Protein AF-A0AA36IV88-F1 (afdb_monomer)

Structure (mmCIF, N/CA/C/O backbone):
data_AF-A0AA36IV88-F1
#
_entry.id   AF-A0AA36IV88-F1
#
loop_
_atom_site.group_PDB
_atom_site.id
_atom_site.type_symbol
_atom_site.label_atom_id
_atom_site.label_alt_id
_atom_site.label_comp_id
_atom_site.label_asym_id
_atom_site.label_entity_id
_atom_site.label_seq_id
_atom_site.pdbx_PDB_ins_code
_atom_site.Cartn_x
_atom_site.Cartn_y
_atom_site.Cartn_z
_atom_site.occupancy
_atom_site.B_iso_or_equiv
_atom_site.auth_seq_id
_atom_site.auth_comp_id
_atom_site.auth_asym_id
_atom_site.auth_atom_id
_atom_site.pdbx_PDB_model_num
ATOM 1 N N . MET A 1 1 ? -29.677 -29.323 -2.327 1.00 39.66 1 MET A N 1
ATOM 2 C CA . MET A 1 1 ? -28.585 -29.746 -1.420 1.00 39.66 1 MET A CA 1
ATOM 3 C C . MET A 1 1 ? -28.940 -30.986 -0.609 1.00 39.66 1 MET A C 1
ATOM 5 O O . MET A 1 1 ? -28.261 -31.978 -0.800 1.00 39.66 1 MET A O 1
ATOM 9 N N . SER A 1 2 ? -30.010 -31.004 0.203 1.00 30.97 2 SER A N 1
ATOM 10 C CA . SER A 1 2 ? -30.407 -32.202 0.985 1.00 30.97 2 SER A CA 1
ATOM 11 C C . SER A 1 2 ? -30.632 -33.474 0.140 1.00 30.97 2 SER A C 1
ATOM 13 O O . SER A 1 2 ? -30.191 -34.547 0.528 1.00 30.97 2 SER A O 1
ATOM 15 N N . ARG A 1 3 ? -31.213 -33.368 -1.065 1.00 37.62 3 ARG A N 1
ATOM 16 C CA . ARG A 1 3 ? -31.406 -34.528 -1.964 1.00 37.62 3 ARG A CA 1
ATOM 17 C C . ARG A 1 3 ? -30.130 -35.031 -2.656 1.00 37.62 3 ARG A C 1
ATOM 19 O O . ARG A 1 3 ? -30.117 -36.152 -3.137 1.00 37.62 3 ARG A O 1
ATOM 26 N N . CYS A 1 4 ? -29.054 -34.243 -2.668 1.00 42.81 4 CYS A N 1
ATOM 27 C CA . CYS A 1 4 ? -27.752 -34.653 -3.213 1.00 42.81 4 CYS A CA 1
ATOM 28 C C . CYS A 1 4 ? -26.920 -35.449 -2.191 1.00 42.81 4 CYS A C 1
ATOM 30 O O . CYS A 1 4 ? -25.859 -35.953 -2.532 1.00 42.81 4 CYS A O 1
ATOM 32 N N . LEU A 1 5 ? -27.405 -35.554 -0.946 1.00 44.06 5 LEU A N 1
ATOM 33 C CA . LEU A 1 5 ? -26.806 -36.327 0.148 1.00 44.06 5 LEU A CA 1
ATOM 34 C C . LEU A 1 5 ? -27.337 -37.772 0.210 1.00 44.06 5 LEU A C 1
ATOM 36 O O . LEU A 1 5 ? -26.969 -38.526 1.106 1.00 44.06 5 LEU A O 1
ATOM 40 N N . ALA A 1 6 ? -28.208 -38.176 -0.720 1.00 42.44 6 ALA A N 1
ATOM 41 C CA . ALA A 1 6 ? -28.845 -39.489 -0.721 1.00 42.44 6 ALA A CA 1
ATOM 42 C C . ALA A 1 6 ? -28.083 -40.504 -1.594 1.00 42.44 6 ALA A C 1
ATOM 44 O O . ALA A 1 6 ? -28.610 -40.968 -2.599 1.00 42.44 6 ALA A O 1
ATOM 45 N N . ALA A 1 7 ? -26.841 -40.819 -1.207 1.00 41.72 7 ALA A N 1
ATOM 46 C CA . ALA A 1 7 ? -26.202 -42.128 -1.414 1.00 41.72 7 ALA A CA 1
ATOM 47 C C . ALA A 1 7 ? -24.830 -42.186 -0.705 1.00 41.72 7 ALA A C 1
ATOM 49 O O . ALA A 1 7 ? -23.824 -41.786 -1.291 1.00 41.72 7 ALA A O 1
ATOM 50 N N . PRO A 1 8 ? -24.737 -42.705 0.531 1.00 44.22 8 PRO A N 1
ATOM 51 C CA . PRO A 1 8 ? -23.460 -43.126 1.088 1.00 44.22 8 PRO A CA 1
ATOM 52 C C . PRO A 1 8 ? -23.106 -44.538 0.590 1.00 44.22 8 PRO A C 1
ATOM 54 O O . PRO A 1 8 ? -23.807 -45.508 0.883 1.00 44.22 8 PRO A O 1
ATOM 57 N N . ARG A 1 9 ? -21.976 -44.676 -0.116 1.00 50.62 9 ARG A N 1
ATOM 58 C CA . ARG A 1 9 ? -21.108 -45.846 0.098 1.00 50.62 9 ARG A CA 1
ATOM 59 C C . ARG A 1 9 ? -20.345 -45.569 1.397 1.00 50.62 9 ARG A C 1
ATOM 61 O O . ARG A 1 9 ? -19.955 -44.432 1.636 1.00 50.62 9 ARG A O 1
ATOM 68 N N . LYS A 1 10 ? -20.262 -46.577 2.264 1.00 57.34 10 LYS A N 1
ATOM 69 C CA . LYS A 1 10 ? -19.814 -46.459 3.657 1.00 57.34 10 LYS A CA 1
ATOM 70 C C . LYS A 1 10 ? -18.448 -45.747 3.775 1.00 57.34 10 LYS A C 1
ATOM 72 O O . LYS A 1 10 ? -17.497 -46.133 3.109 1.00 57.34 10 LYS A O 1
ATOM 77 N N . ASP A 1 11 ? -18.430 -44.741 4.652 1.00 65.25 11 ASP A N 1
ATOM 78 C CA . ASP A 1 11 ? -17.306 -44.189 5.431 1.00 65.25 11 ASP A CA 1
ATOM 79 C C . ASP A 1 11 ? -16.434 -43.022 4.917 1.00 65.25 11 ASP A C 1
ATOM 81 O O . ASP A 1 11 ? -15.726 -42.435 5.735 1.00 65.25 11 ASP A O 1
ATOM 85 N N . GLU A 1 12 ? -16.557 -42.532 3.678 1.00 76.88 12 GLU A N 1
ATOM 86 C CA . GLU A 1 12 ? -15.844 -41.302 3.264 1.00 76.88 12 GLU A CA 1
ATOM 87 C C . GLU A 1 12 ? -16.786 -40.095 3.132 1.00 76.88 12 GLU A C 1
ATOM 89 O O . GLU A 1 12 ? -17.710 -40.072 2.315 1.00 76.88 12 GLU A O 1
ATOM 94 N N . LYS A 1 13 ? -16.558 -39.055 3.951 1.00 81.94 13 LYS A N 1
ATOM 95 C CA . LYS A 1 13 ? -17.218 -37.753 3.769 1.00 81.94 13 LYS A CA 1
ATOM 96 C C . LYS A 1 13 ? -16.798 -37.209 2.396 1.00 81.94 13 LYS A C 1
ATOM 98 O O . LYS A 1 13 ? -15.594 -37.075 2.179 1.00 81.94 13 LYS A O 1
ATOM 103 N N . PRO A 1 14 ? -17.738 -36.873 1.490 1.00 82.94 14 PRO A N 1
ATOM 104 C CA . PRO A 1 14 ? -17.386 -36.369 0.168 1.00 82.94 14 PRO A CA 1
ATOM 105 C C . PRO A 1 14 ? -16.513 -35.126 0.307 1.00 82.94 14 PRO A C 1
ATOM 107 O O . PRO A 1 14 ? -16.800 -34.247 1.131 1.00 82.94 14 PRO A O 1
ATOM 110 N N . SER A 1 15 ? -15.447 -35.048 -0.490 1.00 86.88 15 SER A N 1
ATOM 111 C CA . SER A 1 15 ? -14.576 -33.881 -0.454 1.00 86.88 15 SER A CA 1
ATOM 112 C C . SER A 1 15 ? -15.348 -32.639 -0.911 1.00 86.88 15 SER A C 1
ATOM 114 O O . SER A 1 15 ? -16.344 -32.714 -1.640 1.00 86.88 15 SER A O 1
ATOM 116 N N . ARG A 1 16 ? -14.878 -31.453 -0.509 1.00 84.12 16 ARG A N 1
ATOM 117 C CA . ARG A 1 16 ? -15.446 -30.175 -0.969 1.00 84.12 16 ARG A CA 1
ATOM 118 C C . ARG A 1 16 ? -15.524 -30.108 -2.502 1.00 84.12 16 ARG A C 1
ATOM 120 O O . ARG A 1 16 ? -16.519 -29.633 -3.046 1.00 84.12 16 ARG A O 1
ATOM 127 N N . VAL A 1 17 ? -14.496 -30.625 -3.171 1.00 83.56 17 VAL A N 1
ATOM 128 C CA . VAL A 1 17 ? -14.371 -30.650 -4.632 1.00 83.56 17 VAL A CA 1
ATOM 129 C C . VAL A 1 17 ? -15.414 -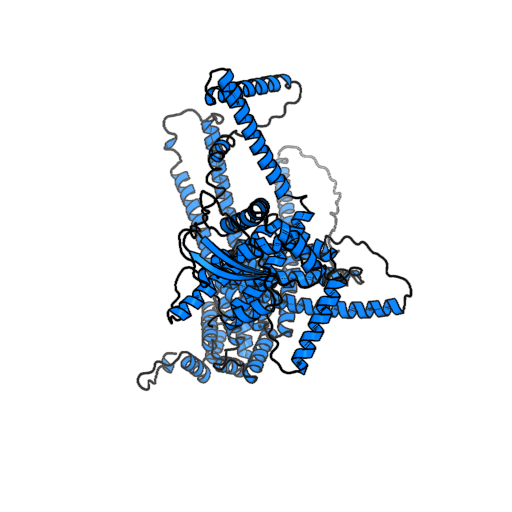31.585 -5.258 1.00 83.56 17 VAL A C 1
ATOM 131 O O . VAL A 1 17 ? -16.044 -31.218 -6.251 1.00 83.56 17 VAL A O 1
ATOM 134 N N . ASP A 1 18 ? -15.698 -32.736 -4.639 1.00 86.44 18 ASP A N 1
ATOM 135 C CA . ASP A 1 18 ? -16.740 -33.663 -5.112 1.00 86.44 18 ASP A CA 1
ATOM 136 C C . ASP A 1 18 ? -18.136 -33.043 -5.033 1.00 86.44 18 ASP A C 1
ATOM 138 O O . ASP A 1 18 ? -18.951 -33.198 -5.950 1.00 86.44 18 ASP A O 1
ATOM 142 N N . LEU A 1 19 ? -18.411 -32.295 -3.960 1.00 88.88 19 LEU A N 1
ATOM 143 C CA . LEU A 1 19 ? -19.671 -31.571 -3.792 1.00 88.88 19 LEU A CA 1
ATOM 144 C C . LEU A 1 19 ? -19.830 -30.463 -4.841 1.00 88.88 19 LEU A C 1
ATOM 146 O O . LEU A 1 19 ? -20.908 -30.326 -5.423 1.00 88.88 19 LEU A O 1
ATOM 150 N N . GLN A 1 20 ? -18.763 -29.709 -5.123 1.00 87.06 20 GLN A N 1
ATOM 151 C CA . GLN A 1 20 ? -18.749 -28.668 -6.157 1.00 87.06 20 GLN A CA 1
ATOM 152 C C . GLN A 1 20 ? -18.975 -29.260 -7.555 1.00 87.06 20 GLN A C 1
ATOM 154 O O . GLN A 1 20 ? -19.849 -28.799 -8.293 1.00 87.06 20 GLN A O 1
ATOM 159 N N . HIS A 1 21 ? -18.257 -30.330 -7.909 1.00 85.50 21 HIS A N 1
ATOM 160 C CA . HIS A 1 21 ? -18.450 -31.014 -9.188 1.00 85.50 21 HIS A CA 1
ATOM 161 C C . HIS A 1 21 ? -19.850 -31.600 -9.326 1.00 85.50 21 HIS A C 1
ATOM 163 O O . HIS A 1 21 ? -20.460 -31.474 -10.387 1.00 85.50 21 HIS A O 1
ATOM 169 N N . SER A 1 22 ? -20.381 -32.205 -8.263 1.00 90.00 22 SER A N 1
ATOM 170 C CA . SER A 1 22 ? -21.745 -32.729 -8.263 1.00 90.00 22 SER A CA 1
ATOM 171 C C . SER A 1 22 ? -22.756 -31.607 -8.488 1.00 90.00 22 SER A C 1
ATOM 173 O O . SER A 1 22 ? -23.609 -31.730 -9.366 1.00 90.00 22 SER A O 1
ATOM 175 N N . PHE A 1 23 ? -22.639 -30.491 -7.756 1.00 91.19 23 PHE A N 1
ATOM 176 C CA . PHE A 1 23 ? -23.519 -29.326 -7.901 1.00 91.19 23 PHE A CA 1
ATOM 177 C C . PHE A 1 23 ? -23.586 -28.836 -9.349 1.00 91.19 23 PHE A C 1
ATOM 179 O O . PHE A 1 23 ? -24.679 -28.666 -9.887 1.00 91.19 23 PHE A O 1
ATOM 186 N N . VAL A 1 24 ? -22.433 -28.682 -10.000 1.00 87.94 24 VAL A N 1
ATOM 187 C CA . VAL A 1 24 ? -22.362 -28.271 -11.406 1.00 87.94 24 VAL A CA 1
ATOM 188 C C . VAL A 1 24 ? -22.946 -29.329 -12.342 1.00 87.94 24 VAL A C 1
ATOM 190 O O . VAL A 1 24 ? -23.770 -28.994 -13.189 1.00 87.94 24 VAL A O 1
ATOM 193 N N . ARG A 1 25 ? -22.605 -30.614 -12.162 1.00 87.38 25 ARG A N 1
ATOM 194 C CA . ARG A 1 25 ? -23.127 -31.722 -12.990 1.00 87.38 25 ARG A CA 1
ATOM 195 C C . ARG A 1 25 ? -24.650 -31.837 -12.944 1.00 87.38 25 ARG A C 1
ATOM 197 O O . ARG A 1 25 ? -25.261 -32.209 -13.937 1.00 87.38 25 ARG A O 1
ATOM 204 N N . MET A 1 26 ? -25.267 -31.497 -11.814 1.00 92.38 26 MET A N 1
ATOM 205 C CA . MET A 1 26 ? -26.726 -31.488 -11.652 1.00 92.38 26 MET A CA 1
ATOM 206 C C . MET A 1 26 ? -27.392 -30.208 -12.189 1.00 92.38 26 MET A C 1
ATOM 208 O O . MET A 1 26 ? -28.571 -29.970 -11.929 1.00 92.38 26 MET A O 1
ATOM 212 N N . GLY A 1 27 ? -26.655 -29.343 -12.894 1.00 91.88 27 GLY A N 1
ATOM 213 C CA . GLY A 1 27 ? -27.160 -28.054 -13.365 1.00 91.88 27 GLY A CA 1
ATOM 214 C C . GLY A 1 27 ? -27.476 -27.086 -12.223 1.00 91.88 27 GLY A C 1
ATOM 215 O O . GLY A 1 27 ? -28.329 -26.209 -12.377 1.00 91.88 27 GLY A O 1
ATOM 216 N N . GLY A 1 28 ? -26.837 -27.245 -11.060 1.00 93.56 28 GLY A N 1
ATOM 217 C CA . GLY A 1 28 ? -27.069 -26.420 -9.875 1.00 93.56 28 GLY A CA 1
ATOM 218 C C . GLY A 1 28 ? -26.828 -24.936 -10.143 1.00 93.56 28 GLY A C 1
ATOM 219 O O . GLY A 1 28 ? -27.627 -24.105 -9.715 1.00 93.56 28 GLY A O 1
ATOM 220 N N . SER A 1 29 ? -25.801 -24.602 -10.930 1.00 92.62 29 SER A N 1
ATOM 221 C CA . SER A 1 29 ? -25.496 -23.217 -11.297 1.00 92.62 29 SER A CA 1
ATOM 222 C C . SER A 1 29 ? -26.604 -22.586 -12.146 1.00 92.62 29 SER A C 1
ATOM 224 O O . SER A 1 29 ? -27.024 -21.465 -11.873 1.00 92.62 29 SER A O 1
ATOM 226 N N . ARG A 1 30 ? -27.159 -23.335 -13.111 1.00 92.94 30 ARG A N 1
ATOM 227 C CA . ARG A 1 30 ? -28.302 -22.894 -13.928 1.00 92.94 30 ARG A CA 1
ATOM 228 C C . ARG A 1 30 ? -29.539 -22.633 -13.069 1.00 92.94 30 ARG A C 1
ATOM 230 O O . ARG A 1 30 ? -30.180 -21.595 -13.212 1.00 92.94 30 ARG A O 1
ATOM 237 N N . HIS A 1 31 ? -29.851 -23.545 -12.148 1.00 94.88 31 HIS A N 1
ATOM 238 C CA . HIS A 1 31 ? -30.976 -23.376 -11.224 1.00 94.88 31 HIS A CA 1
ATOM 239 C C . HIS A 1 31 ? -30.775 -22.175 -10.297 1.00 94.88 31 HIS A C 1
ATOM 241 O O . HIS A 1 31 ? -31.719 -21.423 -10.070 1.00 94.88 31 HIS A O 1
ATOM 247 N N . ALA A 1 32 ? -29.556 -21.957 -9.802 1.00 95.44 32 ALA A N 1
ATOM 248 C CA . ALA A 1 32 ? -29.226 -20.795 -8.988 1.00 95.44 32 ALA A CA 1
ATOM 249 C C . ALA A 1 32 ? -29.453 -19.487 -9.771 1.00 95.44 32 ALA A C 1
ATOM 251 O O . ALA A 1 32 ? -30.166 -18.608 -9.288 1.00 95.44 32 ALA A O 1
ATOM 252 N N . CYS A 1 33 ? -28.970 -19.392 -11.016 1.00 94.62 33 CYS A N 1
ATOM 253 C CA . CYS A 1 33 ? -29.245 -18.249 -11.895 1.00 94.62 33 CYS A CA 1
ATOM 254 C C . CYS A 1 33 ? -30.750 -18.055 -12.155 1.00 94.62 33 CYS A C 1
ATOM 256 O O . CYS A 1 33 ? -31.239 -16.931 -12.080 1.00 94.62 33 CYS A O 1
ATOM 258 N N . HIS A 1 34 ? -31.512 -19.131 -12.381 1.00 94.69 34 HIS A N 1
ATOM 259 C CA . HIS A 1 34 ? -32.974 -19.057 -12.506 1.00 94.69 34 HIS A CA 1
ATOM 260 C C . HIS A 1 34 ? -33.647 -18.518 -11.236 1.00 94.69 34 HIS A C 1
ATOM 262 O O . HIS A 1 34 ? -34.527 -17.664 -11.331 1.00 94.69 34 HIS A O 1
ATOM 268 N N . MET A 1 35 ? -33.230 -18.961 -10.044 1.00 95.44 35 MET A N 1
ATOM 269 C CA . MET A 1 35 ? -33.767 -18.414 -8.792 1.00 95.44 35 MET A CA 1
ATOM 270 C C . MET A 1 35 ? -33.479 -16.917 -8.659 1.00 95.44 35 MET A C 1
ATOM 272 O O . MET A 1 35 ? -34.356 -16.164 -8.241 1.00 95.44 35 MET A O 1
ATOM 276 N N . MET A 1 36 ? -32.278 -16.483 -9.047 1.00 95.94 36 MET A N 1
ATOM 277 C CA . MET A 1 36 ? -31.911 -15.069 -9.055 1.00 95.94 36 MET A CA 1
ATOM 278 C C . MET A 1 36 ? -32.765 -14.263 -10.041 1.00 95.94 36 MET A C 1
ATOM 280 O O . MET A 1 36 ? -33.214 -13.184 -9.675 1.00 95.94 36 MET A O 1
ATOM 284 N N . MET A 1 37 ? -33.083 -14.791 -11.234 1.00 94.00 37 MET A N 1
ATOM 285 C CA . MET A 1 37 ? -34.023 -14.129 -12.160 1.00 94.00 37 MET A CA 1
ATOM 286 C C . MET A 1 37 ? -35.398 -13.923 -11.532 1.00 94.00 37 MET A C 1
ATOM 288 O O . MET A 1 37 ? -35.952 -12.828 -11.595 1.00 94.00 37 MET A O 1
ATOM 292 N N . LEU A 1 38 ? -35.944 -14.968 -10.905 1.00 95.62 38 LEU A N 1
ATOM 293 C CA . LEU A 1 38 ? -37.279 -14.927 -10.304 1.00 95.62 38 LEU A CA 1
ATOM 294 C C . LEU A 1 38 ? -37.362 -13.973 -9.104 1.00 95.62 38 LEU A C 1
ATOM 296 O O . LEU A 1 38 ? -38.450 -13.529 -8.741 1.00 95.62 38 LEU A O 1
ATOM 300 N N . ARG A 1 39 ? -36.226 -13.678 -8.464 1.00 96.00 39 ARG A N 1
ATOM 301 C CA . ARG A 1 39 ? -36.136 -12.876 -7.237 1.00 96.00 39 ARG A CA 1
ATOM 302 C C . ARG A 1 39 ? -35.130 -11.736 -7.361 1.00 96.00 39 ARG A C 1
ATOM 304 O O . ARG A 1 39 ? -34.530 -11.329 -6.373 1.00 96.00 39 ARG A O 1
ATOM 311 N N . LEU A 1 40 ? -35.010 -11.165 -8.559 1.00 95.88 40 LEU A N 1
ATOM 312 C CA . LEU A 1 40 ? -34.025 -10.126 -8.870 1.00 95.88 40 LEU A CA 1
ATOM 313 C C . LEU A 1 40 ? -34.181 -8.856 -8.018 1.00 95.88 40 LEU A C 1
ATOM 315 O O . LEU A 1 40 ? -33.252 -8.066 -7.930 1.00 95.88 40 LEU A O 1
ATOM 319 N N . HIS A 1 41 ? -35.344 -8.627 -7.410 1.00 96.62 41 HIS A N 1
ATOM 320 C CA . HIS A 1 41 ? -35.603 -7.464 -6.558 1.00 96.62 41 HIS A CA 1
ATOM 321 C C . HIS A 1 41 ? -35.137 -7.638 -5.105 1.00 96.62 41 HIS A C 1
ATOM 323 O O . HIS A 1 41 ? -35.024 -6.642 -4.400 1.00 96.62 41 HIS A O 1
ATOM 329 N N . ASP A 1 42 ? -34.882 -8.868 -4.654 1.00 97.75 42 ASP A N 1
ATOM 330 C CA . ASP A 1 42 ? -34.514 -9.164 -3.269 1.00 97.75 42 ASP A CA 1
ATOM 331 C C . ASP A 1 42 ? -32.992 -9.287 -3.143 1.00 97.75 42 ASP A C 1
ATOM 333 O O . ASP A 1 42 ? -32.396 -10.295 -3.533 1.00 97.75 42 ASP A O 1
ATOM 337 N N . GLU A 1 43 ? -32.363 -8.250 -2.589 1.00 97.56 43 GLU A N 1
ATOM 338 C CA . GLU A 1 43 ? -30.910 -8.175 -2.413 1.00 97.56 43 GLU A CA 1
ATOM 339 C C . GLU A 1 43 ? -30.338 -9.357 -1.615 1.00 97.56 43 GLU A C 1
ATOM 341 O O . GLU A 1 43 ? -29.253 -9.845 -1.934 1.00 97.56 43 GLU A O 1
ATOM 346 N N . LYS A 1 44 ? -31.078 -9.886 -0.629 1.00 97.75 44 LYS A N 1
ATOM 347 C CA . LYS A 1 44 ? -30.606 -10.982 0.229 1.00 97.75 44 LYS A CA 1
ATOM 348 C C . LYS A 1 44 ? -30.591 -12.289 -0.543 1.00 97.75 44 LYS A C 1
ATOM 350 O O . LYS A 1 44 ? -29.636 -13.061 -0.442 1.00 97.75 44 LYS A O 1
ATOM 355 N N . ILE A 1 45 ? -31.624 -12.526 -1.354 1.00 97.00 45 ILE A N 1
ATOM 356 C CA . ILE A 1 45 ? -31.672 -13.698 -2.234 1.00 97.00 45 ILE A CA 1
ATOM 357 C C . ILE A 1 45 ? -30.559 -13.610 -3.278 1.00 97.00 45 ILE A C 1
ATOM 359 O O . ILE A 1 45 ? -29.856 -14.601 -3.486 1.00 97.00 45 ILE A O 1
ATOM 363 N N . VAL A 1 46 ? -30.350 -12.437 -3.885 1.00 97.88 46 VAL A N 1
ATOM 364 C CA . VAL A 1 46 ? -29.250 -12.217 -4.836 1.00 97.88 46 VAL A CA 1
ATOM 365 C C . VAL A 1 46 ? -27.901 -12.492 -4.162 1.00 97.88 46 VAL A C 1
ATOM 367 O O . VAL A 1 46 ? -27.132 -13.302 -4.676 1.00 97.88 46 VAL A O 1
ATOM 370 N N . ALA A 1 47 ? -27.634 -11.929 -2.981 1.00 97.62 47 ALA A N 1
ATOM 371 C CA . ALA A 1 47 ? -26.391 -12.160 -2.241 1.00 97.62 47 ALA A CA 1
ATOM 372 C C . ALA A 1 47 ? -26.171 -13.649 -1.921 1.00 97.62 47 ALA A C 1
ATOM 374 O O . ALA A 1 47 ? -25.082 -14.182 -2.141 1.00 97.62 47 ALA A O 1
ATOM 375 N N . CYS A 1 48 ? -27.205 -14.351 -1.445 1.00 97.31 48 CYS A N 1
ATOM 376 C CA . CYS A 1 48 ? -27.146 -15.787 -1.169 1.00 97.31 48 CYS A CA 1
ATOM 377 C C . CYS A 1 48 ? -26.857 -16.616 -2.426 1.00 97.31 48 CYS A C 1
ATOM 379 O O . CYS A 1 48 ? -26.026 -17.525 -2.376 1.00 97.31 48 CYS A O 1
ATOM 381 N N . VAL A 1 49 ? -27.515 -16.310 -3.548 1.00 97.44 49 VAL A N 1
ATOM 382 C CA . VAL A 1 49 ? -27.291 -17.009 -4.818 1.00 97.44 49 VAL A CA 1
ATOM 383 C C . VAL A 1 49 ? -25.879 -16.759 -5.339 1.00 97.44 49 VAL A C 1
ATOM 385 O O . VAL A 1 49 ? -25.186 -17.711 -5.692 1.00 97.44 49 VAL A O 1
ATOM 388 N N . VAL A 1 50 ? -25.422 -15.509 -5.351 1.00 97.38 50 VAL A N 1
ATOM 389 C CA . VAL A 1 50 ? -24.078 -15.161 -5.826 1.00 97.38 50 VAL A CA 1
ATOM 390 C C . VAL A 1 50 ? -23.009 -15.806 -4.940 1.00 97.38 50 VAL A C 1
ATOM 392 O O . VAL A 1 50 ? -22.041 -16.358 -5.456 1.00 97.38 50 VAL A O 1
ATOM 395 N N . ARG A 1 51 ? -23.213 -15.848 -3.617 1.00 97.25 51 ARG A N 1
ATOM 396 C CA . ARG A 1 51 ? -22.311 -16.536 -2.679 1.00 97.25 51 ARG A CA 1
ATOM 397 C C . ARG A 1 51 ? -22.292 -18.051 -2.898 1.00 97.25 51 ARG A C 1
ATOM 399 O O . ARG A 1 51 ? -21.228 -18.659 -2.833 1.00 97.25 51 ARG A O 1
ATOM 406 N N . LEU A 1 52 ? -23.443 -18.659 -3.193 1.00 96.25 52 LEU A N 1
ATOM 407 C CA . LEU A 1 52 ? -23.528 -20.072 -3.569 1.00 96.25 52 LEU A CA 1
ATOM 408 C C . LEU A 1 52 ? -22.754 -20.352 -4.863 1.00 96.25 52 LEU A C 1
ATOM 410 O O . LEU A 1 52 ? -21.998 -21.320 -4.925 1.00 96.25 52 LEU A O 1
ATOM 414 N N . LEU A 1 53 ? -22.912 -19.496 -5.875 1.00 95.81 53 LEU A N 1
ATOM 415 C CA . LEU A 1 53 ? -22.165 -19.599 -7.127 1.00 95.81 53 LEU A CA 1
ATOM 416 C C . LEU A 1 53 ? -20.660 -19.447 -6.878 1.00 95.81 53 LEU A C 1
ATOM 418 O O . LEU A 1 53 ? -19.899 -20.297 -7.334 1.00 95.81 53 LEU A O 1
ATOM 422 N N . ALA A 1 54 ? -20.235 -18.453 -6.091 1.00 95.50 54 ALA A N 1
ATOM 423 C CA . ALA A 1 54 ? -18.835 -18.249 -5.710 1.00 95.50 54 ALA A CA 1
ATOM 424 C C . ALA A 1 54 ? -18.251 -19.500 -5.037 1.00 95.50 54 ALA A C 1
ATOM 426 O O . ALA A 1 54 ? -17.235 -20.032 -5.480 1.00 95.50 54 ALA A O 1
ATOM 427 N N . ALA A 1 55 ? -18.953 -20.039 -4.035 1.00 94.19 55 ALA A N 1
ATOM 428 C CA . ALA A 1 55 ? -18.551 -21.253 -3.335 1.00 94.19 55 ALA A CA 1
ATOM 429 C C . ALA A 1 55 ? -18.514 -22.487 -4.252 1.00 94.19 55 ALA A C 1
ATOM 431 O O . ALA A 1 55 ? -17.728 -23.402 -4.002 1.00 94.19 55 ALA A O 1
ATOM 432 N N . SER A 1 56 ? -19.342 -22.528 -5.304 1.00 93.06 56 SER A N 1
ATOM 433 C CA . SER A 1 56 ? -19.365 -23.630 -6.273 1.00 93.06 56 SER A CA 1
ATOM 434 C C . SER A 1 56 ? -18.162 -23.640 -7.220 1.00 93.06 56 SER A C 1
ATOM 436 O O . SER A 1 56 ? -17.763 -24.713 -7.666 1.00 93.06 56 SER A O 1
ATOM 438 N N . VAL A 1 57 ? -17.567 -22.472 -7.497 1.00 91.69 57 VAL A N 1
ATOM 439 C CA . VAL A 1 57 ? -16.410 -22.331 -8.399 1.00 91.69 57 VAL A CA 1
ATOM 440 C C . VAL A 1 57 ? -15.077 -22.170 -7.662 1.00 91.69 57 VAL A C 1
ATOM 442 O O . VAL A 1 57 ? -14.020 -22.340 -8.268 1.00 91.69 57 VAL A O 1
ATOM 445 N N . GLU A 1 58 ? -15.099 -21.868 -6.362 1.00 90.44 58 GLU A N 1
ATOM 446 C CA . GLU A 1 58 ? -13.896 -21.694 -5.544 1.00 90.44 58 GLU A CA 1
ATOM 447 C C . GLU A 1 58 ? -12.992 -22.933 -5.603 1.00 90.44 58 GLU A C 1
ATOM 449 O O . GLU A 1 58 ? -13.378 -24.020 -5.172 1.00 90.44 58 GLU A O 1
ATOM 454 N N . ASN A 1 59 ? -11.768 -22.753 -6.107 1.00 83.81 59 ASN A N 1
ATOM 455 C CA . ASN A 1 59 ? -10.770 -23.811 -6.292 1.00 83.81 59 ASN A CA 1
ATOM 456 C C . ASN A 1 59 ? -11.221 -24.985 -7.191 1.00 83.81 59 ASN A C 1
ATOM 458 O O . ASN A 1 59 ? -10.581 -26.035 -7.196 1.00 83.81 59 ASN A O 1
ATOM 462 N N . ALA A 1 60 ? -12.277 -24.805 -7.994 1.00 85.25 60 ALA A N 1
ATOM 463 C CA . ALA A 1 60 ? -12.846 -25.833 -8.863 1.00 85.25 60 ALA A CA 1
ATOM 464 C C . ALA A 1 60 ? -12.853 -25.371 -10.338 1.00 85.25 60 ALA A C 1
ATOM 466 O O . ALA A 1 60 ? -13.869 -24.883 -10.840 1.00 85.25 60 ALA A O 1
ATOM 467 N N . PRO A 1 61 ? -11.748 -25.546 -11.090 1.00 82.06 61 PRO A N 1
ATOM 468 C CA . PRO A 1 61 ? -11.619 -24.995 -12.443 1.00 82.06 61 PRO A CA 1
ATOM 469 C C . PRO A 1 61 ? -12.648 -25.578 -13.419 1.00 82.06 61 PRO A C 1
ATOM 471 O O . PRO A 1 61 ? -13.223 -24.842 -14.211 1.00 82.06 61 PRO A O 1
ATOM 474 N N . LEU A 1 62 ? -12.964 -26.877 -13.317 1.00 82.19 62 LEU A N 1
ATOM 475 C CA . LEU A 1 62 ? -13.991 -27.498 -14.166 1.00 82.19 62 LEU A CA 1
ATOM 476 C C . LEU A 1 62 ? -15.395 -26.958 -13.863 1.00 82.19 62 LEU A C 1
ATOM 478 O O . LEU A 1 62 ? -16.231 -26.900 -14.759 1.00 82.19 62 LEU A O 1
ATOM 482 N N . ALA A 1 63 ? -15.659 -26.565 -12.612 1.00 85.19 63 ALA A N 1
ATOM 483 C CA . ALA A 1 63 ? -16.920 -25.938 -12.235 1.00 85.19 63 ALA A CA 1
ATOM 484 C C . ALA A 1 63 ? -17.037 -24.532 -12.843 1.00 85.19 63 ALA A C 1
ATOM 486 O O . ALA A 1 63 ? -18.088 -24.190 -13.380 1.00 85.19 63 ALA A O 1
ATOM 487 N N . SER A 1 64 ? -15.944 -23.761 -12.826 1.00 87.06 64 SER A N 1
ATOM 488 C CA . SER A 1 64 ? -15.850 -22.458 -13.501 1.00 87.06 64 SER A CA 1
ATOM 489 C C . SER A 1 64 ? -16.044 -22.586 -15.018 1.00 87.06 64 SER A C 1
ATOM 491 O O . SER A 1 64 ? -16.871 -21.882 -15.596 1.00 87.06 64 SER A O 1
ATOM 493 N N . GLU A 1 65 ? -15.362 -23.538 -15.666 1.00 85.69 65 GLU A N 1
ATOM 494 C CA . GLU A 1 65 ? -15.510 -23.786 -17.107 1.00 85.69 65 GLU A CA 1
ATOM 495 C C . GLU A 1 65 ? -16.939 -24.191 -17.482 1.00 85.69 65 GLU A C 1
ATOM 497 O O . GLU A 1 65 ? -17.494 -23.682 -18.453 1.00 85.69 65 GLU A O 1
ATOM 502 N N . ALA A 1 66 ? -17.553 -25.094 -16.718 1.00 86.81 66 ALA A N 1
ATOM 503 C CA . ALA A 1 66 ? -18.929 -25.512 -16.957 1.00 86.81 66 ALA A CA 1
ATOM 504 C C . ALA A 1 66 ? -19.920 -24.358 -16.751 1.00 86.81 66 ALA A C 1
ATOM 506 O O . ALA A 1 66 ? -20.813 -24.172 -17.573 1.00 86.81 66 ALA A O 1
ATOM 507 N N . PHE A 1 67 ? -19.720 -23.533 -15.717 1.00 87.75 67 PHE A N 1
ATOM 508 C CA . PHE A 1 67 ? -20.530 -22.337 -15.489 1.00 87.75 67 PHE A CA 1
ATOM 509 C C . PHE A 1 67 ? -20.471 -21.364 -16.675 1.00 87.75 67 PHE A C 1
ATOM 511 O O . PHE A 1 67 ? -21.503 -20.837 -17.085 1.00 87.75 67 PHE A O 1
ATOM 518 N N . GLN A 1 68 ? -19.286 -21.174 -17.261 1.00 86.94 68 GLN A N 1
ATOM 519 C CA . GLN A 1 68 ? -19.093 -20.315 -18.433 1.00 86.94 68 GLN A CA 1
ATOM 520 C C . GLN A 1 68 ? -19.668 -20.920 -19.723 1.00 86.94 68 GLN A C 1
ATOM 522 O O . GLN A 1 68 ? -20.171 -20.184 -20.569 1.00 86.94 68 GLN A O 1
ATOM 527 N N . ARG A 1 69 ? -19.606 -22.251 -19.885 1.00 86.56 69 ARG A N 1
ATOM 528 C CA . ARG A 1 69 ? -20.101 -22.953 -21.084 1.00 86.56 69 ARG A CA 1
ATOM 529 C C . ARG A 1 69 ? -21.616 -23.122 -21.117 1.00 86.56 69 ARG A C 1
ATOM 531 O O . ARG A 1 69 ? -22.179 -23.135 -22.206 1.00 86.56 69 ARG A O 1
ATOM 538 N N . ASP A 1 70 ? -22.261 -23.276 -19.963 1.00 83.94 70 ASP A N 1
ATOM 539 C CA . ASP A 1 70 ? -23.682 -23.628 -19.891 1.00 83.94 70 ASP A CA 1
ATOM 540 C C . ASP A 1 70 ? -24.597 -22.576 -20.532 1.00 83.94 70 ASP A C 1
ATOM 542 O O . ASP A 1 70 ? -25.542 -22.945 -21.228 1.00 83.94 70 ASP A O 1
ATOM 546 N N . ASN A 1 71 ? -24.346 -21.285 -20.282 1.00 83.12 71 ASN A N 1
ATOM 547 C CA . ASN A 1 71 ? -24.983 -20.167 -20.981 1.00 83.12 71 ASN A CA 1
ATOM 548 C C . ASN A 1 71 ? -24.263 -18.850 -20.636 1.00 83.12 71 ASN A C 1
ATOM 550 O O . ASN A 1 71 ? -24.267 -18.443 -19.473 1.00 83.12 71 ASN A O 1
ATOM 554 N N . LEU A 1 72 ? -23.716 -18.143 -21.631 1.00 86.25 72 LEU A N 1
ATOM 555 C CA . LEU A 1 72 ? -23.114 -16.815 -21.434 1.00 86.25 72 LEU A CA 1
ATOM 556 C C . LEU A 1 72 ? -24.108 -15.803 -20.837 1.00 86.25 72 LEU A C 1
ATOM 558 O O . LEU A 1 72 ? -23.705 -14.925 -20.075 1.00 86.25 72 LEU A O 1
ATOM 562 N N . ASP A 1 73 ? -25.408 -15.960 -21.100 1.00 90.50 73 ASP A N 1
ATOM 563 C CA . ASP A 1 73 ? -26.447 -15.095 -20.535 1.00 90.50 73 ASP A CA 1
ATOM 564 C C . ASP A 1 73 ? -26.567 -15.228 -19.010 1.00 90.50 73 ASP A C 1
ATOM 566 O O . ASP A 1 73 ? -26.990 -14.280 -18.349 1.00 90.50 73 ASP A O 1
ATOM 570 N N . ASN A 1 74 ? -26.137 -16.353 -18.420 1.00 91.25 74 ASN A N 1
ATOM 571 C CA . ASN A 1 74 ? -26.092 -16.498 -16.963 1.00 91.25 74 ASN A CA 1
ATOM 572 C C . ASN A 1 74 ? -25.088 -15.524 -16.346 1.00 91.25 74 ASN A C 1
ATOM 574 O O . ASN A 1 74 ? -25.374 -14.923 -15.312 1.00 91.25 74 ASN A O 1
ATOM 578 N N . LEU A 1 75 ? -23.926 -15.346 -16.982 1.00 93.06 75 LEU A N 1
ATOM 579 C CA . LEU A 1 75 ? -22.914 -14.411 -16.503 1.00 93.06 75 LEU A CA 1
ATOM 580 C C . LEU A 1 75 ? -23.407 -12.969 -16.636 1.00 93.06 75 LEU A C 1
ATOM 582 O O . LEU A 1 75 ? -23.325 -12.209 -15.676 1.00 93.06 75 LEU A O 1
ATOM 586 N N . LYS A 1 76 ? -24.008 -12.624 -17.782 1.00 94.38 76 LYS A N 1
ATOM 587 C CA . LYS A 1 76 ? -24.648 -11.316 -18.003 1.00 94.38 76 LYS A CA 1
ATOM 588 C C . LYS A 1 76 ? -25.697 -11.004 -16.952 1.00 94.38 76 LYS A C 1
ATOM 590 O O . LYS A 1 76 ? -25.750 -9.900 -16.419 1.00 94.38 76 LYS A O 1
ATOM 595 N N . LEU A 1 77 ? -26.542 -11.984 -16.651 1.00 95.19 77 LEU A N 1
ATOM 596 C CA . LEU A 1 77 ? -27.566 -11.854 -15.633 1.00 95.19 77 LEU A CA 1
ATOM 597 C C . LEU A 1 77 ? -26.946 -11.611 -14.254 1.00 95.19 77 LEU A C 1
ATOM 599 O O . LEU A 1 77 ? -27.423 -10.735 -13.537 1.00 95.19 77 LEU A O 1
ATOM 603 N N . VAL A 1 78 ? -25.905 -12.361 -13.879 1.00 95.81 78 VAL A N 1
ATOM 604 C CA . VAL A 1 78 ? -25.183 -12.144 -12.615 1.00 95.81 78 VAL A CA 1
ATOM 605 C C . VAL A 1 78 ? -24.612 -10.732 -12.561 1.00 95.81 78 VAL A C 1
ATOM 607 O O . VAL A 1 78 ? -24.852 -10.043 -11.572 1.00 95.81 78 VAL A O 1
ATOM 610 N N . MET A 1 79 ? -23.962 -10.263 -13.629 1.00 96.69 79 MET A N 1
ATOM 611 C CA . MET A 1 79 ? -23.409 -8.908 -13.679 1.00 96.69 79 MET A CA 1
ATOM 612 C C . MET A 1 79 ? -24.492 -7.838 -13.518 1.00 96.69 79 MET A C 1
ATOM 614 O O . MET A 1 79 ? -24.400 -7.009 -12.618 1.00 96.69 79 MET A O 1
ATOM 618 N N . ARG A 1 80 ? -25.595 -7.930 -14.269 1.00 96.31 80 ARG A N 1
ATOM 619 C CA . ARG A 1 80 ? -26.737 -7.006 -14.130 1.00 96.31 80 ARG A CA 1
ATOM 620 C C . ARG A 1 80 ? -27.390 -7.058 -12.750 1.00 96.31 80 ARG A C 1
ATOM 622 O O . ARG A 1 80 ? -27.893 -6.051 -12.257 1.00 96.31 80 ARG A O 1
ATOM 629 N N . SER A 1 81 ? -27.413 -8.234 -12.123 1.00 96.75 81 SER A N 1
ATOM 630 C CA . SER A 1 81 ? -27.934 -8.399 -10.761 1.00 96.75 81 SER A CA 1
ATOM 631 C C . SER A 1 81 ? -27.034 -7.706 -9.740 1.00 96.75 81 SER A C 1
ATOM 633 O O . SER A 1 81 ? -27.543 -7.079 -8.815 1.00 96.75 81 SER A O 1
ATOM 635 N N . MET A 1 82 ? -25.714 -7.783 -9.928 1.00 97.31 82 MET A N 1
ATOM 636 C CA . MET A 1 82 ? -24.739 -7.059 -9.114 1.00 97.31 82 MET A CA 1
ATOM 637 C C . MET A 1 82 ? -24.846 -5.546 -9.310 1.00 97.31 82 MET A C 1
ATOM 639 O O . MET A 1 82 ? -24.915 -4.828 -8.321 1.00 97.31 82 MET A O 1
ATOM 643 N N . GLU A 1 83 ? -24.919 -5.064 -10.553 1.00 96.88 83 GLU A N 1
ATOM 644 C CA . GLU A 1 83 ? -25.084 -3.637 -10.872 1.00 96.88 83 GLU A CA 1
ATOM 645 C C . GLU A 1 83 ? -26.340 -3.051 -10.220 1.00 96.88 83 GLU A C 1
ATOM 647 O O . GLU A 1 83 ? -26.299 -1.992 -9.597 1.00 96.88 83 GLU A O 1
ATOM 652 N N . ARG A 1 84 ? -27.463 -3.775 -10.300 1.00 97.19 84 ARG A N 1
ATOM 653 C CA . ARG A 1 84 ? -28.730 -3.352 -9.694 1.00 97.19 84 ARG A CA 1
ATOM 654 C C . ARG A 1 84 ? -28.631 -3.163 -8.179 1.00 97.19 84 ARG A C 1
ATOM 656 O O . ARG A 1 84 ? -29.280 -2.273 -7.635 1.00 97.19 84 ARG A O 1
ATOM 663 N N . HIS A 1 85 ? -27.855 -4.013 -7.514 1.00 97.56 85 HIS A N 1
ATOM 664 C CA . HIS A 1 85 ? -27.706 -4.043 -6.057 1.00 97.56 85 HIS A CA 1
ATOM 665 C C . HIS A 1 85 ? -26.301 -3.632 -5.622 1.00 97.56 85 HIS A C 1
ATOM 667 O O . HIS A 1 85 ? -25.807 -4.102 -4.601 1.00 97.56 85 HIS A O 1
ATOM 673 N N . VAL A 1 86 ? -25.654 -2.741 -6.379 1.00 96.69 86 VAL A N 1
ATOM 674 C CA . VAL A 1 86 ? -24.266 -2.312 -6.138 1.00 96.69 86 VAL A CA 1
ATOM 675 C C . VAL A 1 86 ? -24.077 -1.661 -4.762 1.00 96.69 86 VAL A C 1
ATOM 677 O O . VAL A 1 86 ? -23.017 -1.774 -4.151 1.00 96.69 86 VAL A O 1
ATOM 680 N N . ALA A 1 87 ? -25.134 -1.026 -4.244 1.00 96.69 87 ALA A N 1
ATOM 681 C CA . ALA A 1 87 ? -25.166 -0.439 -2.907 1.00 96.69 87 ALA A CA 1
ATOM 682 C C . ALA A 1 87 ? -25.269 -1.484 -1.787 1.00 96.69 87 ALA A C 1
ATOM 684 O O . ALA A 1 87 ? -24.948 -1.175 -0.640 1.00 96.69 87 ALA A O 1
ATOM 685 N N . SER A 1 88 ? -25.702 -2.709 -2.104 1.00 97.69 88 SER A N 1
ATOM 686 C CA . SER A 1 88 ? -25.829 -3.782 -1.128 1.00 97.69 88 SER A CA 1
ATOM 687 C C . SER A 1 88 ? -24.458 -4.410 -0.875 1.00 97.69 88 SER A C 1
ATOM 689 O O . SER A 1 88 ? -23.890 -5.067 -1.756 1.00 97.69 88 SER A O 1
ATOM 691 N N . PRO A 1 89 ? -23.897 -4.246 0.330 1.00 97.38 89 PRO A N 1
ATOM 692 C CA . PRO A 1 89 ? -22.542 -4.690 0.608 1.00 97.38 89 PRO A CA 1
ATOM 693 C C . PRO A 1 89 ? -22.348 -6.205 0.501 1.00 97.38 89 PRO A C 1
ATOM 695 O O . PRO A 1 89 ? -21.288 -6.676 0.095 1.00 97.38 89 PRO A O 1
ATOM 698 N N . GLU A 1 90 ? -23.381 -6.971 0.842 1.00 97.69 90 GLU A N 1
ATOM 699 C CA . GLU A 1 90 ? -23.356 -8.431 0.794 1.00 97.69 90 GLU A CA 1
ATOM 700 C C . GLU A 1 90 ? -23.334 -8.946 -0.649 1.00 97.69 90 GLU A C 1
ATOM 702 O O . GLU A 1 90 ? -22.631 -9.916 -0.946 1.00 97.69 90 GLU A O 1
ATOM 707 N N . VAL A 1 91 ? -24.074 -8.282 -1.548 1.00 98.12 91 VAL A N 1
ATOM 708 C CA . VAL A 1 91 ? -24.053 -8.571 -2.989 1.00 98.12 91 VAL A CA 1
ATOM 709 C C . VAL A 1 91 ? -22.705 -8.173 -3.577 1.00 98.12 91 VAL A C 1
ATOM 711 O O . VAL A 1 91 ? -22.112 -8.957 -4.316 1.00 98.12 91 VAL A O 1
ATOM 714 N N . ALA A 1 92 ? -22.193 -6.996 -3.211 1.00 98.19 92 ALA A N 1
ATOM 715 C CA . ALA A 1 92 ? -20.900 -6.505 -3.663 1.00 98.19 92 ALA A CA 1
ATOM 716 C C . ALA A 1 92 ? -19.749 -7.445 -3.260 1.00 98.19 92 ALA A C 1
ATOM 718 O O . ALA A 1 92 ? -18.941 -7.822 -4.111 1.00 98.19 92 ALA A O 1
ATOM 719 N N . GLU A 1 93 ? -19.698 -7.885 -1.996 1.00 98.12 93 GLU A N 1
ATOM 720 C CA . GLU A 1 93 ? -18.699 -8.847 -1.513 1.00 98.12 93 GLU A CA 1
ATOM 721 C C . GLU A 1 93 ? -18.803 -10.174 -2.273 1.00 98.12 93 GLU A C 1
ATOM 723 O O . GLU A 1 93 ? -17.818 -10.639 -2.851 1.00 98.12 93 GLU A O 1
ATOM 728 N N . ALA A 1 94 ? -19.998 -10.775 -2.305 1.00 98.00 94 ALA A N 1
ATOM 729 C CA . ALA A 1 94 ? -20.216 -12.071 -2.940 1.00 98.00 94 ALA A CA 1
ATOM 730 C C . ALA A 1 94 ? -19.906 -12.033 -4.443 1.00 98.00 94 ALA A C 1
ATOM 732 O O . ALA A 1 94 ? -19.302 -12.964 -4.977 1.00 98.00 94 ALA A O 1
ATOM 733 N N . GLY A 1 95 ? -20.288 -10.949 -5.115 1.00 98.06 95 GLY A N 1
ATOM 734 C CA . GLY A 1 95 ? -20.041 -10.734 -6.533 1.00 98.06 95 GLY A CA 1
ATOM 735 C C . GLY A 1 95 ? -18.560 -10.581 -6.854 1.00 98.06 95 GLY A C 1
ATOM 736 O O . GLY A 1 95 ? -18.053 -11.256 -7.749 1.00 98.06 95 GLY A O 1
ATOM 737 N N . CYS A 1 96 ? -17.832 -9.779 -6.073 1.00 98.38 96 CYS A N 1
ATOM 738 C CA . CYS A 1 96 ? -16.381 -9.664 -6.221 1.00 98.38 96 CYS A CA 1
ATOM 739 C C . CYS A 1 96 ? -15.675 -11.007 -5.970 1.00 98.38 96 CYS A C 1
ATOM 741 O O . CYS A 1 96 ? -14.762 -11.365 -6.713 1.00 98.38 96 CYS A O 1
ATOM 743 N N . LEU A 1 97 ? -16.112 -11.784 -4.970 1.00 97.12 97 LEU A N 1
ATOM 744 C CA . LEU A 1 97 ? -15.578 -13.127 -4.719 1.00 97.12 97 LEU A CA 1
ATOM 745 C C . LEU A 1 97 ? -15.830 -14.071 -5.898 1.00 97.12 97 LEU A C 1
ATOM 747 O O . LEU A 1 97 ? -14.901 -14.741 -6.344 1.00 97.12 97 LEU A O 1
ATOM 751 N N . LEU A 1 98 ? -17.052 -14.095 -6.441 1.00 96.94 98 LEU A N 1
ATOM 752 C CA . LEU A 1 98 ? -17.382 -14.896 -7.620 1.00 96.94 98 LEU A CA 1
ATOM 753 C C . LEU A 1 98 ? -16.476 -14.537 -8.803 1.00 96.94 98 LEU A C 1
ATOM 755 O O . LEU A 1 98 ? -15.856 -15.427 -9.379 1.00 96.94 98 LEU A O 1
ATOM 759 N N . ILE A 1 99 ? -16.352 -13.248 -9.132 1.00 97.12 99 ILE A N 1
ATOM 760 C CA . ILE A 1 99 ? -15.489 -12.772 -10.222 1.00 97.12 99 ILE A CA 1
ATOM 761 C C . ILE A 1 99 ? -14.032 -13.180 -9.979 1.00 97.12 99 ILE A C 1
ATOM 763 O O . ILE A 1 99 ? -13.376 -13.695 -10.886 1.00 97.12 99 ILE A O 1
ATOM 767 N N . GLY A 1 100 ? -13.543 -13.016 -8.746 1.00 95.62 100 GLY A N 1
ATOM 768 C CA . GLY A 1 100 ? -12.210 -13.454 -8.349 1.00 95.62 100 GLY A CA 1
ATOM 769 C C . GLY A 1 100 ? -12.000 -14.954 -8.564 1.00 95.62 100 GLY A C 1
ATOM 770 O O . GLY A 1 100 ? -10.998 -15.347 -9.150 1.00 95.62 100 GLY A O 1
ATOM 771 N N . HIS A 1 101 ? -12.948 -15.803 -8.164 1.00 93.69 101 HIS A N 1
ATOM 772 C CA . HIS A 1 101 ? -12.836 -17.249 -8.369 1.00 93.69 101 HIS A CA 1
ATOM 773 C C . HIS A 1 101 ? -12.919 -17.649 -9.846 1.00 93.69 101 HIS A C 1
ATOM 775 O O . HIS A 1 101 ? -12.140 -18.499 -10.282 1.00 93.69 101 HIS A O 1
ATOM 781 N N . LEU A 1 102 ? -13.786 -17.008 -10.636 1.00 93.25 102 LEU A N 1
ATOM 782 C CA . LEU A 1 102 ? -13.865 -17.231 -12.085 1.00 93.25 102 LEU A CA 1
ATOM 783 C C . LEU A 1 102 ? -12.555 -16.859 -12.799 1.00 93.25 102 LEU A C 1
ATOM 785 O O . LEU A 1 102 ? -12.176 -17.529 -13.757 1.00 93.25 102 LEU A O 1
ATOM 789 N N . CYS A 1 103 ? -11.852 -15.840 -12.295 1.00 93.25 103 CYS A N 1
ATOM 790 C CA . CYS A 1 103 ? -10.548 -15.383 -12.784 1.00 93.25 103 CYS A CA 1
ATOM 791 C C . CYS A 1 103 ? -9.366 -15.967 -11.996 1.00 93.25 103 CYS A C 1
ATOM 793 O O . CYS A 1 103 ? -8.265 -15.433 -12.055 1.00 93.25 103 CYS A O 1
ATOM 795 N N . SER A 1 104 ? -9.557 -17.018 -11.198 1.00 90.06 104 SER A N 1
ATOM 796 C CA . SER A 1 104 ? -8.446 -17.626 -10.466 1.00 90.06 104 SER A CA 1
ATOM 797 C C . SER A 1 104 ? -7.837 -18.769 -11.277 1.00 90.06 104 SER A C 1
ATOM 799 O O . SER A 1 104 ? -8.507 -19.737 -11.635 1.00 90.06 104 SER A O 1
ATOM 801 N N . CYS A 1 105 ? -6.536 -18.687 -11.556 1.00 78.62 105 CYS A N 1
ATOM 802 C CA . CYS A 1 105 ? -5.767 -19.841 -12.012 1.00 78.62 105 CYS A CA 1
ATOM 803 C C . CYS A 1 105 ? -5.556 -20.784 -10.821 1.00 78.62 105 CYS A C 1
ATOM 805 O O . CYS A 1 105 ? -4.653 -20.568 -10.015 1.00 78.62 105 CYS A O 1
ATOM 807 N N . THR A 1 106 ? -6.367 -21.834 -10.681 1.00 61.78 106 THR A N 1
ATOM 808 C CA . THR A 1 106 ? -6.091 -22.872 -9.676 1.00 61.78 106 THR A CA 1
ATOM 809 C C . THR A 1 106 ? -4.772 -23.555 -10.022 1.00 61.78 106 THR A C 1
ATOM 811 O O . THR A 1 106 ? -4.666 -24.156 -11.100 1.00 61.78 106 THR A O 1
ATOM 814 N N . ALA A 1 107 ? -3.784 -23.450 -9.131 1.00 53.78 107 ALA A N 1
ATOM 815 C CA . ALA A 1 107 ? -2.492 -24.103 -9.294 1.00 53.78 107 ALA A CA 1
ATOM 816 C C . ALA A 1 107 ? -2.698 -25.604 -9.545 1.00 53.78 107 ALA A C 1
ATOM 818 O O . ALA A 1 107 ? -3.478 -26.257 -8.849 1.00 53.78 107 ALA A O 1
ATOM 819 N N . ALA A 1 108 ? -2.037 -26.149 -10.566 1.00 53.81 108 ALA A N 1
ATOM 820 C CA . ALA A 1 108 ? -1.936 -27.594 -10.699 1.00 53.81 108 ALA A CA 1
ATOM 821 C C . ALA A 1 108 ? -1.009 -28.110 -9.592 1.00 53.81 108 ALA A C 1
ATOM 823 O O . ALA A 1 108 ? -0.006 -27.472 -9.273 1.00 53.81 108 ALA A O 1
ATOM 824 N N . THR A 1 109 ? -1.317 -29.279 -9.033 1.00 54.69 109 THR A N 1
ATOM 825 C CA . THR A 1 109 ? -0.494 -29.951 -8.013 1.00 54.69 109 THR A CA 1
ATOM 826 C C . THR A 1 109 ? 0.950 -30.194 -8.484 1.00 54.69 109 THR A C 1
ATOM 828 O O . THR A 1 109 ? 1.831 -30.407 -7.663 1.00 54.69 109 THR A O 1
ATOM 831 N N . SER A 1 110 ? 1.202 -30.132 -9.797 1.00 49.41 110 SER A N 1
ATOM 832 C CA . SER A 1 110 ? 2.487 -30.382 -10.457 1.00 49.41 110 SER A CA 1
ATOM 833 C C . SER A 1 110 ? 3.268 -29.119 -10.868 1.00 49.41 110 SER A C 1
ATOM 835 O O . SER A 1 110 ? 4.129 -29.203 -11.736 1.00 49.41 110 SER A O 1
ATOM 837 N N . GLY A 1 111 ? 2.984 -27.947 -10.291 1.00 51.44 111 GLY A N 1
ATOM 838 C CA . GLY A 1 111 ? 3.822 -26.741 -10.433 1.00 51.44 111 GLY A CA 1
ATOM 839 C C . GLY A 1 111 ? 3.631 -25.934 -11.724 1.00 51.44 111 GLY A C 1
ATOM 840 O O . GLY A 1 111 ? 3.583 -24.707 -11.649 1.00 51.44 111 GLY A O 1
ATOM 841 N N . ASP A 1 112 ? 3.409 -26.589 -12.865 1.00 52.97 112 ASP A N 1
ATOM 842 C CA . ASP A 1 112 ? 3.199 -25.913 -14.150 1.00 52.97 112 ASP A CA 1
ATOM 843 C C . ASP A 1 112 ? 1.716 -25.758 -14.518 1.00 52.97 112 ASP A C 1
ATOM 845 O O . ASP A 1 112 ? 0.892 -26.672 -14.395 1.00 52.97 112 ASP A O 1
ATOM 849 N N . LEU A 1 113 ? 1.358 -24.564 -15.002 1.00 54.53 113 LEU A N 1
ATOM 850 C CA . LEU A 1 113 ? 0.023 -24.281 -15.524 1.00 54.53 113 LEU A CA 1
ATOM 851 C C . LEU A 1 113 ? -0.160 -24.988 -16.872 1.00 54.53 113 LEU A C 1
ATOM 853 O O . LEU A 1 113 ? 0.449 -24.610 -17.870 1.00 54.53 113 LEU A O 1
ATOM 857 N N . MET A 1 114 ? -1.062 -25.969 -16.928 1.00 58.19 114 MET A N 1
ATOM 858 C CA . MET A 1 114 ? -1.453 -26.598 -18.193 1.00 58.19 114 MET A CA 1
ATOM 859 C C . MET A 1 114 ? -1.984 -25.530 -19.179 1.00 58.19 114 MET A C 1
ATOM 861 O O . MET A 1 114 ? -2.918 -24.804 -18.817 1.00 58.19 114 MET A O 1
ATOM 865 N N . PRO A 1 115 ? -1.479 -25.446 -20.431 1.00 59.94 115 PRO A N 1
ATOM 866 C CA . PRO A 1 115 ? -1.839 -24.393 -21.394 1.00 59.94 115 PRO A CA 1
ATOM 867 C C . PRO A 1 115 ? -3.347 -24.219 -21.625 1.00 59.94 115 PRO A C 1
ATOM 869 O O . PRO A 1 115 ? -3.839 -23.101 -21.790 1.00 59.94 115 PRO A O 1
ATOM 872 N N . VAL A 1 116 ? -4.105 -25.320 -21.575 1.00 59.12 116 VAL A N 1
ATOM 873 C CA . VAL A 1 116 ? -5.570 -25.327 -21.727 1.00 59.12 116 VAL A CA 1
ATOM 874 C C . VAL A 1 116 ? -6.257 -24.482 -20.645 1.00 59.12 116 VAL A C 1
ATOM 876 O O . VAL A 1 116 ? -7.195 -23.745 -20.946 1.00 59.12 116 VAL A O 1
ATOM 879 N N . ARG A 1 117 ? -5.745 -24.508 -19.407 1.00 68.19 117 ARG A N 1
ATOM 880 C CA . ARG A 1 117 ? -6.301 -23.735 -18.284 1.00 68.19 117 ARG A CA 1
ATOM 881 C C . ARG A 1 117 ? -6.025 -22.240 -18.420 1.00 68.19 117 ARG A C 1
ATOM 883 O O . ARG A 1 117 ? -6.866 -21.431 -18.045 1.00 68.19 117 ARG A O 1
ATOM 890 N N . VAL A 1 118 ? -4.890 -21.867 -19.016 1.00 77.88 118 VAL A N 1
ATOM 891 C CA . VAL A 1 118 ? -4.545 -20.459 -19.283 1.00 77.88 118 VAL A CA 1
ATOM 892 C C . VAL A 1 118 ? -5.496 -19.851 -20.318 1.00 77.88 118 VAL A C 1
ATOM 894 O O . VAL A 1 118 ? -5.888 -18.692 -20.180 1.00 77.88 118 VAL A O 1
ATOM 897 N N . LYS A 1 119 ? -5.908 -20.627 -21.332 1.00 82.56 119 LYS A N 1
ATOM 898 C CA . LYS A 1 119 ? -6.889 -20.173 -22.329 1.00 82.56 119 LYS A CA 1
ATOM 899 C C . LYS A 1 119 ? -8.267 -19.944 -21.704 1.00 82.56 119 LYS A C 1
ATOM 901 O O . LYS A 1 119 ? -8.785 -18.842 -21.830 1.00 82.56 119 LYS A O 1
ATOM 906 N N . ALA A 1 120 ? -8.812 -20.931 -20.988 1.00 80.25 120 ALA A N 1
ATOM 907 C CA . ALA A 1 120 ? -10.117 -20.799 -20.331 1.00 80.25 120 ALA A CA 1
ATOM 908 C C . ALA A 1 120 ? -10.150 -19.615 -19.349 1.00 80.25 120 ALA A C 1
ATOM 910 O O . ALA A 1 120 ? -11.093 -18.831 -19.339 1.00 80.25 120 ALA A O 1
ATOM 911 N N . HIS A 1 121 ? -9.070 -19.428 -18.587 1.00 84.50 121 HIS A N 1
ATOM 912 C CA . HIS A 1 121 ? -8.900 -18.272 -17.714 1.00 84.50 121 HIS A CA 1
ATOM 913 C C . HIS A 1 121 ? -8.922 -16.934 -18.477 1.00 84.50 121 HIS A C 1
ATOM 915 O O . HIS A 1 121 ? -9.633 -16.011 -18.087 1.00 84.50 121 HIS A O 1
ATOM 921 N N . ARG A 1 122 ? -8.187 -16.816 -19.592 1.00 89.56 122 ARG A N 1
ATOM 922 C CA . ARG A 1 122 ? -8.213 -15.603 -20.432 1.00 89.56 122 ARG A CA 1
ATOM 923 C C . ARG A 1 122 ? -9.586 -15.360 -21.056 1.00 89.56 122 ARG A C 1
ATOM 925 O O . ARG A 1 122 ? -10.020 -14.213 -21.130 1.00 89.56 122 ARG A O 1
ATOM 932 N N . ASP A 1 123 ? -10.268 -16.415 -21.491 1.00 89.88 123 ASP A N 1
ATOM 933 C CA . ASP A 1 123 ? -11.618 -16.326 -22.051 1.00 89.88 123 ASP A CA 1
ATOM 934 C C . ASP A 1 123 ? -12.613 -15.825 -20.990 1.00 89.88 123 ASP A C 1
ATOM 936 O O . ASP A 1 123 ? -13.425 -14.944 -21.282 1.00 89.88 123 ASP A O 1
ATOM 940 N N . ALA A 1 124 ? -12.480 -16.284 -19.740 1.00 91.19 124 ALA A N 1
ATOM 941 C CA . ALA A 1 124 ? -13.244 -15.791 -18.596 1.00 91.19 124 ALA A CA 1
ATOM 942 C C . ALA A 1 124 ? -13.008 -14.297 -18.344 1.00 91.19 124 ALA A C 1
ATOM 944 O O . ALA A 1 124 ? -13.967 -13.525 -18.308 1.00 91.19 124 ALA A O 1
ATOM 945 N N . GLN A 1 125 ? -11.739 -13.880 -18.234 1.00 94.44 125 GLN A N 1
ATOM 946 C CA . GLN A 1 125 ? -11.361 -12.475 -18.045 1.00 94.44 125 GLN A CA 1
ATOM 947 C C . GLN A 1 125 ? -11.947 -11.592 -19.153 1.00 94.44 125 GLN A C 1
ATOM 949 O O . GLN A 1 125 ? -12.573 -10.575 -18.870 1.00 94.44 125 GLN A O 1
ATOM 954 N N . ASN A 1 126 ? -11.781 -11.993 -20.417 1.00 94.88 126 ASN A N 1
ATOM 955 C CA . ASN A 1 126 ? -12.267 -11.234 -21.569 1.00 94.88 126 ASN A CA 1
ATOM 956 C C . ASN A 1 126 ? -13.794 -11.148 -21.599 1.00 94.88 126 ASN A C 1
ATOM 958 O O . ASN A 1 126 ? -14.335 -10.098 -21.934 1.00 94.88 126 ASN A O 1
ATOM 962 N N . THR A 1 127 ? -14.486 -12.235 -21.257 1.00 94.44 127 THR A N 1
ATOM 963 C CA . THR A 1 127 ? -15.951 -12.252 -21.199 1.00 94.44 127 THR A CA 1
ATOM 964 C C . THR A 1 127 ? -16.443 -11.331 -20.088 1.00 94.44 127 THR A C 1
ATOM 966 O O . THR A 1 127 ? -17.241 -10.444 -20.353 1.00 94.44 127 THR A O 1
ATOM 969 N N . LEU A 1 128 ? -15.897 -11.446 -18.876 1.00 95.94 128 LEU A N 1
ATOM 970 C CA . LEU A 1 128 ? -16.232 -10.569 -17.751 1.00 95.94 128 LEU A CA 1
ATOM 971 C C . LEU A 1 128 ? -15.971 -9.088 -18.062 1.00 95.94 128 LEU A C 1
ATOM 973 O O . LEU A 1 128 ? -16.818 -8.245 -17.782 1.00 95.94 128 LEU A O 1
ATOM 977 N N . CYS A 1 129 ? -14.832 -8.771 -18.683 1.00 96.25 129 CYS A N 1
ATOM 978 C CA . CYS A 1 129 ? -14.507 -7.403 -19.091 1.00 96.25 129 CYS A CA 1
ATOM 979 C C . CYS A 1 129 ? -15.480 -6.854 -20.149 1.00 96.25 129 CYS A C 1
ATOM 981 O O . CYS A 1 129 ? -15.800 -5.669 -20.113 1.00 96.25 129 CYS A O 1
ATOM 983 N N . ARG A 1 130 ? -15.965 -7.698 -21.074 1.00 95.56 130 ARG A N 1
ATOM 984 C CA . ARG A 1 130 ? -16.982 -7.318 -22.074 1.00 95.56 130 ARG A CA 1
ATOM 985 C C . ARG A 1 130 ? -18.355 -7.080 -21.457 1.00 95.56 130 ARG A C 1
ATOM 987 O O . ARG A 1 130 ? -19.073 -6.213 -21.936 1.00 95.56 130 ARG A O 1
ATOM 994 N N . GLU A 1 131 ? -18.702 -7.831 -20.417 1.00 95.81 131 GLU A N 1
ATOM 995 C CA . GLU A 1 131 ? -19.974 -7.693 -19.695 1.00 95.81 131 GLU A CA 1
ATOM 996 C C . GLU A 1 131 ? -19.932 -6.628 -18.587 1.00 95.81 131 GLU A C 1
ATOM 998 O O . GLU A 1 131 ? -20.782 -6.628 -17.703 1.00 95.81 131 GLU A O 1
ATOM 1003 N N . GLY A 1 132 ? -18.934 -5.742 -18.607 1.00 95.94 132 GLY A N 1
ATOM 1004 C CA . GLY A 1 132 ? -18.857 -4.572 -17.735 1.00 95.94 132 GLY A CA 1
ATOM 1005 C C . GLY A 1 132 ? -18.408 -4.828 -16.297 1.00 95.94 132 GLY A C 1
ATOM 1006 O O . GLY A 1 132 ? -18.449 -3.931 -15.457 1.00 95.94 132 GLY A O 1
ATOM 1007 N N . ALA A 1 133 ? -17.883 -6.023 -15.995 1.00 97.06 133 ALA A N 1
ATOM 1008 C CA . ALA A 1 133 ? -17.459 -6.371 -14.636 1.00 97.06 133 ALA A CA 1
ATOM 1009 C C . ALA A 1 133 ? -16.423 -5.415 -14.048 1.00 97.06 133 ALA A C 1
ATOM 1011 O O . ALA A 1 133 ? -16.385 -5.193 -12.839 1.00 97.06 133 ALA A O 1
ATOM 1012 N N . MET A 1 134 ? -15.585 -4.836 -14.903 1.00 96.94 134 MET A N 1
ATOM 1013 C CA . MET A 1 134 ? -14.588 -3.877 -14.474 1.00 96.94 134 MET A CA 1
ATOM 1014 C C . MET A 1 134 ? -15.226 -2.572 -14.003 1.00 96.94 134 MET A C 1
ATOM 1016 O O . MET A 1 134 ? -14.877 -2.118 -12.919 1.00 96.94 134 MET A O 1
ATOM 1020 N N . GLU A 1 135 ? -16.165 -2.003 -14.767 1.00 96.31 135 GLU A N 1
ATOM 1021 C CA . GLU A 1 135 ? -16.912 -0.810 -14.350 1.00 96.31 135 GLU A CA 1
ATOM 1022 C C . GLU A 1 135 ? -17.652 -1.075 -13.033 1.00 96.31 135 GLU A C 1
ATOM 1024 O O . GLU A 1 135 ? -17.436 -0.349 -12.064 1.00 96.31 135 GLU A O 1
ATOM 1029 N N . THR A 1 136 ? -18.392 -2.189 -12.940 1.00 97.44 136 THR A N 1
ATOM 1030 C CA . THR A 1 136 ? -19.137 -2.547 -11.722 1.00 97.44 136 THR A CA 1
ATOM 1031 C C . THR A 1 136 ? -18.229 -2.634 -10.491 1.00 97.44 136 THR A C 1
ATOM 1033 O O . THR A 1 136 ? -18.586 -2.139 -9.425 1.00 97.44 136 THR A O 1
ATOM 1036 N N . ILE A 1 137 ? -17.043 -3.251 -10.595 1.00 98.12 137 ILE A N 1
ATOM 1037 C CA . ILE A 1 137 ? -16.133 -3.373 -9.443 1.00 98.12 137 ILE A CA 1
ATOM 1038 C C . ILE A 1 137 ? -15.525 -2.016 -9.056 1.00 98.12 137 ILE A C 1
ATOM 1040 O O . ILE A 1 137 ? -15.356 -1.747 -7.863 1.00 98.12 137 ILE A O 1
ATOM 1044 N N . VAL A 1 138 ? -15.196 -1.153 -10.027 1.00 97.12 138 VAL A N 1
ATOM 1045 C CA . VAL A 1 138 ? -14.731 0.213 -9.728 1.00 97.12 138 VAL A CA 1
ATOM 1046 C C . VAL A 1 138 ? -15.832 1.009 -9.024 1.00 97.12 138 VAL A C 1
ATOM 1048 O O . VAL A 1 138 ? -15.550 1.670 -8.022 1.00 97.12 138 VAL A O 1
ATOM 1051 N N . ASP A 1 139 ? -17.081 0.881 -9.462 1.00 96.25 139 ASP A N 1
ATOM 1052 C CA . ASP A 1 139 ? -18.232 1.530 -8.828 1.00 96.25 139 ASP A CA 1
ATOM 1053 C C . ASP A 1 139 ? -18.450 1.019 -7.395 1.00 96.25 139 ASP A C 1
ATOM 1055 O O . ASP A 1 139 ? -18.611 1.813 -6.469 1.00 96.25 139 ASP A O 1
ATOM 1059 N N . ILE A 1 140 ? -18.341 -0.297 -7.166 1.00 97.56 140 ILE A N 1
ATOM 1060 C CA . ILE A 1 140 ? -18.392 -0.894 -5.819 1.00 97.56 140 ILE A CA 1
ATOM 1061 C C . ILE A 1 140 ? -17.302 -0.304 -4.917 1.00 97.56 140 ILE A C 1
ATOM 1063 O O . ILE A 1 140 ? -17.587 0.145 -3.803 1.00 97.56 140 ILE A O 1
ATOM 1067 N N . LEU A 1 141 ? -16.044 -0.312 -5.374 1.00 97.12 141 LEU A N 1
ATOM 1068 C CA . LEU A 1 141 ? -14.910 0.197 -4.596 1.00 97.12 141 LEU A CA 1
ATOM 1069 C C . LEU A 1 141 ? -15.127 1.652 -4.203 1.00 97.12 141 LEU A C 1
ATOM 1071 O O . LEU A 1 141 ? -14.924 2.036 -3.052 1.00 97.12 141 LEU A O 1
ATOM 1075 N N . THR A 1 142 ? -15.534 2.462 -5.168 1.00 94.94 142 THR A N 1
ATOM 1076 C CA . THR A 1 142 ? -15.659 3.903 -4.998 1.00 94.94 142 THR A CA 1
ATOM 1077 C C . THR A 1 142 ? -16.841 4.277 -4.114 1.00 94.94 142 THR A C 1
ATOM 1079 O O . THR A 1 142 ? -16.670 5.096 -3.205 1.00 94.94 142 THR A O 1
ATOM 1082 N N . LEU A 1 143 ? -17.991 3.619 -4.288 1.00 95.56 143 LEU A N 1
ATOM 1083 C CA . LEU A 1 143 ? -19.170 3.785 -3.442 1.00 95.56 143 LEU A CA 1
ATOM 1084 C C . LEU A 1 143 ? -18.866 3.433 -1.981 1.00 95.56 143 LEU A C 1
ATOM 1086 O O . LEU A 1 143 ? -19.120 4.238 -1.084 1.00 95.56 143 LEU A O 1
ATOM 1090 N N . ILE A 1 144 ? -18.251 2.271 -1.736 1.00 96.81 144 ILE A N 1
ATOM 1091 C CA . ILE A 1 144 ? -17.932 1.806 -0.380 1.00 96.81 144 ILE A CA 1
ATOM 1092 C C . ILE A 1 144 ? -16.892 2.706 0.296 1.00 96.81 144 ILE A C 1
ATOM 1094 O O . ILE A 1 144 ? -17.046 3.046 1.471 1.00 96.81 144 ILE A O 1
ATOM 1098 N N . MET A 1 145 ? -15.858 3.146 -0.429 1.00 95.75 145 MET A N 1
ATOM 1099 C CA . MET A 1 145 ? -14.882 4.101 0.106 1.00 95.75 145 MET A CA 1
ATOM 1100 C C . MET A 1 145 ? -15.514 5.464 0.418 1.00 95.75 145 MET A C 1
ATOM 1102 O O . MET A 1 145 ? -15.170 6.069 1.437 1.00 95.75 145 MET A O 1
ATOM 1106 N N . LYS A 1 146 ? -16.439 5.952 -0.425 1.00 94.00 146 LYS A N 1
ATOM 1107 C CA . LYS A 1 146 ? -17.189 7.196 -0.181 1.00 94.00 146 LYS A CA 1
ATOM 1108 C C . LYS A 1 146 ? -18.043 7.071 1.079 1.00 94.00 146 LYS A C 1
ATOM 1110 O O . LYS A 1 146 ? -18.010 7.965 1.918 1.00 94.00 146 LYS A O 1
ATOM 1115 N N . GLU A 1 147 ? -18.755 5.960 1.243 1.00 94.69 147 GLU A N 1
ATOM 1116 C CA . GLU A 1 147 ? -19.621 5.716 2.397 1.00 94.69 147 GLU A CA 1
ATOM 1117 C C . GLU A 1 147 ? -18.841 5.664 3.717 1.00 94.69 147 GLU A C 1
ATOM 1119 O O . GLU A 1 147 ? -19.208 6.356 4.668 1.00 94.69 147 GLU A O 1
ATOM 1124 N N . VAL A 1 148 ? -17.721 4.927 3.762 1.00 94.12 148 VAL A N 1
ATOM 1125 C CA . VAL A 1 148 ? -16.836 4.907 4.941 1.00 94.12 148 VAL A CA 1
ATOM 1126 C C . VAL A 1 148 ? -16.331 6.312 5.245 1.00 94.12 148 VAL A C 1
ATOM 1128 O O . VAL A 1 148 ? -16.471 6.771 6.370 1.00 94.12 148 VAL A O 1
ATOM 1131 N N . ARG A 1 149 ? -15.833 7.040 4.237 1.00 93.88 149 ARG A N 1
ATOM 1132 C CA . ARG A 1 149 ? -15.327 8.408 4.416 1.00 93.88 149 ARG A CA 1
ATOM 1133 C C . ARG A 1 149 ? -16.387 9.354 4.984 1.00 93.88 149 ARG A C 1
ATOM 1135 O O . ARG A 1 149 ? -16.078 10.133 5.880 1.00 93.88 149 ARG A O 1
ATOM 1142 N N . MET A 1 150 ? -17.627 9.292 4.494 1.00 92.06 150 MET A N 1
ATOM 1143 C CA . MET A 1 150 ? -18.730 10.105 5.026 1.00 92.06 150 MET A CA 1
ATOM 1144 C C . MET A 1 150 ? -19.015 9.779 6.496 1.00 92.06 150 MET A C 1
ATOM 1146 O O . MET A 1 150 ? -19.184 10.693 7.303 1.00 92.06 150 MET A O 1
ATOM 1150 N N . MET A 1 151 ? -19.028 8.494 6.860 1.00 91.25 151 MET A N 1
ATOM 1151 C CA . MET A 1 151 ? -19.243 8.060 8.242 1.00 91.25 151 MET A CA 1
ATOM 1152 C C . MET A 1 151 ? -18.088 8.466 9.162 1.00 91.25 151 MET A C 1
ATOM 1154 O O . MET A 1 151 ? -18.339 8.939 10.271 1.00 91.25 151 MET A O 1
ATOM 1158 N N . THR A 1 152 ? -16.842 8.362 8.694 1.00 92.06 152 THR A N 1
ATOM 1159 C CA . THR A 1 152 ? -15.660 8.817 9.433 1.00 92.06 152 THR A CA 1
ATOM 1160 C C . THR A 1 152 ? -15.703 10.325 9.663 1.00 92.06 152 THR A C 1
ATOM 1162 O O . THR A 1 152 ? -15.543 10.778 10.794 1.00 92.06 152 THR A O 1
ATOM 1165 N N . ASN A 1 153 ? -16.004 11.112 8.624 1.00 90.62 153 ASN A N 1
ATOM 1166 C CA . ASN A 1 153 ? -16.143 12.564 8.744 1.00 90.62 153 ASN A CA 1
ATOM 1167 C C . ASN A 1 153 ? -17.249 12.939 9.736 1.00 90.62 153 ASN A C 1
ATOM 1169 O O . ASN A 1 153 ? -17.049 13.815 10.573 1.00 90.62 153 ASN A O 1
ATOM 1173 N N . LYS A 1 154 ? -18.394 12.245 9.694 1.00 90.19 154 LYS A N 1
ATOM 1174 C CA . LYS A 1 154 ? -19.493 12.456 10.643 1.00 90.19 154 LYS A CA 1
ATOM 1175 C C . LYS A 1 154 ? -19.068 12.166 12.086 1.00 90.19 154 LYS A C 1
ATOM 1177 O O . LYS A 1 154 ? -19.334 12.982 12.964 1.00 90.19 154 LYS A O 1
ATOM 1182 N N . ALA A 1 155 ? -18.393 11.042 12.333 1.00 89.25 155 ALA A N 1
ATOM 1183 C CA . ALA A 1 155 ? -17.893 10.689 13.663 1.00 89.25 155 ALA A CA 1
ATOM 1184 C C . ALA A 1 155 ? -16.856 11.706 14.175 1.00 89.25 155 ALA A C 1
ATOM 1186 O O . ALA A 1 155 ? -16.930 12.137 15.326 1.00 89.25 155 ALA A O 1
ATOM 1187 N N . HIS A 1 156 ? -15.942 12.156 13.308 1.00 90.50 156 HIS A N 1
ATOM 1188 C CA . HIS A 1 156 ? -14.964 13.190 13.646 1.00 90.50 156 HIS A CA 1
ATOM 1189 C C . HIS A 1 156 ? -15.604 14.548 13.932 1.00 90.50 156 HIS A C 1
ATOM 1191 O O . HIS A 1 156 ? -15.208 15.191 14.898 1.00 90.50 156 HIS A O 1
ATOM 1197 N N . MET A 1 157 ? -16.610 14.972 13.161 1.00 90.06 157 MET A N 1
ATOM 1198 C CA . MET A 1 157 ? -17.338 16.214 13.439 1.00 90.06 157 MET A CA 1
ATOM 1199 C C . MET A 1 157 ? -18.027 16.167 14.806 1.00 90.06 157 MET A C 1
ATOM 1201 O O . MET A 1 157 ? -17.871 17.102 15.585 1.00 90.06 157 MET A O 1
ATOM 1205 N N . MET A 1 158 ? -18.705 15.060 15.138 1.00 89.62 158 MET A N 1
ATOM 1206 C CA . MET A 1 158 ? -19.322 14.883 16.462 1.00 89.62 158 MET A CA 1
ATOM 1207 C C . MET A 1 158 ? -18.271 14.898 17.583 1.00 89.62 158 MET A C 1
ATOM 1209 O O . MET A 1 158 ? -18.505 15.472 18.641 1.00 89.62 158 MET A O 1
ATOM 1213 N N . MET A 1 159 ? -17.095 14.302 17.361 1.00 89.62 159 MET A N 1
ATOM 1214 C CA . MET A 1 159 ? -15.993 14.335 18.328 1.00 89.62 159 MET A CA 1
ATOM 1215 C C . MET A 1 159 ? -15.421 15.748 18.510 1.00 89.62 159 MET A C 1
ATOM 1217 O O . MET A 1 159 ? -15.215 16.174 19.643 1.00 89.62 159 MET A O 1
ATOM 1221 N N .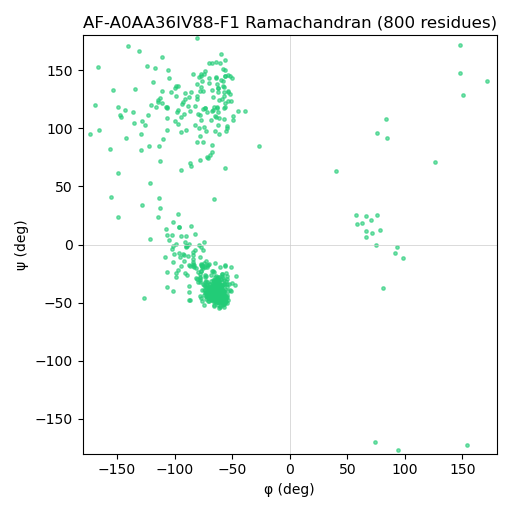 GLN A 1 160 ? -15.191 16.487 17.423 1.00 92.56 160 GLN A N 1
ATOM 1222 C CA . GLN A 1 160 ? -14.687 17.863 17.474 1.00 92.56 160 GLN A CA 1
ATOM 1223 C C . GLN A 1 160 ? -15.675 18.808 18.160 1.00 92.56 160 GLN A C 1
ATOM 1225 O O . GLN A 1 160 ? -15.261 19.650 18.949 1.00 92.56 160 GLN A O 1
ATOM 1230 N N . GLU A 1 161 ? -16.973 18.655 17.899 1.00 92.12 161 GLU A N 1
ATOM 1231 C CA . GLU A 1 161 ? -18.021 19.403 18.596 1.00 92.12 161 GLU A CA 1
ATOM 1232 C C . GLU A 1 161 ? -17.985 19.120 20.104 1.00 92.12 161 GLU A C 1
ATOM 1234 O O . GLU A 1 161 ? -17.984 20.049 20.906 1.00 92.12 161 GLU A O 1
ATOM 1239 N N . LYS A 1 162 ? -17.820 17.851 20.506 1.00 85.94 162 LYS A N 1
ATOM 1240 C CA . LYS A 1 162 ? -17.683 17.479 21.924 1.00 85.94 162 LYS A CA 1
ATOM 1241 C C . LYS A 1 162 ? -16.414 18.021 22.578 1.00 85.94 162 LYS A C 1
ATOM 1243 O O . LYS A 1 162 ? -16.462 18.380 23.753 1.00 85.94 162 LYS A O 1
ATOM 1248 N N . LEU A 1 163 ? -15.297 18.076 21.852 1.00 83.44 163 LEU A N 1
ATOM 1249 C CA . LEU A 1 163 ? -14.058 18.680 22.350 1.00 83.44 163 LEU A CA 1
ATOM 1250 C C . LEU A 1 163 ? -14.228 20.187 22.554 1.00 83.44 163 LEU A C 1
ATOM 1252 O O . LEU A 1 163 ? -13.892 20.684 23.623 1.00 83.44 163 LEU A O 1
ATOM 1256 N N . LYS A 1 164 ? -14.859 20.888 21.605 1.00 92.88 164 LYS A N 1
ATOM 1257 C CA . LYS A 1 164 ? -15.183 22.316 21.743 1.00 92.88 164 LYS A CA 1
ATOM 1258 C C . LYS A 1 164 ? -16.139 22.590 22.904 1.00 92.88 164 LYS A C 1
ATOM 1260 O O . LYS A 1 164 ? -15.912 23.528 23.661 1.00 92.88 164 LYS A O 1
ATOM 1265 N N . ASP A 1 165 ? -17.169 21.761 23.088 1.00 87.69 165 ASP A N 1
ATOM 1266 C CA . ASP A 1 165 ? -18.077 21.849 24.243 1.00 87.69 165 ASP A CA 1
ATOM 1267 C C . ASP A 1 165 ? -17.307 21.696 25.568 1.00 87.69 165 ASP A C 1
ATOM 1269 O O . ASP A 1 165 ? -17.578 22.400 26.544 1.00 87.69 165 ASP A O 1
ATOM 1273 N N . ALA A 1 166 ? -16.344 20.768 25.612 1.00 78.06 166 ALA A N 1
ATOM 1274 C CA . ALA A 1 166 ? -15.524 20.503 26.790 1.00 78.06 166 ALA A CA 1
ATOM 1275 C C . ALA A 1 166 ? -14.518 21.630 27.072 1.00 78.06 166 ALA A C 1
ATOM 1277 O O . ALA A 1 166 ? -14.371 22.031 28.225 1.00 78.06 166 ALA A O 1
ATOM 1278 N N . GLU A 1 167 ? -13.873 22.175 26.041 1.00 84.25 167 GLU A N 1
ATOM 1279 C CA . GLU A 1 167 ? -12.987 23.339 26.140 1.00 84.25 167 GLU A CA 1
ATOM 1280 C C . GLU A 1 167 ? -13.755 24.582 26.592 1.00 84.25 167 GLU A C 1
ATOM 1282 O O . GLU A 1 167 ? -13.331 25.253 27.529 1.00 84.25 167 GLU A O 1
ATOM 1287 N N . ALA A 1 168 ? -14.935 24.842 26.024 1.00 90.56 168 ALA A N 1
ATOM 1288 C CA . ALA A 1 168 ? -15.794 25.944 26.449 1.00 90.56 168 ALA A CA 1
ATOM 1289 C C . ALA A 1 168 ? -16.271 25.775 27.901 1.00 90.56 168 ALA A C 1
ATOM 1291 O O . ALA A 1 168 ? -16.375 26.753 28.642 1.00 90.56 168 ALA A O 1
ATOM 1292 N N . ALA A 1 169 ? -16.552 24.542 28.338 1.00 82.06 169 ALA A N 1
ATOM 1293 C CA . ALA A 1 169 ? -16.870 24.259 29.735 1.00 82.06 169 ALA A CA 1
ATOM 1294 C C . ALA A 1 169 ? -15.660 24.493 30.657 1.00 82.06 169 ALA A C 1
ATOM 1296 O O . ALA A 1 169 ? -15.832 25.043 31.744 1.00 82.06 169 ALA A O 1
ATOM 1297 N N . ARG A 1 170 ? -14.448 24.132 30.214 1.00 78.88 170 ARG A N 1
ATOM 1298 C CA . ARG A 1 170 ? -13.197 24.372 30.948 1.00 78.88 170 ARG A CA 1
ATOM 1299 C C . ARG A 1 170 ? -12.883 25.862 31.061 1.00 78.88 170 ARG A C 1
ATOM 1301 O O . ARG A 1 170 ? -12.643 26.322 32.166 1.00 78.88 170 ARG A O 1
ATOM 1308 N N . GLN A 1 171 ? -12.976 26.620 29.970 1.00 88.56 171 GLN A N 1
ATOM 1309 C CA . GLN A 1 171 ? -12.779 28.074 29.973 1.00 88.56 171 GLN A CA 1
ATOM 1310 C C . GLN A 1 171 ? -13.800 28.786 30.866 1.00 88.56 171 GLN A C 1
ATOM 1312 O O . GLN A 1 171 ? -13.460 29.724 31.580 1.00 88.56 171 GLN A O 1
ATOM 1317 N N . LYS A 1 172 ? -15.061 28.330 30.873 1.00 87.12 172 LYS A N 1
ATOM 1318 C CA . LYS A 1 172 ? -16.073 28.850 31.804 1.00 87.12 172 LYS A CA 1
ATOM 1319 C C . LYS A 1 172 ? -15.713 28.551 33.254 1.00 87.12 172 LYS A C 1
ATOM 1321 O O . LYS A 1 172 ? -15.875 29.431 34.090 1.00 87.12 172 LYS A O 1
ATOM 1326 N N . GLN A 1 173 ? -15.240 27.342 33.546 1.00 76.56 173 GLN A N 1
ATOM 1327 C CA . GLN A 1 173 ? -14.801 26.974 34.889 1.00 76.56 173 GLN A CA 1
ATOM 1328 C C . GLN A 1 173 ? -13.600 27.821 35.327 1.00 76.56 173 GLN A C 1
ATOM 1330 O O . GLN A 1 173 ? -13.628 28.398 36.403 1.00 76.56 173 GLN A O 1
ATOM 1335 N N . GLU A 1 174 ? -12.611 27.992 34.456 1.00 82.94 174 GLU A N 1
ATOM 1336 C CA . GLU A 1 174 ? -11.428 28.816 34.705 1.00 82.94 174 GLU A CA 1
ATOM 1337 C C . GLU A 1 174 ? -11.784 30.296 34.912 1.00 82.94 174 GLU A C 1
ATOM 1339 O O . GLU A 1 174 ? -11.299 30.925 35.845 1.00 82.94 174 GLU A O 1
ATOM 1344 N N . ALA A 1 175 ? -12.717 30.848 34.130 1.00 86.94 175 ALA A N 1
ATOM 1345 C CA . ALA A 1 175 ? -13.221 32.206 34.339 1.00 86.94 175 ALA A CA 1
ATOM 1346 C C . ALA A 1 175 ? -13.965 32.370 35.679 1.00 86.94 175 ALA A C 1
ATOM 1348 O O . ALA A 1 175 ? -13.967 33.461 36.256 1.00 86.94 175 ALA A O 1
ATOM 1349 N N . VAL A 1 176 ? -14.618 31.311 36.168 1.00 82.25 176 VAL A N 1
ATOM 1350 C CA . VAL A 1 176 ? -15.232 31.284 37.503 1.00 82.25 176 VAL A CA 1
ATOM 1351 C C . VAL A 1 176 ? -14.153 31.206 38.586 1.00 82.25 176 VAL A C 1
ATOM 1353 O O . VAL A 1 176 ? -14.218 31.976 39.544 1.00 82.25 176 VAL A O 1
ATOM 1356 N N . ASP A 1 177 ? -13.145 30.351 38.414 1.00 76.44 177 ASP A N 1
ATOM 1357 C CA . ASP A 1 177 ? -12.055 30.145 39.376 1.00 76.44 177 ASP A CA 1
ATOM 1358 C C . ASP A 1 177 ? -11.154 31.390 39.502 1.00 76.44 177 ASP A C 1
ATOM 1360 O O . ASP A 1 177 ? -10.756 31.762 40.604 1.00 76.44 177 ASP A O 1
ATOM 1364 N N . LEU A 1 178 ? -10.920 32.107 38.397 1.00 88.19 178 LEU A N 1
ATOM 1365 C CA . LEU A 1 178 ? -10.204 33.390 38.361 1.00 88.19 178 LEU A CA 1
ATOM 1366 C C . LEU A 1 178 ? -11.052 34.580 38.849 1.00 88.19 178 LEU A C 1
ATOM 1368 O O . LEU A 1 178 ? -10.580 35.716 38.868 1.00 88.19 178 LE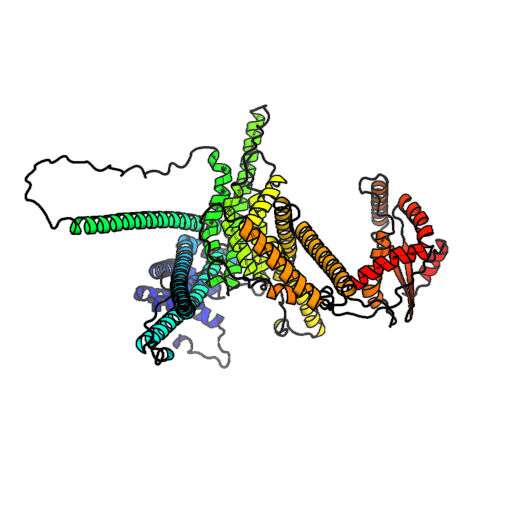U A O 1
ATOM 1372 N N . GLY A 1 179 ? -12.323 34.363 39.209 1.00 85.25 179 GLY A N 1
ATOM 1373 C CA . GLY A 1 179 ?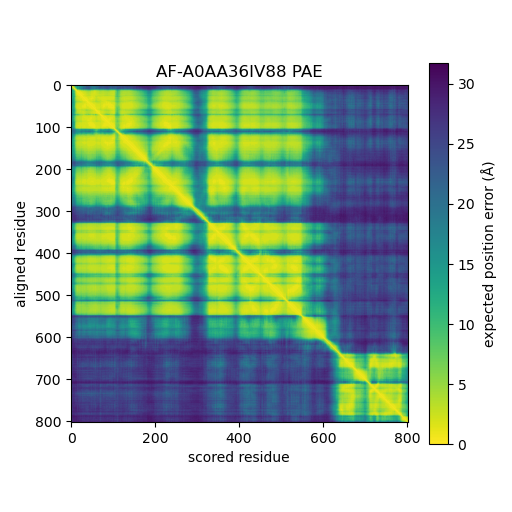 -13.231 35.423 39.661 1.00 85.25 179 GLY A CA 1
ATOM 1374 C C . GLY A 1 179 ? -13.598 36.455 38.584 1.00 85.25 179 GLY A C 1
ATOM 1375 O O . GLY A 1 179 ? -14.191 37.488 38.904 1.00 85.25 179 GLY A O 1
ATOM 1376 N N . LEU A 1 180 ? -13.271 36.184 37.315 1.00 84.38 180 LEU A N 1
ATOM 1377 C CA . LEU A 1 180 ? -13.595 37.028 36.160 1.00 84.38 180 LEU A CA 1
ATOM 1378 C C . LEU A 1 180 ? -15.086 36.959 35.819 1.00 84.38 180 LEU A C 1
ATOM 1380 O O . LEU A 1 180 ? -15.682 37.938 35.367 1.00 84.38 180 LEU A O 1
ATOM 1384 N N . SER A 1 181 ? -15.713 35.811 36.072 1.00 79.38 181 SER A N 1
ATOM 1385 C CA . SER A 1 181 ? -17.159 35.669 35.990 1.00 79.38 181 SER A CA 1
ATOM 1386 C C . SER A 1 181 ? -17.785 36.059 37.328 1.00 79.38 181 SER A C 1
ATOM 1388 O O . SER A 1 181 ? -17.571 35.396 38.344 1.00 79.38 181 SER A O 1
ATOM 1390 N N . ARG A 1 182 ? -18.580 37.140 37.343 1.00 68.75 182 ARG A N 1
ATOM 1391 C CA . ARG A 1 182 ? -19.429 37.503 38.489 1.00 68.75 182 ARG A CA 1
ATOM 1392 C C . ARG A 1 182 ? -20.535 36.462 38.636 1.00 68.75 182 ARG A C 1
ATOM 1394 O O . ARG A 1 182 ? -21.664 36.671 38.207 1.00 68.75 182 ARG A O 1
ATOM 1401 N N . VAL A 1 183 ? -20.202 35.324 39.230 1.00 59.97 183 VAL A N 1
ATOM 1402 C CA . VAL A 1 183 ? -21.211 34.388 39.703 1.00 59.97 183 VAL A CA 1
ATOM 1403 C C . VAL A 1 183 ? -21.821 35.010 40.949 1.00 59.97 183 VAL A C 1
ATOM 1405 O O . VAL A 1 183 ? -21.109 35.262 41.925 1.00 59.97 183 VAL A O 1
ATOM 1408 N N . ASP A 1 184 ? -23.122 35.300 40.903 1.00 61.56 184 ASP A N 1
ATOM 1409 C CA . ASP A 1 184 ? -23.878 35.768 42.061 1.00 61.56 184 ASP A CA 1
ATOM 1410 C C . ASP A 1 184 ? -23.591 34.840 43.248 1.00 61.56 184 ASP A C 1
ATOM 1412 O O . ASP A 1 184 ? -23.916 33.647 43.246 1.00 61.56 184 ASP A O 1
ATOM 1416 N N . ARG A 1 185 ? -22.875 35.389 44.234 1.00 50.88 185 ARG A N 1
ATOM 1417 C CA . ARG A 1 185 ? -22.285 34.666 45.361 1.00 50.88 185 ARG A CA 1
ATOM 1418 C C . ARG A 1 185 ? -23.383 34.130 46.275 1.00 50.88 185 ARG A C 1
ATOM 1420 O O . ARG A 1 185 ? -23.704 34.741 47.287 1.00 50.88 185 ARG A O 1
ATOM 1427 N N . ASN A 1 186 ? -23.909 32.952 45.960 1.00 58.28 186 ASN A N 1
ATOM 1428 C CA . ASN A 1 186 ? -24.586 32.099 46.931 1.00 58.28 186 ASN A CA 1
ATOM 1429 C C . ASN A 1 186 ? -23.750 30.815 47.127 1.00 58.28 186 ASN A C 1
ATOM 1431 O O . ASN A 1 186 ? -23.970 29.812 46.444 1.00 58.28 186 ASN A O 1
ATOM 1435 N N . PRO A 1 187 ? -22.736 30.847 48.017 1.00 54.69 187 PRO A N 1
ATOM 1436 C CA . PRO A 1 187 ? -21.627 29.884 48.042 1.00 54.69 187 PRO A CA 1
ATOM 1437 C C . PRO A 1 187 ? -21.959 28.487 48.595 1.00 54.69 187 PRO A C 1
ATOM 1439 O O . PRO A 1 187 ? -21.079 27.639 48.663 1.00 54.69 187 PRO A O 1
ATOM 1442 N N . VAL A 1 188 ? -23.207 28.191 48.970 1.00 55.00 188 VAL A N 1
ATOM 1443 C CA . VAL A 1 188 ? -23.509 26.978 49.761 1.00 55.00 188 VAL A CA 1
ATOM 1444 C C . VAL A 1 188 ? -24.033 25.799 48.918 1.00 55.00 188 VAL A C 1
ATOM 1446 O O . VAL A 1 188 ? -24.309 24.738 49.461 1.00 55.00 188 VAL A O 1
ATOM 1449 N N . ASN A 1 189 ? -24.172 25.912 47.586 1.00 55.19 189 ASN A N 1
ATOM 1450 C CA . ASN A 1 189 ? -24.837 24.837 46.820 1.00 55.19 189 ASN A CA 1
ATOM 1451 C C . ASN A 1 189 ? -24.379 24.605 45.363 1.00 55.19 189 ASN A C 1
ATOM 1453 O O . ASN A 1 189 ? -25.147 24.069 44.561 1.00 55.19 189 ASN A O 1
ATOM 1457 N N . MET A 1 190 ? -23.154 24.992 44.983 1.00 53.47 190 MET A N 1
ATOM 1458 C CA . MET A 1 190 ? -22.727 24.906 43.572 1.00 53.47 190 MET A CA 1
ATOM 1459 C C . MET A 1 190 ? -22.295 23.508 43.101 1.00 53.47 190 MET A C 1
ATOM 1461 O O . MET A 1 190 ? -22.601 23.145 41.968 1.00 53.47 190 MET A O 1
ATOM 1465 N N . PHE A 1 191 ? -21.702 22.660 43.951 1.00 52.81 191 PHE A N 1
ATOM 1466 C CA . PHE A 1 191 ? -21.285 21.310 43.522 1.00 52.81 191 PHE A CA 1
ATOM 1467 C C . PHE A 1 191 ? -22.461 20.341 43.260 1.00 52.81 191 PHE A C 1
ATOM 1469 O O . PHE A 1 191 ? -22.310 19.342 42.554 1.00 52.81 191 PHE A O 1
ATOM 1476 N N . SER A 1 192 ? -23.662 20.651 43.764 1.00 55.12 192 SER A N 1
ATOM 1477 C CA . SER A 1 192 ? -24.869 19.815 43.624 1.00 55.12 192 SER A CA 1
ATOM 1478 C C . SER A 1 192 ? -25.736 20.162 42.396 1.00 55.12 192 SER A C 1
ATOM 1480 O O . SER A 1 192 ? -26.658 19.423 42.053 1.00 55.12 192 SER A O 1
ATOM 1482 N N . LYS A 1 193 ? -25.451 21.264 41.683 1.00 56.84 193 LYS A N 1
ATOM 1483 C CA . LYS A 1 193 ? -26.366 21.838 40.676 1.00 56.84 193 LYS A CA 1
ATOM 1484 C C . LYS A 1 193 ? -25.880 21.813 39.224 1.00 56.84 193 LYS A C 1
ATOM 1486 O O . LYS A 1 193 ? -26.421 22.553 38.410 1.00 56.84 193 LYS A O 1
ATOM 1491 N N . MET A 1 194 ? -24.971 20.916 38.834 1.00 62.09 194 MET A N 1
ATOM 1492 C CA . MET A 1 194 ? -25.051 20.446 37.444 1.00 62.09 194 MET A CA 1
ATOM 1493 C C . MET A 1 194 ? -26.377 19.692 37.364 1.00 62.09 194 MET A C 1
ATOM 1495 O O . MET A 1 194 ? -26.470 18.578 37.892 1.00 62.09 194 MET A O 1
ATOM 1499 N N . GLY A 1 195 ? -27.418 20.366 36.865 1.00 78.25 195 GLY A N 1
ATOM 1500 C CA . GLY A 1 195 ? -28.790 19.898 36.972 1.00 78.25 195 GLY A CA 1
ATOM 1501 C C . GLY A 1 195 ? -28.869 18.466 36.468 1.00 78.25 195 GLY A C 1
ATOM 1502 O O . GLY A 1 195 ? -28.160 18.095 35.533 1.00 78.25 195 GLY A O 1
ATOM 1503 N N . LEU A 1 196 ? -29.719 17.637 37.075 1.00 78.88 196 LEU A N 1
ATOM 1504 C CA . LEU A 1 196 ? -29.920 16.259 36.614 1.00 78.88 196 LEU A CA 1
ATOM 1505 C C . LEU A 1 196 ? -30.120 16.207 35.084 1.00 78.88 196 LEU A C 1
ATOM 1507 O O . LEU A 1 196 ? -29.594 15.315 34.428 1.00 78.88 196 LEU A O 1
ATOM 1511 N N . LYS A 1 197 ? -30.776 17.231 34.516 1.00 75.31 197 LYS A N 1
ATOM 1512 C CA . LYS A 1 197 ? -30.921 17.455 33.071 1.00 75.31 197 LYS A CA 1
ATOM 1513 C C . LYS A 1 197 ? -29.586 17.575 32.324 1.00 75.31 197 LYS A C 1
ATOM 1515 O O . LYS A 1 197 ? -29.401 16.859 31.350 1.00 75.31 197 LYS A O 1
ATOM 1520 N N . ASP A 1 198 ? -28.644 18.393 32.782 1.00 79.06 198 ASP A N 1
ATOM 1521 C CA . ASP A 1 198 ? -27.341 18.575 32.121 1.00 79.06 198 ASP A CA 1
ATOM 1522 C C . ASP A 1 198 ? -26.487 17.306 32.197 1.00 79.06 198 ASP A C 1
ATOM 1524 O O . ASP A 1 198 ? -25.800 16.945 31.241 1.00 79.06 198 ASP A O 1
ATOM 1528 N N . ARG A 1 199 ? -26.560 16.583 33.325 1.00 82.06 199 ARG A N 1
ATOM 1529 C CA . ARG A 1 199 ? -25.901 15.276 33.467 1.00 82.06 199 ARG A CA 1
ATOM 1530 C C . ARG A 1 199 ? -26.496 14.256 32.500 1.00 82.06 199 ARG A C 1
ATOM 1532 O O . ARG A 1 199 ? -25.739 13.557 31.833 1.00 82.06 199 ARG A O 1
ATOM 1539 N N . ILE A 1 200 ? -27.825 14.204 32.389 1.00 81.94 200 ILE A N 1
ATOM 1540 C CA . ILE A 1 200 ? -28.522 13.340 31.429 1.00 81.94 200 ILE A CA 1
ATOM 1541 C C . ILE A 1 200 ? -28.126 13.707 29.993 1.00 81.94 200 ILE A C 1
ATOM 1543 O O . ILE A 1 200 ? -27.751 12.813 29.243 1.00 81.94 200 ILE A O 1
ATOM 1547 N N . LEU A 1 201 ? -28.118 14.993 29.626 1.00 80.12 201 LEU A N 1
ATOM 1548 C CA . LEU A 1 201 ? -27.720 15.452 28.289 1.00 80.12 201 LEU A CA 1
ATOM 1549 C C . LEU A 1 201 ? -26.263 15.095 27.965 1.00 80.12 201 LEU A C 1
ATOM 1551 O O . LEU A 1 201 ? -25.977 14.617 26.869 1.00 80.12 201 LEU A O 1
ATOM 1555 N N . LYS A 1 202 ? -25.338 15.251 28.921 1.00 83.19 202 LYS A N 1
ATOM 1556 C CA . LYS A 1 202 ? -23.931 14.853 28.748 1.00 83.19 202 LYS A CA 1
ATOM 1557 C C . LYS A 1 202 ? -23.782 13.341 28.564 1.00 83.19 202 LYS A C 1
ATOM 1559 O O . LYS A 1 202 ? -23.019 12.897 27.707 1.00 83.19 202 LYS A O 1
ATOM 1564 N N . VAL A 1 203 ? -24.508 12.544 29.348 1.00 86.69 203 VAL A N 1
ATOM 1565 C CA . VAL A 1 203 ? -24.520 11.079 29.209 1.00 86.69 203 VAL A CA 1
ATOM 1566 C C . VAL A 1 203 ? -25.115 10.673 27.860 1.00 86.69 203 VAL A C 1
ATOM 1568 O O . VAL A 1 203 ? -24.513 9.856 27.168 1.00 86.69 203 VAL A O 1
ATOM 1571 N N . GLN A 1 204 ? -26.231 11.277 27.449 1.00 87.00 204 GLN A N 1
ATOM 1572 C CA . GLN A 1 204 ? -26.869 11.018 26.160 1.00 87.00 204 GLN A CA 1
ATOM 1573 C C . GLN A 1 204 ? -25.929 11.346 24.991 1.00 87.00 204 GLN A C 1
ATOM 1575 O O . GLN A 1 204 ? -25.707 10.494 24.136 1.00 87.00 204 GLN A O 1
ATOM 1580 N N . ALA A 1 205 ? -25.287 12.514 25.009 1.00 80.69 205 ALA A N 1
ATOM 1581 C CA . ALA A 1 205 ? -24.291 12.910 24.017 1.00 80.69 205 ALA A CA 1
ATOM 1582 C C . ALA A 1 205 ? -23.111 11.920 23.918 1.00 80.69 205 ALA A C 1
ATOM 1584 O O . ALA A 1 205 ? -22.657 11.587 22.823 1.00 80.69 205 ALA A O 1
ATOM 1585 N N . ASN A 1 206 ? -22.627 11.408 25.054 1.00 86.62 206 ASN A N 1
ATOM 1586 C CA . ASN A 1 206 ? -21.568 10.396 25.076 1.00 86.62 206 ASN A CA 1
ATOM 1587 C C . ASN A 1 206 ? -22.042 9.038 24.533 1.00 86.62 206 ASN A C 1
ATOM 1589 O O . ASN A 1 206 ? -21.282 8.357 23.842 1.00 86.62 206 ASN A O 1
ATOM 1593 N N . ILE A 1 207 ? -23.281 8.634 24.830 1.00 90.69 207 ILE A N 1
ATOM 1594 C CA . ILE A 1 207 ? -23.891 7.418 24.273 1.00 90.69 207 ILE A CA 1
ATOM 1595 C C . ILE A 1 207 ? -24.042 7.552 22.754 1.00 90.69 207 ILE A C 1
ATOM 1597 O O . ILE A 1 207 ? -23.706 6.618 22.026 1.00 90.69 207 ILE A O 1
ATOM 1601 N N . GLU A 1 208 ? -24.488 8.708 22.263 1.00 85.50 208 GLU A N 1
ATOM 1602 C CA . GLU A 1 208 ? -24.615 8.998 20.832 1.00 85.50 208 GLU A CA 1
ATOM 1603 C C . GLU A 1 208 ? -23.257 8.949 20.123 1.00 85.50 208 GLU A C 1
ATOM 1605 O O . GLU A 1 208 ? -23.138 8.279 19.095 1.00 85.50 208 GLU A O 1
ATOM 1610 N N . LEU A 1 209 ? -22.213 9.558 20.702 1.00 87.81 209 LEU A N 1
ATOM 1611 C CA . LEU A 1 209 ? -20.850 9.497 20.168 1.00 87.81 209 LEU A CA 1
ATOM 1612 C C . LEU A 1 209 ? -20.327 8.052 20.113 1.00 87.81 209 LEU A C 1
ATOM 1614 O O . LEU A 1 209 ? -19.839 7.616 19.072 1.00 87.81 209 LEU A O 1
ATOM 1618 N N . ARG A 1 210 ? -20.472 7.275 21.196 1.00 91.62 210 ARG A N 1
ATOM 1619 C CA . ARG A 1 210 ? -20.077 5.851 21.221 1.00 91.62 210 ARG A CA 1
ATOM 1620 C C . ARG A 1 210 ? -20.843 5.026 20.190 1.00 91.62 210 ARG A C 1
ATOM 1622 O O . ARG A 1 210 ? -20.251 4.203 19.501 1.00 91.62 210 ARG A O 1
ATOM 1629 N N . THR A 1 211 ? -22.144 5.271 20.050 1.00 90.75 211 THR A N 1
ATOM 1630 C CA . THR A 1 211 ? -22.990 4.595 19.058 1.00 90.75 211 THR A CA 1
ATOM 1631 C C . THR A 1 211 ? -22.562 4.950 17.632 1.00 90.75 211 THR A C 1
ATOM 1633 O O . THR A 1 211 ? -22.558 4.081 16.762 1.00 90.75 211 THR A O 1
ATOM 1636 N N . ALA A 1 212 ? -22.170 6.202 17.376 1.00 87.50 212 ALA A N 1
ATOM 1637 C CA . ALA A 1 212 ? -21.641 6.627 16.082 1.00 87.50 212 ALA A CA 1
ATOM 1638 C C . ALA A 1 212 ? -20.309 5.933 15.751 1.00 87.50 212 ALA A C 1
ATOM 1640 O O . ALA A 1 212 ? -20.155 5.436 14.635 1.00 87.50 212 ALA A O 1
ATOM 1641 N N . TRP A 1 213 ? -19.394 5.825 16.720 1.00 92.75 213 TRP A N 1
ATOM 1642 C CA . TRP A 1 213 ? -18.137 5.085 16.561 1.00 92.75 213 TRP A CA 1
ATOM 1643 C C . TRP A 1 213 ? -18.359 3.590 16.333 1.00 92.75 213 TRP A C 1
ATOM 1645 O O . TRP A 1 213 ? -17.761 3.031 15.419 1.00 92.75 213 TRP A O 1
ATOM 1655 N N . GLN A 1 214 ? -19.258 2.947 17.083 1.00 94.00 214 GLN A N 1
ATOM 1656 C CA . GLN A 1 214 ? -19.576 1.534 16.860 1.00 94.00 214 GLN A CA 1
ATOM 1657 C C . GLN A 1 214 ? -20.139 1.304 15.453 1.00 94.00 214 GLN A C 1
ATOM 1659 O O . GLN A 1 214 ? -19.682 0.410 14.746 1.00 94.00 214 GLN A O 1
ATOM 1664 N N . ARG A 1 215 ? -21.070 2.159 15.002 1.00 91.81 215 ARG A N 1
ATOM 1665 C CA . ARG A 1 215 ? -21.602 2.098 13.631 1.00 91.81 215 ARG A CA 1
ATOM 1666 C C . ARG A 1 215 ? -20.509 2.289 12.584 1.00 91.81 215 ARG A C 1
ATOM 1668 O O . ARG A 1 215 ? -20.556 1.622 11.556 1.00 91.81 215 ARG A O 1
ATOM 1675 N N . LEU A 1 216 ? -19.546 3.184 12.823 1.00 92.94 216 LEU A N 1
ATOM 1676 C CA . LEU A 1 216 ? -18.395 3.362 11.939 1.00 92.94 216 LEU A CA 1
ATOM 1677 C C . LEU A 1 216 ? -17.551 2.084 11.876 1.00 92.94 216 LEU A C 1
ATOM 1679 O O . LEU A 1 216 ? -17.281 1.616 10.776 1.00 92.94 216 LEU A O 1
ATOM 1683 N N . ILE A 1 217 ? -17.210 1.488 13.022 1.00 94.69 217 ILE A N 1
ATOM 1684 C CA . ILE A 1 217 ? -16.430 0.243 13.103 1.00 94.69 217 ILE A CA 1
ATOM 1685 C C . ILE A 1 217 ? -17.142 -0.891 12.358 1.00 94.69 217 ILE A C 1
ATOM 1687 O O . ILE A 1 217 ? -16.531 -1.551 11.518 1.00 94.69 217 ILE A O 1
ATOM 1691 N N . ASP A 1 218 ? -18.440 -1.095 12.602 1.00 94.94 218 ASP A N 1
ATOM 1692 C CA . ASP A 1 218 ? -19.228 -2.133 11.925 1.00 94.94 218 ASP A CA 1
ATOM 1693 C C . ASP A 1 218 ? -19.206 -1.926 10.404 1.00 94.94 218 ASP A C 1
ATOM 1695 O O . ASP A 1 218 ? -19.008 -2.871 9.625 1.00 94.94 218 ASP A O 1
ATOM 1699 N N . LYS A 1 219 ? -19.336 -0.665 9.968 1.00 94.94 219 LYS A N 1
ATOM 1700 C CA . LYS A 1 219 ? -19.278 -0.327 8.548 1.00 94.94 219 LYS A CA 1
ATOM 1701 C C . LYS A 1 219 ? -17.882 -0.525 7.966 1.00 94.94 219 LYS A C 1
ATOM 1703 O O . LYS A 1 219 ? -17.767 -1.029 6.854 1.00 94.94 219 LYS A O 1
ATOM 1708 N N . GLU A 1 220 ? -16.830 -0.162 8.688 1.00 94.94 220 GLU A N 1
ATOM 1709 C CA . GLU A 1 220 ? -15.436 -0.340 8.277 1.00 94.94 220 GLU A CA 1
ATOM 1710 C C . GLU A 1 220 ? -15.053 -1.815 8.171 1.00 94.94 220 GLU A C 1
ATOM 1712 O O . GLU A 1 220 ? -14.360 -2.199 7.228 1.00 94.94 220 GLU A O 1
ATOM 1717 N N . VAL A 1 221 ? -15.526 -2.662 9.091 1.00 95.88 221 VAL A N 1
ATOM 1718 C CA . VAL A 1 221 ? -15.318 -4.117 9.040 1.00 95.88 221 VAL A CA 1
ATOM 1719 C C . VAL A 1 221 ? -15.926 -4.695 7.777 1.00 95.88 221 VAL A C 1
ATOM 1721 O O . VAL A 1 221 ? -15.254 -5.432 7.051 1.00 95.88 221 VAL A O 1
ATOM 1724 N N . MET A 1 222 ? -17.175 -4.337 7.491 1.00 96.44 222 MET A N 1
ATOM 1725 C CA . MET A 1 222 ? -17.830 -4.761 6.266 1.00 96.44 222 MET A CA 1
ATOM 1726 C C . MET A 1 222 ? -17.079 -4.193 5.046 1.00 96.44 222 MET A C 1
ATOM 1728 O O . MET A 1 222 ? -16.669 -4.937 4.154 1.00 96.44 222 MET A O 1
ATOM 1732 N N . ALA A 1 223 ? -16.832 -2.883 5.015 1.00 96.12 223 ALA A N 1
ATOM 1733 C CA . ALA A 1 223 ? -16.217 -2.210 3.876 1.00 96.12 223 ALA A CA 1
ATOM 1734 C C . ALA A 1 223 ? -14.832 -2.779 3.575 1.00 96.12 223 ALA A C 1
ATOM 1736 O O . ALA A 1 223 ? -14.491 -2.981 2.414 1.00 96.12 223 ALA A O 1
ATOM 1737 N N . GLY A 1 224 ? -14.068 -3.123 4.613 1.00 96.81 224 GLY A N 1
ATOM 1738 C CA . GLY A 1 224 ? -12.796 -3.815 4.488 1.00 96.81 224 GLY A CA 1
ATOM 1739 C C . GLY A 1 224 ? -12.918 -5.153 3.758 1.00 96.81 224 GLY A C 1
ATOM 1740 O O . GLY A 1 224 ? -12.081 -5.441 2.906 1.00 96.81 224 GLY A O 1
ATOM 1741 N N . LYS A 1 225 ? -13.967 -5.949 4.015 1.00 97.44 225 LYS A N 1
ATOM 1742 C CA . LYS A 1 225 ? -14.218 -7.203 3.280 1.00 97.44 225 LYS A CA 1
ATOM 1743 C C . LYS A 1 225 ? -14.519 -6.945 1.806 1.00 97.44 225 LYS A C 1
ATOM 1745 O O . LYS A 1 225 ? -13.882 -7.557 0.949 1.00 97.44 225 LYS A O 1
ATOM 1750 N N . VAL A 1 226 ? -15.419 -6.001 1.514 1.00 98.06 226 VAL A N 1
ATOM 1751 C CA . VAL A 1 226 ? -15.793 -5.652 0.131 1.00 98.06 226 VAL A CA 1
ATOM 1752 C C . VAL A 1 226 ? -14.599 -5.095 -0.637 1.00 98.06 226 VAL A C 1
ATOM 1754 O O . VAL A 1 226 ? -14.303 -5.587 -1.719 1.00 98.06 226 VAL A O 1
ATOM 1757 N N . ILE A 1 227 ? -13.856 -4.140 -0.068 1.00 97.88 227 ILE A N 1
ATOM 1758 C CA . ILE A 1 227 ? -12.654 -3.567 -0.692 1.00 97.88 227 ILE A CA 1
ATOM 1759 C C . ILE A 1 227 ? -11.615 -4.665 -0.944 1.00 97.88 227 ILE A C 1
ATOM 1761 O O . ILE A 1 227 ? -11.054 -4.754 -2.034 1.00 97.88 227 ILE A O 1
ATOM 1765 N N . ASN A 1 228 ? -11.380 -5.545 0.030 1.00 97.81 228 ASN A N 1
ATOM 1766 C CA . ASN A 1 228 ? -10.428 -6.645 -0.107 1.00 97.81 228 ASN A CA 1
ATOM 1767 C C . ASN A 1 228 ? -10.822 -7.643 -1.212 1.00 97.81 228 ASN A C 1
ATOM 1769 O O . ASN A 1 228 ? -9.944 -8.130 -1.934 1.00 97.81 228 ASN A O 1
ATOM 1773 N N . ALA A 1 229 ? -12.116 -7.954 -1.341 1.00 98.06 229 ALA A N 1
ATOM 1774 C CA . ALA A 1 229 ? -12.650 -8.814 -2.395 1.00 98.06 229 ALA A CA 1
ATOM 1775 C C . ALA A 1 229 ? -12.588 -8.125 -3.765 1.00 98.06 229 ALA A C 1
ATOM 1777 O O . ALA A 1 229 ? -12.143 -8.732 -4.735 1.00 98.06 229 ALA A O 1
ATOM 1778 N N . ALA A 1 230 ? -12.958 -6.849 -3.841 1.00 98.44 230 ALA A N 1
ATOM 1779 C CA . ALA A 1 230 ? -12.958 -6.065 -5.068 1.00 98.44 230 ALA A CA 1
ATOM 1780 C C . ALA A 1 230 ? -11.544 -5.846 -5.627 1.00 98.44 230 ALA A C 1
ATOM 1782 O O . ALA A 1 230 ? -11.306 -6.094 -6.807 1.00 98.44 230 ALA A O 1
ATOM 1783 N N . LEU A 1 231 ? -10.569 -5.479 -4.785 1.00 98.25 231 LEU A N 1
ATOM 1784 C CA . LEU A 1 231 ? -9.167 -5.370 -5.209 1.00 98.25 231 LEU A CA 1
ATOM 1785 C C . LEU A 1 231 ? -8.609 -6.724 -5.668 1.00 98.25 231 LEU A C 1
ATOM 1787 O O . LEU A 1 231 ? -7.856 -6.780 -6.638 1.00 98.25 231 LEU A O 1
ATOM 1791 N N . GLN A 1 232 ? -8.992 -7.825 -5.010 1.00 97.56 232 GLN A N 1
ATOM 1792 C CA . GLN A 1 232 ? -8.610 -9.169 -5.450 1.00 97.56 232 GLN A CA 1
ATOM 1793 C C . GLN A 1 232 ? -9.220 -9.513 -6.814 1.00 97.56 232 GLN A C 1
ATOM 1795 O O . GLN A 1 232 ? -8.521 -10.056 -7.668 1.00 97.56 232 GLN A O 1
ATOM 1800 N N . ALA A 1 233 ? -10.501 -9.200 -7.017 1.00 97.62 233 ALA A N 1
ATOM 1801 C CA . ALA A 1 233 ? -11.208 -9.434 -8.270 1.00 97.62 233 ALA A CA 1
ATOM 1802 C C . ALA A 1 233 ? -10.574 -8.643 -9.418 1.00 97.62 233 ALA A C 1
ATOM 1804 O O . ALA A 1 233 ? -10.270 -9.225 -10.455 1.00 97.62 233 ALA A O 1
ATOM 1805 N N . LEU A 1 234 ? -10.286 -7.353 -9.208 1.00 98.25 234 LEU A N 1
ATOM 1806 C CA . LEU A 1 234 ? -9.571 -6.529 -10.184 1.00 98.25 234 LEU A CA 1
ATOM 1807 C C . LEU A 1 234 ? -8.195 -7.107 -10.502 1.00 98.25 234 LEU A C 1
ATOM 1809 O O . LEU A 1 234 ? -7.866 -7.251 -11.674 1.00 98.25 234 LEU A O 1
ATOM 1813 N N . LEU A 1 235 ? -7.409 -7.475 -9.483 1.00 97.38 235 LEU A N 1
ATOM 1814 C CA . LEU A 1 235 ? -6.072 -8.032 -9.684 1.00 97.38 235 LEU A CA 1
ATOM 1815 C C . LEU A 1 235 ? -6.134 -9.289 -10.559 1.00 97.38 235 LEU A C 1
ATOM 1817 O O . LEU A 1 235 ? -5.412 -9.392 -11.546 1.00 97.38 235 LEU A O 1
ATOM 1821 N N . LEU A 1 236 ? -7.035 -10.217 -10.240 1.00 95.75 236 LEU A N 1
ATOM 1822 C CA . LEU A 1 236 ? -7.207 -11.450 -11.004 1.00 95.75 236 LEU A CA 1
ATOM 1823 C C . LEU A 1 236 ? -7.781 -11.213 -12.407 1.00 95.75 236 LEU A C 1
ATOM 1825 O O . LEU A 1 236 ? -7.413 -11.930 -13.332 1.00 95.75 236 LEU A O 1
ATOM 1829 N N . LEU A 1 237 ? -8.619 -10.192 -12.603 1.00 96.06 237 LEU A N 1
ATOM 1830 C CA . LEU A 1 237 ? -9.109 -9.802 -13.929 1.00 96.06 237 LEU A CA 1
ATOM 1831 C C . LEU A 1 237 ? -7.991 -9.289 -14.843 1.00 96.06 237 LEU A C 1
ATOM 1833 O O . LEU A 1 237 ? -8.027 -9.540 -16.047 1.00 96.06 237 LEU A O 1
ATOM 1837 N N . VAL A 1 238 ? -7.015 -8.562 -14.290 1.00 96.62 238 VAL A N 1
ATOM 1838 C CA . VAL A 1 238 ? -6.004 -7.867 -15.097 1.00 96.62 238 VAL A CA 1
ATOM 1839 C C . VAL A 1 238 ? -4.671 -8.604 -15.230 1.00 96.62 238 VAL A C 1
ATOM 1841 O O . VAL A 1 238 ? -3.950 -8.391 -16.208 1.00 96.62 238 VAL A O 1
ATOM 1844 N N . VAL A 1 239 ? -4.322 -9.485 -14.287 1.00 94.38 239 VAL A N 1
ATOM 1845 C CA . VAL A 1 239 ? -3.045 -10.215 -14.318 1.00 94.38 239 VAL A CA 1
ATOM 1846 C C . VAL A 1 239 ? -2.930 -11.039 -15.603 1.00 94.38 239 VAL A C 1
ATOM 1848 O O . VAL A 1 239 ? -3.797 -11.847 -15.941 1.00 94.38 239 VAL A O 1
ATOM 1851 N N . GLY A 1 240 ? -1.833 -10.819 -16.333 1.00 91.69 240 GLY A N 1
ATOM 1852 C CA . GLY A 1 240 ? -1.543 -11.511 -17.590 1.00 91.69 240 GLY A CA 1
ATOM 1853 C C . GLY A 1 240 ? -2.431 -11.107 -18.775 1.00 91.69 240 GLY A C 1
ATOM 1854 O O . GLY A 1 240 ? -2.364 -11.766 -19.817 1.00 91.69 240 GLY A O 1
ATOM 1855 N N . ASN A 1 241 ? -3.239 -10.045 -18.647 1.00 95.06 241 ASN A N 1
ATOM 1856 C CA . ASN A 1 241 ? -4.139 -9.560 -19.691 1.00 95.06 241 ASN A CA 1
ATOM 1857 C C . ASN A 1 241 ? -3.962 -8.050 -19.937 1.00 95.06 241 ASN A C 1
ATOM 1859 O O . ASN A 1 241 ? -4.581 -7.202 -19.297 1.00 95.06 241 ASN A O 1
ATOM 1863 N N . ALA A 1 242 ? -3.137 -7.703 -20.928 1.00 95.00 242 ALA A N 1
ATOM 1864 C CA . ALA A 1 242 ? -2.852 -6.309 -21.278 1.00 95.00 242 ALA A CA 1
ATOM 1865 C C . ALA A 1 242 ? -4.089 -5.520 -21.755 1.00 95.00 242 ALA A C 1
ATOM 1867 O O . ALA A 1 242 ? -4.135 -4.300 -21.590 1.00 95.00 242 ALA A O 1
ATOM 1868 N N . GLY A 1 243 ? -5.083 -6.198 -22.344 1.00 95.50 243 GLY A N 1
ATOM 1869 C CA . GLY A 1 243 ? -6.350 -5.577 -22.739 1.00 95.50 243 GLY A CA 1
ATOM 1870 C C . GLY A 1 243 ? -7.159 -5.144 -21.519 1.00 95.50 243 GLY A C 1
ATOM 1871 O O . GLY A 1 243 ? -7.580 -3.991 -21.444 1.00 95.50 243 GLY A O 1
ATOM 1872 N N . ALA A 1 244 ? -7.272 -6.031 -20.529 1.00 96.38 244 ALA A N 1
ATOM 1873 C CA . ALA A 1 244 ? -7.935 -5.747 -19.261 1.00 96.38 244 ALA A CA 1
ATOM 1874 C C . ALA A 1 244 ? -7.210 -4.649 -18.459 1.00 96.38 244 ALA A C 1
ATOM 1876 O O . ALA A 1 244 ? -7.862 -3.736 -17.963 1.00 96.38 244 ALA A O 1
ATOM 1877 N N . ILE A 1 245 ? -5.868 -4.649 -18.394 1.00 97.00 245 ILE A N 1
ATOM 1878 C CA . ILE A 1 245 ? -5.107 -3.565 -17.729 1.00 97.00 245 ILE A CA 1
ATOM 1879 C C . ILE A 1 245 ? -5.390 -2.202 -18.385 1.00 97.00 245 ILE A C 1
ATOM 1881 O O . ILE A 1 245 ? -5.551 -1.189 -17.694 1.00 97.00 245 ILE A O 1
ATOM 1885 N N . ARG A 1 246 ? -5.471 -2.164 -19.723 1.00 95.94 246 ARG A N 1
ATOM 1886 C CA . ARG A 1 246 ? -5.802 -0.943 -20.467 1.00 95.94 246 ARG A CA 1
ATOM 1887 C C . ARG A 1 246 ? -7.219 -0.466 -20.151 1.00 95.94 246 ARG A C 1
ATOM 1889 O O . ARG A 1 246 ? -7.393 0.726 -19.904 1.00 95.94 246 ARG A O 1
ATOM 1896 N N . GLN A 1 247 ? -8.203 -1.369 -20.147 1.00 95.88 247 GLN A N 1
ATOM 1897 C CA . GLN A 1 247 ? -9.584 -1.038 -19.782 1.00 95.88 247 GLN A CA 1
ATOM 1898 C C . GLN A 1 247 ? -9.657 -0.524 -18.339 1.00 95.88 247 GLN A C 1
ATOM 1900 O O . GLN A 1 247 ? -10.257 0.519 -18.109 1.00 95.88 247 GLN A O 1
ATOM 1905 N N . LEU A 1 248 ? -8.941 -1.153 -17.398 1.00 96.69 248 LEU A N 1
ATOM 1906 C CA . LEU A 1 248 ? -8.928 -0.736 -15.990 1.00 96.69 248 LEU A CA 1
ATOM 1907 C C . LEU A 1 248 ? -8.370 0.675 -15.844 1.00 96.69 248 LEU A C 1
ATOM 1909 O O . LEU A 1 248 ? -8.954 1.518 -15.170 1.00 96.69 248 LEU A O 1
ATOM 1913 N N . SER A 1 249 ? -7.260 0.941 -16.533 1.00 95.00 249 SER A N 1
ATOM 1914 C CA . SER A 1 249 ? -6.655 2.270 -16.581 1.00 95.00 249 SER A CA 1
ATOM 1915 C C . SER A 1 249 ? -7.621 3.304 -17.174 1.00 95.00 249 SER A C 1
ATOM 1917 O O . SER A 1 249 ? -7.684 4.432 -16.693 1.00 95.00 249 SER A O 1
ATOM 1919 N N . GLY A 1 250 ? -8.383 2.938 -18.208 1.00 94.75 250 GLY A N 1
ATOM 1920 C CA . GLY A 1 250 ? -9.430 3.788 -18.780 1.00 94.75 250 GLY A CA 1
ATOM 1921 C C . GLY A 1 250 ? -10.556 4.079 -17.787 1.00 94.75 250 GLY A C 1
ATOM 1922 O O . GLY A 1 250 ? -10.908 5.241 -17.596 1.00 94.75 250 GLY A O 1
ATOM 1923 N N . ASN A 1 251 ? -11.054 3.051 -17.100 1.00 95.00 251 ASN A N 1
ATOM 1924 C CA . ASN A 1 251 ? -12.156 3.165 -16.145 1.00 95.00 251 ASN A CA 1
ATOM 1925 C C . ASN A 1 251 ? -11.769 3.992 -14.915 1.00 95.00 251 ASN A C 1
ATOM 1927 O O . ASN A 1 251 ? -12.531 4.861 -14.502 1.00 95.00 251 ASN A O 1
ATOM 1931 N N . PHE A 1 252 ? -10.563 3.806 -14.370 1.00 95.94 252 PHE A N 1
ATOM 1932 C CA . PHE A 1 252 ? -10.068 4.650 -13.279 1.00 95.94 252 PHE A CA 1
ATOM 1933 C C . PHE A 1 252 ? -9.924 6.117 -13.688 1.00 95.94 252 PHE A C 1
ATOM 1935 O O . PHE A 1 252 ? -10.290 7.008 -12.920 1.00 95.94 252 PHE A O 1
ATOM 1942 N N . TYR A 1 253 ? -9.433 6.377 -14.904 1.00 94.31 253 TYR A N 1
ATOM 1943 C CA . TYR A 1 253 ? -9.352 7.735 -15.434 1.00 94.31 253 TYR A CA 1
ATOM 1944 C C . TYR A 1 253 ? -10.743 8.365 -15.591 1.00 94.31 253 TYR A C 1
ATOM 1946 O O . TYR A 1 253 ? -10.971 9.472 -15.106 1.00 94.31 253 TYR A O 1
ATOM 1954 N N . ALA A 1 254 ? -11.680 7.653 -16.227 1.00 91.00 254 ALA A N 1
ATOM 1955 C CA . ALA A 1 254 ? -13.046 8.125 -16.447 1.00 91.00 254 ALA A CA 1
ATOM 1956 C C . ALA A 1 254 ? -13.774 8.400 -15.124 1.00 91.00 254 ALA A C 1
ATOM 1958 O O . ALA A 1 254 ? -14.360 9.468 -14.962 1.00 91.00 254 ALA A O 1
ATOM 1959 N N . TYR A 1 255 ? -13.661 7.491 -14.151 1.00 91.25 255 TYR A N 1
ATOM 1960 C CA . TYR A 1 255 ? -14.221 7.679 -12.815 1.00 91.25 255 TYR A CA 1
ATOM 1961 C C . TYR A 1 255 ? -13.697 8.958 -12.157 1.00 91.25 255 TYR A C 1
ATOM 1963 O O . TYR A 1 255 ? -14.470 9.750 -11.623 1.00 91.25 255 TYR A O 1
ATOM 1971 N N . HIS A 1 256 ? -12.383 9.188 -12.201 1.00 89.31 256 HIS A N 1
ATOM 1972 C CA . HIS A 1 256 ? -11.819 10.374 -11.574 1.00 89.31 256 HIS A CA 1
ATOM 1973 C C . HIS A 1 256 ? -12.271 11.666 -12.268 1.00 89.31 256 HIS A C 1
ATOM 1975 O O . HIS A 1 256 ? -12.587 12.641 -11.590 1.00 89.31 256 HIS A O 1
ATOM 1981 N N . MET A 1 257 ? -12.357 11.667 -13.600 1.00 88.88 257 MET A N 1
ATOM 1982 C CA . MET A 1 257 ? -12.896 12.806 -14.346 1.00 88.88 257 MET A CA 1
ATOM 1983 C C . MET A 1 257 ? -14.358 13.084 -13.981 1.00 88.88 257 MET A C 1
ATOM 1985 O O . MET A 1 257 ? -14.702 14.236 -13.735 1.00 88.88 257 MET A O 1
ATOM 1989 N N . ASN A 1 258 ? -15.191 12.047 -13.859 1.00 87.75 258 ASN A N 1
ATOM 1990 C CA . ASN A 1 258 ? -16.579 12.196 -13.413 1.00 87.75 258 ASN A CA 1
ATOM 1991 C C . ASN A 1 258 ? -16.651 12.743 -11.981 1.00 87.75 258 ASN A C 1
ATOM 1993 O O . ASN A 1 258 ? -17.368 13.700 -11.728 1.00 87.75 258 ASN A O 1
ATOM 1997 N N . LYS A 1 259 ? -15.814 12.240 -11.066 1.00 86.62 259 LYS A N 1
ATOM 1998 C CA . LYS A 1 259 ? -15.721 12.754 -9.691 1.00 86.62 259 LYS A CA 1
ATOM 1999 C C . LYS A 1 259 ? -15.334 14.238 -9.637 1.00 86.62 259 LYS A C 1
ATOM 2001 O O . LYS A 1 259 ? -15.809 14.958 -8.763 1.00 86.62 259 LYS A O 1
ATOM 2006 N N . LEU A 1 260 ? -14.457 14.703 -10.531 1.00 82.94 260 LEU A N 1
ATOM 2007 C CA . LEU A 1 260 ? -14.107 16.126 -10.631 1.00 82.94 260 LEU A CA 1
ATOM 2008 C C . LEU A 1 260 ? -15.285 16.972 -11.129 1.00 82.94 260 LEU A C 1
ATOM 2010 O O . LEU A 1 260 ? -15.461 18.092 -10.651 1.00 82.94 260 LEU A O 1
ATOM 2014 N N . LEU A 1 261 ? -16.094 16.441 -12.049 1.00 83.75 261 LEU A N 1
ATOM 2015 C CA . LEU A 1 261 ? -17.324 17.094 -12.500 1.00 83.75 261 LEU A CA 1
ATOM 2016 C C . LEU A 1 261 ? -18.350 17.174 -11.363 1.00 83.75 261 LEU A C 1
ATOM 2018 O O . LEU A 1 261 ? -18.839 18.267 -11.085 1.00 83.75 261 LEU A O 1
ATOM 2022 N N . ASP A 1 262 ? -18.575 16.073 -10.640 1.00 83.62 262 ASP A N 1
ATOM 2023 C CA . ASP A 1 262 ? -19.489 16.020 -9.491 1.00 83.62 262 ASP A CA 1
ATOM 2024 C C . ASP A 1 262 ? -19.086 17.031 -8.402 1.00 83.62 262 ASP A C 1
ATOM 2026 O O . ASP A 1 262 ? -19.920 17.779 -7.896 1.00 83.62 262 ASP A O 1
ATOM 2030 N N . LEU A 1 263 ? -17.790 17.120 -8.074 1.00 81.88 263 LEU A N 1
ATOM 2031 C CA . LEU A 1 263 ? -17.268 18.111 -7.121 1.00 81.88 263 LEU A CA 1
ATOM 2032 C C . LEU A 1 263 ? -17.478 19.553 -7.605 1.00 81.88 263 LEU A C 1
ATOM 2034 O O . LEU A 1 263 ? -17.747 20.445 -6.798 1.00 81.88 263 LEU A O 1
ATOM 2038 N N . GLY A 1 264 ? -17.355 19.793 -8.912 1.00 83.56 264 GLY A N 1
ATOM 2039 C CA . GLY A 1 264 ? -17.656 21.087 -9.519 1.00 83.56 264 GLY A CA 1
ATOM 2040 C C . GLY A 1 264 ? -19.131 21.463 -9.371 1.00 83.56 264 GLY A C 1
ATOM 2041 O O . GLY A 1 264 ? -19.443 22.604 -9.025 1.00 83.56 264 GLY A O 1
ATOM 2042 N N . GLU A 1 265 ? -20.037 20.506 -9.567 1.00 86.94 265 GLU A N 1
ATOM 2043 C CA . GLU A 1 265 ? -21.477 20.699 -9.375 1.00 86.94 265 GLU A CA 1
ATOM 2044 C C . GLU A 1 265 ? -21.841 20.929 -7.901 1.00 86.94 265 GLU A C 1
ATOM 2046 O O . GLU A 1 265 ? -22.581 21.867 -7.598 1.00 86.94 265 GLU A O 1
ATOM 2051 N N . GLU A 1 266 ? -21.266 20.154 -6.974 1.00 83.12 266 GLU A N 1
ATOM 2052 C CA . GLU A 1 266 ? -21.441 20.342 -5.526 1.00 83.12 266 GLU A CA 1
ATOM 2053 C C . GLU A 1 266 ? -20.957 21.730 -5.076 1.00 83.12 266 GLU A C 1
ATOM 2055 O O . GLU A 1 266 ? -21.644 22.416 -4.312 1.00 83.12 266 GLU A O 1
ATOM 2060 N N . PHE A 1 267 ? -19.808 22.191 -5.582 1.00 85.81 267 PHE A N 1
ATOM 2061 C CA . PHE A 1 267 ? -19.275 23.518 -5.270 1.00 85.81 267 PHE A CA 1
ATOM 2062 C C . PHE A 1 267 ? -20.179 24.640 -5.792 1.00 85.81 267 PHE A C 1
ATOM 2064 O O . PHE A 1 267 ? -20.472 25.593 -5.063 1.00 85.81 267 PHE A O 1
ATOM 2071 N N . LEU A 1 268 ? -20.656 24.527 -7.034 1.00 87.75 268 LEU A N 1
ATOM 2072 C CA . LEU A 1 268 ? -21.585 25.495 -7.621 1.00 87.75 268 LEU A CA 1
ATOM 2073 C C . LEU A 1 268 ? -22.930 25.509 -6.881 1.00 87.75 268 LEU A C 1
ATOM 2075 O O . LEU A 1 268 ? -23.479 26.587 -6.645 1.00 87.75 268 LEU A O 1
ATOM 2079 N N . GLY A 1 269 ? -23.427 24.345 -6.454 1.00 89.00 269 GLY A N 1
ATOM 2080 C CA . GLY A 1 269 ? -24.621 24.220 -5.619 1.00 89.00 269 GLY A CA 1
ATOM 2081 C C . GLY A 1 269 ? -24.446 24.870 -4.244 1.00 89.00 269 GLY A C 1
ATOM 2082 O O . GLY A 1 269 ? -25.280 25.671 -3.826 1.00 89.00 269 GLY A O 1
ATOM 2083 N N . ALA A 1 270 ? -23.326 24.614 -3.562 1.00 87.25 270 ALA A N 1
ATOM 2084 C CA . ALA A 1 270 ? -23.013 25.233 -2.274 1.00 87.25 270 ALA A CA 1
ATOM 2085 C C . ALA A 1 270 ? -22.840 26.758 -2.385 1.00 87.25 270 ALA A C 1
ATOM 2087 O O . ALA A 1 270 ? -23.285 27.503 -1.509 1.00 87.25 270 ALA A O 1
ATOM 2088 N N . ALA A 1 271 ? -22.225 27.243 -3.467 1.00 88.50 271 ALA A N 1
ATOM 2089 C CA . ALA A 1 271 ? -22.115 28.671 -3.745 1.00 88.50 271 ALA A CA 1
ATOM 2090 C C . ALA A 1 271 ? -23.492 29.307 -3.998 1.00 88.50 271 ALA A C 1
ATOM 2092 O O . ALA A 1 271 ? -23.779 30.368 -3.444 1.00 88.50 271 ALA A O 1
ATOM 2093 N N . ALA A 1 272 ? -24.364 28.645 -4.765 1.00 91.88 272 ALA A N 1
ATOM 2094 C CA . ALA A 1 272 ? -25.732 29.099 -5.000 1.00 91.88 272 ALA A CA 1
ATOM 2095 C C . ALA A 1 272 ? -26.552 29.152 -3.700 1.00 91.88 272 ALA A C 1
ATOM 2097 O O . ALA A 1 272 ? -27.196 30.167 -3.437 1.00 91.88 272 ALA A O 1
ATOM 2098 N N . ASN A 1 273 ? -26.452 28.129 -2.845 1.00 91.81 273 ASN A N 1
ATOM 2099 C CA . ASN A 1 273 ? -27.119 28.102 -1.540 1.00 91.81 273 ASN A CA 1
ATOM 2100 C C . ASN A 1 273 ? -26.622 29.229 -0.628 1.00 91.81 273 ASN A C 1
ATOM 2102 O O . ASN A 1 273 ? -27.432 29.930 -0.037 1.00 91.81 273 ASN A O 1
ATOM 2106 N N . LYS A 1 274 ? -25.309 29.498 -0.578 1.00 92.69 274 LYS A N 1
ATOM 2107 C CA . LYS A 1 274 ? -24.764 30.635 0.190 1.00 92.69 274 LYS A CA 1
ATOM 2108 C C . LYS A 1 274 ? -25.253 31.988 -0.326 1.00 92.69 274 LYS A C 1
ATOM 2110 O O . LYS A 1 274 ? -25.435 32.915 0.460 1.00 92.69 274 LYS A O 1
ATOM 2115 N N . VAL A 1 275 ? -25.426 32.135 -1.639 1.00 94.12 275 VAL A N 1
ATOM 2116 C CA . VAL A 1 275 ? -25.997 33.354 -2.233 1.00 94.12 275 VAL A CA 1
ATOM 2117 C C . VAL A 1 275 ? -27.478 33.484 -1.871 1.00 94.12 275 VAL A C 1
ATOM 2119 O O . VAL A 1 275 ? -27.910 34.577 -1.511 1.00 94.12 275 VAL A O 1
ATOM 2122 N N . GLN A 1 276 ? -28.230 32.383 -1.904 1.00 93.62 276 GLN A N 1
ATOM 2123 C CA . GLN A 1 276 ? -29.641 32.344 -1.528 1.00 93.62 276 GLN A CA 1
ATOM 2124 C C . GLN A 1 276 ? -29.843 32.638 -0.032 1.00 93.62 276 GLN A C 1
ATOM 2126 O O . GLN A 1 276 ? -30.615 33.530 0.297 1.00 93.62 276 GLN A O 1
ATOM 2131 N N . GLU A 1 277 ? -29.066 32.017 0.860 1.00 94.25 277 GLU A N 1
ATOM 2132 C CA . GLU A 1 277 ? -29.081 32.304 2.304 1.00 94.25 277 GLU A CA 1
ATOM 2133 C C . GLU A 1 277 ? -28.736 33.768 2.606 1.00 94.25 277 GLU A C 1
ATOM 2135 O O . GLU A 1 277 ? -29.328 34.390 3.488 1.00 94.25 277 GLU A O 1
ATOM 2140 N N . LYS A 1 278 ? -27.768 34.354 1.884 1.00 95.44 278 LYS A N 1
ATOM 2141 C CA . LYS A 1 278 ? -27.444 35.783 2.023 1.00 95.44 278 LYS A CA 1
ATOM 2142 C C . LYS A 1 278 ? -28.597 36.670 1.569 1.00 95.44 278 LYS A C 1
ATOM 2144 O O . LYS A 1 278 ? -28.820 37.709 2.184 1.00 95.44 278 LYS A O 1
ATOM 2149 N N . LYS A 1 279 ? -29.306 36.272 0.512 1.00 95.50 279 LYS A N 1
ATOM 2150 C CA . LYS A 1 279 ? -30.467 36.997 -0.002 1.00 95.50 279 LYS A CA 1
ATOM 2151 C C . LYS A 1 279 ? -31.645 36.918 0.969 1.00 95.50 279 LYS A C 1
ATOM 2153 O O . LYS A 1 279 ? -32.209 37.953 1.286 1.00 95.50 279 LYS A O 1
ATOM 2158 N N . GLU A 1 280 ? -31.938 35.741 1.515 1.00 94.94 280 GLU A N 1
ATOM 2159 C CA . GLU A 1 280 ? -32.985 35.546 2.528 1.00 94.94 280 GLU A CA 1
ATOM 2160 C C . GLU A 1 280 ? -32.692 36.355 3.796 1.00 94.94 280 GLU A C 1
ATOM 2162 O O . GLU A 1 280 ? -33.536 37.129 4.231 1.00 94.94 280 GLU A O 1
ATOM 2167 N N . LYS A 1 281 ? -31.454 36.317 4.310 1.00 94.19 281 LYS A N 1
ATOM 2168 C CA . LYS A 1 281 ? -31.039 37.168 5.443 1.00 94.19 281 LYS A CA 1
ATOM 2169 C C . LYS A 1 281 ? -31.115 38.663 5.132 1.00 94.19 281 LYS A C 1
ATOM 2171 O O . LYS A 1 281 ? -31.329 39.474 6.031 1.00 94.19 281 LYS A O 1
ATOM 2176 N N . GLN A 1 282 ? -30.882 39.058 3.882 1.00 93.50 282 GLN A N 1
ATOM 2177 C CA . GLN A 1 282 ? -31.002 40.452 3.462 1.00 93.50 282 GLN A CA 1
ATOM 2178 C C . GLN A 1 282 ? -32.470 40.884 3.359 1.00 93.50 282 GLN A C 1
ATOM 2180 O O 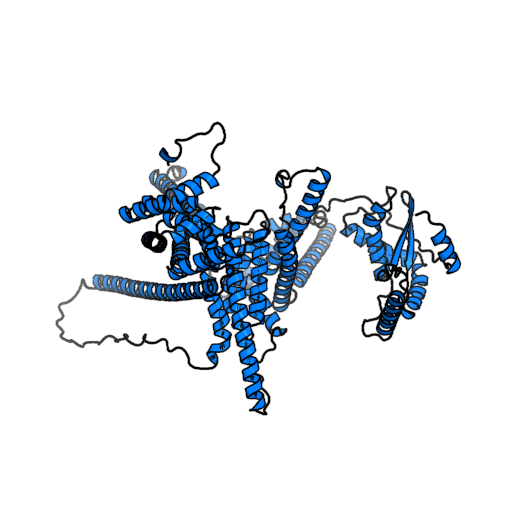. GLN A 1 282 ? -32.794 42.003 3.754 1.00 93.50 282 GLN A O 1
ATOM 2185 N N . ASP A 1 283 ? -33.342 40.013 2.861 1.00 91.69 283 ASP A N 1
ATOM 2186 C CA . ASP A 1 283 ? -34.779 40.260 2.766 1.00 91.69 283 ASP A CA 1
ATOM 2187 C C . ASP A 1 283 ? -35.428 40.275 4.163 1.00 91.69 283 ASP A C 1
ATOM 2189 O O . ASP A 1 283 ? -36.231 41.162 4.438 1.00 91.69 283 ASP A O 1
ATOM 2193 N N . GLU A 1 284 ? -34.997 39.410 5.090 1.00 91.56 284 GLU A N 1
ATOM 2194 C CA . GLU A 1 284 ? -35.380 39.470 6.511 1.00 91.56 284 GLU A CA 1
ATOM 2195 C C . GLU A 1 284 ? -34.979 40.806 7.152 1.00 91.56 284 GLU A C 1
ATOM 2197 O O . GLU A 1 284 ? -35.793 41.447 7.816 1.00 91.56 284 GLU A O 1
ATOM 2202 N N . ARG A 1 285 ? -33.751 41.286 6.901 1.00 89.25 285 ARG A N 1
ATOM 2203 C CA . ARG A 1 285 ? -33.297 42.600 7.396 1.00 89.25 285 ARG A CA 1
ATOM 2204 C C . ARG A 1 285 ? -34.119 43.755 6.821 1.00 89.25 285 ARG A C 1
ATOM 2206 O O . ARG A 1 285 ? -34.461 44.673 7.554 1.00 89.25 285 ARG A O 1
ATOM 2213 N N . ARG A 1 286 ? -34.479 43.696 5.535 1.00 84.00 286 ARG A N 1
ATOM 2214 C CA . ARG A 1 286 ? -35.318 44.716 4.879 1.00 84.00 286 ARG A CA 1
ATOM 2215 C C . ARG A 1 286 ? -36.783 44.662 5.306 1.00 84.00 286 ARG A C 1
ATOM 2217 O O . ARG A 1 286 ? -37.457 45.683 5.244 1.00 84.00 286 ARG A O 1
ATOM 2224 N N . GLY A 1 287 ? -37.277 43.493 5.711 1.00 79.00 287 GLY A N 1
ATOM 2225 C CA . GLY A 1 287 ? -38.626 43.326 6.249 1.00 79.00 287 GLY A CA 1
ATOM 2226 C C . GLY A 1 287 ? -38.800 43.975 7.623 1.00 79.00 287 GLY A C 1
ATOM 2227 O O . GLY A 1 287 ? -39.858 44.531 7.892 1.00 79.00 287 GLY A O 1
ATOM 2228 N N . LEU A 1 288 ? -37.754 43.966 8.457 1.00 72.56 288 LEU A N 1
ATOM 2229 C CA . LEU A 1 288 ? -37.768 44.590 9.786 1.00 72.56 288 LEU A CA 1
ATOM 2230 C C . LEU A 1 288 ? -37.626 46.123 9.768 1.00 72.56 288 LEU A C 1
ATOM 2232 O O . LEU A 1 288 ? -38.076 46.774 10.703 1.00 72.56 288 LEU A O 1
ATOM 2236 N N . GLU A 1 289 ? -37.055 46.714 8.715 1.00 64.12 289 GLU A N 1
ATOM 2237 C CA . GLU A 1 289 ? -36.906 48.177 8.585 1.00 64.12 289 GLU A CA 1
ATOM 2238 C C . GLU A 1 289 ? -38.125 48.878 7.949 1.00 64.12 289 GLU A C 1
ATOM 2240 O O . GLU A 1 289 ? -38.108 50.093 7.777 1.00 64.12 289 GLU A O 1
ATOM 2245 N N . ARG A 1 290 ? -39.190 48.151 7.578 1.00 57.44 290 ARG A N 1
ATOM 2246 C CA . ARG A 1 290 ? -40.300 48.694 6.765 1.00 57.44 290 ARG A CA 1
ATOM 2247 C C . ARG A 1 290 ? -41.622 48.939 7.499 1.00 57.44 290 ARG A C 1
ATOM 2249 O O . ARG A 1 290 ? -42.633 49.145 6.833 1.00 57.44 290 ARG A O 1
ATOM 2256 N N . THR A 1 291 ? -41.640 48.914 8.832 1.00 56.25 291 THR A N 1
ATOM 2257 C CA . THR A 1 291 ? -42.892 49.010 9.609 1.00 56.25 291 THR A CA 1
ATOM 2258 C C . THR A 1 291 ? -43.287 50.393 10.122 1.00 56.25 291 THR A C 1
ATOM 2260 O O . THR A 1 291 ? -44.412 50.518 10.588 1.00 56.25 291 THR A O 1
ATOM 2263 N N . GLU A 1 292 ? -42.472 51.440 10.004 1.00 57.56 292 GLU A N 1
ATOM 2264 C CA . GLU A 1 292 ? -42.855 52.775 10.492 1.00 57.56 292 GLU A CA 1
ATOM 2265 C C . GLU A 1 292 ? -42.337 53.850 9.530 1.00 57.56 292 GLU A C 1
ATOM 2267 O O . GLU A 1 292 ? -41.173 54.225 9.584 1.00 57.56 292 GLU A O 1
ATOM 2272 N N . ASP A 1 293 ? -43.175 54.224 8.556 1.00 53.44 293 ASP A N 1
ATOM 2273 C CA . ASP A 1 293 ? -43.448 55.612 8.144 1.00 53.44 293 ASP A CA 1
ATOM 2274 C C . ASP A 1 293 ? -43.826 55.764 6.658 1.00 53.44 293 ASP A C 1
ATOM 2276 O O . ASP A 1 293 ? -43.096 55.399 5.737 1.00 53.44 293 ASP A O 1
ATOM 2280 N N . SER A 1 294 ? -44.950 56.464 6.488 1.00 48.31 294 SER A N 1
ATOM 2281 C CA . SER A 1 294 ? -45.264 57.395 5.403 1.00 48.31 294 SER A CA 1
ATOM 2282 C C . SER A 1 294 ? -45.810 56.846 4.080 1.00 48.31 294 SER A C 1
ATOM 2284 O O . SER A 1 294 ? -45.100 56.354 3.205 1.00 48.31 294 SER A O 1
ATOM 2286 N N . ASP A 1 295 ? -47.103 57.129 3.899 1.00 51.12 295 ASP A N 1
ATOM 2287 C CA . ASP A 1 295 ? -47.775 57.347 2.621 1.00 51.12 295 ASP A CA 1
ATOM 2288 C C . ASP A 1 295 ? -46.935 58.274 1.725 1.00 51.12 295 ASP A C 1
ATOM 2290 O O . ASP A 1 295 ? -46.694 59.438 2.053 1.00 51.12 295 ASP A O 1
ATOM 2294 N N . GLY A 1 296 ? -46.451 57.745 0.604 1.00 48.75 296 GLY A N 1
ATOM 2295 C CA . GLY A 1 296 ? -45.607 58.466 -0.342 1.00 48.75 296 GLY A CA 1
ATOM 2296 C C . GLY A 1 296 ? -45.695 57.852 -1.731 1.00 48.75 296 GLY A C 1
ATOM 2297 O O . GLY A 1 296 ? -44.858 57.049 -2.137 1.00 48.75 296 GLY A O 1
ATOM 2298 N N . GLU A 1 297 ? -46.745 58.233 -2.445 1.00 54.28 297 GLU A N 1
ATOM 2299 C CA . GLU A 1 297 ? -47.002 57.954 -3.853 1.00 54.28 297 GLU A CA 1
ATOM 2300 C C . GLU A 1 297 ? -45.835 58.483 -4.712 1.00 54.28 297 GLU A C 1
ATOM 2302 O O . GLU A 1 297 ? -45.654 59.689 -4.869 1.00 54.28 297 GLU A O 1
ATOM 2307 N N . SER A 1 298 ? -44.997 57.599 -5.265 1.00 47.06 298 SER A N 1
ATOM 2308 C CA . SER A 1 298 ? -44.156 57.975 -6.406 1.00 47.06 298 SER A CA 1
ATOM 2309 C C . SER A 1 298 ? -43.909 56.806 -7.353 1.00 47.06 298 SER A C 1
ATOM 2311 O O . SER A 1 298 ? -43.221 55.823 -7.070 1.00 47.06 298 SER A O 1
ATOM 2313 N N . ASP A 1 299 ? -44.516 56.972 -8.520 1.00 50.84 299 ASP A N 1
ATOM 2314 C CA . ASP A 1 299 ? -44.246 56.291 -9.770 1.00 50.84 299 ASP A CA 1
ATOM 2315 C C . ASP A 1 299 ? -42.776 56.483 -10.174 1.00 50.84 299 ASP A C 1
ATOM 2317 O O . ASP A 1 299 ? -42.340 57.603 -10.452 1.00 50.84 299 ASP A O 1
ATOM 2321 N N . ASN A 1 300 ? -41.999 55.399 -10.262 1.00 44.94 300 ASN A N 1
ATOM 2322 C CA . ASN A 1 300 ? -40.959 55.301 -11.288 1.00 44.94 300 ASN A CA 1
ATOM 2323 C C . ASN A 1 300 ? -40.430 53.874 -11.459 1.00 44.94 300 ASN A C 1
ATOM 2325 O O . ASN A 1 300 ? -39.532 53.392 -10.766 1.00 44.94 300 ASN A O 1
ATOM 2329 N N . SER A 1 301 ? -40.964 53.218 -12.481 1.00 49.72 301 SER A N 1
ATOM 2330 C CA . SER A 1 301 ? -40.450 51.982 -13.046 1.00 49.72 301 SER A CA 1
ATOM 2331 C C . SER A 1 301 ? -39.219 52.267 -13.923 1.00 49.72 301 SER A C 1
ATOM 2333 O O . SER A 1 301 ? -39.319 52.753 -15.047 1.00 49.72 301 SER A O 1
ATOM 2335 N N . LYS A 1 302 ? -38.017 51.913 -13.452 1.00 46.66 302 LYS A N 1
ATOM 2336 C CA . LYS A 1 302 ? -36.850 51.717 -14.333 1.00 46.66 302 LYS A CA 1
ATOM 2337 C C . LYS A 1 302 ? -36.245 50.339 -14.111 1.00 46.66 302 LYS A C 1
ATOM 2339 O O . LYS A 1 302 ? -35.542 50.078 -13.140 1.00 46.66 302 LYS A O 1
ATOM 2344 N N . GLY A 1 303 ? -36.556 49.449 -15.054 1.00 51.12 303 GLY A N 1
ATOM 2345 C CA . GLY A 1 303 ? -36.079 48.075 -15.108 1.00 51.12 303 GLY A CA 1
ATOM 2346 C C . GLY A 1 303 ? -34.560 47.991 -15.239 1.00 51.12 303 GLY A C 1
ATOM 2347 O O . GLY A 1 303 ? -33.996 48.251 -16.301 1.00 51.12 303 GLY A O 1
ATOM 2348 N N . SER A 1 304 ? -33.908 47.554 -14.165 1.00 40.47 304 SER A N 1
ATOM 2349 C CA . SER A 1 304 ? -32.522 47.097 -14.191 1.00 40.47 304 SER A CA 1
ATOM 2350 C C . SER A 1 304 ? -32.494 45.643 -14.666 1.00 40.47 304 SER A C 1
ATOM 2352 O O . SER A 1 304 ? -32.869 44.715 -13.947 1.00 40.47 304 SER A O 1
ATOM 2354 N N . LYS A 1 305 ? -32.112 45.443 -15.931 1.00 44.22 305 LYS A N 1
ATOM 2355 C CA . LYS A 1 305 ? -31.874 44.116 -16.509 1.00 44.22 305 LYS A CA 1
ATOM 2356 C C . LYS A 1 305 ? -30.628 43.523 -15.848 1.00 44.22 305 LYS A C 1
ATOM 2358 O O . LYS A 1 305 ? -29.515 43.952 -16.136 1.00 44.22 305 LYS A O 1
ATOM 2363 N N . GLY A 1 306 ? -30.825 42.534 -14.976 1.00 42.25 306 GLY A N 1
ATOM 2364 C CA . GLY A 1 306 ? -29.733 41.776 -14.366 1.00 42.25 306 GLY A CA 1
ATOM 2365 C C . GLY A 1 306 ? -28.818 41.124 -15.420 1.00 42.25 306 GLY A C 1
ATOM 2366 O O . GLY A 1 306 ? -29.285 40.787 -16.516 1.00 42.25 306 GLY A O 1
ATOM 2367 N N . PRO A 1 307 ? -27.519 40.929 -15.124 1.00 42.81 307 PRO A N 1
ATOM 2368 C CA . PRO A 1 307 ? -26.560 40.432 -16.099 1.00 42.81 307 PRO A CA 1
ATOM 2369 C C . PRO A 1 307 ? -26.898 38.982 -16.462 1.00 42.81 307 PRO A C 1
ATOM 2371 O O . PRO A 1 307 ? -26.814 38.077 -15.631 1.00 42.81 307 PRO A O 1
ATOM 2374 N N . ARG A 1 308 ? -27.266 38.740 -17.725 1.00 44.22 308 ARG A N 1
ATOM 2375 C CA . ARG A 1 308 ? -27.364 37.394 -18.310 1.00 44.22 308 ARG A CA 1
ATOM 2376 C C . ARG A 1 308 ? -25.955 36.798 -18.456 1.00 44.22 308 ARG A C 1
ATOM 2378 O O . ARG A 1 308 ? -25.410 36.730 -19.550 1.00 44.22 308 ARG A O 1
ATOM 2385 N N . MET A 1 309 ? -25.376 36.329 -17.355 1.00 43.28 309 MET A N 1
ATOM 2386 C CA . MET A 1 309 ? -24.204 35.446 -17.350 1.00 43.28 309 MET A CA 1
ATOM 2387 C C . MET A 1 309 ? -24.676 33.993 -17.465 1.00 43.28 309 MET A C 1
ATOM 2389 O O . MET A 1 309 ? -24.654 33.226 -16.509 1.00 43.28 309 MET A O 1
ATOM 2393 N N . ARG A 1 310 ? -25.189 33.598 -18.633 1.00 50.62 310 ARG A N 1
ATOM 2394 C CA . ARG A 1 310 ? -25.462 32.182 -18.913 1.00 50.62 310 ARG A CA 1
ATOM 2395 C C . ARG A 1 310 ? -25.227 31.926 -20.394 1.00 50.62 310 ARG A C 1
ATOM 2397 O O . ARG A 1 310 ? -26.015 32.403 -21.206 1.00 50.62 310 ARG A O 1
ATOM 2404 N N . LYS A 1 311 ? -24.150 31.178 -20.685 1.00 47.62 311 LYS A N 1
ATOM 2405 C CA . LYS A 1 311 ? -23.752 30.507 -21.950 1.00 47.62 311 LYS A CA 1
ATOM 2406 C C . LYS A 1 311 ? -22.339 30.877 -22.431 1.00 47.62 311 LYS A C 1
ATOM 2408 O O . LYS A 1 311 ? -22.218 31.536 -23.451 1.00 47.62 311 LYS A O 1
ATOM 2413 N N . LYS A 1 312 ? -21.290 30.403 -21.745 1.00 44.97 312 LYS A N 1
ATOM 2414 C CA . LYS A 1 312 ? -19.969 30.071 -22.342 1.00 44.97 312 LYS A CA 1
ATOM 2415 C C . LYS A 1 312 ? -19.207 29.020 -21.504 1.00 44.97 312 LYS A C 1
ATOM 2417 O O . LYS A 1 312 ? -18.009 29.116 -21.304 1.00 44.97 312 LYS A O 1
ATOM 2422 N N . LEU A 1 313 ? -19.914 28.008 -21.000 1.00 40.62 313 LEU A N 1
ATOM 2423 C CA . LEU A 1 313 ? -19.313 26.750 -20.533 1.00 40.62 313 LEU A CA 1
ATOM 2424 C C . LEU A 1 313 ? -19.793 25.668 -21.497 1.00 40.62 313 LEU A C 1
ATOM 2426 O O . LEU A 1 313 ? -20.727 24.923 -21.225 1.00 40.62 313 LEU A O 1
ATOM 2430 N N . GLY A 1 314 ? -19.258 25.711 -22.708 1.00 47.31 314 GLY A N 1
ATOM 2431 C CA . GLY A 1 314 ? -19.572 24.774 -23.771 1.00 47.31 314 GLY A CA 1
ATOM 2432 C C . GLY A 1 314 ? -18.331 24.637 -24.626 1.00 47.31 314 GLY A C 1
ATOM 2433 O O . GLY A 1 314 ? -17.891 25.631 -25.189 1.00 47.31 314 GLY A O 1
ATOM 2434 N N . GLN A 1 315 ? -17.810 23.412 -24.669 1.00 38.06 315 GLN A N 1
ATOM 2435 C CA . GLN A 1 315 ? -16.550 22.977 -25.275 1.00 38.06 315 GLN A CA 1
ATOM 2436 C C . GLN A 1 315 ? -15.291 23.337 -24.479 1.00 38.06 315 GLN A C 1
ATOM 2438 O O . GLN A 1 315 ? -14.703 24.403 -24.612 1.00 38.06 315 GLN A O 1
ATOM 2443 N N . VAL A 1 316 ? -14.838 22.357 -23.692 1.00 38.03 316 VAL A N 1
ATOM 2444 C CA . VAL A 1 316 ? -13.410 22.174 -23.423 1.00 38.03 316 VAL A CA 1
ATOM 2445 C C . VAL A 1 316 ? -12.763 21.895 -24.782 1.00 38.03 316 VAL A C 1
ATOM 2447 O O . VAL A 1 316 ? -12.826 20.773 -25.287 1.00 38.03 316 VAL A O 1
ATOM 2450 N N . GLU A 1 317 ? -12.233 22.932 -25.429 1.00 33.06 317 GLU A N 1
ATOM 2451 C CA . GLU A 1 317 ? -11.397 22.762 -26.613 1.00 33.06 317 GLU A CA 1
ATOM 2452 C C . GLU A 1 317 ? -10.162 21.967 -26.194 1.00 33.06 317 GLU A C 1
ATOM 2454 O O . GLU A 1 317 ? -9.359 22.404 -25.372 1.00 33.06 317 GLU A O 1
ATOM 2459 N N . VAL A 1 318 ? -10.039 20.747 -26.715 1.00 37.91 318 VAL A N 1
ATOM 2460 C CA . VAL A 1 318 ? -8.878 19.903 -26.445 1.00 37.91 318 VAL A CA 1
ATOM 2461 C C . VAL A 1 318 ? -7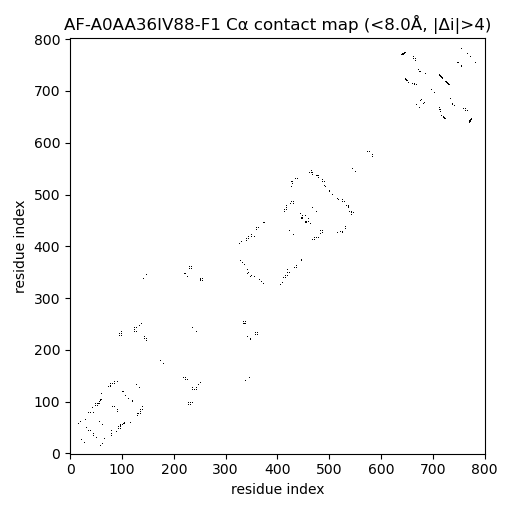.667 20.575 -27.121 1.00 37.91 318 VAL A C 1
ATOM 2463 O O . VAL A 1 318 ? -7.645 20.613 -28.354 1.00 37.91 318 VAL A O 1
ATOM 2466 N N . PRO A 1 319 ? -6.647 21.068 -26.388 1.00 35.72 319 PRO A N 1
ATOM 2467 C CA . PRO A 1 319 ? -5.592 21.933 -26.943 1.00 35.72 319 PRO A CA 1
ATOM 2468 C C . PRO A 1 319 ? -4.884 21.271 -28.127 1.00 35.72 319 PRO A C 1
ATOM 2470 O O . PRO A 1 319 ? -4.400 20.158 -27.968 1.00 35.72 319 PRO A O 1
ATOM 2473 N N . GLN A 1 320 ? -4.846 21.843 -29.330 1.00 30.33 320 GLN A N 1
ATOM 2474 C CA . GLN A 1 320 ? -4.135 21.234 -30.468 1.00 30.33 320 GLN A CA 1
ATOM 2475 C C . GLN A 1 320 ? -2.689 21.758 -30.532 1.00 30.33 320 GLN A C 1
ATOM 2477 O O . GLN A 1 320 ? -2.486 22.927 -30.825 1.00 30.33 320 GLN A O 1
ATOM 2482 N N . GLY A 1 321 ? -1.678 20.911 -30.282 1.00 40.09 321 GLY A N 1
ATOM 2483 C CA . GLY A 1 321 ? -0.258 21.294 -30.405 1.00 40.09 321 GLY A CA 1
ATOM 2484 C C . GLY A 1 321 ? 0.691 20.590 -29.427 1.00 40.09 321 GLY A C 1
ATOM 2485 O O . GLY A 1 321 ? 0.244 19.862 -28.543 1.00 40.09 321 GLY A O 1
ATOM 2486 N N . GLN A 1 322 ? 2.008 20.773 -29.616 1.00 41.31 322 GLN A N 1
ATOM 2487 C CA . GLN A 1 322 ? 3.130 20.115 -28.907 1.00 41.31 322 GLN A CA 1
ATOM 2488 C C . GLN A 1 322 ? 3.066 20.154 -27.366 1.00 41.31 322 GLN A C 1
ATOM 2490 O O . GLN A 1 322 ? 3.647 19.273 -26.731 1.00 41.31 322 GLN A O 1
ATOM 2495 N N . GLU A 1 323 ? 2.285 21.061 -26.775 1.00 38.69 323 GLU A N 1
ATOM 2496 C CA . GLU A 1 323 ? 1.985 21.131 -25.333 1.00 38.69 323 GLU A CA 1
ATOM 2497 C C . GLU A 1 323 ? 1.368 19.834 -24.765 1.00 38.69 323 GLU A C 1
ATOM 2499 O O . GLU A 1 323 ? 1.434 19.570 -23.567 1.00 38.69 323 GLU A O 1
ATOM 2504 N N . ARG A 1 324 ? 0.827 18.950 -25.618 1.00 42.38 324 ARG A N 1
ATOM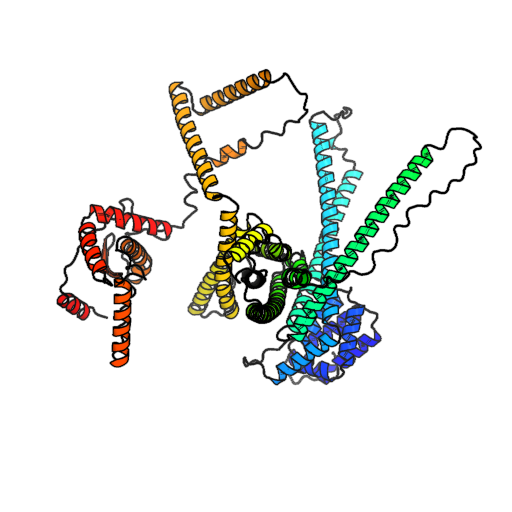 2505 C CA . ARG A 1 324 ? 0.238 17.669 -25.190 1.00 42.38 324 ARG A CA 1
ATOM 2506 C C . ARG A 1 324 ? 1.222 16.603 -24.693 1.00 42.38 324 ARG A C 1
ATOM 2508 O O . ARG A 1 324 ? 0.752 15.612 -24.134 1.00 42.38 324 ARG A O 1
ATOM 2515 N N . ARG A 1 325 ? 2.532 16.683 -24.950 1.00 50.00 325 ARG A N 1
ATOM 2516 C CA . ARG A 1 325 ? 3.309 15.430 -25.093 1.00 50.00 325 ARG A CA 1
ATOM 2517 C C . ARG A 1 325 ? 3.933 14.814 -23.837 1.00 50.00 325 ARG A C 1
ATOM 2519 O O . ARG A 1 325 ? 4.070 13.597 -23.839 1.00 50.00 325 ARG A O 1
ATOM 2526 N N . VAL A 1 326 ? 4.258 15.562 -22.778 1.00 48.31 326 VAL A N 1
ATOM 2527 C CA . VAL A 1 326 ? 4.972 14.967 -21.618 1.00 48.31 326 VAL A CA 1
ATOM 2528 C C . VAL A 1 326 ? 4.259 15.217 -20.285 1.00 48.31 326 VAL A C 1
ATOM 2530 O O . VAL A 1 326 ? 3.992 14.261 -19.557 1.00 48.31 326 VAL A O 1
ATOM 2533 N N . MET A 1 327 ? 3.815 16.450 -20.019 1.00 47.75 327 MET A N 1
ATOM 2534 C CA . MET A 1 327 ? 3.099 16.830 -18.783 1.00 47.75 327 MET A CA 1
ATOM 2535 C C . MET A 1 327 ? 1.758 16.090 -18.605 1.00 47.75 327 MET A C 1
ATOM 2537 O O . MET A 1 327 ? 1.383 15.709 -17.496 1.00 47.75 327 MET A O 1
ATOM 2541 N N . SER A 1 328 ? 1.071 15.774 -19.709 1.00 65.25 328 SER A N 1
ATOM 2542 C CA . SER A 1 328 ? -0.194 15.026 -19.679 1.00 65.25 328 SER A CA 1
ATOM 2543 C C . SER A 1 328 ? -0.032 13.568 -19.223 1.00 65.25 328 SER A C 1
ATOM 2545 O O . SER A 1 328 ? -0.998 12.965 -18.751 1.00 65.25 328 SER A O 1
ATOM 2547 N N . SER A 1 329 ? 1.169 12.984 -19.342 1.00 81.75 329 SER A N 1
ATOM 2548 C CA . SER A 1 329 ? 1.391 11.558 -19.074 1.00 81.75 329 SER A CA 1
ATOM 2549 C C . SER A 1 329 ? 1.382 11.245 -17.575 1.00 81.75 329 SER A C 1
ATOM 2551 O O . SER A 1 329 ? 0.570 10.425 -17.138 1.00 81.75 329 SER A O 1
ATOM 2553 N N . LEU A 1 330 ? 2.180 11.967 -16.779 1.00 90.31 330 LEU A N 1
ATOM 2554 C CA . LEU A 1 330 ? 2.225 11.829 -15.320 1.00 90.31 330 LEU A CA 1
ATOM 2555 C C . LEU A 1 330 ? 0.937 12.311 -14.655 1.00 90.31 330 LEU A C 1
ATOM 2557 O O . LEU A 1 330 ? 0.466 11.679 -13.709 1.00 90.31 330 LEU A O 1
ATOM 2561 N N . GLN A 1 331 ? 0.320 13.376 -15.176 1.00 91.25 331 GLN A N 1
ATOM 2562 C CA . GLN A 1 331 ? -1.005 13.790 -14.726 1.00 91.25 331 GLN A CA 1
ATOM 2563 C C . GLN A 1 331 ? -2.030 12.681 -14.992 1.00 91.25 331 GLN A C 1
ATOM 2565 O O . GLN A 1 331 ? -2.729 12.262 -14.074 1.00 91.25 331 GLN A O 1
ATOM 2570 N N . SER A 1 332 ? -2.082 12.129 -16.211 1.00 91.06 332 SER A N 1
ATOM 2571 C CA . SER A 1 332 ? -2.972 11.008 -16.536 1.00 91.06 332 SER A CA 1
ATOM 2572 C C . SER A 1 332 ? -2.720 9.799 -15.635 1.00 91.06 332 SER A C 1
ATOM 2574 O O . SER A 1 332 ? -3.682 9.183 -15.180 1.00 91.06 332 SER A O 1
ATOM 2576 N N . LEU A 1 333 ? -1.457 9.469 -15.348 1.00 95.12 333 LEU A N 1
ATOM 2577 C CA . LEU A 1 333 ? -1.099 8.403 -14.415 1.00 95.12 333 LEU A CA 1
ATOM 2578 C C . LEU A 1 333 ? -1.624 8.684 -13.004 1.00 95.12 333 LEU A C 1
ATOM 2580 O O . LEU A 1 333 ? -2.214 7.797 -12.393 1.00 95.12 333 LEU A O 1
ATOM 2584 N N . SER A 1 334 ? -1.455 9.908 -12.506 1.00 95.25 334 SER A N 1
ATOM 2585 C CA . SER A 1 334 ? -1.967 10.319 -11.198 1.00 95.25 334 SER A CA 1
ATOM 2586 C C . SER A 1 334 ? -3.479 10.118 -11.092 1.00 95.25 334 SER A C 1
ATOM 2588 O O . SER A 1 334 ? -3.954 9.442 -10.178 1.00 95.25 334 SER A O 1
ATOM 2590 N N . LEU A 1 335 ? -4.229 10.581 -12.099 1.00 93.38 335 LEU A N 1
ATOM 2591 C CA . LEU A 1 335 ? -5.686 10.425 -12.150 1.00 93.38 335 LEU A CA 1
ATOM 2592 C C . LEU A 1 335 ? -6.095 8.942 -12.221 1.00 93.38 335 LEU A C 1
ATOM 2594 O O . LEU A 1 335 ? -6.998 8.519 -11.502 1.00 93.38 335 LEU A O 1
ATOM 2598 N N . LYS A 1 336 ? -5.386 8.126 -13.016 1.00 94.94 336 LYS A N 1
ATOM 2599 C CA . LYS A 1 336 ? -5.591 6.664 -13.101 1.00 94.94 336 LYS A CA 1
ATOM 2600 C C . LYS A 1 336 ? -5.338 5.958 -11.774 1.00 94.94 336 LYS A C 1
ATOM 2602 O O . LYS A 1 336 ? -5.983 4.967 -11.463 1.00 94.94 336 LYS A O 1
ATOM 2607 N N . CYS A 1 337 ? -4.398 6.448 -10.985 1.00 96.88 337 CYS A N 1
ATOM 2608 C CA . CYS A 1 337 ? -4.030 5.839 -9.717 1.00 96.88 337 CYS A CA 1
ATOM 2609 C C . CYS A 1 337 ? -4.870 6.337 -8.534 1.00 96.88 337 CYS A C 1
ATOM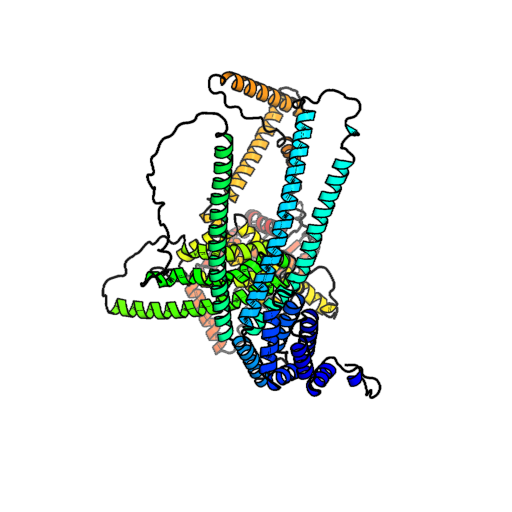 2611 O O . CYS A 1 337 ? -4.788 5.758 -7.450 1.00 96.88 337 CYS A O 1
ATOM 2613 N N . GLN A 1 338 ? -5.691 7.378 -8.705 1.00 96.50 338 GLN A N 1
ATOM 2614 C CA . GLN A 1 338 ? -6.357 8.039 -7.583 1.00 96.50 338 GLN A CA 1
ATOM 2615 C C . GLN A 1 338 ? -7.320 7.122 -6.813 1.00 96.50 338 GLN A C 1
ATOM 2617 O O . GLN A 1 338 ? -7.432 7.248 -5.598 1.00 96.50 338 GLN A O 1
ATOM 2622 N N . VAL A 1 339 ? -7.983 6.169 -7.477 1.00 96.12 339 VAL A N 1
ATOM 2623 C CA . VAL A 1 339 ? -8.844 5.180 -6.795 1.00 96.12 339 VAL A CA 1
ATOM 2624 C C . VAL A 1 339 ? -8.028 4.319 -5.824 1.00 96.12 339 VAL A C 1
ATOM 2626 O O . VAL A 1 339 ? -8.468 4.051 -4.709 1.00 96.12 339 VAL A O 1
ATOM 2629 N N . LEU A 1 340 ? -6.811 3.933 -6.215 1.00 98.06 340 LEU A N 1
ATOM 2630 C CA . LEU A 1 340 ? -5.910 3.157 -5.366 1.00 98.06 340 LEU A CA 1
ATOM 2631 C C . LEU A 1 340 ? -5.291 4.022 -4.257 1.00 98.06 340 LEU A C 1
ATOM 2633 O O . LEU A 1 340 ? -5.136 3.547 -3.137 1.00 98.06 340 LEU A O 1
ATOM 2637 N N . VAL A 1 341 ? -5.000 5.301 -4.530 1.00 97.69 341 VAL A N 1
ATOM 2638 C CA . VAL A 1 341 ? -4.605 6.281 -3.498 1.00 97.69 341 VAL A CA 1
ATOM 2639 C C . VAL A 1 341 ? -5.700 6.425 -2.440 1.00 97.69 341 VAL A C 1
ATOM 2641 O O . VAL A 1 341 ? -5.410 6.389 -1.246 1.00 97.69 341 VAL A O 1
ATOM 2644 N N . ASP A 1 342 ? -6.959 6.553 -2.866 1.00 96.12 342 ASP A N 1
ATOM 2645 C CA . ASP A 1 342 ? -8.115 6.640 -1.973 1.00 96.12 342 ASP A CA 1
ATOM 2646 C C . ASP A 1 342 ? -8.273 5.353 -1.138 1.00 96.12 342 ASP A C 1
ATOM 2648 O O . ASP A 1 342 ? -8.604 5.441 0.045 1.00 96.12 342 ASP A O 1
ATOM 2652 N N . ALA A 1 343 ? -7.973 4.181 -1.714 1.00 97.06 343 ALA A N 1
ATOM 2653 C CA . ALA A 1 343 ? -7.981 2.905 -0.999 1.00 97.06 343 ALA A CA 1
ATOM 2654 C C . ALA A 1 343 ? -6.866 2.811 0.055 1.00 97.06 343 ALA A C 1
ATOM 2656 O O . ALA A 1 343 ? -7.135 2.377 1.172 1.00 97.06 343 ALA A O 1
ATOM 2657 N N . LEU A 1 344 ? -5.644 3.256 -0.268 1.00 97.69 344 LEU A N 1
ATOM 2658 C CA . LEU A 1 344 ? -4.513 3.286 0.671 1.00 97.69 344 LEU A CA 1
ATOM 2659 C C . LEU A 1 344 ? -4.736 4.271 1.827 1.00 97.69 344 LEU A C 1
ATOM 2661 O O . LEU A 1 344 ? -4.407 3.966 2.968 1.00 97.69 344 LEU A O 1
ATOM 2665 N N . ARG A 1 345 ? -5.322 5.443 1.548 1.00 96.12 345 ARG A N 1
ATOM 2666 C CA . ARG A 1 345 ? -5.644 6.458 2.570 1.00 96.12 345 ARG A CA 1
ATOM 2667 C C . ARG A 1 345 ? -6.883 6.114 3.399 1.00 96.12 345 ARG A C 1
ATOM 2669 O O . ARG A 1 345 ? -7.118 6.737 4.433 1.00 96.12 345 ARG A O 1
ATOM 2676 N N . GLY A 1 346 ? -7.708 5.183 2.925 1.00 93.75 346 GLY A N 1
ATOM 2677 C CA . GLY A 1 346 ? -8.956 4.810 3.574 1.00 93.75 346 GLY A CA 1
ATOM 2678 C C . GLY A 1 346 ? -8.730 4.180 4.948 1.00 93.75 346 GLY A C 1
ATOM 2679 O O . GLY A 1 346 ? -7.817 3.379 5.135 1.00 93.75 346 GLY A O 1
ATOM 2680 N N . HIS A 1 347 ? -9.618 4.477 5.900 1.00 91.69 347 HIS A N 1
ATOM 2681 C CA . HIS A 1 347 ? -9.569 3.900 7.250 1.00 91.69 347 HIS A CA 1
ATOM 2682 C C . HIS A 1 347 ? -9.546 2.368 7.239 1.00 91.69 347 HIS A C 1
ATOM 2684 O O . HIS A 1 347 ? -8.798 1.750 7.990 1.00 91.69 347 HIS A O 1
ATOM 2690 N N . ALA A 1 348 ? -10.277 1.748 6.308 1.00 92.75 348 ALA A N 1
ATOM 2691 C CA . ALA A 1 348 ? -10.318 0.297 6.180 1.00 92.75 348 ALA A CA 1
ATOM 2692 C C . ALA A 1 348 ? -8.938 -0.346 5.935 1.00 92.75 348 ALA A C 1
ATOM 2694 O O . ALA A 1 348 ? -8.759 -1.504 6.317 1.00 92.75 348 ALA A O 1
ATOM 2695 N N . ALA A 1 349 ? -7.988 0.376 5.325 1.00 94.38 349 ALA A N 1
ATOM 2696 C CA . ALA A 1 349 ? -6.643 -0.109 5.023 1.00 94.38 349 ALA A CA 1
ATOM 2697 C C . ALA A 1 349 ? -5.662 0.008 6.203 1.00 94.38 349 ALA A C 1
ATOM 2699 O O . ALA A 1 349 ? -4.644 -0.683 6.187 1.00 94.38 349 ALA A O 1
ATOM 2700 N N . ARG A 1 350 ? -5.960 0.822 7.229 1.00 93.81 350 ARG A N 1
ATOM 2701 C CA . ARG A 1 350 ? -5.060 1.049 8.378 1.00 93.81 350 ARG A CA 1
ATOM 2702 C C . ARG A 1 350 ? -4.757 -0.229 9.154 1.00 93.81 350 ARG A C 1
ATOM 2704 O O . ARG A 1 350 ? -3.598 -0.504 9.409 1.00 93.81 350 ARG A O 1
ATOM 2711 N N . ASP A 1 351 ? -5.766 -1.066 9.382 1.00 92.75 351 ASP A N 1
ATOM 2712 C CA . ASP A 1 351 ? -5.609 -2.300 10.173 1.00 92.75 351 ASP A CA 1
ATOM 2713 C C . ASP A 1 351 ? -5.631 -3.571 9.304 1.00 92.75 351 ASP A C 1
ATOM 2715 O O . ASP A 1 351 ? -5.735 -4.693 9.800 1.00 92.75 351 ASP A O 1
ATOM 2719 N N . ARG A 1 352 ? -5.616 -3.421 7.970 1.00 96.06 352 ARG A N 1
ATOM 2720 C CA . ARG A 1 352 ? -5.805 -4.532 7.018 1.00 96.06 352 ARG A CA 1
ATOM 2721 C C . ARG A 1 352 ? -4.695 -4.549 5.964 1.00 96.06 352 ARG A C 1
ATOM 2723 O O . ARG A 1 352 ? -4.933 -4.142 4.822 1.00 96.06 352 ARG A O 1
ATOM 2730 N N . PRO A 1 353 ? -3.511 -5.104 6.282 1.00 96.62 353 PRO A N 1
ATOM 2731 C CA . PRO A 1 353 ? -2.352 -5.118 5.378 1.00 96.62 353 PRO A CA 1
ATOM 2732 C C . PRO A 1 353 ? -2.621 -5.822 4.034 1.00 96.62 353 PRO A C 1
ATOM 2734 O O . PRO A 1 353 ? -2.017 -5.497 3.009 1.00 96.62 353 PRO A O 1
ATOM 2737 N N . ALA A 1 354 ? -3.582 -6.753 3.990 1.00 96.50 354 ALA A N 1
ATOM 2738 C CA . ALA A 1 354 ? -3.993 -7.419 2.754 1.00 96.50 354 ALA A CA 1
ATOM 2739 C C . ALA A 1 354 ? -4.598 -6.455 1.715 1.00 96.50 354 ALA A C 1
ATOM 2741 O O . ALA A 1 354 ? -4.354 -6.624 0.519 1.00 96.50 354 ALA A O 1
ATOM 2742 N N . ILE A 1 355 ? -5.357 -5.440 2.154 1.00 97.88 355 ILE A N 1
ATOM 2743 C CA . ILE A 1 355 ? -5.929 -4.411 1.269 1.00 97.88 355 ILE A CA 1
ATOM 2744 C C . ILE A 1 355 ? -4.796 -3.609 0.635 1.00 97.88 355 ILE A C 1
ATOM 2746 O O . ILE A 1 355 ? -4.742 -3.474 -0.587 1.00 97.88 355 ILE A O 1
ATOM 2750 N N . VAL A 1 356 ? -3.859 -3.155 1.469 1.00 98.12 356 VAL A N 1
ATOM 2751 C CA . VAL A 1 356 ? -2.685 -2.388 1.051 1.00 98.12 356 VAL A CA 1
ATOM 2752 C C . VAL A 1 356 ? -1.857 -3.168 0.034 1.00 98.12 356 VAL A C 1
ATOM 2754 O O . VAL A 1 356 ? -1.606 -2.680 -1.064 1.00 98.12 356 VAL A O 1
ATOM 2757 N N . THR A 1 357 ? -1.517 -4.420 0.344 1.00 97.50 357 THR A N 1
ATOM 2758 C CA . THR A 1 357 ? -0.709 -5.272 -0.542 1.00 97.50 357 THR A CA 1
ATOM 2759 C C . THR A 1 357 ? -1.371 -5.453 -1.913 1.00 97.50 357 THR A C 1
ATOM 2761 O O . THR A 1 357 ? -0.708 -5.376 -2.947 1.00 97.50 357 THR A O 1
ATOM 2764 N N . LYS A 1 358 ? -2.695 -5.664 -1.957 1.00 98.00 358 LYS A N 1
ATOM 2765 C CA . LYS A 1 358 ? -3.441 -5.810 -3.221 1.00 98.00 358 LYS A CA 1
ATOM 2766 C C . LYS A 1 358 ? -3.517 -4.501 -4.002 1.00 98.00 358 LYS A C 1
ATOM 2768 O O . LYS A 1 358 ? -3.348 -4.527 -5.220 1.00 98.00 358 LYS A O 1
ATOM 2773 N N . ALA A 1 359 ? -3.724 -3.374 -3.321 1.00 98.25 359 ALA A N 1
ATOM 2774 C CA . ALA A 1 359 ? -3.694 -2.056 -3.945 1.00 98.25 359 ALA A CA 1
ATOM 2775 C C . ALA A 1 359 ? -2.311 -1.768 -4.554 1.00 98.25 359 ALA A C 1
ATOM 2777 O O . ALA A 1 359 ? -2.235 -1.390 -5.721 1.00 98.25 359 ALA A O 1
ATOM 2778 N N . CYS A 1 360 ? -1.221 -2.037 -3.827 1.00 98.44 360 CYS A N 1
ATOM 2779 C CA . CYS A 1 360 ? 0.152 -1.900 -4.326 1.00 98.44 360 CYS A CA 1
ATOM 2780 C C . CYS A 1 360 ? 0.429 -2.804 -5.540 1.00 98.44 360 CYS A C 1
ATOM 2782 O O . CYS A 1 360 ? 1.035 -2.367 -6.515 1.00 98.44 360 CYS A O 1
ATOM 2784 N N . ARG A 1 361 ? -0.072 -4.044 -5.549 1.00 97.62 361 ARG A N 1
ATOM 2785 C CA . ARG A 1 361 ? 0.055 -4.935 -6.718 1.00 97.62 361 ARG A CA 1
ATOM 2786 C C . ARG A 1 361 ? -0.705 -4.419 -7.940 1.00 97.62 361 ARG A C 1
ATOM 2788 O O . ARG A 1 361 ? -0.187 -4.490 -9.050 1.00 97.62 361 ARG A O 1
ATOM 2795 N N . LEU A 1 362 ? -1.904 -3.865 -7.754 1.00 97.81 362 LEU A N 1
ATOM 2796 C CA . LEU A 1 362 ? -2.637 -3.203 -8.838 1.00 97.81 362 LEU A CA 1
ATOM 2797 C C . LEU A 1 362 ? -1.908 -1.953 -9.343 1.00 97.81 362 LEU A C 1
ATOM 2799 O O . LEU A 1 362 ? -1.836 -1.747 -10.554 1.00 97.81 362 LEU A O 1
ATOM 2803 N N . PHE A 1 363 ? -1.317 -1.164 -8.438 1.00 97.81 363 PHE A N 1
ATOM 2804 C CA . PHE A 1 363 ? -0.440 -0.048 -8.793 1.00 97.81 363 PHE A CA 1
ATOM 2805 C C . PHE A 1 363 ? 0.688 -0.511 -9.713 1.00 97.81 363 PHE A C 1
ATOM 2807 O O . PHE A 1 363 ? 0.869 0.076 -10.773 1.00 97.81 363 PHE A O 1
ATOM 2814 N N . LEU A 1 364 ? 1.407 -1.576 -9.348 1.00 98.06 364 LEU A N 1
ATOM 2815 C CA . LEU A 1 364 ? 2.511 -2.104 -10.152 1.00 98.06 364 LEU A CA 1
ATOM 2816 C C . LEU A 1 364 ? 2.078 -2.456 -11.577 1.00 98.06 364 LEU A C 1
ATOM 2818 O O . LEU A 1 364 ? 2.734 -2.030 -12.520 1.00 98.06 364 LEU A O 1
ATOM 2822 N N . LEU A 1 365 ? 0.942 -3.136 -11.752 1.00 97.62 365 LEU A N 1
ATOM 2823 C CA . LEU A 1 365 ? 0.440 -3.490 -13.087 1.00 97.62 365 LEU A CA 1
ATOM 2824 C C . LEU A 1 365 ? 0.095 -2.256 -13.936 1.00 97.62 365 LEU A C 1
ATOM 2826 O O . LEU A 1 365 ? 0.370 -2.226 -15.138 1.00 97.62 365 LEU A O 1
ATOM 2830 N N . ILE A 1 366 ? -0.488 -1.222 -13.321 1.00 97.38 366 ILE A N 1
ATOM 2831 C CA . ILE A 1 366 ? -0.797 0.044 -14.004 1.00 97.38 366 ILE A CA 1
ATOM 2832 C C . ILE A 1 366 ? 0.493 0.795 -14.351 1.00 97.38 366 ILE A C 1
ATOM 2834 O O . ILE A 1 366 ? 0.623 1.305 -15.465 1.00 97.38 366 ILE A O 1
ATOM 2838 N N . LEU A 1 367 ? 1.456 0.838 -13.429 1.00 97.31 367 LEU A N 1
ATOM 2839 C CA . LEU A 1 367 ? 2.754 1.480 -13.627 1.00 97.31 367 LEU A CA 1
ATOM 2840 C C . LEU A 1 367 ? 3.553 0.777 -14.729 1.00 97.31 367 LEU A C 1
ATOM 2842 O O . LEU A 1 367 ? 4.062 1.445 -15.621 1.00 97.31 367 LEU A O 1
ATOM 2846 N N . GLU A 1 368 ? 3.601 -0.553 -14.752 1.00 97.19 368 GLU A N 1
ATOM 2847 C CA . GLU A 1 368 ? 4.252 -1.322 -15.819 1.00 97.19 368 GLU A CA 1
ATOM 2848 C C . GLU A 1 368 ? 3.625 -1.049 -17.186 1.00 97.19 368 GLU A C 1
ATOM 2850 O O . GLU A 1 368 ? 4.337 -0.802 -18.166 1.00 97.19 368 GLU A O 1
ATOM 2855 N N . HIS A 1 369 ? 2.291 -1.029 -17.253 1.00 95.81 369 HIS A N 1
ATOM 2856 C CA . HIS A 1 369 ? 1.586 -0.665 -18.474 1.00 95.81 369 HIS A CA 1
ATOM 2857 C C . HIS A 1 369 ? 1.938 0.757 -18.922 1.00 95.81 369 HIS A C 1
ATOM 2859 O O . HIS A 1 369 ? 2.245 0.977 -20.095 1.00 95.81 369 HIS A O 1
ATOM 2865 N N . HIS A 1 370 ? 1.938 1.714 -17.992 1.00 95.06 370 HIS A N 1
ATOM 2866 C CA . HIS A 1 370 ? 2.239 3.111 -18.280 1.00 95.06 370 HIS A CA 1
ATOM 2867 C C . HIS A 1 370 ? 3.699 3.326 -18.698 1.00 95.06 370 HIS A C 1
ATOM 2869 O O . HIS A 1 370 ? 3.951 4.015 -19.684 1.00 95.06 370 HIS A O 1
ATOM 2875 N N . ARG A 1 371 ? 4.651 2.659 -18.038 1.00 95.38 371 ARG A N 1
ATOM 2876 C CA . ARG A 1 371 ? 6.065 2.621 -18.429 1.00 95.38 371 ARG A CA 1
ATOM 2877 C C . ARG A 1 371 ? 6.217 2.143 -19.870 1.00 95.38 371 ARG A C 1
ATOM 2879 O O . ARG A 1 371 ? 6.912 2.781 -20.652 1.00 95.38 371 ARG A O 1
ATOM 2886 N N . GLY A 1 372 ? 5.517 1.072 -20.250 1.00 94.81 372 GLY A N 1
ATOM 2887 C CA . GLY A 1 372 ? 5.520 0.572 -21.627 1.00 94.81 372 GLY A CA 1
ATOM 2888 C C . GLY A 1 372 ? 4.956 1.567 -22.651 1.00 94.81 372 GLY A C 1
ATOM 2889 O O . GLY A 1 372 ? 5.379 1.554 -23.806 1.00 94.81 372 GLY A O 1
ATOM 2890 N N . LEU A 1 373 ? 4.022 2.438 -22.254 1.00 91.88 373 LEU A N 1
ATOM 2891 C CA . LEU A 1 373 ? 3.522 3.524 -23.107 1.00 91.88 373 LEU A CA 1
ATOM 2892 C C . LEU A 1 373 ? 4.540 4.664 -23.236 1.00 91.88 373 LEU A C 1
ATOM 2894 O O . LEU A 1 373 ? 4.756 5.136 -24.350 1.00 91.88 373 LEU A O 1
ATOM 2898 N N . ILE A 1 374 ? 5.182 5.064 -22.134 1.00 90.69 374 ILE A N 1
ATOM 2899 C CA . ILE A 1 374 ? 6.217 6.109 -22.127 1.00 90.69 374 ILE A CA 1
ATOM 2900 C C . ILE A 1 374 ? 7.415 5.682 -22.971 1.00 90.69 374 ILE A C 1
ATOM 2902 O O . ILE A 1 374 ? 7.851 6.446 -23.820 1.00 90.69 374 ILE A O 1
ATOM 2906 N N . MET A 1 375 ? 7.899 4.446 -22.815 1.00 92.00 375 MET A N 1
ATOM 2907 C CA . MET A 1 375 ? 9.019 3.943 -23.618 1.00 92.00 375 MET A CA 1
ATOM 2908 C C . MET A 1 375 ? 8.710 4.010 -25.118 1.00 92.00 375 MET A C 1
ATOM 2910 O O . MET A 1 375 ? 9.491 4.564 -25.880 1.00 92.00 375 MET A O 1
ATOM 2914 N N . LYS A 1 376 ? 7.518 3.564 -25.538 1.00 90.56 376 LYS A N 1
ATOM 2915 C CA . LYS A 1 376 ? 7.090 3.674 -26.943 1.00 90.56 376 LYS A CA 1
ATOM 2916 C C . LYS A 1 376 ? 6.992 5.123 -27.421 1.00 90.56 376 LYS A C 1
ATOM 2918 O O . LYS A 1 376 ? 7.294 5.396 -28.579 1.00 90.56 376 LYS A O 1
ATOM 2923 N N . ALA A 1 377 ? 6.536 6.034 -26.562 1.00 86.88 377 ALA A N 1
ATOM 2924 C CA . ALA A 1 377 ? 6.463 7.455 -26.884 1.00 86.88 377 ALA A CA 1
ATOM 2925 C C . ALA A 1 377 ? 7.864 8.070 -27.029 1.00 86.88 377 ALA A C 1
ATOM 2927 O O . ALA A 1 377 ? 8.086 8.825 -27.973 1.00 86.88 377 ALA A O 1
ATOM 2928 N N . ASN A 1 378 ? 8.807 7.695 -26.162 1.00 85.56 378 ASN A N 1
ATOM 2929 C CA . ASN A 1 378 ? 10.203 8.123 -26.229 1.00 85.56 378 ASN A CA 1
ATOM 2930 C C . ASN A 1 378 ? 10.882 7.581 -27.494 1.00 85.56 378 ASN A C 1
ATOM 2932 O O . ASN A 1 378 ? 11.452 8.369 -28.239 1.00 85.56 378 ASN A O 1
ATOM 2936 N N . ASP A 1 379 ? 10.710 6.297 -27.825 1.00 87.56 379 ASP A N 1
ATOM 2937 C CA . ASP A 1 379 ? 11.246 5.701 -29.059 1.00 87.56 379 ASP A CA 1
ATOM 2938 C C . ASP A 1 379 ? 10.706 6.414 -30.314 1.00 87.56 379 ASP A C 1
ATOM 2940 O O . ASP A 1 379 ? 11.429 6.685 -31.276 1.00 87.56 379 ASP A O 1
ATOM 2944 N N . GLN A 1 380 ? 9.411 6.747 -30.330 1.00 86.06 380 GLN A N 1
ATOM 2945 C CA . GLN A 1 380 ? 8.804 7.517 -31.420 1.00 86.06 380 GLN A CA 1
ATOM 2946 C C . GLN A 1 380 ? 9.317 8.961 -31.460 1.00 86.06 380 GLN A C 1
ATOM 2948 O O . GLN A 1 380 ? 9.530 9.498 -32.549 1.00 86.06 380 GLN A O 1
ATOM 2953 N N . GLY A 1 381 ? 9.517 9.574 -30.293 1.00 81.56 381 GLY A N 1
ATOM 2954 C CA . GLY A 1 381 ? 10.075 10.910 -30.128 1.00 81.56 381 GLY A CA 1
ATOM 2955 C C . GLY A 1 381 ? 11.503 10.998 -30.648 1.00 81.56 381 GLY A C 1
ATOM 2956 O O . GLY A 1 381 ? 11.779 11.848 -31.484 1.00 81.56 381 GLY A O 1
ATOM 2957 N N . GLU A 1 382 ? 12.383 10.076 -30.259 1.00 81.25 382 GLU A N 1
ATOM 2958 C CA . GLU A 1 382 ? 13.764 10.009 -30.747 1.00 81.25 382 GLU A CA 1
ATOM 2959 C C . GLU A 1 382 ? 13.827 9.827 -32.263 1.00 81.25 382 GLU A C 1
ATOM 2961 O O . GLU A 1 382 ? 14.591 10.512 -32.943 1.00 81.25 382 GLU A O 1
ATOM 2966 N N . ASN A 1 383 ? 12.987 8.955 -32.823 1.00 82.62 383 ASN A N 1
ATOM 2967 C CA . ASN A 1 383 ? 12.914 8.763 -34.270 1.00 82.62 383 ASN A CA 1
ATOM 2968 C C . ASN A 1 383 ? 12.431 10.029 -35.001 1.00 82.62 383 ASN A C 1
ATOM 2970 O O . ASN A 1 383 ? 12.916 10.336 -36.092 1.00 82.62 383 ASN A O 1
ATOM 2974 N N . GLN A 1 384 ? 11.500 10.786 -34.407 1.00 79.38 384 GLN A N 1
ATOM 2975 C CA . GLN A 1 384 ? 11.066 12.083 -34.935 1.00 79.38 384 GLN A CA 1
ATOM 2976 C C . GLN A 1 384 ? 12.169 13.139 -34.812 1.00 79.38 384 GLN A C 1
ATOM 2978 O O . GLN A 1 384 ? 12.437 13.826 -35.795 1.00 79.38 384 GLN A O 1
ATOM 2983 N N . SER A 1 385 ? 12.835 13.236 -33.660 1.00 73.81 385 SER A N 1
ATOM 2984 C CA . SER A 1 385 ? 13.934 14.175 -33.423 1.00 73.81 385 SER A CA 1
ATOM 2985 C C . SER A 1 385 ? 15.092 13.919 -34.377 1.00 73.81 385 SER A C 1
ATOM 2987 O O . SER A 1 385 ? 15.494 14.841 -35.072 1.00 73.81 385 SER A O 1
ATOM 2989 N N . ARG A 1 386 ? 15.536 12.664 -34.545 1.00 77.38 386 ARG A N 1
ATOM 2990 C CA . ARG A 1 386 ? 16.559 12.296 -35.543 1.00 77.38 386 ARG A CA 1
ATOM 2991 C C . ARG A 1 386 ? 16.147 12.700 -36.955 1.00 77.38 386 ARG A C 1
ATOM 2993 O O . ARG A 1 386 ? 16.959 13.201 -37.726 1.00 77.38 386 ARG A O 1
ATOM 3000 N N . ARG A 1 387 ? 14.872 12.514 -37.312 1.00 78.81 387 ARG A N 1
ATOM 3001 C CA . ARG A 1 387 ? 14.347 12.912 -38.625 1.00 78.81 387 ARG A CA 1
ATOM 3002 C C . ARG A 1 387 ? 14.350 14.433 -38.809 1.00 78.81 387 ARG A C 1
ATOM 3004 O O . ARG A 1 387 ? 14.607 14.902 -39.915 1.00 78.81 387 ARG A O 1
ATOM 3011 N N . VAL A 1 388 ? 14.064 15.189 -37.753 1.00 74.25 388 VAL A N 1
ATOM 3012 C CA . VAL A 1 388 ? 14.099 16.655 -37.758 1.00 74.25 388 VAL A CA 1
ATOM 3013 C C . VAL A 1 388 ? 15.537 17.170 -37.769 1.00 74.25 388 VAL A C 1
ATOM 3015 O O . VAL A 1 388 ? 15.820 18.056 -38.559 1.00 74.25 388 VAL A O 1
ATOM 3018 N N . GLU A 1 389 ? 16.457 16.591 -36.999 1.00 74.81 389 GLU A N 1
ATOM 3019 C CA . GLU A 1 389 ? 17.891 16.928 -37.008 1.00 74.81 389 GLU A CA 1
ATOM 3020 C C . GLU A 1 389 ? 18.536 16.672 -38.374 1.00 74.81 389 GLU A C 1
ATOM 3022 O O . GLU A 1 389 ? 19.305 17.495 -38.868 1.00 74.81 389 GLU A O 1
ATOM 3027 N N . LEU A 1 390 ? 18.168 15.572 -39.042 1.00 78.44 390 LEU A N 1
ATOM 3028 C CA . LEU A 1 390 ? 18.587 15.315 -40.422 1.00 78.44 390 LEU A CA 1
ATOM 3029 C C . LEU A 1 390 ? 18.085 16.396 -41.398 1.00 78.44 390 LEU A C 1
ATOM 3031 O O . LEU A 1 390 ? 18.751 16.671 -42.396 1.00 78.44 390 LEU A O 1
ATOM 3035 N N . MET A 1 391 ? 16.929 17.012 -41.124 1.00 77.00 391 MET A N 1
ATOM 3036 C CA . MET A 1 391 ? 16.355 18.084 -41.950 1.00 77.00 391 MET A CA 1
ATOM 3037 C C . MET A 1 391 ? 16.862 19.484 -41.570 1.00 77.00 391 MET A C 1
ATOM 3039 O O . MET A 1 391 ? 17.060 20.330 -42.441 1.00 77.00 391 MET A O 1
ATOM 3043 N N . LEU A 1 392 ? 17.085 19.740 -40.284 1.00 67.81 392 LEU A N 1
ATOM 3044 C CA . LEU A 1 392 ? 17.480 21.021 -39.719 1.00 67.81 392 LEU A CA 1
ATOM 3045 C C . LEU A 1 392 ? 18.931 20.908 -39.247 1.00 67.81 392 LEU A C 1
ATOM 3047 O O . LEU A 1 392 ? 19.199 20.569 -38.102 1.00 67.81 392 LEU A O 1
ATOM 3051 N N . LYS A 1 393 ? 19.889 21.238 -40.121 1.00 65.56 393 LYS A N 1
ATOM 3052 C CA . LYS A 1 393 ? 21.330 21.335 -39.799 1.00 65.56 393 LYS A CA 1
ATOM 3053 C C . LYS A 1 393 ? 21.671 22.476 -38.809 1.00 65.56 393 LYS A C 1
ATOM 3055 O O . LYS A 1 393 ? 22.661 23.180 -39.003 1.00 65.56 393 LYS A O 1
ATOM 3060 N N . LYS A 1 394 ? 20.852 22.740 -37.788 1.00 57.03 394 LYS A N 1
ATOM 3061 C CA . LYS A 1 394 ? 21.100 23.761 -36.760 1.00 57.03 394 LYS A CA 1
ATOM 3062 C C . LYS A 1 394 ? 20.817 23.193 -35.374 1.00 57.03 394 LYS A C 1
ATOM 3064 O O . LYS A 1 394 ? 19.808 22.529 -35.172 1.00 57.03 394 LYS A O 1
ATOM 3069 N N . GLY A 1 395 ? 21.758 23.452 -34.463 1.00 55.81 395 GLY A N 1
ATOM 3070 C CA . GLY A 1 395 ? 21.799 22.896 -33.112 1.00 55.81 395 GLY A CA 1
ATOM 3071 C C . GLY A 1 395 ? 20.532 23.170 -32.309 1.00 55.81 395 GLY A C 1
ATOM 3072 O O . GLY A 1 395 ? 19.912 24.225 -32.451 1.00 55.81 395 GLY A O 1
ATOM 3073 N N . ALA A 1 396 ? 20.166 22.192 -31.481 1.00 55.22 396 ALA A N 1
ATOM 3074 C CA . ALA A 1 396 ? 18.992 22.249 -30.627 1.00 55.22 396 ALA A CA 1
ATOM 3075 C C . ALA A 1 396 ? 19.050 23.467 -29.681 1.00 55.22 396 ALA A C 1
ATOM 3077 O O . ALA A 1 396 ? 20.114 23.749 -29.115 1.00 55.22 396 ALA A O 1
ATOM 3078 N N . PRO A 1 397 ? 17.936 24.199 -29.505 1.00 55.75 397 PRO A N 1
ATOM 3079 C CA . PRO A 1 397 ? 17.858 25.270 -28.523 1.00 55.75 397 PRO A CA 1
ATOM 3080 C C . PRO A 1 397 ? 18.053 24.701 -27.111 1.00 55.75 397 PRO A C 1
ATOM 3082 O O . PRO A 1 397 ? 17.477 23.675 -26.753 1.00 55.75 397 PRO A O 1
ATOM 3085 N N . LYS A 1 398 ? 18.889 25.373 -26.312 1.00 55.84 398 LYS A N 1
ATOM 3086 C CA . LYS A 1 398 ? 18.976 25.150 -24.867 1.00 55.84 398 LYS A CA 1
ATOM 3087 C C . LYS A 1 398 ? 17.795 25.868 -24.226 1.00 55.84 398 LYS A C 1
ATOM 3089 O O . LYS A 1 398 ? 17.831 27.087 -24.093 1.00 55.84 398 LYS A O 1
ATOM 3094 N N . GLU A 1 399 ? 16.746 25.132 -23.892 1.00 54.97 399 GLU A N 1
ATOM 3095 C CA . GLU A 1 399 ? 15.631 25.665 -23.112 1.00 54.97 399 GLU A CA 1
ATOM 3096 C C . GLU A 1 399 ? 15.790 25.236 -21.651 1.00 54.97 399 GLU A C 1
ATOM 3098 O O . GLU A 1 399 ? 15.577 24.076 -21.301 1.00 54.97 399 GLU A O 1
ATOM 3103 N N . ASP A 1 400 ? 16.169 26.193 -20.803 1.00 53.47 400 ASP A N 1
ATOM 3104 C CA . ASP A 1 400 ? 16.090 26.087 -19.344 1.00 53.47 400 ASP A CA 1
ATOM 3105 C C . ASP A 1 400 ? 14.630 26.320 -18.913 1.00 53.47 400 ASP A C 1
ATOM 3107 O O . ASP A 1 400 ? 14.261 27.383 -18.415 1.00 53.47 400 ASP A O 1
ATOM 3111 N N . LEU A 1 401 ? 13.755 25.347 -19.172 1.00 57.94 401 LEU A N 1
ATOM 3112 C CA . LEU A 1 401 ? 12.385 25.369 -18.653 1.00 57.94 401 LEU A CA 1
ATOM 3113 C C . LEU A 1 401 ? 12.378 24.947 -17.176 1.00 57.94 401 LEU A C 1
ATOM 3115 O O . LEU A 1 401 ? 12.973 23.936 -16.797 1.00 57.94 401 LEU A O 1
ATOM 3119 N N . GLN A 1 402 ? 11.690 25.731 -16.341 1.00 61.12 402 GLN A N 1
ATOM 3120 C CA . GLN A 1 402 ? 11.546 25.475 -14.907 1.00 61.12 402 GLN A CA 1
ATOM 3121 C C . GLN A 1 402 ? 10.790 24.156 -14.673 1.00 61.12 402 GLN A C 1
ATOM 3123 O O . GLN A 1 402 ? 9.651 23.982 -15.099 1.00 61.12 402 GLN A O 1
ATOM 3128 N N . PHE A 1 403 ? 11.464 23.203 -14.025 1.00 67.00 403 PHE A N 1
ATOM 3129 C CA . PHE A 1 403 ? 11.053 21.796 -13.924 1.00 67.00 403 PHE A CA 1
ATOM 3130 C C . PHE A 1 403 ? 10.196 21.478 -12.686 1.00 67.00 403 PHE A C 1
ATOM 3132 O O . PHE A 1 403 ? 9.582 20.412 -12.629 1.00 67.00 403 PHE A O 1
ATOM 3139 N N . GLU A 1 404 ? 10.143 22.370 -11.692 1.00 65.31 404 GLU A N 1
ATOM 3140 C CA . GLU A 1 404 ? 9.613 22.066 -10.349 1.00 65.31 404 GLU A CA 1
ATOM 3141 C C . GLU A 1 404 ? 8.170 21.516 -10.348 1.00 65.31 404 GLU A C 1
ATOM 3143 O O . GLU A 1 404 ? 7.799 20.738 -9.468 1.00 65.31 404 GLU A O 1
ATOM 3148 N N . GLU A 1 405 ? 7.368 21.810 -11.374 1.00 71.56 405 GLU A N 1
ATOM 3149 C CA . GLU A 1 405 ? 5.968 21.377 -11.452 1.00 71.56 405 GLU A CA 1
ATOM 3150 C C . GLU A 1 405 ? 5.757 19.928 -11.942 1.00 71.56 405 GLU A C 1
ATOM 3152 O O . GLU A 1 405 ? 4.713 19.331 -11.665 1.00 71.56 405 GLU A O 1
ATOM 3157 N N . VAL A 1 406 ? 6.725 19.300 -12.625 1.00 77.12 406 VAL A N 1
ATOM 3158 C CA . VAL A 1 406 ? 6.483 18.034 -13.359 1.00 77.12 406 VAL A CA 1
ATOM 3159 C C . VAL A 1 406 ? 6.126 16.872 -12.420 1.00 77.12 406 VAL A C 1
ATOM 3161 O O . VAL A 1 406 ? 5.214 16.083 -12.690 1.00 77.12 406 VAL A O 1
ATOM 3164 N N . PHE A 1 407 ? 6.812 16.763 -11.279 1.00 89.56 407 PHE A N 1
ATOM 3165 C CA . PHE A 1 407 ? 6.597 15.677 -10.314 1.00 89.56 407 PHE A CA 1
ATOM 3166 C C . PHE A 1 407 ? 5.539 15.982 -9.249 1.00 89.56 407 PHE A C 1
ATOM 3168 O O . PHE A 1 407 ? 5.211 15.094 -8.448 1.00 89.56 407 PHE A O 1
ATOM 3175 N N . HIS A 1 408 ? 4.959 17.187 -9.260 1.00 88.94 408 HIS A N 1
ATOM 3176 C CA . HIS A 1 408 ? 3.864 17.557 -8.365 1.00 88.94 408 HIS A CA 1
ATOM 3177 C C . HIS A 1 408 ? 2.632 16.667 -8.591 1.00 88.94 408 HIS A C 1
ATOM 3179 O O . HIS A 1 408 ? 1.977 16.250 -7.636 1.00 88.94 408 HIS A O 1
ATOM 3185 N N . HIS A 1 409 ? 2.372 16.244 -9.832 1.00 91.00 409 HIS A N 1
ATOM 3186 C CA . HIS A 1 409 ? 1.275 15.318 -10.132 1.00 91.00 409 HIS A CA 1
ATOM 3187 C C . HIS A 1 409 ? 1.385 13.975 -9.394 1.00 91.00 409 HIS A C 1
ATOM 3189 O O . HIS A 1 409 ? 0.367 13.340 -9.130 1.00 91.00 409 HIS A O 1
ATOM 3195 N N . LEU A 1 410 ? 2.591 13.546 -9.009 1.00 94.56 410 LEU A N 1
ATOM 3196 C CA . LEU A 1 410 ? 2.815 12.299 -8.270 1.00 94.56 410 LEU A CA 1
ATOM 3197 C C . LEU A 1 410 ? 2.767 12.483 -6.743 1.00 94.56 410 LEU A C 1
ATOM 3199 O O . LEU A 1 410 ? 2.940 11.507 -6.010 1.00 94.56 410 LEU A O 1
ATOM 3203 N N . ALA A 1 411 ? 2.557 13.707 -6.243 1.00 94.81 411 ALA A N 1
ATOM 3204 C CA . ALA A 1 411 ? 2.571 14.013 -4.812 1.00 94.81 411 ALA A CA 1
ATOM 3205 C C . ALA A 1 411 ? 1.528 13.202 -4.033 1.00 94.81 411 ALA A C 1
ATOM 3207 O O . ALA A 1 411 ? 1.848 12.635 -2.989 1.00 94.81 411 ALA A O 1
ATOM 3208 N N . SER A 1 412 ? 0.307 13.061 -4.566 1.00 95.75 412 SER A N 1
ATOM 3209 C CA . SER A 1 412 ? -0.767 12.318 -3.895 1.00 95.75 412 SER A CA 1
ATOM 3210 C C . SER A 1 412 ? -0.415 10.841 -3.680 1.00 95.75 412 SER A C 1
ATOM 3212 O O . SER A 1 412 ? -0.638 10.317 -2.584 1.00 95.75 412 SER A O 1
ATOM 3214 N N . ILE A 1 413 ? 0.179 10.204 -4.698 1.00 97.56 413 ILE A N 1
ATOM 3215 C CA . ILE A 1 413 ? 0.633 8.809 -4.672 1.00 97.56 413 ILE A CA 1
ATOM 3216 C C . ILE A 1 413 ? 1.778 8.651 -3.670 1.00 97.56 413 ILE A C 1
ATOM 3218 O O . ILE A 1 413 ? 1.681 7.815 -2.775 1.00 97.56 413 ILE A O 1
ATOM 3222 N N . LYS A 1 414 ? 2.829 9.476 -3.772 1.00 97.00 414 LYS A N 1
ATOM 3223 C CA . LYS A 1 414 ? 3.988 9.428 -2.862 1.00 97.00 414 LYS A CA 1
ATOM 3224 C C . LYS A 1 414 ? 3.570 9.606 -1.403 1.00 97.00 414 LYS A C 1
ATOM 3226 O O . LYS A 1 414 ? 3.910 8.772 -0.572 1.00 97.00 414 LYS A O 1
ATOM 3231 N N . ALA A 1 415 ? 2.756 10.622 -1.112 1.00 97.38 415 ALA A N 1
ATOM 3232 C CA . ALA A 1 415 ? 2.257 10.886 0.234 1.00 97.38 415 ALA A CA 1
ATOM 3233 C C . ALA A 1 415 ? 1.445 9.704 0.794 1.00 97.38 415 ALA A C 1
ATOM 3235 O O . ALA A 1 415 ? 1.579 9.351 1.963 1.00 97.38 415 ALA A O 1
ATOM 3236 N N . ALA A 1 416 ? 0.621 9.055 -0.039 1.00 97.94 416 ALA A N 1
ATOM 3237 C CA . ALA A 1 416 ? -0.142 7.881 0.383 1.00 97.94 416 ALA A CA 1
ATOM 3238 C C . ALA A 1 416 ? 0.756 6.670 0.673 1.00 97.94 416 ALA A C 1
ATOM 3240 O O . ALA A 1 416 ? 0.531 5.977 1.663 1.00 97.94 416 ALA A O 1
ATOM 3241 N N . LEU A 1 417 ? 1.783 6.432 -0.148 1.00 98.31 417 LEU A N 1
ATOM 3242 C CA . LEU A 1 417 ? 2.745 5.345 0.055 1.00 98.31 417 LEU A CA 1
ATOM 3243 C C . LEU A 1 417 ? 3.592 5.567 1.316 1.00 98.31 417 LEU A C 1
ATOM 3245 O O . LEU A 1 417 ? 3.717 4.655 2.126 1.00 98.31 417 LEU A O 1
ATOM 3249 N N . ILE A 1 418 ? 4.087 6.786 1.548 1.00 98.06 418 ILE A N 1
ATOM 3250 C CA . ILE A 1 418 ? 4.852 7.125 2.761 1.00 98.06 418 ILE A CA 1
ATOM 3251 C C . ILE A 1 418 ? 3.957 7.024 4.003 1.00 98.06 418 ILE A C 1
ATOM 3253 O O . ILE A 1 418 ? 4.340 6.402 4.989 1.00 98.06 418 ILE A O 1
ATOM 3257 N N . SER A 1 419 ? 2.722 7.537 3.945 1.00 97.44 419 SER A N 1
ATOM 3258 C CA . SER A 1 419 ? 1.750 7.350 5.031 1.00 97.44 419 SER A CA 1
ATOM 3259 C C . SER A 1 419 ? 1.466 5.872 5.306 1.00 97.44 419 SER A C 1
ATOM 3261 O O . SER A 1 419 ? 1.274 5.500 6.458 1.00 97.44 419 SER A O 1
ATOM 3263 N N . THR A 1 420 ? 1.449 5.029 4.272 1.00 97.94 420 THR A N 1
ATOM 3264 C CA . THR A 1 420 ? 1.265 3.581 4.423 1.00 97.94 420 THR A CA 1
ATOM 3265 C C . THR A 1 420 ? 2.445 2.952 5.161 1.00 97.94 420 THR A C 1
ATOM 3267 O O . THR A 1 420 ? 2.219 2.127 6.041 1.00 97.94 420 THR A O 1
ATOM 3270 N N . LEU A 1 421 ? 3.683 3.369 4.866 1.00 98.00 421 LEU A N 1
ATOM 3271 C CA . LEU A 1 421 ? 4.872 2.923 5.603 1.00 98.00 421 LEU A CA 1
ATOM 3272 C C . LEU A 1 421 ? 4.836 3.347 7.074 1.00 98.00 421 LEU A C 1
ATOM 3274 O O . LEU A 1 421 ? 5.253 2.569 7.922 1.00 98.00 421 LEU A O 1
ATOM 3278 N N . ARG A 1 422 ? 4.294 4.532 7.390 1.00 97.19 422 ARG A N 1
ATOM 3279 C CA . ARG A 1 422 ? 4.102 4.962 8.786 1.00 97.19 422 ARG A CA 1
ATOM 3280 C C . ARG A 1 422 ? 3.110 4.073 9.529 1.00 97.19 422 ARG A C 1
ATOM 3282 O O . ARG A 1 422 ? 3.355 3.706 10.669 1.00 97.19 422 ARG A O 1
ATOM 3289 N N . THR A 1 423 ? 1.982 3.748 8.897 1.00 96.81 423 THR A N 1
ATOM 3290 C CA . THR A 1 423 ? 0.920 2.951 9.532 1.00 96.81 423 THR A CA 1
ATOM 3291 C C . THR A 1 423 ? 1.269 1.464 9.627 1.00 96.81 423 THR A C 1
ATOM 3293 O O . THR A 1 423 ? 0.889 0.816 10.592 1.00 96.81 423 THR A O 1
ATOM 3296 N N . HIS A 1 424 ? 1.993 0.920 8.644 1.00 97.00 424 HIS A N 1
ATOM 3297 C CA . HIS A 1 424 ? 2.347 -0.503 8.549 1.00 97.00 424 HIS A CA 1
ATOM 3298 C C . HIS A 1 424 ? 3.857 -0.727 8.695 1.00 97.00 424 HIS A C 1
ATOM 3300 O O . HIS A 1 424 ? 4.440 -1.539 7.976 1.00 97.00 424 HIS A O 1
ATOM 3306 N N . ASN A 1 425 ? 4.496 0.001 9.610 1.00 96.25 425 ASN A N 1
ATOM 3307 C CA . ASN A 1 425 ? 5.948 -0.025 9.831 1.00 96.25 425 ASN A CA 1
ATOM 3308 C C . ASN A 1 425 ? 6.482 -1.376 10.343 1.00 96.25 425 ASN A C 1
ATOM 3310 O O . ASN A 1 425 ? 7.683 -1.625 10.267 1.00 96.25 425 ASN A O 1
ATOM 3314 N N . GLU A 1 426 ? 5.606 -2.255 10.830 1.00 95.75 426 GLU A N 1
ATOM 3315 C CA . GLU A 1 426 ? 5.971 -3.594 11.296 1.00 95.75 426 GLU A CA 1
ATOM 3316 C C . GLU A 1 426 ? 5.753 -4.688 10.242 1.00 95.75 426 GLU A C 1
ATOM 3318 O O . GLU A 1 426 ? 6.418 -5.717 10.318 1.00 95.75 426 GLU A O 1
ATOM 3323 N N . ASN A 1 427 ? 4.886 -4.473 9.242 1.00 96.56 427 ASN A N 1
ATOM 3324 C CA . ASN A 1 427 ? 4.441 -5.515 8.310 1.00 96.56 427 ASN A CA 1
ATOM 3325 C C . ASN A 1 427 ? 5.350 -5.610 7.069 1.00 96.56 427 ASN A C 1
ATOM 3327 O O . ASN A 1 427 ? 5.165 -4.879 6.089 1.00 96.56 427 ASN A O 1
ATOM 3331 N N . SER A 1 428 ? 6.295 -6.555 7.060 1.00 97.00 428 SER A N 1
ATOM 3332 C CA . SER A 1 428 ? 7.267 -6.689 5.958 1.00 97.00 428 SER A CA 1
ATOM 3333 C C . SER A 1 428 ? 6.648 -6.896 4.565 1.00 97.00 428 SER A C 1
ATOM 3335 O O . SER A 1 428 ? 7.143 -6.293 3.609 1.00 97.00 428 SER A O 1
ATOM 3337 N N . PRO A 1 429 ? 5.566 -7.687 4.387 1.00 96.19 429 PRO A N 1
ATOM 3338 C CA . PRO A 1 429 ? 4.898 -7.815 3.089 1.00 96.19 429 PRO A CA 1
ATOM 3339 C C . PRO A 1 429 ? 4.385 -6.484 2.528 1.00 96.19 429 PRO A C 1
ATOM 3341 O O . PRO A 1 429 ? 4.548 -6.217 1.336 1.00 96.19 429 PRO A O 1
ATOM 3344 N N . VAL A 1 430 ? 3.788 -5.641 3.378 1.00 97.56 430 VAL A N 1
ATOM 3345 C CA . VAL A 1 430 ? 3.311 -4.311 2.979 1.00 97.56 430 VAL A CA 1
ATOM 3346 C C . VAL A 1 430 ? 4.480 -3.400 2.632 1.00 97.56 430 VAL A C 1
ATOM 3348 O O . VAL A 1 430 ? 4.459 -2.787 1.566 1.00 97.56 430 VAL A O 1
ATOM 3351 N N . ILE A 1 431 ? 5.509 -3.346 3.483 1.00 98.31 431 ILE A N 1
ATOM 3352 C CA . ILE A 1 431 ? 6.697 -2.513 3.252 1.00 98.31 431 ILE A CA 1
ATOM 3353 C C . ILE A 1 431 ? 7.353 -2.871 1.915 1.00 98.31 431 ILE A C 1
ATOM 3355 O O . ILE A 1 431 ? 7.606 -1.997 1.086 1.00 98.31 431 ILE A O 1
ATOM 3359 N N . SER A 1 432 ? 7.553 -4.168 1.672 1.00 97.94 432 SER A N 1
ATOM 3360 C CA . SER A 1 432 ? 8.104 -4.699 0.424 1.00 97.94 432 SER A CA 1
ATOM 3361 C C . SER A 1 432 ? 7.267 -4.268 -0.789 1.00 97.94 432 SER A C 1
ATOM 3363 O O . SER A 1 432 ? 7.796 -3.697 -1.744 1.00 97.94 432 SER A O 1
ATOM 3365 N N . ALA A 1 433 ? 5.939 -4.436 -0.723 1.00 98.06 433 ALA A N 1
ATOM 3366 C CA . ALA A 1 433 ? 5.042 -4.049 -1.811 1.00 98.06 433 ALA A CA 1
ATOM 3367 C C . ALA A 1 433 ? 5.052 -2.531 -2.075 1.00 98.06 433 ALA A C 1
ATOM 3369 O O . ALA A 1 433 ? 5.000 -2.104 -3.232 1.00 98.06 433 ALA A O 1
ATOM 3370 N N . VAL A 1 434 ? 5.139 -1.706 -1.026 1.00 98.50 434 VAL A N 1
ATOM 3371 C CA . VAL A 1 434 ? 5.242 -0.246 -1.149 1.00 98.50 434 VAL A CA 1
ATOM 3372 C C . VAL A 1 434 ? 6.564 0.159 -1.802 1.00 98.50 434 VAL A C 1
ATOM 3374 O O . VAL A 1 434 ? 6.543 0.962 -2.737 1.00 98.50 434 VAL A O 1
ATOM 3377 N N . PHE A 1 435 ? 7.695 -0.425 -1.394 1.00 98.56 435 PHE A N 1
ATOM 3378 C CA . PHE A 1 435 ? 8.991 -0.159 -2.025 1.00 98.56 435 PHE A CA 1
ATOM 3379 C C . PHE A 1 435 ? 9.013 -0.541 -3.503 1.00 98.56 435 PHE A C 1
ATOM 3381 O O . PHE A 1 435 ? 9.494 0.251 -4.313 1.00 98.56 435 PHE A O 1
ATOM 3388 N N . SER A 1 436 ? 8.407 -1.666 -3.893 1.00 98.25 436 SER A N 1
ATOM 3389 C CA . SER A 1 436 ? 8.258 -2.007 -5.314 1.00 98.25 436 SER A CA 1
ATOM 3390 C C . SER A 1 436 ? 7.500 -0.926 -6.093 1.00 98.25 436 SER A C 1
ATOM 3392 O O . SER A 1 436 ? 7.930 -0.528 -7.179 1.00 98.25 436 SER A O 1
ATOM 3394 N N . VAL A 1 437 ? 6.387 -0.414 -5.547 1.00 98.44 437 VAL A N 1
ATOM 3395 C CA . VAL A 1 437 ? 5.613 0.663 -6.189 1.00 98.44 437 VAL A CA 1
ATOM 3396 C C . VAL A 1 437 ? 6.441 1.942 -6.284 1.00 98.44 437 VAL A C 1
ATOM 3398 O O . VAL A 1 437 ? 6.471 2.563 -7.345 1.00 98.44 437 VAL A O 1
ATOM 3401 N N . MET A 1 438 ? 7.138 2.330 -5.213 1.00 98.38 438 MET A N 1
ATOM 3402 C CA . MET A 1 438 ? 7.975 3.533 -5.197 1.00 98.38 438 MET A CA 1
ATOM 3403 C C . MET A 1 438 ? 9.151 3.440 -6.176 1.00 98.38 438 MET A C 1
ATOM 3405 O O . MET A 1 438 ? 9.416 4.415 -6.875 1.00 98.38 438 MET A O 1
ATOM 3409 N N . ALA A 1 439 ? 9.804 2.279 -6.303 1.00 97.88 439 ALA A N 1
ATOM 3410 C CA . ALA A 1 439 ? 10.831 2.048 -7.321 1.00 97.88 439 ALA A CA 1
ATOM 3411 C C . ALA A 1 439 ? 10.281 2.226 -8.736 1.00 97.88 439 ALA A C 1
ATOM 3413 O O . ALA A 1 439 ? 10.858 2.963 -9.535 1.00 97.88 439 ALA A O 1
ATOM 3414 N N . LYS A 1 440 ? 9.140 1.601 -9.052 1.00 98.00 440 LYS A N 1
ATOM 3415 C CA . LYS A 1 440 ? 8.525 1.759 -10.378 1.00 98.00 440 LYS A CA 1
ATOM 3416 C C . LYS A 1 440 ? 8.045 3.177 -10.641 1.00 98.00 440 LYS A C 1
ATOM 3418 O O . LYS A 1 440 ? 8.159 3.652 -11.769 1.00 98.00 440 LYS A O 1
ATOM 3423 N N . LEU A 1 441 ? 7.577 3.876 -9.613 1.00 97.31 441 LEU A N 1
ATOM 3424 C CA . LEU A 1 441 ? 7.223 5.283 -9.718 1.00 97.31 441 LEU A CA 1
ATOM 3425 C C . LEU A 1 441 ? 8.454 6.158 -9.999 1.00 97.31 441 LEU A C 1
ATOM 3427 O O . LEU A 1 441 ? 8.379 7.014 -10.878 1.00 97.31 441 LEU A O 1
ATOM 3431 N N . ARG A 1 442 ? 9.586 5.901 -9.325 1.00 96.81 442 ARG A N 1
ATOM 3432 C CA . ARG A 1 442 ? 10.881 6.552 -9.588 1.00 96.81 442 ARG A CA 1
ATOM 3433 C C . ARG A 1 442 ? 11.337 6.310 -11.026 1.00 96.81 442 ARG A C 1
ATOM 3435 O O . ARG A 1 442 ? 11.659 7.263 -11.723 1.00 96.81 442 ARG A O 1
ATOM 3442 N N . GLU A 1 443 ? 11.316 5.062 -11.498 1.00 96.19 443 GLU A N 1
ATOM 3443 C CA . GLU A 1 443 ? 11.669 4.725 -12.888 1.00 96.19 443 GLU A CA 1
ATOM 3444 C C . GLU A 1 443 ? 10.811 5.502 -13.896 1.00 96.19 443 GLU A C 1
ATOM 3446 O O . GLU A 1 443 ? 11.336 6.093 -14.834 1.00 96.19 443 GLU A O 1
ATOM 3451 N N . ILE A 1 444 ? 9.491 5.532 -13.699 1.00 95.31 444 ILE A N 1
ATOM 3452 C CA . ILE A 1 444 ? 8.567 6.252 -14.584 1.00 95.31 444 ILE A CA 1
ATOM 3453 C C . ILE A 1 444 ? 8.818 7.758 -14.548 1.00 95.31 444 ILE A C 1
ATOM 3455 O O . ILE A 1 444 ? 8.821 8.390 -15.603 1.00 95.31 444 ILE A O 1
ATOM 3459 N N . ALA A 1 445 ? 9.055 8.328 -13.367 1.00 93.62 445 ALA A N 1
ATOM 3460 C CA . ALA A 1 445 ? 9.374 9.742 -13.209 1.00 93.62 445 ALA A CA 1
ATOM 3461 C C . ALA A 1 445 ? 10.649 10.114 -13.989 1.00 93.62 445 ALA A C 1
ATOM 3463 O O . ALA A 1 445 ? 10.634 11.067 -14.765 1.00 93.62 445 ALA A O 1
ATOM 3464 N N . LEU A 1 446 ? 11.711 9.310 -13.872 1.00 93.25 446 LEU A N 1
ATOM 3465 C CA . LEU A 1 446 ? 12.985 9.525 -14.573 1.00 93.25 446 LEU A CA 1
ATOM 3466 C C . LEU A 1 446 ? 12.926 9.239 -16.085 1.00 93.25 446 LEU A C 1
ATOM 3468 O O . LEU A 1 446 ? 13.777 9.723 -16.830 1.00 93.25 446 LEU A O 1
ATOM 3472 N N . LEU A 1 447 ? 11.927 8.482 -16.549 1.00 92.06 447 LEU A N 1
ATOM 3473 C CA . LEU A 1 447 ? 11.648 8.271 -17.976 1.00 92.06 447 LEU A CA 1
ATOM 3474 C C . LEU A 1 447 ? 10.739 9.349 -18.585 1.00 92.06 447 LEU A C 1
ATOM 3476 O O . LEU A 1 447 ? 10.698 9.480 -19.807 1.00 92.06 447 LEU A O 1
ATOM 3480 N N . SER A 1 448 ? 10.013 10.102 -17.754 1.00 90.12 448 SER A N 1
ATOM 3481 C CA . SER A 1 448 ? 9.031 11.118 -18.174 1.00 90.12 448 SER A CA 1
ATOM 3482 C C . SER A 1 448 ? 9.612 12.534 -18.169 1.00 90.12 448 SER A C 1
ATOM 3484 O O . SER A 1 448 ? 8.887 13.509 -17.970 1.00 90.12 448 SER A O 1
ATOM 3486 N N . VAL A 1 449 ? 10.928 12.653 -18.337 1.00 84.44 449 VAL A N 1
ATOM 3487 C CA . VAL A 1 449 ? 11.628 13.940 -18.341 1.00 84.44 449 VAL A CA 1
ATOM 3488 C C . VAL A 1 449 ? 11.255 14.714 -19.625 1.00 84.44 449 VAL A C 1
ATOM 3490 O O . VAL A 1 449 ? 11.149 14.095 -20.686 1.00 84.44 449 VAL A O 1
ATOM 3493 N N . PRO A 1 450 ? 11.021 16.042 -19.565 1.00 78.19 450 PRO A N 1
ATOM 3494 C CA . PRO A 1 450 ? 10.723 16.867 -20.733 1.00 78.19 450 PRO A CA 1
ATOM 3495 C C . PRO A 1 450 ? 11.798 16.795 -21.822 1.00 78.19 450 PRO A C 1
ATOM 3497 O O . PRO A 1 450 ? 12.960 16.466 -21.573 1.00 78.19 450 PRO A O 1
ATOM 3500 N N . ALA A 1 451 ? 11.401 17.152 -23.045 1.00 73.31 451 ALA A N 1
ATOM 3501 C CA . ALA A 1 451 ? 12.325 17.259 -24.168 1.00 73.31 451 ALA A CA 1
ATOM 3502 C C . ALA A 1 451 ? 13.447 18.268 -23.860 1.00 73.31 451 ALA A C 1
ATOM 3504 O O . ALA A 1 451 ? 13.196 19.311 -23.267 1.00 73.31 451 ALA A O 1
ATOM 3505 N N . GLY A 1 452 ? 14.677 17.951 -24.274 1.00 71.31 452 GLY A N 1
ATOM 3506 C CA . GLY A 1 452 ? 15.861 18.792 -24.045 1.00 71.31 452 GLY A CA 1
ATOM 3507 C C . GLY A 1 452 ? 16.727 18.371 -22.853 1.00 71.31 452 GLY A C 1
ATOM 3508 O O . GLY A 1 452 ? 17.868 18.812 -22.749 1.00 71.31 452 GLY A O 1
ATOM 3509 N N . MET A 1 453 ? 16.248 17.466 -21.997 1.00 73.31 453 MET A N 1
ATOM 3510 C CA . MET A 1 453 ? 17.036 16.904 -20.899 1.00 73.31 453 MET A CA 1
ATOM 3511 C C . MET A 1 453 ? 17.467 15.464 -21.184 1.00 73.31 453 MET A C 1
ATOM 3513 O O . MET A 1 453 ? 16.764 14.696 -21.843 1.00 73.31 453 MET A O 1
ATOM 3517 N N . HIS A 1 454 ? 18.618 15.073 -20.635 1.00 78.12 454 HIS A N 1
ATOM 3518 C CA . HIS A 1 454 ? 19.049 13.681 -20.668 1.00 78.12 454 HIS A CA 1
ATOM 3519 C C . HIS A 1 454 ? 18.116 12.813 -19.815 1.00 78.12 454 HIS A C 1
ATOM 3521 O O . HIS A 1 454 ? 17.898 13.093 -18.632 1.00 78.12 454 HIS A O 1
ATOM 3527 N N . LEU A 1 455 ? 17.599 11.739 -20.419 1.00 81.25 455 LEU A N 1
ATOM 3528 C CA . LEU A 1 455 ? 16.889 10.679 -19.705 1.00 81.25 455 LEU A CA 1
ATOM 3529 C C . LEU A 1 455 ? 17.778 10.161 -18.570 1.00 81.25 455 LEU A C 1
ATOM 3531 O O . LEU A 1 455 ? 18.963 9.903 -18.783 1.00 81.25 455 LEU A O 1
ATOM 3535 N N . CYS A 1 456 ? 17.212 10.040 -17.367 1.00 82.50 456 CYS A N 1
ATOM 3536 C CA . CYS A 1 456 ? 17.949 9.656 -16.157 1.00 82.50 456 CYS A CA 1
ATOM 3537 C C . CYS A 1 456 ? 19.142 10.577 -15.804 1.00 82.50 456 CYS A C 1
ATOM 3539 O O . CYS A 1 456 ? 20.088 10.139 -15.156 1.00 82.50 456 CYS A O 1
ATOM 3541 N N . GLY A 1 457 ? 19.124 11.848 -16.224 1.00 87.62 457 GLY A N 1
ATOM 3542 C CA . GLY A 1 457 ? 20.154 12.820 -15.852 1.00 87.62 457 GLY A CA 1
ATOM 3543 C C . GLY A 1 457 ? 20.092 13.230 -14.374 1.00 87.62 457 GLY A C 1
ATOM 3544 O O . GLY A 1 457 ? 19.029 13.214 -13.753 1.00 87.62 457 GLY A O 1
ATOM 3545 N N . SER A 1 458 ? 21.222 13.692 -13.829 1.00 90.06 458 SER A N 1
ATOM 3546 C CA . SER A 1 458 ? 21.354 14.116 -12.423 1.00 90.06 458 SER A CA 1
ATOM 3547 C C . SER A 1 458 ? 20.346 15.194 -12.001 1.00 90.06 458 SER A C 1
ATOM 3549 O O . SER A 1 458 ? 19.896 15.207 -10.858 1.00 90.06 458 SER A O 1
ATOM 3551 N N . ASN A 1 459 ? 19.937 16.078 -12.918 1.00 88.88 459 ASN A N 1
ATOM 3552 C CA . ASN A 1 459 ? 18.913 17.092 -12.649 1.00 88.88 459 ASN A CA 1
ATOM 3553 C C . ASN A 1 459 ? 17.525 16.475 -12.417 1.00 88.88 459 ASN A C 1
ATOM 3555 O O . ASN A 1 459 ? 16.827 16.884 -11.493 1.00 88.88 459 ASN A O 1
ATOM 3559 N N . ALA A 1 460 ? 17.136 15.472 -13.212 1.00 89.75 460 ALA A N 1
ATOM 3560 C CA . ALA A 1 460 ? 15.868 14.769 -13.018 1.00 89.75 460 ALA A CA 1
ATOM 3561 C C . ALA A 1 460 ? 15.868 13.988 -11.695 1.00 89.75 460 ALA A C 1
ATOM 3563 O O . ALA A 1 460 ? 14.858 13.960 -10.994 1.00 89.75 460 ALA A O 1
ATOM 3564 N N . GLU A 1 461 ? 17.014 13.413 -11.314 1.00 93.19 461 GLU A N 1
ATOM 3565 C CA . GLU A 1 461 ? 17.172 12.760 -10.013 1.00 93.19 461 GLU A CA 1
ATOM 3566 C C . GLU A 1 461 ? 17.037 13.743 -8.848 1.00 93.19 461 GLU A C 1
ATOM 3568 O O . GLU A 1 461 ? 16.266 13.472 -7.931 1.00 93.19 461 GLU A O 1
ATOM 3573 N N . LYS A 1 462 ? 17.700 14.907 -8.900 1.00 92.88 462 LYS A N 1
ATOM 3574 C CA . LYS A 1 462 ? 17.565 15.959 -7.873 1.00 92.88 462 LYS A CA 1
ATOM 3575 C C . LYS A 1 462 ? 16.118 16.413 -7.698 1.00 92.88 462 LYS A C 1
ATOM 3577 O O . LYS A 1 462 ? 15.653 16.620 -6.583 1.00 92.88 462 LYS A O 1
ATOM 3582 N N . GLN A 1 463 ? 15.389 16.534 -8.799 1.00 91.56 463 GLN A N 1
ATOM 3583 C CA . GLN A 1 463 ? 13.989 16.938 -8.768 1.00 91.56 463 GLN A CA 1
ATOM 3584 C C . GLN A 1 463 ? 13.081 15.824 -8.234 1.00 91.56 463 GLN A C 1
ATOM 3586 O O . GLN A 1 463 ? 12.147 16.092 -7.480 1.00 91.56 463 GLN A O 1
ATOM 3591 N N . TRP A 1 464 ? 13.368 14.557 -8.555 1.00 94.94 464 TRP A N 1
ATOM 3592 C CA . TRP A 1 464 ? 12.689 13.415 -7.937 1.00 94.94 464 TRP A CA 1
ATOM 3593 C C . TRP A 1 464 ? 12.924 13.389 -6.423 1.00 94.94 464 TRP A C 1
ATOM 3595 O O . TRP A 1 464 ? 11.971 13.223 -5.664 1.00 94.94 464 TRP A O 1
ATOM 3605 N N . GLN A 1 465 ? 14.172 13.597 -6.000 1.00 95.31 465 GLN A N 1
ATOM 3606 C CA . GLN A 1 465 ? 14.598 13.676 -4.604 1.00 95.31 465 GLN A CA 1
ATOM 3607 C C . GLN A 1 465 ? 13.833 14.780 -3.859 1.00 95.31 465 GLN A C 1
ATOM 3609 O O . GLN A 1 465 ? 13.159 14.489 -2.871 1.00 95.31 465 GLN A O 1
ATOM 3614 N N . ALA A 1 466 ? 13.839 16.013 -4.376 1.00 94.00 466 ALA A N 1
ATOM 3615 C CA . ALA A 1 466 ? 13.082 17.127 -3.801 1.00 94.00 466 ALA A CA 1
ATOM 3616 C C . ALA A 1 466 ? 11.585 16.799 -3.701 1.00 94.00 466 ALA A C 1
ATOM 3618 O O . ALA A 1 466 ? 10.976 16.919 -2.640 1.00 94.00 466 ALA A O 1
ATOM 3619 N N . ALA A 1 467 ? 10.999 16.281 -4.782 1.00 94.25 467 ALA A N 1
ATOM 3620 C CA . ALA A 1 467 ? 9.583 15.956 -4.812 1.00 94.25 467 ALA A CA 1
ATOM 3621 C C . ALA A 1 467 ? 9.218 14.776 -3.886 1.00 94.25 467 ALA A C 1
ATOM 3623 O O . ALA A 1 467 ? 8.054 14.660 -3.489 1.00 94.25 467 ALA A O 1
ATOM 3624 N N . LEU A 1 468 ? 10.147 13.859 -3.594 1.00 95.56 468 LEU A N 1
ATOM 3625 C CA . LEU A 1 468 ? 9.962 12.778 -2.624 1.00 95.56 468 LEU A CA 1
ATOM 3626 C C . LEU A 1 468 ? 9.848 13.346 -1.206 1.00 95.56 468 LEU A C 1
ATOM 3628 O O . LEU A 1 468 ? 8.906 12.989 -0.498 1.00 95.56 468 LEU A O 1
ATOM 3632 N N . LEU A 1 469 ? 10.740 14.272 -0.846 1.00 93.94 469 LEU A N 1
ATOM 3633 C CA . LEU A 1 469 ? 10.748 14.938 0.455 1.00 93.94 469 LEU A CA 1
ATOM 3634 C C . LEU A 1 469 ? 9.498 15.805 0.659 1.00 93.94 469 LEU A C 1
ATOM 3636 O O . LEU A 1 469 ? 8.796 15.637 1.651 1.00 93.94 469 LEU A O 1
ATOM 3640 N N . THR A 1 470 ? 9.129 16.635 -0.325 1.00 94.38 470 THR A N 1
ATOM 3641 C CA . THR A 1 470 ? 7.915 17.473 -0.258 1.00 94.38 470 THR A CA 1
ATOM 3642 C C . THR A 1 470 ? 6.641 16.652 -0.046 1.00 94.38 470 THR A C 1
ATOM 3644 O O . THR A 1 470 ? 5.705 17.104 0.605 1.00 94.38 470 THR A O 1
ATOM 3647 N N . ALA A 1 471 ? 6.571 15.440 -0.606 1.00 92.88 471 ALA A N 1
ATOM 3648 C CA . ALA A 1 471 ? 5.376 14.610 -0.499 1.00 92.88 471 ALA A CA 1
ATOM 3649 C C . ALA A 1 471 ? 5.234 13.913 0.862 1.00 92.88 471 ALA A C 1
ATOM 3651 O O . ALA A 1 471 ? 4.111 13.617 1.270 1.00 92.88 471 ALA A O 1
ATOM 3652 N N . GLY A 1 472 ? 6.345 13.592 1.526 1.00 88.50 472 GLY A N 1
ATOM 3653 C CA . GLY A 1 472 ? 6.313 12.901 2.809 1.00 88.50 472 GLY A CA 1
ATOM 3654 C C . GLY A 1 472 ? 6.474 13.818 4.018 1.00 88.50 472 GLY A C 1
ATOM 3655 O O . GLY A 1 472 ? 5.896 13.496 5.047 1.00 88.50 472 GLY A O 1
ATOM 3656 N N . GLY A 1 473 ? 7.153 14.959 3.895 1.00 92.75 473 GLY A N 1
ATOM 3657 C CA . GLY A 1 473 ? 7.546 15.806 5.026 1.00 92.75 473 GLY A CA 1
ATOM 3658 C C . GLY A 1 473 ? 8.966 15.500 5.518 1.00 92.75 473 GLY A C 1
ATOM 3659 O O . GLY A 1 473 ? 9.668 14.669 4.940 1.00 92.75 473 GLY A O 1
ATOM 3660 N N . GLU A 1 474 ? 9.397 16.172 6.581 1.00 88.69 474 GLU A N 1
ATOM 3661 C CA . GLU A 1 474 ? 10.780 16.121 7.091 1.00 88.69 474 GLU A CA 1
ATOM 3662 C C . GLU A 1 474 ? 11.197 14.724 7.588 1.00 88.69 474 GLU A C 1
ATOM 3664 O O . GLU A 1 474 ? 12.341 14.307 7.428 1.00 88.69 474 GLU A O 1
ATOM 3669 N N . ASP A 1 475 ? 10.252 13.933 8.099 1.00 93.44 475 ASP A N 1
ATOM 3670 C CA . ASP A 1 475 ? 10.480 12.573 8.602 1.00 93.44 475 ASP A CA 1
ATOM 3671 C C . ASP A 1 475 ? 10.595 11.508 7.491 1.00 93.44 475 ASP A C 1
ATOM 3673 O O . ASP A 1 475 ? 10.809 10.330 7.786 1.00 93.44 475 ASP A O 1
ATOM 3677 N N . THR A 1 476 ? 10.469 11.882 6.210 1.00 95.25 476 THR A N 1
ATOM 3678 C CA . THR A 1 476 ? 10.456 10.930 5.081 1.00 95.25 476 THR A CA 1
ATOM 3679 C C . THR A 1 476 ? 11.681 10.020 5.072 1.00 95.25 476 THR A C 1
ATOM 3681 O O . THR A 1 476 ? 11.556 8.808 4.892 1.00 95.25 476 THR A O 1
ATOM 3684 N N . GLU A 1 477 ? 12.870 10.589 5.276 1.00 95.06 477 GLU A N 1
ATOM 3685 C CA . GLU A 1 477 ? 14.121 9.829 5.329 1.00 95.06 477 GLU A CA 1
ATOM 3686 C C . GLU A 1 477 ? 14.094 8.783 6.450 1.00 95.06 477 GLU A C 1
ATOM 3688 O O . GLU A 1 477 ? 14.432 7.616 6.225 1.00 95.06 477 GLU A O 1
ATOM 3693 N N . LEU A 1 478 ? 13.661 9.190 7.647 1.00 94.19 478 LEU A N 1
ATOM 3694 C CA . LEU A 1 478 ? 13.592 8.329 8.822 1.00 94.19 478 LEU A CA 1
ATOM 3695 C C . LEU A 1 478 ? 12.625 7.166 8.589 1.00 94.19 478 LEU A C 1
ATOM 3697 O O . LEU A 1 478 ? 12.988 6.016 8.837 1.00 94.19 478 LEU A O 1
ATOM 3701 N N . VAL A 1 479 ? 11.433 7.448 8.056 1.00 97.00 479 VAL A N 1
ATOM 3702 C CA . VAL A 1 479 ? 10.414 6.432 7.751 1.00 97.00 479 VAL A CA 1
ATOM 3703 C C . VAL A 1 479 ? 10.949 5.404 6.752 1.00 97.00 479 VAL A C 1
ATOM 3705 O O . VAL A 1 479 ? 10.810 4.200 6.973 1.00 97.00 479 VAL A O 1
ATOM 3708 N N . LEU A 1 480 ? 11.610 5.848 5.676 1.00 97.75 480 LEU A N 1
ATOM 3709 C CA . LEU A 1 480 ? 12.188 4.946 4.672 1.00 97.75 480 LEU A CA 1
ATOM 3710 C C . LEU A 1 480 ? 13.316 4.083 5.256 1.00 97.75 480 LEU A C 1
ATOM 3712 O O . LEU A 1 480 ? 13.359 2.878 5.000 1.00 97.75 480 LEU A O 1
ATOM 3716 N N . ARG A 1 481 ? 14.195 4.661 6.088 1.00 96.75 481 ARG A N 1
ATOM 3717 C CA . ARG A 1 481 ? 15.261 3.908 6.774 1.00 96.75 481 ARG A CA 1
ATOM 3718 C C . ARG A 1 481 ? 14.712 2.889 7.765 1.00 96.75 481 ARG A C 1
ATOM 3720 O O . ARG A 1 481 ? 15.198 1.760 7.795 1.00 96.75 481 ARG A O 1
ATOM 3727 N N . GLN A 1 482 ? 13.714 3.259 8.565 1.00 97.25 482 GLN A N 1
ATOM 3728 C CA . GLN A 1 482 ? 13.073 2.345 9.514 1.00 97.25 482 GLN A CA 1
ATOM 3729 C C . GLN A 1 482 ? 12.409 1.173 8.787 1.00 97.25 482 GLN A C 1
ATOM 3731 O O . GLN A 1 482 ? 12.610 0.021 9.169 1.00 97.25 482 GLN A O 1
ATOM 3736 N N . ALA A 1 483 ? 11.701 1.453 7.692 1.00 98.06 483 ALA A N 1
ATOM 3737 C CA . ALA A 1 483 ? 11.090 0.435 6.848 1.00 98.06 483 ALA A CA 1
ATOM 3738 C C . ALA A 1 483 ? 12.135 -0.518 6.227 1.00 98.06 483 ALA A C 1
ATOM 3740 O O . ALA A 1 483 ? 11.966 -1.737 6.281 1.00 98.06 483 ALA A O 1
ATOM 3741 N N . ALA A 1 484 ? 13.254 0.003 5.708 1.00 98.12 484 ALA A N 1
ATOM 3742 C CA . ALA A 1 484 ? 14.358 -0.823 5.205 1.00 98.12 484 ALA A CA 1
ATOM 3743 C C . ALA A 1 484 ? 14.991 -1.679 6.320 1.00 98.12 484 ALA A C 1
ATOM 3745 O O . ALA A 1 484 ? 15.172 -2.886 6.153 1.00 98.12 484 ALA A O 1
ATOM 3746 N N . LYS A 1 485 ? 15.240 -1.094 7.499 1.00 97.62 485 LYS A N 1
ATOM 3747 C CA . LYS A 1 485 ? 15.740 -1.823 8.674 1.00 97.62 485 LYS A CA 1
ATOM 3748 C C . LYS A 1 485 ? 14.796 -2.960 9.071 1.00 97.62 485 LYS A C 1
ATOM 3750 O O . LYS A 1 485 ? 15.270 -4.058 9.351 1.00 97.62 485 LYS A O 1
ATOM 3755 N N . ARG A 1 486 ? 13.476 -2.738 9.040 1.00 97.44 486 ARG A N 1
ATOM 3756 C CA . ARG A 1 486 ? 12.481 -3.779 9.336 1.00 97.44 486 ARG A CA 1
ATOM 3757 C C . ARG A 1 486 ? 12.559 -4.945 8.350 1.00 97.44 486 ARG A C 1
ATOM 3759 O O . ARG A 1 486 ? 12.574 -6.090 8.796 1.00 97.44 486 ARG A O 1
ATOM 3766 N N . LEU A 1 487 ? 12.676 -4.675 7.044 1.00 98.00 487 LEU A N 1
ATOM 3767 C CA . LEU A 1 487 ? 12.868 -5.725 6.032 1.00 98.00 487 LEU A CA 1
ATOM 3768 C C . LEU A 1 487 ? 14.140 -6.544 6.282 1.00 98.00 487 LEU A C 1
ATOM 3770 O O . LEU A 1 487 ? 14.117 -7.770 6.171 1.00 98.00 487 LEU A O 1
ATOM 3774 N N . HIS A 1 488 ? 15.237 -5.880 6.650 1.00 97.88 488 HIS A N 1
ATOM 3775 C CA . HIS A 1 488 ? 16.481 -6.555 7.009 1.00 97.88 488 HIS A CA 1
ATOM 3776 C C . HIS A 1 488 ? 16.298 -7.458 8.240 1.00 97.88 488 HIS A C 1
ATOM 3778 O O . HIS A 1 488 ? 16.652 -8.635 8.199 1.00 97.88 488 HIS A O 1
ATOM 3784 N N . THR A 1 489 ? 15.661 -6.954 9.302 1.00 96.94 489 THR A N 1
ATOM 3785 C CA . THR A 1 489 ? 15.342 -7.747 10.499 1.00 96.94 489 THR A CA 1
ATOM 3786 C C . THR A 1 489 ? 14.477 -8.965 10.169 1.00 96.94 489 THR A C 1
ATOM 3788 O O . THR A 1 489 ? 14.777 -10.052 10.650 1.00 96.94 489 THR A O 1
ATOM 3791 N N . ALA A 1 490 ? 13.465 -8.830 9.307 1.00 96.50 490 ALA A N 1
ATOM 3792 C CA . ALA A 1 490 ? 12.612 -9.950 8.902 1.00 96.50 490 ALA A CA 1
ATOM 3793 C C . ALA A 1 490 ? 13.376 -11.041 8.124 1.00 96.50 490 ALA A C 1
ATOM 3795 O O . ALA A 1 490 ? 13.102 -12.234 8.284 1.00 96.50 490 ALA A O 1
ATOM 3796 N N . LEU A 1 491 ? 14.370 -10.663 7.310 1.00 97.25 491 LEU A N 1
ATOM 3797 C CA . LEU A 1 491 ? 15.262 -11.626 6.653 1.00 97.25 491 LEU A CA 1
ATOM 3798 C C . LEU A 1 491 ? 16.124 -12.382 7.672 1.00 97.25 491 LEU A C 1
ATOM 3800 O O . LEU A 1 491 ? 16.245 -13.602 7.572 1.00 97.25 491 LEU A O 1
ATOM 3804 N N . GLU A 1 492 ? 16.682 -11.689 8.665 1.00 96.69 492 GLU A N 1
ATOM 3805 C CA . GLU A 1 492 ? 17.478 -12.312 9.729 1.00 96.69 492 GLU A CA 1
ATOM 3806 C C . GLU A 1 492 ? 16.631 -13.212 10.644 1.00 96.69 492 GLU A C 1
ATOM 3808 O O . GLU A 1 492 ? 17.046 -14.321 10.982 1.00 96.69 492 GLU A O 1
ATOM 3813 N N . GLU A 1 493 ? 15.413 -12.794 10.999 1.00 94.56 493 GLU A N 1
ATOM 3814 C CA . GLU A 1 493 ? 14.439 -13.626 11.719 1.00 94.56 493 GLU A CA 1
ATOM 3815 C C . GLU A 1 493 ? 14.085 -14.888 10.925 1.00 94.56 493 GLU A C 1
ATOM 3817 O O . GLU A 1 493 ? 14.069 -15.985 11.486 1.00 94.56 493 GLU A O 1
ATOM 3822 N N . THR A 1 494 ? 13.883 -14.761 9.608 1.00 94.94 494 THR A N 1
ATOM 3823 C CA . THR A 1 494 ? 13.609 -15.913 8.739 1.00 94.94 494 THR A CA 1
ATOM 3824 C C . THR A 1 494 ? 14.805 -16.866 8.673 1.00 94.94 494 THR A C 1
ATOM 3826 O O . THR A 1 494 ? 14.607 -18.072 8.783 1.00 94.94 494 THR A O 1
ATOM 3829 N N . LYS A 1 495 ? 16.048 -16.366 8.573 1.00 95.38 495 LYS A N 1
ATOM 3830 C CA . LYS A 1 495 ? 17.263 -17.207 8.618 1.00 95.38 495 LYS A CA 1
ATOM 3831 C C . LYS A 1 495 ? 17.384 -17.968 9.940 1.00 95.38 495 LYS A C 1
ATOM 3833 O O . LYS A 1 495 ? 17.660 -19.165 9.939 1.00 95.38 495 LYS A O 1
ATOM 3838 N N . LYS A 1 496 ? 17.131 -17.294 11.069 1.00 93.25 496 LYS A N 1
ATOM 3839 C CA . LYS A 1 496 ? 17.093 -17.931 12.396 1.00 93.25 496 LYS A CA 1
ATOM 3840 C C . LYS A 1 496 ? 15.997 -18.999 12.468 1.00 93.25 496 LYS A C 1
ATOM 3842 O O . LYS A 1 496 ? 16.218 -20.056 13.053 1.00 93.25 496 LYS A O 1
ATOM 3847 N N . GLY A 1 497 ? 14.830 -18.735 11.879 1.00 91.81 497 GLY A N 1
ATOM 3848 C CA . GLY A 1 497 ? 13.729 -19.693 11.769 1.00 91.81 497 GLY A CA 1
ATOM 3849 C C . GLY A 1 497 ? 14.095 -20.927 10.944 1.00 91.81 497 GLY A C 1
ATOM 3850 O O . GLY A 1 497 ? 13.876 -22.045 11.401 1.00 91.81 497 GLY A O 1
ATOM 3851 N N . ASP A 1 498 ? 14.717 -20.733 9.781 1.00 93.06 498 ASP A N 1
ATOM 3852 C CA . ASP A 1 498 ? 15.176 -21.819 8.909 1.00 93.06 498 ASP A CA 1
ATOM 3853 C C . ASP A 1 498 ? 16.207 -22.711 9.622 1.00 93.06 498 ASP A C 1
ATOM 3855 O O . ASP A 1 498 ? 16.066 -23.931 9.618 1.00 93.06 498 ASP A O 1
ATOM 3859 N N . HIS A 1 499 ? 17.171 -22.118 10.334 1.00 93.50 499 HIS A N 1
ATOM 3860 C CA . HIS A 1 499 ? 18.144 -22.874 11.127 1.00 93.50 499 HIS A CA 1
ATOM 3861 C C . HIS A 1 499 ? 17.486 -23.693 12.253 1.00 93.50 499 HIS A C 1
ATOM 3863 O O . HIS A 1 499 ? 17.878 -24.830 12.519 1.00 93.50 499 HIS A O 1
ATOM 3869 N N . ARG A 1 500 ? 16.440 -23.156 12.901 1.00 89.38 500 ARG A N 1
ATOM 3870 C CA . ARG A 1 500 ? 15.660 -23.900 13.906 1.00 89.38 500 ARG A CA 1
ATOM 3871 C C . ARG A 1 500 ? 14.883 -25.057 13.284 1.00 89.38 500 ARG A C 1
ATOM 3873 O O . ARG A 1 500 ? 14.853 -26.124 13.885 1.00 89.38 500 ARG A O 1
ATOM 3880 N N . ILE A 1 501 ? 14.270 -24.858 12.114 1.00 91.50 501 ILE A N 1
ATOM 3881 C CA . ILE A 1 501 ? 13.594 -25.926 11.354 1.00 91.50 501 ILE A CA 1
ATOM 3882 C C . ILE A 1 501 ? 14.581 -27.049 11.043 1.00 91.50 501 ILE A C 1
ATOM 3884 O O . ILE A 1 501 ? 14.284 -28.210 11.309 1.00 91.50 501 ILE A O 1
ATOM 3888 N N . GLU A 1 502 ? 15.763 -26.699 10.538 1.00 94.31 502 GLU A N 1
ATOM 3889 C CA . GLU A 1 502 ? 16.820 -27.656 10.209 1.00 94.31 502 GLU A CA 1
ATOM 3890 C C . GLU A 1 502 ? 17.304 -28.423 11.447 1.00 94.31 502 GLU A C 1
ATOM 3892 O O . GLU A 1 502 ? 17.434 -29.643 11.407 1.00 94.31 502 GLU A O 1
ATOM 3897 N N . THR A 1 503 ? 17.491 -27.730 12.573 1.00 94.75 503 THR A N 1
ATOM 3898 C CA . THR A 1 503 ? 18.004 -28.331 13.815 1.00 94.75 503 THR A CA 1
ATOM 3899 C C . THR A 1 503 ? 16.967 -29.190 14.543 1.00 94.75 503 THR A C 1
ATOM 3901 O O . THR A 1 503 ? 17.305 -30.226 15.112 1.00 94.75 503 THR A O 1
ATOM 3904 N N . LEU A 1 504 ? 15.703 -28.759 14.567 1.00 92.56 504 LEU A N 1
ATOM 3905 C CA . LEU A 1 504 ? 14.634 -29.411 15.333 1.00 92.56 504 LEU A CA 1
ATOM 3906 C C . LEU A 1 504 ? 13.815 -30.404 14.499 1.00 92.56 504 LEU A C 1
ATOM 3908 O O . LEU A 1 504 ? 12.988 -31.119 15.060 1.00 92.56 504 LEU A O 1
ATOM 3912 N N . GLY A 1 505 ? 13.985 -30.420 13.173 1.00 91.00 505 GLY A N 1
ATOM 3913 C CA . GLY A 1 505 ? 13.121 -31.172 12.258 1.00 91.00 505 GLY A CA 1
ATOM 3914 C C . GLY A 1 505 ? 11.658 -30.706 12.276 1.00 91.00 505 GLY A C 1
ATOM 3915 O O . GLY A 1 505 ? 10.774 -31.455 11.864 1.00 91.00 505 GLY A O 1
ATOM 3916 N N . ALA A 1 506 ? 11.395 -29.498 12.783 1.00 86.25 506 ALA A N 1
ATOM 3917 C CA . ALA A 1 506 ? 10.053 -28.947 12.934 1.00 86.25 506 ALA A CA 1
ATOM 3918 C C . ALA A 1 506 ? 9.502 -28.448 11.592 1.00 86.25 506 ALA A C 1
ATOM 3920 O O . ALA A 1 506 ? 10.235 -27.917 10.757 1.00 86.25 506 ALA A O 1
ATOM 3921 N N . LEU A 1 507 ? 8.191 -28.553 11.387 1.00 83.81 507 LEU A N 1
ATOM 3922 C CA . LEU A 1 507 ? 7.545 -27.955 10.220 1.00 83.81 507 LEU A CA 1
ATOM 3923 C C . LEU A 1 507 ? 7.474 -26.423 10.378 1.00 83.81 507 LEU A C 1
ATOM 3925 O O . LEU A 1 507 ? 7.270 -25.928 11.486 1.00 83.81 507 LEU A O 1
ATOM 3929 N N . PRO A 1 508 ? 7.514 -25.630 9.288 1.00 80.31 508 PRO A N 1
ATOM 3930 C CA . PRO A 1 508 ? 7.381 -24.170 9.378 1.00 80.31 508 PRO A CA 1
ATOM 3931 C C . PRO A 1 508 ? 6.114 -23.689 10.105 1.00 80.31 508 PRO A C 1
ATOM 3933 O O . PRO A 1 508 ? 6.092 -22.614 10.688 1.00 80.31 508 PRO A O 1
ATOM 3936 N N . GLN A 1 509 ? 5.051 -24.497 10.089 1.00 83.19 509 GLN A N 1
ATOM 3937 C CA . GLN A 1 509 ? 3.773 -24.217 10.757 1.00 83.19 509 GLN A CA 1
ATOM 3938 C C . GLN A 1 509 ? 3.837 -24.403 12.284 1.00 83.19 509 GLN A C 1
ATOM 3940 O O . GLN A 1 509 ? 2.965 -23.910 13.006 1.00 83.19 509 GLN A O 1
ATOM 3945 N N . GLU A 1 510 ? 4.845 -25.132 12.767 1.00 83.62 510 GLU A N 1
ATOM 3946 C CA . GLU A 1 510 ? 5.094 -25.417 14.182 1.00 83.62 510 GLU A CA 1
ATOM 3947 C C . GLU A 1 510 ? 5.941 -24.324 14.843 1.00 83.62 510 GLU A C 1
ATOM 3949 O O . GLU A 1 510 ? 5.898 -24.176 16.064 1.00 83.62 510 GLU A O 1
ATOM 3954 N N . LEU A 1 511 ? 6.632 -23.494 14.051 1.00 79.19 511 LEU A N 1
ATOM 3955 C CA . LEU A 1 511 ? 7.275 -22.268 14.519 1.00 79.19 511 LEU A CA 1
ATOM 3956 C C . LEU A 1 511 ? 6.217 -21.204 14.864 1.00 79.19 511 LEU A C 1
ATOM 3958 O O . LEU A 1 511 ? 6.002 -20.241 14.131 1.00 79.19 511 LEU A O 1
ATOM 3962 N N . ARG A 1 512 ? 5.522 -21.379 15.991 1.00 74.44 512 ARG A N 1
ATOM 3963 C CA . ARG A 1 512 ? 4.649 -20.349 16.572 1.00 74.44 512 ARG A CA 1
ATOM 3964 C C . ARG A 1 512 ? 5.455 -19.504 17.559 1.00 74.44 512 ARG A C 1
ATOM 3966 O O . ARG A 1 512 ? 6.039 -20.053 18.486 1.00 74.44 512 ARG A O 1
ATOM 3973 N N . GLY A 1 513 ? 5.479 -18.181 17.393 1.00 74.19 513 GLY A N 1
ATOM 3974 C CA . GLY A 1 513 ? 6.175 -17.271 18.312 1.00 74.19 513 GLY A CA 1
ATOM 3975 C C . GLY A 1 513 ? 6.615 -15.954 17.669 1.00 74.19 513 GLY A C 1
ATOM 3976 O O . GLY A 1 513 ? 6.256 -15.671 16.529 1.00 74.19 513 GLY A O 1
ATOM 3977 N N . ASN A 1 514 ? 7.381 -15.156 18.424 1.00 61.88 514 ASN A N 1
ATOM 3978 C CA . ASN A 1 514 ? 7.860 -13.827 18.029 1.00 61.88 514 ASN A CA 1
ATOM 3979 C C . ASN A 1 514 ? 8.817 -13.909 16.827 1.00 61.88 514 ASN A C 1
ATOM 3981 O O . ASN A 1 514 ? 9.943 -14.392 16.960 1.00 61.88 514 ASN A O 1
ATOM 3985 N N . GLY A 1 515 ? 8.358 -13.422 15.676 1.00 77.88 515 GLY A N 1
ATOM 3986 C CA . GLY A 1 515 ? 9.152 -13.236 14.462 1.00 77.88 515 GLY A CA 1
ATOM 3987 C C . GLY A 1 515 ? 8.322 -13.419 13.193 1.00 77.88 515 GLY A C 1
ATOM 3988 O O . GLY A 1 515 ? 7.378 -14.210 13.162 1.00 77.88 515 GLY A O 1
ATOM 3989 N N . GLU A 1 516 ? 8.661 -12.691 12.133 1.00 87.31 516 GLU A N 1
ATOM 3990 C CA . GLU A 1 516 ? 8.045 -12.886 10.820 1.00 87.31 516 GLU A CA 1
ATOM 3991 C C . GLU A 1 516 ? 8.813 -13.943 10.025 1.00 87.31 516 GLU A C 1
ATOM 3993 O O . GLU A 1 516 ? 9.991 -13.773 9.716 1.00 87.31 516 GLU A O 1
ATOM 3998 N N . TRP A 1 517 ? 8.138 -15.035 9.655 1.00 90.44 517 TRP A N 1
ATOM 3999 C CA . TRP A 1 517 ? 8.720 -16.046 8.773 1.00 90.44 517 TRP A CA 1
ATOM 4000 C C . TRP A 1 517 ? 8.280 -15.820 7.325 1.00 90.44 517 TRP A C 1
ATOM 4002 O O . TRP A 1 517 ? 7.096 -15.911 6.983 1.00 90.44 517 TRP A O 1
ATOM 4012 N N . LEU A 1 518 ? 9.244 -15.513 6.459 1.00 92.75 518 LEU A N 1
ATOM 4013 C CA . LEU A 1 518 ? 9.003 -15.215 5.053 1.00 92.75 518 LEU A CA 1
ATOM 4014 C C . LEU A 1 518 ? 9.097 -16.485 4.195 1.00 92.75 518 LEU A C 1
ATOM 4016 O O . LEU A 1 518 ? 10.094 -17.210 4.207 1.00 92.75 518 LEU A O 1
ATOM 4020 N N . THR A 1 519 ? 8.089 -16.711 3.347 1.00 91.00 519 THR A N 1
ATOM 4021 C CA . THR A 1 519 ? 8.161 -17.774 2.327 1.00 91.00 519 THR A CA 1
ATOM 4022 C C . THR A 1 519 ? 9.338 -17.535 1.364 1.00 91.00 519 THR A C 1
ATOM 4024 O O . THR A 1 519 ? 9.736 -16.384 1.175 1.00 91.00 519 THR A O 1
ATOM 4027 N N . PRO A 1 520 ? 9.882 -18.562 0.679 1.00 92.06 520 PRO A N 1
ATOM 4028 C CA . PRO A 1 520 ? 11.017 -18.384 -0.237 1.00 92.06 520 PRO A CA 1
ATOM 4029 C C . PRO A 1 520 ? 10.804 -17.302 -1.308 1.00 92.06 520 PRO A C 1
ATOM 4031 O O . PRO A 1 520 ? 11.695 -16.498 -1.569 1.00 92.06 520 PRO A O 1
ATOM 4034 N N . ARG A 1 521 ? 9.593 -17.218 -1.879 1.00 90.44 521 ARG A N 1
ATOM 4035 C CA . ARG A 1 521 ? 9.242 -16.167 -2.851 1.00 90.44 521 ARG A CA 1
ATOM 4036 C C . ARG A 1 521 ? 9.250 -14.777 -2.214 1.00 90.44 521 ARG A C 1
ATOM 4038 O O . ARG A 1 521 ? 9.773 -13.838 -2.801 1.00 90.44 521 ARG A O 1
ATOM 4045 N N . MET A 1 522 ? 8.710 -14.660 -1.001 1.00 93.38 522 MET A N 1
ATOM 4046 C CA . MET A 1 522 ? 8.705 -13.398 -0.260 1.00 93.38 522 MET A CA 1
ATOM 4047 C C . MET A 1 522 ? 10.112 -12.980 0.161 1.00 93.38 522 MET A C 1
ATOM 4049 O O . MET A 1 522 ? 10.403 -11.795 0.123 1.00 93.38 522 MET A O 1
ATOM 4053 N N . ARG A 1 523 ? 11.001 -13.919 0.510 1.00 95.19 523 ARG A N 1
ATOM 4054 C CA . ARG A 1 523 ? 12.407 -13.614 0.816 1.00 95.19 523 ARG A CA 1
ATOM 4055 C C . ARG A 1 523 ? 13.112 -12.941 -0.352 1.00 95.19 523 ARG A C 1
ATOM 4057 O O . ARG A 1 523 ? 13.740 -11.909 -0.156 1.00 95.19 523 ARG A O 1
ATOM 4064 N N . GLN A 1 524 ? 12.974 -13.494 -1.557 1.00 96.12 524 GLN A N 1
ATOM 4065 C CA . GLN A 1 524 ? 13.575 -12.917 -2.761 1.00 96.12 524 GLN A CA 1
ATOM 4066 C C . GLN A 1 524 ? 13.028 -11.511 -3.051 1.00 96.12 524 GLN A C 1
ATOM 4068 O O . GLN A 1 524 ? 13.788 -10.590 -3.359 1.00 96.12 524 GLN A O 1
ATOM 4073 N N . GLU A 1 525 ? 11.711 -11.337 -2.921 1.00 94.88 525 GLU A N 1
ATOM 4074 C CA . GLU A 1 525 ? 11.048 -10.043 -3.101 1.00 94.88 525 GLU A CA 1
ATOM 4075 C C . GLU A 1 525 ? 11.526 -9.023 -2.053 1.00 94.88 525 GLU A C 1
ATOM 4077 O O . GLU A 1 525 ? 11.950 -7.927 -2.408 1.00 94.88 525 GLU A O 1
ATOM 4082 N N . VAL A 1 526 ? 11.554 -9.405 -0.772 1.00 97.25 526 VAL A N 1
ATOM 4083 C CA . VAL A 1 526 ? 12.033 -8.570 0.340 1.00 97.25 526 VAL A CA 1
ATOM 4084 C C . VAL A 1 526 ? 13.509 -8.208 0.178 1.00 97.25 526 VAL A C 1
ATOM 4086 O O . VAL A 1 526 ? 13.865 -7.056 0.387 1.00 97.25 526 VAL A O 1
ATOM 4089 N N . GLN A 1 527 ? 14.366 -9.140 -0.239 1.00 97.44 527 GLN A N 1
ATOM 4090 C CA . GLN A 1 527 ? 15.787 -8.871 -0.476 1.00 97.44 527 GLN A CA 1
ATOM 4091 C C . GLN A 1 527 ? 15.996 -7.857 -1.607 1.00 97.44 527 GLN A C 1
ATOM 4093 O O . GLN A 1 527 ? 16.816 -6.950 -1.480 1.00 97.44 527 GLN A O 1
ATOM 4098 N N . THR A 1 528 ? 15.225 -7.977 -2.690 1.00 97.06 528 THR A N 1
ATOM 4099 C CA . THR A 1 528 ? 15.254 -7.011 -3.799 1.00 97.06 528 THR A CA 1
ATOM 4100 C C . THR A 1 528 ? 14.765 -5.639 -3.330 1.00 97.06 528 THR A C 1
ATOM 4102 O O . THR A 1 528 ? 15.387 -4.613 -3.604 1.00 97.06 528 THR A O 1
ATOM 4105 N N . ASN A 1 529 ? 13.667 -5.612 -2.574 1.00 97.94 529 ASN A N 1
ATOM 4106 C CA . ASN A 1 529 ? 13.061 -4.375 -2.097 1.00 97.94 529 ASN A CA 1
ATOM 4107 C C . ASN A 1 529 ? 13.827 -3.719 -0.939 1.00 97.94 529 ASN A C 1
ATOM 4109 O O . ASN A 1 529 ? 13.683 -2.517 -0.740 1.00 97.94 529 ASN A O 1
ATOM 4113 N N . LEU A 1 530 ? 14.670 -4.456 -0.213 1.00 98.06 530 LEU A N 1
ATOM 4114 C CA . LEU A 1 530 ? 15.583 -3.896 0.784 1.00 98.06 530 LEU A CA 1
ATOM 4115 C C . LEU A 1 530 ? 16.569 -2.925 0.125 1.00 98.06 530 LEU A C 1
ATOM 4117 O O . LEU A 1 530 ? 16.663 -1.775 0.546 1.00 98.06 530 LEU A O 1
ATOM 4121 N N . GLN A 1 531 ? 17.217 -3.352 -0.964 1.00 97.62 531 GLN A N 1
ATOM 4122 C CA . GLN A 1 531 ? 18.139 -2.504 -1.730 1.00 97.62 531 GLN A CA 1
ATOM 4123 C C . GLN A 1 531 ? 17.425 -1.266 -2.289 1.00 97.62 531 GLN A C 1
ATOM 4125 O O . GLN A 1 531 ? 17.944 -0.153 -2.241 1.00 97.62 531 GLN A O 1
ATOM 4130 N N . VAL A 1 532 ? 16.195 -1.441 -2.780 1.00 97.62 532 VAL A N 1
ATOM 4131 C CA . VAL A 1 532 ? 15.346 -0.327 -3.226 1.00 97.62 532 VAL A CA 1
ATOM 4132 C C . VAL A 1 532 ? 15.060 0.650 -2.085 1.00 97.62 532 VAL A C 1
ATOM 4134 O O . VAL A 1 532 ? 15.167 1.860 -2.282 1.00 97.62 532 VAL A O 1
ATOM 4137 N N . GLY A 1 533 ? 14.698 0.143 -0.905 1.00 97.75 533 GLY A N 1
ATOM 4138 C CA . GLY A 1 533 ? 14.427 0.954 0.279 1.00 97.75 533 GLY A CA 1
ATOM 4139 C C . GLY A 1 533 ? 15.632 1.799 0.689 1.00 97.75 533 GLY A C 1
ATOM 4140 O O . GLY A 1 533 ? 15.479 2.987 0.963 1.00 97.75 533 GLY A O 1
ATOM 4141 N N . GLU A 1 534 ? 16.836 1.225 0.647 1.00 97.69 534 GLU A N 1
ATOM 4142 C CA . GLU A 1 534 ? 18.093 1.935 0.916 1.00 97.69 534 GLU A CA 1
ATOM 4143 C C . GLU A 1 534 ? 18.371 3.040 -0.112 1.00 97.69 534 GLU A C 1
ATOM 4145 O O . GLU A 1 534 ? 18.728 4.157 0.267 1.00 97.69 534 GLU A O 1
ATOM 4150 N N . VAL A 1 535 ? 18.143 2.775 -1.404 1.00 97.69 535 VAL A N 1
ATOM 4151 C CA . VAL A 1 535 ? 18.283 3.786 -2.468 1.00 97.69 535 VAL A CA 1
ATOM 4152 C C . VAL A 1 535 ? 17.277 4.925 -2.289 1.00 97.69 535 VAL A C 1
ATOM 4154 O O . VAL A 1 535 ? 17.647 6.092 -2.404 1.00 97.69 535 VAL A O 1
ATOM 4157 N N . LEU A 1 536 ? 16.016 4.616 -1.970 1.00 97.88 536 LEU A N 1
ATOM 4158 C CA . LEU A 1 536 ? 14.983 5.628 -1.722 1.00 97.88 536 LEU A CA 1
ATOM 4159 C C . LEU A 1 536 ? 15.285 6.456 -0.466 1.00 97.88 536 LEU A C 1
ATOM 4161 O O . LEU A 1 536 ? 15.095 7.671 -0.475 1.00 97.88 536 LEU A O 1
ATOM 4165 N N . ALA A 1 537 ? 15.790 5.823 0.594 1.00 97.00 537 ALA A N 1
ATOM 4166 C CA . ALA A 1 537 ? 16.242 6.517 1.794 1.00 97.00 537 ALA A CA 1
ATOM 4167 C C . ALA A 1 537 ? 17.441 7.437 1.502 1.00 97.00 537 ALA A C 1
ATOM 4169 O O . ALA A 1 537 ? 17.484 8.562 1.996 1.00 97.00 537 ALA A O 1
ATOM 4170 N N . ALA A 1 538 ? 18.390 7.001 0.669 1.00 96.62 538 ALA A N 1
ATOM 4171 C CA . ALA A 1 538 ? 19.509 7.830 0.224 1.00 96.62 538 ALA A CA 1
ATOM 4172 C C . ALA A 1 538 ? 19.053 9.001 -0.663 1.00 96.62 538 ALA A C 1
ATOM 4174 O O . ALA A 1 538 ? 19.616 10.091 -0.584 1.00 96.62 538 ALA A O 1
ATOM 4175 N N . ASP A 1 539 ? 18.029 8.803 -1.495 1.00 96.88 539 ASP A N 1
ATOM 4176 C CA . ASP A 1 539 ? 17.403 9.874 -2.273 1.00 96.88 539 ASP A CA 1
ATOM 4177 C C . ASP A 1 539 ? 16.735 10.917 -1.366 1.00 96.88 539 ASP A C 1
ATOM 4179 O O . ASP A 1 539 ? 16.968 12.110 -1.552 1.00 96.88 539 ASP A O 1
ATOM 4183 N N . ALA A 1 540 ? 15.971 10.487 -0.357 1.00 95.88 540 ALA A N 1
ATOM 4184 C CA . ALA A 1 540 ? 15.371 11.390 0.626 1.00 95.88 540 ALA A CA 1
ATOM 4185 C C . ALA A 1 540 ? 16.437 12.151 1.436 1.00 95.88 540 ALA A C 1
ATOM 4187 O O . ALA A 1 540 ? 16.331 13.364 1.582 1.00 95.88 540 ALA A O 1
ATOM 4188 N N . PHE A 1 541 ? 17.502 11.470 1.874 1.00 94.38 541 PHE A N 1
ATOM 4189 C CA . PHE A 1 541 ? 18.632 12.100 2.564 1.00 94.38 541 PHE A CA 1
ATOM 4190 C C . PHE A 1 541 ? 19.319 13.161 1.696 1.00 94.38 541 PHE A C 1
ATOM 4192 O O . PHE A 1 541 ? 19.570 14.270 2.155 1.00 94.38 541 PHE A O 1
ATOM 4199 N N . ARG A 1 542 ? 19.590 12.857 0.418 1.00 94.62 542 ARG A N 1
ATOM 4200 C CA . ARG A 1 542 ? 20.192 13.820 -0.521 1.00 94.62 542 ARG A CA 1
ATOM 4201 C C . ARG A 1 542 ? 19.294 15.029 -0.770 1.00 94.62 542 ARG A C 1
ATOM 4203 O O . ARG A 1 542 ? 19.809 16.137 -0.876 1.00 94.62 542 ARG A O 1
ATOM 4210 N N . ALA A 1 543 ? 17.979 14.821 -0.846 1.00 93.44 543 ALA A N 1
ATOM 4211 C CA . ALA A 1 543 ? 17.008 15.907 -0.943 1.00 93.44 543 ALA A CA 1
ATOM 4212 C C . ALA A 1 543 ? 17.068 16.814 0.287 1.00 93.44 543 ALA A C 1
ATOM 4214 O O . ALA A 1 543 ? 17.147 18.031 0.150 1.00 93.44 543 ALA A O 1
ATOM 4215 N N . ASN A 1 544 ? 17.064 16.201 1.473 1.00 91.00 544 ASN A N 1
ATOM 4216 C CA . ASN A 1 544 ? 17.065 16.916 2.739 1.00 91.00 544 ASN A CA 1
ATOM 4217 C C . ASN A 1 544 ? 18.353 17.726 2.898 1.00 91.00 544 ASN A C 1
ATOM 4219 O O . ASN A 1 544 ? 18.311 18.918 3.167 1.00 91.00 544 ASN A O 1
ATOM 4223 N N . TRP A 1 545 ? 19.491 17.109 2.573 1.00 89.25 545 TRP A N 1
ATOM 4224 C CA . TRP A 1 545 ? 20.801 17.758 2.544 1.00 89.25 545 TRP A CA 1
ATOM 4225 C C . TRP A 1 545 ? 20.898 18.919 1.544 1.00 89.25 545 TRP A C 1
ATOM 4227 O O . TRP A 1 545 ? 21.687 19.839 1.732 1.00 89.25 545 TRP A O 1
ATOM 4237 N N . ALA A 1 546 ? 20.148 18.865 0.442 1.00 90.56 546 ALA A N 1
ATOM 4238 C CA . ALA A 1 546 ? 20.132 19.935 -0.549 1.00 90.56 546 ALA A CA 1
ATOM 4239 C C . ALA A 1 546 ? 19.208 21.102 -0.155 1.00 90.56 546 ALA A C 1
ATOM 4241 O O . ALA A 1 546 ? 19.462 22.223 -0.585 1.00 90.56 546 ALA A O 1
ATOM 4242 N N . GLN A 1 547 ? 18.137 20.844 0.608 1.00 87.62 547 GLN A N 1
ATOM 4243 C CA . GLN A 1 547 ? 17.178 21.865 1.055 1.00 87.62 547 GLN A CA 1
ATOM 4244 C C . GLN A 1 547 ? 17.593 22.539 2.363 1.00 87.62 547 GLN A C 1
ATOM 4246 O O . GLN A 1 547 ? 17.425 23.745 2.513 1.00 87.62 547 GLN A O 1
ATOM 4251 N N . GLN A 1 548 ? 18.114 21.759 3.304 1.00 76.06 548 GLN A N 1
ATOM 4252 C CA . GLN A 1 548 ? 18.583 22.220 4.599 1.00 76.06 548 GLN A CA 1
ATOM 4253 C C . GLN A 1 548 ? 20.117 22.169 4.560 1.00 76.06 548 GLN A C 1
ATOM 4255 O O . GLN A 1 548 ? 20.698 21.105 4.348 1.00 76.06 548 GLN A O 1
ATOM 4260 N N . GLU A 1 549 ? 20.800 23.306 4.713 1.00 60.16 549 GLU A N 1
ATOM 4261 C CA . GLU A 1 549 ? 22.260 23.317 4.867 1.00 60.16 549 GLU A CA 1
ATOM 4262 C C . GLU A 1 549 ? 22.631 22.543 6.154 1.00 60.16 549 GLU A C 1
ATOM 4264 O O . GLU A 1 549 ? 22.440 23.039 7.256 1.00 60.16 549 GLU A O 1
ATOM 4269 N N . GLU A 1 550 ? 23.106 21.296 6.022 1.00 61.44 550 GLU A N 1
ATOM 4270 C CA . GLU A 1 550 ? 23.517 20.383 7.116 1.00 61.44 550 GLU A CA 1
ATOM 4271 C C . GLU A 1 550 ? 22.616 20.392 8.388 1.00 61.44 550 GLU A C 1
ATOM 4273 O O . GLU A 1 550 ? 23.110 20.693 9.482 1.00 61.44 550 GLU A O 1
ATOM 4278 N N . PRO A 1 551 ? 21.329 19.998 8.304 1.00 55.44 551 PRO A N 1
ATOM 4279 C CA . PRO A 1 551 ? 20.336 20.199 9.372 1.00 55.44 551 PRO A CA 1
ATOM 4280 C C . PRO A 1 551 ? 20.736 19.577 10.711 1.00 55.44 551 PRO A C 1
ATOM 4282 O O . PRO A 1 551 ? 20.767 20.230 11.748 1.00 55.44 551 PRO A O 1
ATOM 4285 N N . ASP A 1 552 ? 21.168 18.320 10.687 1.00 61.38 552 ASP A N 1
ATOM 4286 C CA . ASP A 1 552 ? 21.523 17.600 11.907 1.00 61.38 552 ASP A CA 1
ATOM 4287 C C . ASP A 1 552 ? 22.897 17.972 12.462 1.00 61.38 552 ASP A C 1
ATOM 4289 O O . ASP A 1 552 ? 23.173 17.746 13.642 1.00 61.38 552 ASP A O 1
ATOM 4293 N N . ARG A 1 553 ? 23.812 18.455 11.614 1.00 58.53 553 ARG A N 1
ATOM 4294 C CA . ARG A 1 553 ? 25.177 18.736 12.057 1.00 58.53 553 ARG A CA 1
ATOM 4295 C C . ARG A 1 553 ? 25.202 20.046 12.817 1.00 58.53 553 ARG A C 1
ATOM 4297 O O . ARG A 1 553 ? 25.812 20.075 13.879 1.00 58.53 553 ARG A O 1
ATOM 4304 N N . TRP A 1 554 ? 24.529 21.079 12.318 1.00 62.25 554 TRP A N 1
ATOM 4305 C CA . TRP A 1 554 ? 24.451 22.360 13.010 1.00 62.25 554 TRP A CA 1
ATOM 4306 C C . TRP A 1 554 ? 23.614 22.270 14.270 1.00 62.25 554 TRP A C 1
ATOM 4308 O O . TRP A 1 554 ? 24.088 22.752 15.285 1.00 62.25 554 TRP A O 1
ATOM 4318 N N . ASP A 1 555 ? 22.496 21.544 14.276 1.00 70.62 555 ASP A N 1
ATOM 4319 C CA . ASP A 1 555 ? 21.725 21.343 15.506 1.00 70.62 555 ASP A CA 1
ATOM 4320 C C . ASP A 1 555 ? 22.488 20.522 16.544 1.00 70.62 555 ASP A C 1
ATOM 4322 O O . ASP A 1 555 ? 22.492 20.868 17.722 1.00 70.62 555 ASP A O 1
ATOM 4326 N N . LYS A 1 556 ? 23.204 19.461 16.146 1.00 71.69 556 LYS A N 1
ATOM 4327 C CA . LYS A 1 556 ? 24.060 18.713 17.086 1.00 71.69 556 LYS A CA 1
ATOM 4328 C C . LYS A 1 556 ? 25.263 19.532 17.534 1.00 71.69 556 LYS A C 1
ATOM 4330 O O . LYS A 1 556 ? 25.650 19.428 18.693 1.00 71.69 556 LYS A O 1
ATOM 4335 N N . ILE A 1 557 ? 25.867 20.332 16.655 1.00 69.12 557 ILE A N 1
ATOM 4336 C CA . ILE A 1 557 ? 26.950 21.259 17.013 1.00 69.12 557 ILE A CA 1
ATOM 4337 C C . ILE A 1 557 ? 26.418 22.319 17.975 1.00 69.12 557 ILE A C 1
ATOM 4339 O O . ILE A 1 557 ? 27.070 22.571 18.979 1.00 69.12 557 ILE A O 1
ATOM 4343 N N . TYR A 1 558 ? 25.238 22.874 17.719 1.00 79.00 558 TYR A N 1
ATOM 4344 C CA . TYR A 1 558 ? 24.612 23.927 18.502 1.00 79.00 558 TYR A CA 1
ATOM 4345 C C . TYR A 1 558 ? 24.148 23.404 19.857 1.00 79.00 558 TYR A C 1
ATOM 4347 O O . TYR A 1 558 ? 24.549 23.962 20.868 1.00 79.00 558 TYR A O 1
ATOM 4355 N N . LYS A 1 559 ? 23.443 22.267 19.915 1.00 82.62 559 LYS A N 1
ATOM 4356 C CA . LYS A 1 559 ? 23.100 21.581 21.174 1.00 82.62 559 LYS A CA 1
ATOM 4357 C C . LYS A 1 559 ? 24.348 21.207 21.962 1.00 82.62 559 LYS A C 1
ATOM 4359 O O . LYS A 1 559 ? 24.414 21.461 23.156 1.00 82.62 559 LYS A O 1
ATOM 4364 N N . ARG A 1 560 ? 25.388 20.677 21.309 1.00 80.44 560 ARG A N 1
ATOM 4365 C CA . ARG A 1 560 ? 26.666 20.384 21.977 1.00 80.44 560 ARG A CA 1
ATOM 4366 C C . ARG A 1 560 ? 27.368 21.655 22.454 1.00 80.44 560 ARG A C 1
ATOM 4368 O O . ARG A 1 560 ? 28.015 21.632 23.494 1.00 80.44 560 ARG A O 1
ATOM 4375 N N . GLN A 1 561 ? 27.261 22.755 21.719 1.00 85.88 561 GLN A N 1
ATOM 4376 C CA . GLN A 1 561 ? 27.822 24.048 22.096 1.00 85.88 561 GLN A CA 1
ATOM 4377 C C . GLN A 1 561 ? 27.041 24.672 23.258 1.00 85.88 561 GLN A C 1
ATOM 4379 O O . GLN A 1 561 ? 27.671 25.176 24.181 1.00 85.88 561 GLN A O 1
ATOM 4384 N N . GLN A 1 562 ? 25.712 24.559 23.269 1.00 88.06 562 GLN A N 1
ATOM 4385 C CA . GLN A 1 562 ? 24.843 24.928 24.386 1.00 88.06 562 GLN A CA 1
ATOM 4386 C C . GLN A 1 562 ? 25.145 24.077 25.621 1.00 88.06 562 GLN A C 1
ATOM 4388 O O . GLN A 1 562 ? 25.346 24.635 26.689 1.00 88.06 562 GLN A O 1
ATOM 4393 N N . GLN A 1 563 ? 25.294 22.757 25.482 1.00 85.31 563 GLN A N 1
ATOM 4394 C CA . GLN A 1 563 ? 25.701 21.870 26.578 1.00 85.31 563 GLN A CA 1
ATOM 4395 C C . GLN A 1 563 ? 27.090 22.232 27.119 1.00 85.31 563 GLN A C 1
ATOM 4397 O O . GLN A 1 563 ? 27.286 22.292 28.329 1.00 85.31 563 GLN A O 1
ATOM 4402 N N . LEU A 1 564 ? 28.067 22.511 26.248 1.00 88.69 564 LEU A N 1
ATOM 4403 C CA . LEU A 1 564 ? 29.400 22.951 26.674 1.00 88.69 564 LEU A CA 1
ATOM 4404 C C . LEU A 1 564 ? 29.357 24.320 27.362 1.00 88.69 564 LEU A C 1
ATOM 4406 O O . LEU A 1 564 ? 30.055 24.507 28.357 1.00 88.69 564 LEU A O 1
ATOM 4410 N N . ALA A 1 565 ? 28.538 25.250 26.872 1.00 91.19 565 ALA A N 1
ATOM 4411 C CA . ALA A 1 565 ? 28.332 26.555 27.491 1.00 91.19 565 ALA A CA 1
ATOM 4412 C C . ALA A 1 565 ? 27.633 26.427 28.853 1.00 91.19 565 ALA A C 1
ATOM 4414 O O . ALA A 1 565 ? 28.088 27.029 29.820 1.00 91.19 565 ALA A O 1
ATOM 4415 N N . ALA A 1 566 ? 26.606 25.582 28.966 1.00 88.50 566 ALA A N 1
ATOM 4416 C CA . ALA A 1 566 ? 25.915 25.283 30.217 1.00 88.50 566 ALA A CA 1
ATOM 4417 C C . ALA A 1 566 ? 26.857 24.619 31.234 1.00 88.50 566 ALA A C 1
ATOM 4419 O O . ALA A 1 566 ? 26.905 25.026 32.390 1.00 88.50 566 ALA A O 1
ATOM 4420 N N . GLN A 1 567 ? 27.693 23.667 30.804 1.00 89.44 567 GLN A N 1
ATOM 4421 C CA . GLN A 1 567 ? 28.714 23.057 31.663 1.00 89.44 567 GLN A CA 1
ATOM 4422 C C . GLN A 1 567 ? 29.799 24.052 32.093 1.00 89.44 567 GLN A C 1
ATOM 4424 O O . GLN A 1 567 ? 30.291 23.976 33.220 1.00 89.44 567 GLN A O 1
ATOM 4429 N N . GLN A 1 568 ? 30.211 24.966 31.210 1.00 91.31 568 GLN A N 1
ATOM 4430 C CA . GLN A 1 568 ? 31.157 26.030 31.555 1.00 91.31 568 GLN A CA 1
ATOM 4431 C C . GLN A 1 568 ? 30.542 26.999 32.562 1.00 91.31 568 GLN A C 1
ATOM 4433 O O . GLN A 1 568 ? 31.157 27.233 33.601 1.00 91.31 568 GLN A O 1
ATOM 4438 N N . LYS A 1 569 ? 29.310 27.456 32.315 1.00 92.69 569 LYS A N 1
ATOM 4439 C CA . LYS A 1 569 ? 28.544 28.303 33.231 1.00 92.69 569 LYS A CA 1
ATOM 4440 C C . LYS A 1 569 ? 28.393 27.633 34.600 1.00 92.69 569 LYS A C 1
ATOM 4442 O O . LYS A 1 569 ? 28.815 28.197 35.600 1.00 92.69 569 LYS A O 1
ATOM 4447 N N . TYR A 1 570 ? 27.975 26.366 34.639 1.00 91.06 570 TYR A N 1
ATOM 4448 C CA . TYR A 1 570 ? 27.900 25.575 35.872 1.00 91.06 570 TYR A CA 1
ATOM 4449 C C . TYR A 1 570 ? 29.234 25.543 36.639 1.00 91.06 570 TYR A C 1
ATOM 4451 O O . TYR A 1 570 ? 29.271 25.703 37.860 1.00 91.06 570 TYR A O 1
ATOM 4459 N N . ARG A 1 571 ? 30.365 25.355 35.942 1.00 91.94 571 ARG A N 1
ATOM 4460 C CA . ARG A 1 571 ? 31.701 25.353 36.567 1.00 91.94 571 ARG A CA 1
ATOM 4461 C C . ARG A 1 571 ? 32.098 26.728 37.102 1.00 91.94 571 ARG A C 1
ATOM 4463 O O . ARG A 1 571 ? 32.712 26.794 38.168 1.00 91.94 571 ARG A O 1
ATOM 4470 N N . GLU A 1 572 ? 31.787 27.793 36.374 1.00 94.06 572 GLU A N 1
ATOM 4471 C CA . GLU A 1 572 ? 32.051 29.171 36.790 1.00 94.06 572 GLU A CA 1
ATOM 4472 C C . GLU A 1 572 ? 31.204 29.558 38.000 1.00 94.06 572 GLU A C 1
ATOM 4474 O O . GLU A 1 572 ? 31.744 30.059 38.984 1.00 94.06 572 GLU A O 1
ATOM 4479 N N . ASP A 1 573 ? 29.917 29.239 37.986 1.00 93.56 573 ASP A N 1
ATOM 4480 C CA . ASP A 1 573 ? 28.985 29.559 39.064 1.00 93.56 573 ASP A CA 1
ATOM 4481 C C . ASP A 1 573 ? 29.294 28.752 40.323 1.00 93.56 573 ASP A C 1
ATOM 4483 O O . ASP A 1 573 ? 29.333 29.295 41.424 1.00 93.56 573 ASP A O 1
ATOM 4487 N N . LYS A 1 574 ? 29.688 27.482 40.180 1.00 93.75 574 LYS A N 1
ATOM 4488 C CA . LYS A 1 574 ? 30.212 26.684 41.297 1.00 93.75 574 LYS A CA 1
ATOM 4489 C C . LYS A 1 574 ? 31.496 27.268 41.888 1.00 93.75 574 LYS A C 1
ATOM 4491 O O . LYS A 1 574 ? 31.723 27.160 43.095 1.00 93.75 574 LYS A O 1
ATOM 4496 N N . LYS A 1 575 ? 32.347 27.884 41.063 1.00 94.44 575 LYS A N 1
ATOM 4497 C CA . LYS A 1 575 ? 33.554 28.577 41.530 1.00 94.44 575 LYS A CA 1
ATOM 4498 C C . LYS A 1 575 ? 33.197 29.877 42.260 1.00 94.44 575 LYS A C 1
ATOM 4500 O O . LYS A 1 575 ? 33.703 30.075 43.360 1.00 94.44 575 LYS A O 1
ATOM 4505 N N . LYS A 1 576 ? 32.289 30.695 41.714 1.00 94.81 576 LYS A N 1
ATOM 4506 C CA . LYS A 1 576 ? 31.784 31.924 42.354 1.00 94.81 576 LYS A CA 1
ATOM 4507 C C . LYS A 1 576 ? 31.079 31.631 43.681 1.00 94.81 576 LYS A C 1
ATOM 4509 O O . LYS A 1 576 ? 31.375 32.280 44.678 1.00 94.81 576 LYS A O 1
ATOM 4514 N N . ALA A 1 577 ? 30.225 30.608 43.732 1.00 94.00 577 ALA A N 1
ATOM 4515 C CA . ALA A 1 577 ? 29.565 30.155 44.957 1.00 94.00 577 ALA A CA 1
ATOM 4516 C C . ALA A 1 577 ? 30.591 29.798 46.044 1.00 94.00 577 ALA A C 1
ATOM 4518 O O . ALA A 1 577 ? 30.486 30.240 47.188 1.00 94.00 577 ALA A O 1
ATOM 4519 N N . LYS A 1 578 ? 31.653 29.073 45.660 1.00 95.06 578 LYS A N 1
ATOM 4520 C CA . LYS A 1 578 ? 32.761 28.730 46.558 1.00 95.06 578 LYS A CA 1
ATOM 4521 C C . LYS A 1 578 ? 33.552 29.958 47.024 1.00 95.06 578 LYS A C 1
ATOM 4523 O O . LYS A 1 578 ? 33.961 29.990 48.180 1.00 95.06 578 LYS A O 1
ATOM 4528 N N . GLU A 1 579 ? 33.776 30.944 46.155 1.00 94.12 579 GLU A N 1
ATOM 4529 C CA . GLU A 1 579 ? 34.437 32.214 46.501 1.00 94.12 579 GLU A CA 1
ATOM 4530 C C . GLU A 1 579 ? 33.593 33.062 47.468 1.00 94.12 579 GLU A C 1
ATOM 4532 O O . GLU A 1 579 ? 34.147 33.713 48.351 1.00 94.12 579 GLU A O 1
ATOM 4537 N N . LEU A 1 580 ? 32.263 32.993 47.357 1.00 94.38 580 LEU A N 1
ATOM 4538 C CA . LEU A 1 580 ? 31.305 33.662 48.243 1.00 94.38 580 LEU A CA 1
ATOM 4539 C C . LEU A 1 580 ? 31.001 32.878 49.532 1.00 94.38 580 LEU A C 1
ATOM 4541 O O . LEU A 1 580 ? 30.354 33.409 50.432 1.00 94.38 580 LEU A O 1
ATOM 4545 N N . GLY A 1 581 ? 31.467 31.630 49.641 1.00 94.44 581 GLY A N 1
ATOM 4546 C CA . GLY A 1 581 ? 31.242 30.777 50.810 1.00 94.44 581 GLY A CA 1
ATOM 4547 C C . GLY A 1 581 ? 29.799 30.288 50.973 1.00 94.44 581 GLY A C 1
ATOM 4548 O O . GLY A 1 581 ? 29.423 29.902 52.077 1.00 94.44 581 GLY A O 1
ATOM 4549 N N . ILE A 1 582 ? 29.006 30.295 49.900 1.00 94.25 582 ILE A N 1
ATOM 4550 C CA . ILE A 1 582 ? 27.607 29.841 49.887 1.00 94.25 582 ILE A CA 1
ATOM 4551 C C . ILE A 1 582 ? 27.455 28.555 49.070 1.00 94.25 582 ILE A C 1
ATOM 4553 O O . ILE A 1 582 ? 28.332 28.189 48.280 1.00 94.25 582 ILE A O 1
ATOM 4557 N N . SER A 1 583 ? 26.355 27.831 49.281 1.00 93.44 583 SER A N 1
ATOM 4558 C CA . SER A 1 583 ? 26.064 26.632 48.490 1.00 93.44 583 SER A CA 1
ATOM 4559 C C . SER A 1 583 ? 25.753 26.992 47.028 1.00 93.44 583 SER A C 1
ATOM 4561 O O . SER A 1 583 ? 25.349 28.112 46.720 1.00 93.44 583 SER A O 1
ATOM 4563 N N . TYR A 1 584 ? 25.956 26.043 46.106 1.00 91.19 584 TYR A N 1
ATOM 4564 C CA . TYR A 1 584 ? 25.661 26.260 44.683 1.00 91.19 584 TYR A CA 1
ATOM 4565 C C . TYR A 1 584 ? 24.176 26.583 44.445 1.00 91.19 584 TYR A C 1
ATOM 4567 O O . TYR A 1 584 ? 23.870 27.488 43.678 1.00 91.19 584 TYR A O 1
ATOM 4575 N N . GLU A 1 585 ? 23.272 25.900 45.151 1.00 92.50 585 GLU A N 1
ATOM 4576 C CA . GLU A 1 585 ? 21.821 26.123 45.065 1.00 92.50 585 GLU A CA 1
ATOM 4577 C C . GLU A 1 585 ? 21.430 27.534 45.530 1.00 92.50 585 GLU A C 1
ATOM 4579 O O . GLU A 1 585 ? 20.641 28.212 44.876 1.00 92.50 585 GLU A O 1
ATOM 4584 N N . GLU A 1 586 ? 22.027 28.024 46.622 1.00 92.12 586 GLU A N 1
ATOM 4585 C CA . GLU A 1 586 ? 21.798 29.395 47.090 1.00 92.12 586 GLU A CA 1
ATOM 4586 C C . GLU A 1 586 ? 22.357 30.438 46.121 1.00 92.12 586 GLU A C 1
ATOM 4588 O O . GLU A 1 586 ? 21.714 31.464 45.901 1.00 92.12 586 GLU A O 1
ATOM 4593 N N . PHE A 1 587 ? 23.527 30.180 45.528 1.00 94.62 587 PHE A N 1
ATOM 4594 C CA . PHE A 1 587 ? 24.106 31.055 44.510 1.00 94.62 587 PHE A CA 1
ATOM 4595 C C . PHE A 1 587 ? 23.210 31.135 43.269 1.00 94.62 587 PHE A C 1
ATOM 4597 O O . PHE A 1 587 ? 22.912 32.234 42.809 1.00 94.62 587 PHE A O 1
ATOM 4604 N N . HIS A 1 588 ? 22.732 29.993 42.770 1.00 91.00 588 HIS A N 1
ATOM 4605 C CA . HIS A 1 588 ? 21.859 29.951 41.600 1.00 91.00 588 HIS A CA 1
ATOM 4606 C C . HIS A 1 588 ? 20.514 30.646 41.860 1.00 91.00 588 HIS A C 1
ATOM 4608 O O . HIS A 1 588 ? 20.055 31.432 41.034 1.00 91.00 588 HIS A O 1
ATOM 4614 N N . ARG A 1 589 ? 19.929 30.460 43.054 1.00 93.44 589 ARG A N 1
ATOM 4615 C CA . ARG A 1 589 ? 18.709 31.174 43.464 1.00 93.44 589 ARG A CA 1
ATOM 4616 C C . ARG A 1 589 ? 18.912 32.692 43.501 1.00 93.44 589 ARG A C 1
ATOM 4618 O O . ARG A 1 589 ? 18.048 33.429 43.037 1.00 93.44 589 ARG A O 1
ATOM 4625 N N . LEU A 1 590 ? 20.042 33.164 44.033 1.00 93.31 590 LEU A N 1
ATOM 4626 C CA . LEU A 1 590 ? 20.367 34.595 44.056 1.00 93.31 590 LEU A CA 1
ATOM 4627 C C . LEU A 1 590 ? 20.580 35.164 42.649 1.00 93.31 590 LEU A C 1
ATOM 4629 O O . LEU A 1 590 ? 20.168 36.292 42.392 1.00 93.31 590 LEU A O 1
ATOM 4633 N N . GLU A 1 591 ? 21.186 34.394 41.743 1.00 93.19 591 GLU A N 1
ATOM 4634 C CA . GLU A 1 591 ? 21.381 34.797 40.348 1.00 93.19 591 GLU A CA 1
ATOM 4635 C C . GLU A 1 591 ? 20.043 34.909 39.601 1.00 93.19 591 GLU A C 1
ATOM 4637 O O . GLU A 1 591 ? 19.816 35.906 38.917 1.00 93.19 591 GLU A O 1
ATOM 4642 N N . LEU A 1 592 ? 19.120 33.958 39.798 1.00 91.25 592 LEU A N 1
ATOM 4643 C CA . LEU A 1 592 ? 17.758 34.025 39.251 1.00 91.25 592 LEU A CA 1
ATOM 4644 C C . LEU A 1 592 ? 16.972 35.220 39.809 1.00 91.25 592 LEU A C 1
ATOM 4646 O O . LEU A 1 592 ? 16.315 35.936 39.055 1.00 91.25 592 LEU A O 1
ATOM 4650 N N . GLU A 1 593 ? 17.070 35.487 41.115 1.00 92.25 593 GLU A N 1
ATOM 4651 C CA . GLU A 1 593 ? 16.453 36.671 41.726 1.00 92.25 593 GLU A CA 1
ATOM 4652 C C . GLU A 1 593 ? 17.057 37.985 41.203 1.00 92.25 593 GLU A C 1
ATOM 4654 O O . GLU A 1 593 ? 16.341 38.978 41.053 1.00 92.25 593 GLU A O 1
ATOM 4659 N N . GLU A 1 594 ? 18.367 38.030 40.949 1.00 92.62 594 GLU A N 1
ATOM 4660 C CA . GLU A 1 594 ? 19.034 39.202 40.376 1.00 92.62 594 GLU A CA 1
ATOM 4661 C C . GLU A 1 594 ? 18.647 39.405 38.907 1.00 92.62 594 GLU A C 1
ATOM 4663 O O . GLU A 1 594 ? 18.388 40.538 38.498 1.00 92.62 594 GLU A O 1
ATOM 4668 N N . GLN A 1 595 ? 18.548 38.325 38.132 1.00 90.31 595 GLN A N 1
ATOM 4669 C CA . GLN A 1 595 ? 18.114 38.369 36.740 1.00 90.31 595 GLN A CA 1
ATOM 4670 C C . GLN A 1 595 ? 16.659 38.832 36.628 1.00 90.31 595 GLN A C 1
ATOM 4672 O O . GLN A 1 595 ? 16.398 39.807 35.930 1.00 90.31 595 GLN A O 1
ATOM 4677 N N . ALA A 1 596 ? 15.750 38.275 37.433 1.00 89.62 596 ALA A N 1
ATOM 4678 C CA . ALA A 1 596 ? 14.362 38.733 37.501 1.00 89.62 596 ALA A CA 1
ATOM 4679 C C . ALA A 1 596 ? 14.247 40.220 37.890 1.00 89.62 596 ALA A C 1
ATOM 4681 O O . ALA A 1 596 ? 13.375 40.933 37.394 1.00 89.62 596 ALA A O 1
ATOM 4682 N N . LYS A 1 597 ? 15.142 40.725 38.754 1.00 91.38 597 LYS A N 1
ATOM 4683 C CA . LYS A 1 597 ? 15.204 42.157 39.097 1.00 91.38 597 LYS A CA 1
ATOM 4684 C C . LYS A 1 597 ? 15.709 43.021 37.942 1.00 91.38 597 LYS A C 1
ATOM 4686 O O . LYS A 1 597 ? 15.205 44.131 37.782 1.00 91.38 597 LYS A O 1
ATOM 4691 N N . ARG A 1 598 ? 16.690 42.551 37.163 1.00 88.25 598 ARG A N 1
ATOM 4692 C CA . ARG A 1 598 ? 17.174 43.258 35.963 1.00 88.25 598 ARG A CA 1
ATOM 4693 C C . ARG A 1 598 ? 16.105 43.285 34.878 1.00 88.25 598 ARG A C 1
ATOM 4695 O O . ARG A 1 598 ? 15.813 44.360 34.374 1.00 88.25 598 ARG A O 1
ATOM 4702 N N . ASP A 1 599 ? 15.460 42.154 34.617 1.00 87.50 599 ASP A N 1
ATOM 4703 C CA . ASP A 1 599 ? 14.391 42.052 33.622 1.00 87.50 599 ASP A CA 1
ATOM 4704 C C . ASP A 1 599 ? 13.192 42.935 34.008 1.00 87.50 599 ASP A C 1
ATOM 4706 O O . ASP A 1 599 ? 12.636 43.640 33.166 1.00 87.50 599 ASP A O 1
ATOM 4710 N N . ALA A 1 600 ? 12.844 42.994 35.301 1.00 85.50 600 ALA A N 1
ATOM 4711 C CA . ALA A 1 600 ? 11.838 43.927 35.805 1.00 85.50 600 ALA A CA 1
ATOM 4712 C C . ALA A 1 600 ? 12.251 45.399 35.601 1.00 85.50 600 ALA A C 1
ATOM 4714 O O . ALA A 1 600 ? 11.440 46.198 35.131 1.00 85.50 600 ALA A O 1
ATOM 4715 N N . ALA A 1 601 ? 13.507 45.757 35.892 1.00 85.44 601 ALA A N 1
ATOM 4716 C CA . ALA A 1 601 ? 14.016 47.120 35.715 1.00 85.44 601 ALA A CA 1
ATOM 4717 C C . ALA A 1 601 ? 14.094 47.548 34.236 1.00 85.44 601 ALA A C 1
ATOM 4719 O O . ALA A 1 601 ? 13.786 48.696 33.907 1.00 85.44 601 ALA A O 1
ATOM 4720 N N . ASP A 1 602 ? 14.446 46.629 33.335 1.00 80.38 602 ASP A N 1
ATOM 4721 C CA . ASP A 1 602 ? 14.486 46.883 31.894 1.00 80.38 602 ASP A CA 1
ATOM 4722 C C . ASP A 1 602 ? 13.071 46.962 31.292 1.00 80.38 602 ASP A C 1
ATOM 4724 O O . ASP A 1 602 ? 12.823 47.790 30.403 1.00 80.38 602 ASP A O 1
ATOM 4728 N N . SER A 1 603 ? 12.109 46.202 31.835 1.00 73.75 603 SER A N 1
ATOM 4729 C CA . SER A 1 603 ? 10.686 46.323 31.481 1.00 73.75 603 SER A CA 1
ATOM 4730 C C . SER A 1 603 ? 10.089 47.678 31.890 1.00 73.75 603 SER A C 1
ATOM 4732 O O . SER A 1 603 ? 9.289 48.251 31.149 1.00 73.75 603 SER A O 1
ATOM 4734 N N . ASP A 1 604 ? 10.554 48.259 33.001 1.00 65.06 604 ASP A N 1
ATOM 4735 C CA . ASP A 1 604 ? 10.128 49.587 33.455 1.00 65.06 604 ASP A CA 1
ATOM 4736 C C . ASP A 1 604 ? 10.780 50.731 32.653 1.00 65.06 604 ASP A C 1
ATOM 4738 O O . ASP A 1 604 ? 10.213 51.821 32.556 1.00 65.06 604 ASP A O 1
ATOM 4742 N N . SER A 1 605 ? 11.935 50.502 32.011 1.00 60.00 605 SER A N 1
ATOM 4743 C CA . SER A 1 605 ? 12.622 51.528 31.202 1.00 60.00 605 SER A CA 1
ATOM 4744 C C . SER A 1 605 ? 12.109 51.653 29.757 1.00 60.00 605 SER A C 1
ATOM 4746 O O . SER A 1 605 ? 12.399 52.643 29.081 1.00 60.00 605 SER A O 1
ATOM 4748 N N . SER A 1 606 ? 11.309 50.689 29.285 1.00 53.59 606 SER A N 1
ATOM 4749 C CA . SER A 1 606 ? 10.771 50.645 27.914 1.00 53.59 606 SER A CA 1
ATOM 4750 C C . SER A 1 606 ? 9.282 51.022 27.800 1.00 53.59 606 SER A C 1
ATOM 4752 O O . SER A 1 606 ? 8.730 51.065 26.698 1.00 53.59 606 SER A O 1
ATOM 4754 N N . SER A 1 607 ? 8.637 51.425 28.902 1.00 49.03 607 SER A N 1
ATOM 4755 C CA . SER A 1 607 ? 7.243 51.898 28.917 1.00 49.03 607 SER A CA 1
ATOM 4756 C C . SER A 1 607 ? 7.118 53.394 28.590 1.00 49.03 607 SER A C 1
ATOM 4758 O O . SER A 1 607 ? 6.739 54.230 29.409 1.00 49.03 607 SER A O 1
ATOM 4760 N N . ALA A 1 608 ? 7.432 53.739 27.342 1.00 52.19 608 ALA A N 1
ATOM 4761 C CA . ALA A 1 608 ? 6.980 54.973 26.706 1.00 52.19 608 ALA A CA 1
ATOM 4762 C C . ALA A 1 608 ? 6.828 54.765 25.195 1.00 52.19 608 ALA A C 1
ATOM 4764 O O . ALA A 1 608 ? 7.529 55.400 24.419 1.00 52.19 608 ALA A O 1
ATOM 4765 N N . MET A 1 609 ? 5.944 53.849 24.783 1.00 48.41 609 MET A N 1
ATOM 4766 C CA . MET A 1 609 ? 5.074 53.937 23.595 1.00 48.41 609 MET A CA 1
ATOM 4767 C C . MET A 1 609 ? 4.379 52.588 23.363 1.00 48.41 609 MET A C 1
ATOM 4769 O O . MET A 1 609 ? 5.005 51.540 23.429 1.00 48.41 609 MET A O 1
ATOM 4773 N N . SER A 1 610 ? 3.101 52.658 22.979 1.00 40.75 610 SER A N 1
ATOM 4774 C CA . SER A 1 610 ? 2.283 51.575 22.410 1.00 40.75 610 SER A CA 1
ATOM 4775 C C . SER A 1 610 ? 1.600 50.605 23.387 1.00 40.75 610 SER A C 1
ATOM 4777 O O . SER A 1 610 ? 2.087 49.527 23.707 1.00 40.75 610 SER A O 1
ATOM 4779 N N . PHE A 1 611 ? 0.364 50.967 23.742 1.00 44.06 611 PHE A N 1
ATOM 4780 C CA . PHE A 1 611 ? -0.705 50.067 24.182 1.00 44.06 611 PHE A CA 1
ATOM 4781 C C . PHE A 1 611 ? -0.937 48.955 23.134 1.00 44.06 611 PHE A C 1
ATOM 4783 O O . PHE A 1 611 ? -1.626 49.164 22.136 1.00 44.06 611 PHE A O 1
ATOM 4790 N N . GLY A 1 612 ? -0.387 47.767 23.378 1.00 46.22 612 GLY A N 1
ATOM 4791 C CA . GLY A 1 612 ? -0.720 46.521 22.689 1.00 46.22 612 GLY A CA 1
ATOM 4792 C C . GLY A 1 612 ? -1.027 45.464 23.741 1.00 46.22 612 GLY A C 1
ATOM 4793 O O . GLY A 1 612 ? -0.144 45.024 24.462 1.00 46.22 612 GLY A O 1
ATOM 4794 N N . LYS A 1 613 ? -2.307 45.138 23.899 1.00 50.78 613 LYS A N 1
ATOM 4795 C CA . LYS A 1 613 ? -2.817 44.206 24.904 1.00 50.78 613 LYS A CA 1
ATOM 4796 C C . LYS A 1 613 ? -2.553 42.773 24.429 1.00 50.78 613 LYS A C 1
ATOM 4798 O O . LYS A 1 613 ? -3.377 42.231 23.701 1.00 50.78 613 LYS A O 1
ATOM 4803 N N . GLU A 1 614 ? -1.431 42.189 24.833 1.00 44.44 614 GLU A N 1
ATOM 4804 C CA . GLU A 1 614 ? -1.169 40.750 24.712 1.00 44.44 614 GLU A CA 1
ATOM 4805 C C . GLU A 1 614 ? -1.155 40.111 26.106 1.00 44.44 614 GLU A C 1
ATOM 4807 O O . GLU A 1 614 ? -0.604 40.655 27.062 1.00 44.44 614 GLU A O 1
ATOM 4812 N N . GLU A 1 615 ? -1.884 39.003 26.232 1.00 43.41 615 GLU A N 1
ATOM 4813 C CA . GLU A 1 615 ? -2.061 38.241 27.469 1.00 43.41 615 GLU A CA 1
ATOM 4814 C C . GLU A 1 615 ? -0.812 37.389 27.769 1.00 43.41 615 GLU A C 1
ATOM 4816 O O . GLU A 1 615 ? -0.205 36.862 26.835 1.00 43.41 615 GLU A O 1
ATOM 4821 N N . PRO A 1 616 ? -0.425 37.203 29.046 1.00 44.66 616 PRO A N 1
ATOM 4822 C CA . PRO A 1 616 ? 0.749 36.413 29.397 1.00 44.66 616 PRO A CA 1
ATOM 4823 C C . PRO A 1 616 ? 0.438 34.910 29.318 1.00 44.66 616 PRO A C 1
ATOM 4825 O O . PRO A 1 616 ? -0.327 34.368 30.119 1.00 44.66 616 PRO A O 1
ATOM 4828 N N . GLY A 1 617 ? 1.049 34.241 28.336 1.00 39.41 617 GLY A N 1
ATOM 4829 C CA . GLY A 1 617 ? 1.110 32.784 28.224 1.00 39.41 617 GLY A CA 1
ATOM 4830 C C . GLY A 1 617 ? 2.114 32.203 29.221 1.00 39.41 617 GLY A C 1
ATOM 4831 O O . GLY A 1 617 ? 3.219 32.714 29.364 1.00 39.41 617 GLY A O 1
ATOM 4832 N N . GLY A 1 618 ? 1.685 31.166 29.941 1.00 38.50 618 GLY A N 1
ATOM 4833 C CA . GLY A 1 618 ? 2.334 30.613 31.128 1.00 38.50 618 GLY A CA 1
ATOM 4834 C C . GLY A 1 618 ? 3.731 30.012 30.940 1.00 38.50 618 GLY A C 1
ATOM 4835 O O . GLY A 1 618 ? 3.986 29.220 30.038 1.00 38.50 618 GLY A O 1
ATOM 4836 N N . SER A 1 619 ? 4.576 30.327 31.917 1.00 43.31 619 SER A N 1
ATOM 4837 C CA . SER A 1 619 ? 5.895 29.783 32.241 1.00 43.31 619 SER A CA 1
ATOM 4838 C C . SER A 1 619 ? 5.804 28.366 32.829 1.00 43.31 619 SER A C 1
ATOM 4840 O O . SER A 1 619 ? 5.894 28.181 34.044 1.00 43.31 619 SER A O 1
ATOM 4842 N N . LYS A 1 620 ? 5.548 27.361 31.984 1.00 46.56 620 LYS A N 1
ATOM 4843 C CA . LYS A 1 620 ? 5.464 25.952 32.417 1.00 46.56 620 LYS A CA 1
ATOM 4844 C C . LYS A 1 620 ? 6.453 25.008 31.726 1.00 46.56 620 LYS A C 1
ATOM 4846 O O . LYS A 1 620 ? 6.385 23.812 31.972 1.00 46.56 620 LYS A O 1
ATOM 4851 N N . GLU A 1 621 ? 7.349 25.534 30.892 1.00 48.38 621 GLU A N 1
ATOM 4852 C CA . GLU A 1 621 ? 8.350 24.739 30.159 1.00 48.38 621 GLU A CA 1
ATOM 4853 C C . GLU A 1 621 ? 9.712 24.650 30.876 1.00 48.38 621 GLU A C 1
ATOM 4855 O O . GLU A 1 621 ? 10.460 23.717 30.617 1.00 48.38 621 GLU A O 1
ATOM 4860 N N . GLU A 1 622 ? 10.026 25.534 31.833 1.00 48.62 622 GLU A N 1
ATOM 4861 C CA . GLU A 1 622 ? 11.359 25.550 32.471 1.00 48.62 622 GLU A CA 1
ATOM 4862 C C . GLU A 1 622 ? 11.548 24.481 33.568 1.00 48.62 622 GLU A C 1
ATOM 4864 O O . GLU A 1 622 ? 12.670 24.044 33.802 1.00 48.62 622 GLU A O 1
ATOM 4869 N N . GLU A 1 623 ? 10.474 23.974 34.191 1.00 45.53 623 GLU A N 1
ATOM 4870 C CA . GLU A 1 623 ? 10.575 22.873 35.173 1.00 45.53 623 GLU A CA 1
ATOM 4871 C C . GLU A 1 623 ? 10.784 21.487 34.518 1.00 45.53 623 GLU A C 1
ATOM 4873 O O . GLU A 1 623 ? 11.252 20.572 35.191 1.00 45.53 623 GLU A O 1
ATOM 4878 N N . GLU A 1 624 ? 10.501 21.309 33.217 1.00 48.00 624 GLU A N 1
ATOM 4879 C CA . GLU A 1 624 ? 10.780 20.045 32.500 1.00 48.00 624 GLU A CA 1
ATOM 4880 C C . GLU A 1 624 ? 12.234 19.956 31.979 1.00 48.00 624 GLU A C 1
ATOM 4882 O O . GLU A 1 624 ? 12.728 18.852 31.737 1.00 48.00 624 GLU A O 1
ATOM 4887 N N . GLU A 1 625 ? 12.964 21.074 31.855 1.00 50.94 625 GLU A N 1
ATOM 4888 C CA . GLU A 1 625 ? 14.370 21.065 31.409 1.00 50.94 625 GLU A CA 1
ATOM 4889 C C . GLU A 1 625 ? 15.364 20.638 32.507 1.00 50.94 625 GLU A C 1
ATOM 4891 O O . GLU A 1 625 ? 16.398 20.039 32.191 1.00 50.94 625 GLU A O 1
ATOM 4896 N N . GLU A 1 626 ? 15.060 20.852 33.794 1.00 49.25 626 GLU A N 1
ATOM 4897 C CA . GLU A 1 626 ? 15.949 20.428 34.891 1.00 49.25 626 GLU A CA 1
ATOM 4898 C C . GLU A 1 626 ? 15.945 18.904 35.129 1.00 49.25 626 GLU A C 1
ATOM 4900 O O . GLU A 1 626 ? 16.967 18.348 35.541 1.00 49.25 626 GLU A O 1
ATOM 4905 N N . GLU A 1 627 ? 14.864 18.186 34.793 1.00 47.78 627 GLU A N 1
ATOM 4906 C CA . GLU A 1 627 ? 14.808 16.716 34.924 1.00 47.78 627 GLU A CA 1
ATOM 4907 C C . GLU A 1 627 ? 15.588 15.974 33.813 1.00 47.78 627 GLU A C 1
ATOM 4909 O O . GLU A 1 627 ? 15.995 14.822 33.994 1.00 47.78 627 GLU A O 1
ATOM 4914 N N . LEU A 1 628 ? 15.882 16.636 32.687 1.00 48.09 628 LEU A N 1
ATOM 4915 C CA . LEU A 1 628 ? 16.620 16.061 31.550 1.00 48.09 628 LEU A CA 1
ATOM 4916 C C . LEU A 1 628 ? 18.151 16.116 31.704 1.00 48.09 628 LEU A C 1
ATOM 4918 O O . LEU A 1 628 ? 18.867 15.399 31.005 1.00 48.09 628 LEU A O 1
ATOM 4922 N N . LEU A 1 629 ? 18.678 16.917 32.634 1.00 45.97 629 LEU A N 1
ATOM 4923 C CA . LEU A 1 629 ? 20.125 17.130 32.795 1.00 45.97 629 LEU A CA 1
ATOM 4924 C C . LEU A 1 629 ? 20.850 16.042 33.607 1.00 45.97 629 LEU A C 1
ATOM 4926 O O . LEU A 1 629 ? 22.079 16.066 33.689 1.00 45.97 629 LEU A O 1
ATOM 4930 N N . ASN A 1 630 ? 20.125 15.067 34.167 1.00 40.16 630 ASN A N 1
ATOM 4931 C CA . ASN A 1 630 ? 20.701 13.996 34.993 1.00 40.16 630 ASN A CA 1
ATOM 4932 C C . ASN A 1 630 ? 20.856 12.636 34.277 1.00 40.16 630 ASN A C 1
ATOM 4934 O O . ASN A 1 630 ? 21.197 11.649 34.923 1.00 40.16 630 ASN A O 1
ATOM 4938 N N . TRP A 1 631 ? 20.635 12.570 32.958 1.00 40.84 631 TRP A N 1
ATOM 4939 C CA . TRP A 1 631 ? 20.640 11.309 32.192 1.00 40.84 631 TRP A CA 1
ATOM 4940 C C . TRP A 1 631 ? 21.940 11.013 31.405 1.00 40.84 631 TRP A C 1
ATOM 4942 O O . TRP A 1 631 ? 22.136 9.900 30.920 1.00 40.84 631 TRP A O 1
ATOM 4952 N N . ASP A 1 632 ? 22.895 11.945 31.326 1.00 43.75 632 ASP A N 1
ATOM 4953 C CA . ASP A 1 632 ? 23.968 11.875 30.313 1.00 43.75 632 ASP A CA 1
ATOM 4954 C C . ASP A 1 632 ? 25.318 11.252 30.745 1.00 43.75 632 ASP A C 1
ATOM 4956 O O . ASP A 1 632 ? 26.302 11.347 30.006 1.00 43.75 632 ASP A O 1
ATOM 4960 N N . GLU A 1 633 ? 25.388 10.530 31.870 1.00 43.12 633 GLU A N 1
ATOM 4961 C CA . GLU A 1 633 ? 26.491 9.568 32.098 1.00 43.12 633 GLU A CA 1
ATOM 4962 C C . GLU A 1 633 ? 26.071 8.089 32.008 1.00 43.12 633 GLU A C 1
ATOM 4964 O O . GLU A 1 633 ? 26.951 7.236 31.868 1.00 43.12 633 GLU A O 1
ATOM 4969 N N . GLU A 1 634 ? 24.769 7.770 31.956 1.00 43.69 634 GLU A N 1
ATOM 4970 C CA . GLU A 1 634 ? 24.293 6.387 31.760 1.00 43.69 634 GLU A CA 1
ATOM 4971 C C . GLU A 1 634 ? 23.721 6.102 30.353 1.00 43.69 634 GLU A C 1
ATOM 4973 O O . GLU A 1 634 ? 23.858 4.971 29.882 1.00 43.69 634 GLU A O 1
ATOM 4978 N N . ASP A 1 635 ? 23.240 7.098 29.593 1.00 43.41 635 ASP A N 1
ATOM 4979 C CA . ASP A 1 635 ? 22.473 6.823 28.358 1.00 43.41 635 ASP A CA 1
ATOM 4980 C C . ASP A 1 635 ? 23.202 6.988 27.008 1.00 43.41 635 ASP A C 1
ATOM 4982 O O . ASP A 1 635 ? 22.688 6.575 25.963 1.00 43.41 635 ASP A O 1
ATOM 4986 N N . VAL A 1 636 ? 24.466 7.435 26.977 1.00 45.47 636 VAL A N 1
ATOM 4987 C CA . VAL A 1 636 ? 25.297 7.352 25.743 1.00 45.47 636 VAL A CA 1
ATOM 4988 C C . VAL A 1 636 ? 25.786 5.913 25.479 1.00 45.47 636 VAL A C 1
ATOM 4990 O O . VAL A 1 636 ? 26.379 5.598 24.439 1.00 45.47 636 VAL A O 1
ATOM 4993 N N . HIS A 1 637 ? 25.501 4.992 26.398 1.00 48.41 637 HIS A N 1
ATOM 4994 C CA . HIS A 1 637 ? 25.693 3.556 26.235 1.00 48.41 637 HIS A CA 1
ATOM 4995 C C . HIS A 1 637 ? 24.369 2.819 26.411 1.00 48.41 637 HIS A C 1
ATOM 4997 O O . HIS A 1 637 ? 24.307 1.872 27.191 1.00 48.41 637 HIS A O 1
ATOM 5003 N N . GLY A 1 638 ? 23.333 3.231 25.664 1.00 44.12 638 GLY A N 1
ATOM 5004 C CA . GLY A 1 638 ? 22.072 2.492 25.574 1.00 44.12 638 GLY A CA 1
ATOM 5005 C C . GLY A 1 638 ? 22.358 0.997 25.531 1.00 44.12 638 GLY A C 1
ATOM 5006 O O . GLY A 1 638 ? 23.069 0.566 24.626 1.00 44.12 638 GLY A O 1
ATOM 5007 N N . HIS A 1 639 ? 21.918 0.286 26.579 1.00 45.56 639 HIS A N 1
ATOM 5008 C CA . HIS A 1 639 ? 22.352 -1.052 26.988 1.00 45.56 639 HIS A CA 1
ATOM 5009 C C . HIS A 1 639 ? 22.891 -1.905 25.833 1.00 45.56 639 HIS A C 1
ATOM 5011 O O . HIS A 1 639 ? 22.173 -2.711 25.240 1.00 45.56 639 HIS A O 1
ATOM 5017 N N . VAL A 1 640 ? 24.175 -1.743 25.502 1.00 54.31 640 VAL A N 1
ATOM 5018 C CA . VAL A 1 640 ? 24.847 -2.696 24.629 1.00 54.31 640 VAL A CA 1
ATOM 5019 C C . VAL A 1 640 ? 25.063 -3.892 25.533 1.00 54.31 640 VAL A C 1
ATOM 5021 O O . VAL A 1 640 ? 25.929 -3.848 26.406 1.00 54.31 640 VAL A O 1
ATOM 5024 N N . GLU A 1 641 ? 24.214 -4.914 25.399 1.00 67.00 641 GLU A N 1
ATOM 5025 C CA . GLU A 1 641 ? 24.443 -6.206 26.040 1.00 67.00 641 GLU A CA 1
ATOM 5026 C C . GLU A 1 641 ? 25.877 -6.621 25.713 1.00 67.00 641 GLU A C 1
ATOM 5028 O O . GLU A 1 641 ? 26.215 -6.918 24.565 1.00 67.00 641 GLU A O 1
ATOM 5033 N N . TRP A 1 642 ? 26.751 -6.549 26.717 1.00 77.00 642 TRP A N 1
ATOM 5034 C CA . TRP A 1 642 ? 28.141 -6.930 26.551 1.00 77.00 642 TRP A CA 1
ATOM 5035 C C . TRP A 1 642 ? 28.168 -8.419 26.229 1.00 77.00 642 TRP A C 1
ATOM 5037 O O . TRP A 1 642 ? 27.879 -9.246 27.091 1.00 77.00 642 TRP A O 1
ATOM 5047 N N . LEU A 1 643 ? 28.518 -8.761 24.990 1.00 83.75 643 LEU A N 1
ATOM 5048 C CA . LEU A 1 643 ? 28.487 -10.141 24.515 1.00 83.75 643 LEU A CA 1
ATOM 5049 C C . LEU A 1 643 ? 29.490 -11.006 25.283 1.00 83.75 643 LEU A C 1
ATOM 5051 O O . LEU A 1 643 ? 29.194 -12.143 25.643 1.00 83.75 643 LEU A O 1
ATOM 5055 N N . ARG A 1 644 ? 30.700 -10.477 25.519 1.00 86.81 644 ARG A N 1
ATOM 5056 C CA . ARG A 1 644 ? 31.792 -11.202 26.186 1.00 86.81 644 ARG A CA 1
ATOM 5057 C C . ARG A 1 644 ? 32.932 -10.274 26.609 1.00 86.81 644 ARG A C 1
ATOM 5059 O O . ARG A 1 644 ? 33.197 -9.266 25.955 1.00 86.81 644 ARG A O 1
ATOM 5066 N N . ALA A 1 645 ? 33.660 -10.657 27.658 1.00 88.81 645 ALA A N 1
ATOM 5067 C CA . ALA A 1 645 ? 34.936 -10.044 28.026 1.00 88.81 645 ALA A CA 1
ATOM 5068 C C . ALA A 1 645 ? 36.114 -10.670 27.264 1.00 88.81 645 ALA A C 1
ATOM 5070 O O . ALA A 1 645 ? 36.272 -11.892 27.227 1.00 88.81 645 ALA A O 1
ATOM 5071 N N . ILE A 1 646 ? 36.964 -9.827 26.679 1.00 88.50 646 ILE A N 1
ATOM 5072 C CA . ILE A 1 646 ? 38.117 -10.258 25.880 1.00 88.50 646 ILE A CA 1
ATOM 5073 C C . ILE A 1 646 ? 39.288 -10.651 26.794 1.00 88.50 646 ILE A C 1
ATOM 5075 O O . ILE A 1 646 ? 39.596 -9.949 27.755 1.00 88.50 646 ILE A O 1
ATOM 5079 N N . GLY A 1 647 ? 39.977 -11.752 26.471 1.00 80.69 647 GLY A N 1
ATOM 5080 C CA . GLY A 1 647 ? 41.245 -12.150 27.102 1.00 80.69 647 GLY A CA 1
ATOM 5081 C C . GLY A 1 647 ? 41.140 -13.115 28.289 1.00 80.69 647 GLY A C 1
ATOM 5082 O O . GLY A 1 647 ? 42.174 -13.546 28.798 1.00 80.69 647 GLY A O 1
ATOM 5083 N N . PHE A 1 648 ? 39.928 -13.496 28.707 1.00 81.75 648 PHE A N 1
ATOM 5084 C CA . PHE A 1 648 ? 39.708 -14.390 29.855 1.00 81.75 648 PHE A CA 1
ATOM 5085 C C . PHE A 1 648 ? 39.594 -15.884 29.507 1.00 81.75 648 PHE A C 1
ATOM 5087 O O . PHE A 1 648 ? 39.608 -16.696 30.428 1.00 81.75 648 PHE A O 1
ATOM 5094 N N . GLY A 1 649 ? 39.532 -16.266 28.226 1.00 83.06 649 GLY A N 1
ATOM 5095 C CA . GLY A 1 649 ? 39.471 -17.668 27.785 1.00 83.06 649 GLY A CA 1
ATOM 5096 C C . GLY A 1 649 ? 40.475 -17.992 26.678 1.00 83.06 649 GLY A C 1
ATOM 5097 O O . GLY A 1 649 ? 41.055 -17.084 26.084 1.00 83.06 649 GLY A O 1
ATOM 5098 N N . SER A 1 650 ? 40.683 -19.283 26.412 1.00 86.75 650 SER A N 1
ATOM 5099 C CA . SER A 1 650 ? 41.291 -19.755 25.164 1.00 86.75 650 SER A CA 1
ATOM 5100 C C . SER A 1 650 ? 40.264 -19.667 24.036 1.00 86.75 650 SER A C 1
ATOM 5102 O O . SER A 1 650 ? 39.092 -19.972 24.249 1.00 86.75 650 SER A O 1
ATOM 5104 N N . HIS A 1 651 ? 40.712 -19.264 22.854 1.00 87.00 651 HIS A N 1
ATOM 5105 C CA . HIS A 1 651 ? 39.898 -19.207 21.638 1.00 87.00 651 HIS A CA 1
ATOM 5106 C C . HIS A 1 651 ? 40.257 -20.392 20.740 1.00 87.00 651 HIS A C 1
ATOM 5108 O O . HIS A 1 651 ? 41.446 -20.630 20.517 1.00 87.00 651 HIS A O 1
ATOM 5114 N N . ASP A 1 652 ? 39.257 -21.117 20.245 1.00 91.38 652 ASP A N 1
ATOM 5115 C CA . ASP A 1 652 ? 39.432 -22.031 19.116 1.00 91.38 652 ASP A CA 1
ATOM 5116 C C . ASP A 1 652 ? 39.412 -21.247 17.788 1.00 91.38 652 ASP A C 1
ATOM 5118 O O . ASP A 1 652 ? 39.298 -20.018 17.772 1.00 91.38 652 ASP A O 1
ATOM 5122 N N . GLU A 1 653 ? 39.608 -21.936 16.662 1.00 89.69 653 GLU A N 1
ATOM 5123 C CA . GLU A 1 653 ? 39.696 -21.284 15.347 1.00 89.69 653 GLU A CA 1
ATOM 5124 C C . GLU A 1 653 ? 38.376 -20.604 14.943 1.00 89.69 653 GLU A C 1
ATOM 5126 O O . GLU A 1 653 ? 38.384 -19.569 14.272 1.00 89.69 653 GLU A O 1
ATOM 5131 N N . GLU A 1 654 ? 37.241 -21.152 15.381 1.00 87.38 654 GLU A N 1
ATOM 5132 C CA . GLU A 1 654 ? 35.916 -20.607 15.093 1.00 87.38 654 GLU A CA 1
ATOM 5133 C C . GLU A 1 654 ? 35.665 -19.319 15.892 1.00 87.38 654 GLU A C 1
ATOM 5135 O O . GLU A 1 654 ? 35.305 -18.287 15.316 1.00 87.38 654 GLU A O 1
ATOM 5140 N N . ASP A 1 655 ? 35.972 -19.329 17.191 1.00 88.12 655 ASP A N 1
ATOM 5141 C CA . ASP A 1 655 ? 35.916 -18.161 18.074 1.00 88.12 655 ASP A CA 1
ATOM 5142 C C . ASP A 1 655 ? 36.922 -17.080 17.635 1.00 88.12 655 ASP A C 1
ATOM 5144 O O . ASP A 1 655 ? 36.609 -15.887 17.624 1.00 88.12 655 ASP A O 1
ATOM 5148 N N . PHE A 1 656 ? 38.115 -17.468 17.168 1.00 93.75 656 PHE A N 1
ATOM 5149 C CA . PHE A 1 656 ? 39.073 -16.544 16.553 1.00 93.75 656 PHE A CA 1
ATOM 5150 C C . PHE A 1 656 ? 38.513 -15.889 15.283 1.00 93.75 656 PHE A C 1
ATOM 5152 O O . PHE A 1 656 ? 38.661 -14.675 15.097 1.00 93.75 656 PHE A O 1
ATOM 5159 N N . GLY A 1 657 ? 37.851 -16.672 14.428 1.00 89.06 657 GLY A N 1
ATOM 5160 C CA . GLY A 1 657 ? 37.200 -16.194 13.212 1.00 89.06 657 GLY A CA 1
ATOM 5161 C C . GLY A 1 657 ? 36.125 -15.142 13.487 1.00 89.06 657 GLY A C 1
ATOM 5162 O O . GLY A 1 657 ? 36.089 -14.116 12.805 1.00 89.06 657 GLY A O 1
ATOM 5163 N N . GLN A 1 658 ? 35.300 -15.364 14.511 1.00 85.56 658 GLN A N 1
ATOM 5164 C CA . GLN A 1 658 ? 34.205 -14.464 14.882 1.00 85.56 658 GLN A CA 1
ATOM 5165 C C . GLN A 1 658 ? 34.690 -13.215 15.629 1.00 85.56 658 GLN A C 1
ATOM 5167 O O . GLN A 1 658 ? 34.270 -12.099 15.317 1.00 85.56 658 GLN A O 1
ATOM 5172 N N . LEU A 1 659 ? 35.578 -13.388 16.612 1.00 90.62 659 LEU A N 1
ATOM 5173 C CA . LEU A 1 659 ? 35.973 -12.320 17.529 1.00 90.62 659 LEU A CA 1
ATOM 5174 C C . LEU A 1 659 ? 37.136 -11.485 16.991 1.00 90.62 659 LEU A C 1
ATOM 5176 O O . LEU A 1 659 ? 37.097 -10.259 17.037 1.00 90.62 659 LEU A O 1
ATOM 5180 N N . TRP A 1 660 ? 38.197 -12.131 16.511 1.00 93.12 660 TRP A N 1
ATOM 5181 C CA . TRP A 1 660 ? 39.498 -11.484 16.320 1.00 93.12 660 TRP A CA 1
ATOM 5182 C C . TRP A 1 660 ? 39.834 -11.213 14.858 1.00 93.12 660 TRP A C 1
ATOM 5184 O O . TRP A 1 660 ? 40.433 -10.180 14.550 1.00 93.12 660 TRP A O 1
ATOM 5194 N N . ARG A 1 661 ? 39.450 -12.109 13.944 1.00 93.94 661 ARG A N 1
ATOM 5195 C CA . ARG A 1 661 ? 39.900 -12.059 12.548 1.00 93.94 661 ARG A CA 1
ATOM 5196 C C . ARG A 1 661 ? 39.491 -10.761 11.850 1.00 93.94 661 ARG A C 1
ATOM 5198 O O . ARG A 1 661 ? 40.347 -10.129 11.232 1.00 93.94 661 ARG A O 1
ATOM 5205 N N . GLN A 1 662 ? 38.237 -10.322 11.991 1.00 91.62 662 GLN A N 1
ATOM 5206 C CA . GLN A 1 662 ? 37.761 -9.094 11.343 1.00 91.62 662 GLN A CA 1
ATOM 5207 C C . GLN A 1 662 ? 38.361 -7.811 11.960 1.00 91.62 662 GLN A C 1
ATOM 5209 O O . GLN A 1 662 ? 38.911 -7.015 11.200 1.00 91.62 662 GLN A O 1
ATOM 5214 N N . PRO A 1 663 ? 38.381 -7.606 13.297 1.00 93.69 663 PRO A N 1
ATOM 5215 C CA . PRO A 1 663 ? 39.042 -6.439 13.892 1.00 93.69 663 PRO A CA 1
ATOM 5216 C C . PRO A 1 663 ? 40.534 -6.328 13.566 1.00 93.69 663 PRO A C 1
ATOM 5218 O O . PRO A 1 663 ? 41.031 -5.228 13.322 1.00 93.69 663 PRO A O 1
ATOM 5221 N N . ILE A 1 664 ? 41.252 -7.457 13.544 1.00 93.56 664 ILE A N 1
ATOM 5222 C CA . ILE A 1 664 ? 42.670 -7.489 13.167 1.00 93.56 664 ILE A CA 1
ATOM 5223 C C . ILE A 1 664 ? 42.811 -7.142 11.683 1.00 93.56 664 ILE A C 1
ATOM 5225 O O . ILE A 1 664 ? 43.629 -6.291 11.335 1.00 93.56 664 ILE A O 1
ATOM 5229 N N . ARG A 1 665 ? 41.994 -7.744 10.809 1.00 92.81 665 ARG A N 1
ATOM 5230 C CA . ARG A 1 665 ? 41.994 -7.447 9.371 1.00 92.81 665 ARG A CA 1
ATOM 5231 C C . ARG A 1 665 ? 41.760 -5.964 9.111 1.00 92.81 665 ARG A C 1
ATOM 5233 O O . ARG A 1 665 ? 42.550 -5.358 8.397 1.00 92.81 665 ARG A O 1
ATOM 5240 N N . ASP A 1 666 ? 40.754 -5.363 9.735 1.00 88.88 666 ASP A N 1
ATOM 5241 C CA . ASP A 1 666 ? 40.439 -3.942 9.571 1.00 88.88 666 ASP A CA 1
ATOM 5242 C C . ASP A 1 666 ? 41.581 -3.038 10.056 1.00 88.88 666 ASP A C 1
ATOM 5244 O O . ASP A 1 666 ? 41.923 -2.056 9.391 1.00 88.88 666 ASP A O 1
ATOM 5248 N N . ALA A 1 667 ? 42.199 -3.374 11.195 1.00 91.94 667 ALA A N 1
ATOM 5249 C CA . ALA A 1 667 ? 43.335 -2.629 11.729 1.00 91.94 667 ALA A CA 1
ATOM 5250 C C . ALA A 1 667 ? 44.536 -2.678 10.771 1.00 91.94 667 ALA A C 1
ATOM 5252 O O . ALA A 1 667 ? 45.126 -1.641 10.466 1.00 91.94 667 ALA A O 1
ATOM 5253 N N . PHE A 1 668 ? 44.870 -3.855 10.237 1.00 91.62 668 PHE A N 1
ATOM 5254 C CA . PHE A 1 668 ? 45.955 -3.996 9.268 1.00 91.62 668 PHE A CA 1
ATOM 5255 C C . PHE A 1 668 ? 45.622 -3.347 7.920 1.00 91.62 668 PHE A C 1
ATOM 5257 O O . PHE A 1 668 ? 46.469 -2.640 7.390 1.00 91.62 668 PHE A O 1
ATOM 5264 N N . MET A 1 669 ? 44.408 -3.490 7.385 1.00 86.81 669 MET A N 1
ATOM 5265 C CA . MET A 1 669 ? 44.032 -2.904 6.087 1.00 86.81 669 MET A CA 1
ATOM 5266 C C . MET A 1 669 ? 44.067 -1.370 6.079 1.00 86.81 669 MET A C 1
ATOM 5268 O O . MET A 1 669 ? 44.312 -0.776 5.035 1.00 86.81 669 MET A O 1
ATOM 5272 N N . ARG A 1 670 ? 43.869 -0.709 7.228 1.00 86.88 670 ARG A N 1
ATOM 5273 C CA . ARG A 1 670 ? 44.032 0.755 7.342 1.00 86.88 670 ARG A CA 1
ATOM 5274 C C . ARG A 1 670 ? 45.488 1.198 7.428 1.00 86.88 670 ARG A C 1
ATOM 5276 O O . ARG A 1 670 ? 45.820 2.319 7.047 1.00 86.88 670 ARG A O 1
ATOM 5283 N N . MET A 1 671 ? 46.347 0.344 7.974 1.00 85.69 671 MET A N 1
ATOM 5284 C CA . MET A 1 671 ? 47.769 0.635 8.141 1.00 85.69 671 MET A CA 1
ATOM 5285 C C . MET A 1 671 ? 48.614 0.177 6.960 1.00 85.69 671 MET A C 1
ATOM 5287 O O . MET A 1 671 ? 49.694 0.720 6.745 1.00 85.69 671 MET A O 1
ATOM 5291 N N . LEU A 1 672 ? 48.162 -0.809 6.197 1.00 86.69 672 LEU A N 1
ATOM 5292 C CA . LEU A 1 672 ? 48.806 -1.203 4.959 1.00 86.69 672 LEU A CA 1
ATOM 5293 C C . LEU A 1 672 ? 48.412 -0.205 3.858 1.00 86.69 672 LEU A C 1
ATOM 5295 O O . LEU A 1 672 ? 47.300 0.324 3.866 1.00 86.69 672 LEU A O 1
ATOM 5299 N N . PRO A 1 673 ? 49.328 0.121 2.937 1.00 82.44 673 PRO A N 1
ATOM 5300 C CA . PRO A 1 673 ? 48.995 0.920 1.765 1.00 82.44 673 PRO A CA 1
ATOM 5301 C C . PRO A 1 673 ? 47.867 0.240 0.975 1.00 82.44 673 PRO A C 1
ATOM 5303 O O . PRO A 1 673 ? 47.936 -0.960 0.688 1.00 82.44 673 PRO A O 1
ATOM 5306 N N . GLY A 1 674 ? 46.835 1.015 0.631 1.00 78.50 674 GLY A N 1
ATOM 5307 C CA . GLY A 1 674 ? 45.768 0.555 -0.255 1.00 78.50 674 GLY A CA 1
ATOM 5308 C C . GLY A 1 674 ? 46.312 0.151 -1.633 1.00 78.50 674 GLY A C 1
ATOM 5309 O O . GLY A 1 674 ? 47.449 0.502 -1.967 1.00 78.50 674 GLY A O 1
ATOM 5310 N N . PRO A 1 675 ? 45.525 -0.587 -2.433 1.00 73.31 675 PRO A N 1
ATOM 5311 C CA . PRO A 1 675 ? 45.911 -0.908 -3.802 1.00 73.31 675 PRO A CA 1
ATOM 5312 C C . PRO A 1 675 ? 46.140 0.381 -4.599 1.00 73.31 675 PRO A C 1
ATOM 5314 O O . PRO A 1 675 ? 45.527 1.418 -4.319 1.00 73.31 675 PRO A O 1
ATOM 5317 N N . ALA A 1 676 ? 47.028 0.322 -5.593 1.00 73.31 676 ALA A N 1
ATOM 5318 C CA . ALA A 1 676 ? 47.234 1.446 -6.493 1.00 73.31 676 ALA A CA 1
ATOM 5319 C C . ALA A 1 676 ? 45.893 1.839 -7.163 1.00 73.31 676 ALA A C 1
ATOM 5321 O O . ALA A 1 676 ? 45.070 0.956 -7.425 1.00 73.31 676 ALA A O 1
ATOM 5322 N N . PRO A 1 677 ? 45.632 3.138 -7.427 1.00 77.31 677 PRO A N 1
ATOM 5323 C CA . PRO A 1 677 ? 44.398 3.579 -8.081 1.00 77.31 677 PRO A CA 1
ATOM 5324 C C . PRO A 1 677 ? 44.134 2.776 -9.356 1.00 77.31 677 PRO A C 1
ATOM 5326 O O . PRO A 1 677 ? 45.087 2.465 -10.072 1.00 77.31 677 PRO A O 1
ATOM 5329 N N . ALA A 1 678 ? 42.869 2.469 -9.655 1.00 73.81 678 ALA A N 1
ATOM 5330 C CA . ALA A 1 678 ? 42.496 1.605 -10.783 1.00 73.81 678 ALA A CA 1
ATOM 5331 C C . ALA A 1 678 ? 43.071 2.078 -12.135 1.00 73.81 678 ALA A C 1
ATOM 5333 O O . ALA A 1 678 ? 43.405 1.254 -12.982 1.00 73.81 678 ALA A O 1
ATOM 5334 N N . ASP A 1 679 ? 43.263 3.391 -12.290 1.00 75.06 679 ASP A N 1
ATOM 5335 C CA . ASP A 1 679 ? 43.799 4.022 -13.502 1.00 75.06 679 ASP A CA 1
ATOM 5336 C C . ASP A 1 679 ? 45.335 4.138 -13.509 1.00 75.06 679 ASP A C 1
ATOM 5338 O O . ASP A 1 679 ? 45.931 4.666 -14.448 1.00 75.06 679 ASP A O 1
ATOM 5342 N N . SER A 1 680 ? 46.004 3.689 -12.446 1.00 76.50 680 SER A N 1
ATOM 5343 C CA . SER A 1 680 ? 47.461 3.718 -12.369 1.00 76.50 680 SER A CA 1
ATOM 5344 C C . SER A 1 680 ? 48.080 2.635 -13.252 1.00 76.50 680 SER A C 1
ATOM 5346 O O . SER A 1 680 ? 47.558 1.527 -13.383 1.00 76.50 680 SER A O 1
ATOM 5348 N N . TYR A 1 681 ? 49.249 2.943 -13.814 1.00 79.56 681 TYR A N 1
ATOM 5349 C CA . TYR A 1 681 ? 50.024 2.006 -14.630 1.00 79.56 681 TYR A CA 1
ATOM 5350 C C . TYR A 1 681 ? 50.235 0.650 -13.927 1.00 79.56 681 TYR A C 1
ATOM 5352 O O . TYR A 1 681 ? 50.088 -0.398 -14.547 1.00 79.56 681 TYR A O 1
ATOM 5360 N N . TRP A 1 682 ? 50.491 0.664 -12.617 1.00 70.75 682 TRP A N 1
ATOM 5361 C CA . TRP A 1 682 ? 50.738 -0.536 -11.814 1.00 70.75 682 TRP A CA 1
ATOM 5362 C C . TRP A 1 682 ? 49.482 -1.381 -11.577 1.00 70.75 682 TRP A C 1
ATOM 5364 O O . TRP A 1 682 ? 49.565 -2.606 -11.623 1.00 70.75 682 TRP A O 1
ATOM 5374 N N . ALA A 1 683 ? 48.313 -0.752 -11.399 1.00 71.25 683 ALA A N 1
ATOM 5375 C CA . ALA A 1 683 ? 47.039 -1.468 -11.311 1.00 71.25 683 ALA A CA 1
ATOM 5376 C C . ALA A 1 683 ? 46.682 -2.144 -12.646 1.00 71.25 683 ALA A C 1
ATOM 5378 O O . ALA A 1 683 ? 46.224 -3.288 -12.662 1.00 71.25 683 ALA A O 1
ATOM 5379 N N . LEU A 1 684 ? 46.955 -1.470 -13.768 1.00 78.81 684 LEU A N 1
ATOM 5380 C CA . LEU A 1 684 ? 46.775 -2.029 -15.109 1.00 78.81 684 LEU A CA 1
ATOM 5381 C C . LEU A 1 684 ? 47.751 -3.182 -15.388 1.00 78.81 684 LEU A C 1
ATOM 5383 O O . LEU A 1 684 ? 47.340 -4.206 -15.931 1.00 78.81 684 LEU A O 1
ATOM 5387 N N . GLU A 1 685 ? 49.015 -3.056 -14.977 1.00 79.69 685 GLU A N 1
ATOM 5388 C CA . GLU A 1 685 ? 50.029 -4.110 -15.106 1.00 79.69 685 GLU A CA 1
ATOM 5389 C C . GLU A 1 685 ? 49.688 -5.338 -14.243 1.00 79.69 685 GLU A C 1
ATOM 5391 O O . GLU A 1 685 ? 49.749 -6.471 -14.723 1.00 79.69 685 GLU A O 1
ATOM 5396 N N . ALA A 1 686 ? 49.244 -5.133 -12.999 1.00 68.62 686 ALA A N 1
ATOM 5397 C CA . ALA A 1 686 ? 48.786 -6.208 -12.119 1.00 68.62 686 ALA A CA 1
ATOM 5398 C C . ALA A 1 686 ? 47.537 -6.918 -12.674 1.00 68.62 686 ALA A C 1
ATOM 5400 O O . ALA A 1 686 ? 47.466 -8.149 -12.667 1.00 68.62 686 ALA A O 1
ATOM 5401 N N . ALA A 1 687 ? 46.574 -6.163 -13.219 1.00 76.38 687 ALA A N 1
ATOM 5402 C CA . ALA A 1 687 ? 45.389 -6.721 -13.869 1.00 76.38 687 ALA A CA 1
ATOM 5403 C C . ALA A 1 687 ? 45.738 -7.506 -15.146 1.00 76.38 687 ALA A C 1
ATOM 5405 O O . ALA A 1 687 ? 45.155 -8.563 -15.394 1.00 76.38 687 ALA A O 1
ATOM 5406 N N . ALA A 1 688 ? 46.704 -7.029 -15.938 1.00 81.81 688 ALA A N 1
ATOM 5407 C CA . ALA A 1 688 ? 47.200 -7.732 -17.119 1.00 81.81 688 ALA A CA 1
ATOM 5408 C C . ALA A 1 688 ? 47.885 -9.053 -16.741 1.00 81.81 688 ALA A C 1
ATOM 5410 O O . ALA A 1 688 ? 47.563 -10.096 -17.305 1.00 81.81 688 ALA A O 1
ATOM 5411 N N . LYS A 1 689 ? 48.744 -9.036 -15.717 1.00 78.38 689 LYS A N 1
ATOM 5412 C CA . LYS A 1 689 ? 49.424 -10.234 -15.213 1.00 78.38 689 LYS A CA 1
ATOM 5413 C C . LYS A 1 689 ? 48.453 -11.256 -14.607 1.00 78.38 689 LYS A C 1
ATOM 5415 O O . LYS A 1 689 ? 48.654 -12.457 -14.757 1.00 78.38 689 LYS A O 1
ATOM 5420 N N . ARG A 1 690 ? 47.365 -10.797 -13.969 1.00 72.94 690 ARG A N 1
ATOM 5421 C CA . ARG A 1 690 ? 46.274 -11.671 -13.492 1.00 72.94 690 ARG A CA 1
ATOM 5422 C C . ARG A 1 690 ? 45.567 -12.362 -14.656 1.00 72.94 690 ARG A C 1
ATOM 5424 O O . ARG A 1 690 ? 45.325 -13.560 -14.579 1.00 72.94 690 ARG A O 1
ATOM 5431 N N . ARG A 1 691 ? 45.267 -11.630 -15.736 1.00 80.62 691 ARG A N 1
ATOM 5432 C CA . ARG A 1 691 ? 44.676 -12.222 -16.950 1.00 80.62 691 ARG A CA 1
ATOM 5433 C C . ARG A 1 691 ? 45.592 -13.278 -17.563 1.00 80.62 691 ARG A C 1
ATOM 5435 O O . ARG A 1 691 ? 45.102 -14.339 -17.919 1.00 80.62 691 ARG A O 1
ATOM 5442 N N . GLU A 1 692 ? 46.895 -13.017 -17.613 1.00 83.12 692 GLU A N 1
ATOM 5443 C CA . GLU A 1 692 ? 47.887 -13.960 -18.142 1.00 83.12 692 GLU A CA 1
ATOM 5444 C C . GLU A 1 692 ? 47.969 -15.254 -17.312 1.00 83.12 692 GLU A C 1
ATOM 5446 O O . GLU A 1 692 ? 47.993 -16.341 -17.880 1.00 83.12 692 GLU A O 1
ATOM 5451 N N . LEU A 1 693 ? 47.941 -15.160 -15.976 1.00 76.69 693 LEU A N 1
ATOM 5452 C CA . LEU A 1 693 ? 47.940 -16.335 -15.092 1.00 76.69 693 LEU A CA 1
ATOM 5453 C C . LEU A 1 693 ? 46.657 -17.168 -15.213 1.00 76.69 693 LEU A C 1
ATOM 5455 O O . LEU A 1 693 ? 46.732 -18.395 -15.240 1.00 76.69 693 LEU A O 1
ATOM 5459 N N . VAL A 1 694 ? 45.495 -16.514 -15.319 1.00 76.19 694 VAL A N 1
ATOM 5460 C CA . VAL A 1 694 ? 44.211 -17.197 -15.554 1.00 76.19 694 VAL A CA 1
ATOM 5461 C C . VAL A 1 694 ? 44.239 -17.910 -16.903 1.00 76.19 694 VAL A C 1
ATOM 5463 O O . VAL A 1 694 ? 43.932 -19.095 -16.978 1.00 76.19 694 VAL A O 1
ATOM 5466 N N . GLU A 1 695 ? 44.695 -17.227 -17.952 1.00 83.25 695 GLU A N 1
ATOM 5467 C CA . GLU A 1 695 ? 44.814 -17.799 -19.293 1.00 83.25 695 GLU A CA 1
ATOM 5468 C C . GLU A 1 695 ? 45.827 -18.958 -19.336 1.00 83.25 695 GLU A C 1
ATOM 5470 O O . GLU A 1 695 ? 45.639 -19.933 -20.065 1.00 83.25 695 GLU A O 1
ATOM 5475 N N . GLN A 1 696 ? 46.897 -18.894 -18.538 1.00 82.06 696 GLN A N 1
ATOM 5476 C CA . GLN A 1 696 ? 47.875 -19.971 -18.421 1.00 82.06 696 GLN A CA 1
ATOM 5477 C C . GLN A 1 696 ? 47.300 -21.194 -17.694 1.00 82.06 696 GLN A C 1
ATOM 5479 O O . GLN A 1 696 ? 47.504 -22.306 -18.175 1.00 82.06 696 GLN A O 1
ATOM 5484 N N . ALA A 1 697 ? 46.556 -21.008 -16.601 1.00 78.88 697 ALA A N 1
ATOM 5485 C CA . ALA A 1 697 ? 45.898 -22.103 -15.884 1.00 78.88 697 ALA A CA 1
ATOM 5486 C C . ALA A 1 697 ? 44.790 -22.763 -16.720 1.00 78.88 697 ALA A C 1
ATOM 5488 O O . ALA A 1 697 ? 44.696 -23.988 -16.781 1.00 78.88 697 ALA A O 1
ATOM 5489 N N . GLU A 1 698 ? 44.003 -21.963 -17.450 1.00 81.06 698 GLU A N 1
ATOM 5490 C CA . GLU A 1 698 ? 43.020 -22.472 -18.413 1.00 81.06 698 GLU A CA 1
ATOM 5491 C C . GLU A 1 698 ? 43.682 -23.312 -19.517 1.00 81.06 698 GLU A C 1
ATOM 5493 O O . GLU A 1 698 ? 43.115 -24.310 -19.963 1.00 81.06 698 GLU A O 1
ATOM 5498 N N . ARG A 1 699 ? 44.901 -22.945 -19.943 1.00 86.06 699 ARG A N 1
ATOM 5499 C CA . ARG A 1 699 ? 45.673 -23.695 -20.946 1.00 86.06 699 ARG A CA 1
ATOM 5500 C C . ARG A 1 699 ? 46.311 -24.970 -20.406 1.00 86.06 699 ARG A C 1
ATOM 5502 O O . ARG A 1 699 ? 46.374 -25.951 -21.144 1.00 86.06 699 ARG A O 1
ATOM 5509 N N . THR A 1 700 ? 46.838 -24.962 -19.184 1.00 85.81 700 THR A N 1
ATOM 5510 C CA . THR A 1 700 ? 47.533 -26.129 -18.616 1.00 85.81 700 THR A CA 1
ATOM 5511 C C . THR A 1 700 ? 46.572 -27.143 -18.006 1.00 85.81 700 THR A C 1
ATOM 5513 O O . THR A 1 700 ? 46.948 -28.303 -17.849 1.00 85.81 700 THR A O 1
ATOM 5516 N N . GLY A 1 701 ? 45.336 -26.740 -17.688 1.00 79.44 701 GLY A N 1
ATOM 5517 C CA . GLY A 1 701 ? 44.353 -27.595 -17.021 1.00 79.44 701 GLY A CA 1
ATOM 5518 C C . GLY A 1 701 ? 44.749 -27.962 -15.589 1.00 79.44 701 GLY A C 1
ATOM 5519 O O . GLY A 1 701 ? 44.077 -28.777 -14.956 1.00 79.44 701 GLY A O 1
ATOM 5520 N N . GLU A 1 702 ? 45.831 -27.373 -15.074 1.00 76.62 702 GLU A N 1
ATOM 5521 C CA . GLU A 1 702 ? 46.132 -27.421 -13.654 1.00 76.62 702 GLU A CA 1
ATOM 5522 C C . GLU A 1 702 ? 45.058 -26.598 -12.942 1.00 76.62 702 GLU A C 1
ATOM 5524 O O . GLU A 1 702 ? 44.730 -25.501 -13.409 1.00 76.62 702 GLU A O 1
ATOM 5529 N N . PRO A 1 703 ? 44.456 -27.120 -11.855 1.00 60.44 703 PRO A N 1
ATOM 5530 C CA . PRO A 1 703 ? 43.531 -26.326 -11.073 1.00 60.44 703 PRO A CA 1
ATOM 5531 C C . PRO A 1 703 ? 44.266 -25.045 -10.711 1.00 60.44 703 PRO A C 1
ATOM 5533 O O . PRO A 1 703 ? 45.363 -25.107 -10.152 1.00 60.44 703 PRO A O 1
ATOM 5536 N N . LEU A 1 704 ? 43.679 -23.903 -11.079 1.00 60.62 704 LEU A N 1
ATOM 5537 C CA . LEU A 1 704 ? 44.083 -22.629 -10.523 1.00 60.62 704 LEU A CA 1
ATOM 5538 C C . LEU A 1 704 ? 43.966 -22.859 -9.014 1.00 60.62 704 LEU A C 1
ATOM 5540 O O . LEU A 1 704 ? 42.857 -22.931 -8.479 1.00 60.62 704 LEU A O 1
ATOM 5544 N N . GLU A 1 705 ? 45.094 -23.089 -8.332 1.00 52.25 705 GLU A N 1
ATOM 5545 C CA . GLU A 1 705 ? 45.181 -22.707 -6.940 1.00 52.25 705 GLU A CA 1
ATOM 5546 C C . GLU A 1 705 ? 44.833 -21.232 -7.032 1.00 52.25 705 GLU A C 1
ATOM 5548 O O . GLU A 1 705 ? 45.617 -20.422 -7.517 1.00 52.25 705 GLU A O 1
ATOM 5553 N N . ASP A 1 706 ? 43.574 -20.926 -6.764 1.00 49.28 706 ASP A N 1
ATOM 5554 C CA . ASP A 1 706 ? 43.137 -19.613 -6.385 1.00 49.28 706 ASP A CA 1
ATOM 5555 C C . ASP A 1 706 ? 43.516 -19.618 -4.902 1.00 49.28 706 ASP A C 1
ATOM 5557 O O . ASP A 1 706 ? 42.713 -20.035 -4.058 1.00 49.28 706 ASP A O 1
ATOM 5561 N N . PRO A 1 707 ? 44.755 -19.232 -4.503 1.00 47.38 707 PRO A N 1
ATOM 5562 C CA . PRO A 1 707 ? 44.820 -18.615 -3.210 1.00 47.38 707 PRO A CA 1
ATOM 5563 C C . PRO A 1 707 ? 43.798 -17.496 -3.279 1.00 47.38 707 PRO A C 1
ATOM 5565 O O . PRO A 1 707 ? 43.603 -16.893 -4.326 1.00 47.38 707 PRO A O 1
ATOM 5568 N N . ASP A 1 708 ? 43.152 -17.240 -2.167 1.00 49.88 708 ASP A N 1
ATOM 5569 C CA . ASP A 1 708 ? 42.284 -16.106 -1.920 1.00 49.88 708 ASP A CA 1
ATOM 5570 C C . ASP A 1 708 ? 43.068 -14.784 -2.178 1.00 49.88 708 ASP A C 1
ATOM 5572 O O . ASP A 1 708 ? 43.423 -14.053 -1.257 1.00 49.88 708 ASP A O 1
ATOM 5576 N N . MET A 1 709 ? 43.462 -14.521 -3.433 1.00 48.84 709 MET A N 1
ATOM 5577 C CA . MET A 1 709 ? 44.431 -13.522 -3.916 1.00 48.84 709 MET A CA 1
ATOM 5578 C C . MET A 1 709 ? 43.847 -12.119 -3.822 1.00 48.84 709 MET A C 1
ATOM 5580 O O . MET A 1 709 ? 44.574 -11.126 -3.879 1.00 48.84 709 MET A O 1
ATOM 5584 N N . ASP A 1 710 ? 42.534 -12.050 -3.618 1.00 49.59 710 ASP A N 1
ATOM 5585 C CA . ASP A 1 710 ? 41.816 -10.837 -3.272 1.00 49.59 710 ASP A CA 1
ATOM 5586 C C . ASP A 1 710 ? 41.987 -10.474 -1.782 1.00 49.59 710 ASP A C 1
ATOM 5588 O O . ASP A 1 710 ? 41.704 -9.342 -1.386 1.00 49.59 710 ASP A O 1
ATOM 5592 N N . THR A 1 711 ? 42.553 -11.360 -0.950 1.00 64.56 711 THR A N 1
ATOM 5593 C CA . THR A 1 711 ? 42.980 -11.008 0.408 1.00 64.56 711 THR A CA 1
ATOM 5594 C C . THR A 1 711 ? 44.462 -10.636 0.436 1.00 64.56 711 THR A C 1
ATOM 5596 O O . THR A 1 711 ? 45.355 -11.465 0.579 1.00 64.56 711 THR A O 1
ATOM 5599 N N . LEU A 1 712 ? 44.728 -9.326 0.383 1.00 76.25 712 LEU A N 1
ATOM 5600 C CA . LEU A 1 712 ? 46.039 -8.714 0.668 1.00 76.25 712 LEU A CA 1
ATOM 5601 C C . LEU A 1 712 ? 46.689 -9.264 1.959 1.00 76.25 712 LEU A C 1
ATOM 5603 O O . LEU A 1 712 ? 47.910 -9.243 2.127 1.00 76.25 712 LEU A O 1
ATOM 5607 N N . LEU A 1 713 ? 45.851 -9.727 2.886 1.00 86.75 713 LEU A N 1
ATOM 5608 C CA . LEU A 1 713 ? 46.196 -10.127 4.234 1.00 86.75 713 LEU A CA 1
ATOM 5609 C C . LEU A 1 713 ? 45.499 -11.442 4.609 1.00 86.75 713 LEU A C 1
ATOM 5611 O O . LEU A 1 713 ? 44.280 -11.479 4.808 1.00 86.75 713 LEU A O 1
ATOM 5615 N N . GLN A 1 714 ? 46.299 -12.486 4.810 1.00 88.69 714 GLN A N 1
ATOM 5616 C CA . GLN A 1 714 ? 45.875 -13.756 5.396 1.00 88.69 714 GLN A CA 1
ATOM 5617 C C . GLN A 1 714 ? 46.259 -13.773 6.880 1.00 88.69 714 GLN A C 1
ATOM 5619 O O . GLN A 1 714 ? 47.403 -13.484 7.232 1.00 88.69 714 GLN A O 1
ATOM 5624 N N . ILE A 1 715 ? 45.298 -14.073 7.756 1.00 91.81 715 ILE A N 1
ATOM 5625 C CA . ILE A 1 715 ? 45.496 -14.093 9.211 1.00 91.81 715 ILE A CA 1
ATOM 5626 C C . ILE A 1 715 ? 45.170 -15.491 9.728 1.00 91.81 715 ILE A C 1
ATOM 5628 O O . ILE A 1 715 ? 44.029 -15.936 9.621 1.00 91.81 715 ILE A O 1
ATOM 5632 N N . GLU A 1 716 ? 46.157 -16.131 10.341 1.00 92.31 716 GLU A N 1
ATOM 5633 C CA . GLU A 1 716 ? 46.052 -17.462 10.941 1.00 92.31 716 GLU A CA 1
ATOM 5634 C C . GLU A 1 716 ? 46.343 -17.381 12.441 1.00 92.31 716 GLU A C 1
ATOM 5636 O O . GLU A 1 716 ? 47.255 -16.663 12.874 1.00 92.31 716 GLU A O 1
ATOM 5641 N N . MET A 1 717 ? 45.583 -18.117 13.250 1.00 94.88 717 MET A N 1
ATOM 5642 C CA . MET A 1 717 ? 45.869 -18.263 14.673 1.00 94.88 717 MET A CA 1
ATOM 5643 C C . MET A 1 717 ? 46.968 -19.315 14.865 1.00 94.88 717 MET A C 1
ATOM 5645 O O . MET A 1 717 ? 46.876 -20.421 14.349 1.00 94.88 717 MET A O 1
ATOM 5649 N N . LEU A 1 718 ? 48.027 -18.976 15.605 1.00 93.69 718 LEU A N 1
ATOM 5650 C CA . LEU A 1 718 ? 49.109 -19.919 15.923 1.00 93.69 718 LEU A CA 1
ATOM 5651 C C . LEU A 1 718 ? 48.989 -20.489 17.336 1.00 93.69 718 LEU A C 1
ATOM 5653 O O . LEU A 1 718 ? 49.328 -21.641 17.576 1.00 93.69 718 LEU A O 1
ATOM 5657 N N . GLU A 1 719 ? 48.610 -19.648 18.295 1.00 94.44 719 GLU A N 1
ATOM 5658 C CA . GLU A 1 719 ? 48.579 -19.997 19.715 1.00 94.44 719 GLU A CA 1
ATOM 5659 C C . GLU A 1 719 ? 47.535 -19.121 20.412 1.00 94.44 719 GLU A C 1
ATOM 5661 O O . GLU A 1 719 ? 47.530 -17.901 20.224 1.00 94.44 719 GLU A O 1
ATOM 5666 N N . SER A 1 720 ? 46.683 -19.726 21.235 1.00 94.25 720 SER A N 1
ATOM 5667 C CA . SER A 1 720 ? 45.641 -19.033 21.993 1.00 94.25 720 SER A CA 1
ATOM 5668 C C . SER A 1 720 ? 45.637 -19.542 23.427 1.00 94.25 720 SER A C 1
ATOM 5670 O O . SER A 1 720 ? 45.215 -20.660 23.713 1.00 94.25 720 SER A O 1
ATOM 5672 N N . VAL A 1 721 ? 46.172 -18.727 24.331 1.00 92.25 721 VAL A N 1
ATOM 5673 C CA . VAL A 1 721 ? 46.233 -18.993 25.771 1.00 92.25 721 VAL A CA 1
ATOM 5674 C C . VAL A 1 721 ? 45.563 -17.819 26.477 1.00 92.25 721 VAL A C 1
ATOM 5676 O O . VAL A 1 721 ? 45.528 -16.706 25.952 1.00 92.25 721 VAL A O 1
ATOM 5679 N N . GLN A 1 722 ? 45.026 -18.036 27.675 1.00 89.88 722 GLN A N 1
ATOM 5680 C CA . GLN A 1 722 ? 44.432 -16.962 28.470 1.00 89.88 722 GLN A CA 1
ATOM 5681 C C . GLN A 1 722 ? 45.401 -15.767 28.589 1.00 89.88 722 GLN A C 1
ATOM 5683 O O . GLN A 1 722 ? 46.551 -15.919 29.003 1.00 89.88 722 GLN A O 1
ATOM 5688 N N . GLY A 1 723 ? 44.950 -14.581 28.172 1.00 88.81 723 GLY A N 1
ATOM 5689 C CA . GLY A 1 723 ? 45.755 -13.355 28.144 1.00 88.81 723 GLY A CA 1
ATOM 5690 C C . GLY A 1 723 ? 46.799 -13.240 27.020 1.00 88.81 723 GLY A C 1
ATOM 5691 O O . GLY A 1 723 ? 47.471 -12.211 26.943 1.00 88.81 723 GLY A O 1
ATOM 5692 N N . LYS A 1 724 ? 46.951 -14.237 26.135 1.00 93.25 724 LYS A N 1
ATOM 5693 C CA . LYS A 1 724 ? 47.946 -14.228 25.051 1.00 93.25 724 LYS A CA 1
ATOM 5694 C C . LYS A 1 724 ? 47.411 -14.878 23.771 1.00 93.25 724 LYS A C 1
ATOM 5696 O O . LYS A 1 724 ? 47.227 -16.088 23.703 1.00 93.25 724 LYS A O 1
ATOM 5701 N N . LEU A 1 725 ? 47.296 -14.075 22.716 1.00 93.75 725 LEU A N 1
ATOM 5702 C CA . LEU A 1 725 ? 46.956 -14.527 21.368 1.00 93.75 725 LEU A CA 1
ATOM 5703 C C . LEU A 1 725 ? 48.142 -14.293 20.430 1.00 93.75 725 LEU A C 1
ATOM 5705 O O . LEU A 1 725 ? 48.638 -13.170 20.311 1.00 93.75 725 LEU A O 1
ATOM 5709 N N . LYS A 1 726 ? 48.607 -15.348 19.761 1.00 95.75 726 LYS A N 1
ATOM 5710 C CA . LYS A 1 726 ? 49.672 -15.282 18.761 1.00 95.75 726 LYS A CA 1
ATOM 5711 C C . LYS A 1 726 ? 49.081 -15.560 17.389 1.00 95.75 726 LYS A C 1
ATOM 5713 O O . LYS A 1 726 ? 48.537 -16.634 17.148 1.00 95.75 726 LYS A O 1
ATOM 5718 N N . ILE A 1 727 ? 49.246 -14.601 16.490 1.00 94.81 727 ILE A N 1
ATOM 5719 C CA . ILE A 1 727 ? 48.741 -14.668 15.119 1.00 94.81 727 ILE A CA 1
ATOM 5720 C C . ILE A 1 727 ? 49.894 -14.641 14.120 1.00 94.81 727 ILE A C 1
ATOM 5722 O O . ILE A 1 727 ? 50.946 -14.045 14.375 1.00 94.81 727 ILE A O 1
ATOM 5726 N N . ARG A 1 728 ? 49.673 -15.254 12.963 1.00 93.31 728 ARG A N 1
ATOM 5727 C CA . ARG A 1 728 ? 50.495 -15.110 11.767 1.00 93.31 728 ARG A CA 1
ATOM 5728 C C . ARG A 1 728 ? 49.711 -14.274 10.768 1.00 93.31 728 ARG A C 1
ATOM 5730 O O . ARG A 1 728 ? 48.636 -14.669 10.342 1.00 93.31 728 ARG A O 1
ATOM 5737 N N . ALA A 1 729 ? 50.254 -13.116 10.416 1.00 91.56 729 ALA A N 1
ATOM 5738 C CA . ALA A 1 729 ? 49.716 -12.264 9.367 1.00 91.56 729 ALA A CA 1
ATOM 5739 C C . ALA A 1 729 ? 50.640 -12.357 8.148 1.00 91.56 729 ALA A C 1
ATOM 5741 O O . ALA A 1 729 ? 51.772 -11.872 8.191 1.00 91.56 729 ALA A O 1
ATOM 5742 N N . LEU A 1 730 ? 50.177 -13.011 7.085 1.00 89.00 730 LEU A N 1
ATOM 5743 C CA . LEU A 1 730 ? 50.876 -13.083 5.810 1.00 89.00 730 LEU A CA 1
ATOM 5744 C C . LEU A 1 730 ? 50.344 -11.968 4.908 1.00 89.00 730 LEU A C 1
ATOM 5746 O O . LEU A 1 730 ? 49.196 -12.010 4.465 1.00 89.00 730 LEU A O 1
ATOM 5750 N N . VAL A 1 731 ? 51.183 -10.965 4.658 1.00 88.31 731 VAL A N 1
ATOM 5751 C CA . VAL A 1 731 ? 50.874 -9.870 3.734 1.00 88.31 731 VAL A CA 1
ATOM 5752 C C . VAL A 1 731 ? 51.440 -10.225 2.367 1.00 88.31 731 VAL A C 1
ATOM 5754 O O . VAL A 1 731 ? 52.647 -10.433 2.238 1.00 88.31 731 VAL A O 1
ATOM 5757 N N . ARG A 1 732 ? 50.578 -10.298 1.353 1.00 85.44 732 ARG A N 1
ATOM 5758 C CA . ARG A 1 732 ? 50.972 -10.594 -0.028 1.00 85.44 732 ARG A CA 1
ATOM 5759 C C . ARG A 1 732 ? 50.872 -9.310 -0.852 1.00 85.44 732 ARG A C 1
ATOM 5761 O O . ARG A 1 732 ? 49.762 -8.948 -1.232 1.00 85.44 732 ARG A O 1
ATOM 5768 N N . PRO A 1 733 ? 51.979 -8.583 -1.091 1.00 83.81 733 PRO A N 1
ATOM 5769 C CA . PRO A 1 733 ? 51.922 -7.361 -1.886 1.00 83.81 733 PRO A CA 1
ATOM 5770 C C . PRO A 1 733 ? 51.455 -7.675 -3.312 1.00 83.81 733 PRO A C 1
ATOM 5772 O O . PRO A 1 733 ? 51.936 -8.627 -3.926 1.00 83.81 733 PRO A O 1
ATOM 5775 N N . GLN A 1 734 ? 50.528 -6.873 -3.832 1.00 80.94 734 GLN A N 1
ATOM 5776 C CA . GLN A 1 734 ? 49.983 -7.032 -5.183 1.00 80.94 734 GLN A CA 1
ATOM 5777 C C . GLN A 1 734 ? 50.915 -6.447 -6.252 1.00 80.94 734 GLN A C 1
ATOM 5779 O O . GLN A 1 734 ? 50.965 -6.947 -7.374 1.00 80.94 734 GLN A O 1
ATOM 5784 N N . ASP A 1 735 ? 51.690 -5.420 -5.900 1.00 81.06 735 ASP A N 1
ATOM 5785 C CA . ASP A 1 735 ? 52.669 -4.789 -6.779 1.00 81.06 735 ASP A CA 1
ATOM 5786 C C . ASP A 1 735 ? 53.969 -4.416 -6.029 1.00 81.06 735 ASP A C 1
ATOM 5788 O O . ASP A 1 735 ? 54.086 -4.525 -4.802 1.00 81.06 735 ASP A O 1
ATOM 5792 N N . LYS A 1 736 ? 54.995 -4.000 -6.784 1.00 77.44 736 LYS A N 1
ATOM 5793 C CA . LYS A 1 736 ? 56.310 -3.629 -6.226 1.00 77.44 736 LYS A CA 1
ATOM 5794 C C . LYS A 1 736 ? 56.248 -2.379 -5.345 1.00 77.44 736 LYS A C 1
ATOM 5796 O O . LYS A 1 736 ? 57.034 -2.257 -4.411 1.00 77.44 736 LYS A O 1
ATOM 5801 N N . ILE A 1 737 ? 55.336 -1.453 -5.634 1.00 78.88 737 ILE A N 1
ATOM 5802 C CA . ILE A 1 737 ? 55.189 -0.214 -4.861 1.00 78.88 737 ILE A CA 1
ATOM 5803 C C . ILE A 1 737 ? 54.593 -0.526 -3.495 1.00 78.88 737 ILE A C 1
ATOM 5805 O O . ILE A 1 737 ? 55.110 -0.078 -2.476 1.00 78.88 737 ILE A O 1
ATOM 5809 N N . GLN A 1 738 ? 53.548 -1.342 -3.459 1.00 81.94 738 GLN A N 1
ATOM 5810 C CA . GLN A 1 738 ? 52.945 -1.841 -2.243 1.00 81.94 738 GLN A CA 1
ATOM 5811 C C . GLN A 1 738 ? 53.955 -2.672 -1.455 1.00 81.94 738 GLN A C 1
ATOM 5813 O O . GLN A 1 738 ? 54.037 -2.487 -0.250 1.00 81.94 738 GLN A O 1
ATOM 5818 N N . ALA A 1 739 ? 54.783 -3.500 -2.106 1.00 85.06 739 ALA A N 1
ATOM 5819 C CA . ALA A 1 739 ? 55.873 -4.216 -1.436 1.00 85.06 739 ALA A CA 1
ATOM 5820 C C . ALA A 1 739 ? 56.857 -3.261 -0.733 1.00 85.06 739 ALA A C 1
ATOM 5822 O O . ALA A 1 739 ? 57.124 -3.440 0.454 1.00 85.06 739 ALA A O 1
ATOM 5823 N N . ASN A 1 740 ? 57.325 -2.215 -1.423 1.00 85.50 740 ASN A N 1
ATOM 5824 C CA . ASN A 1 740 ? 58.230 -1.213 -0.849 1.00 85.50 740 ASN A CA 1
ATOM 5825 C C . ASN A 1 740 ? 57.565 -0.429 0.296 1.00 85.50 740 ASN A C 1
ATOM 5827 O O . ASN A 1 740 ? 58.152 -0.268 1.362 1.00 85.50 740 ASN A O 1
ATOM 5831 N N . ASN A 1 741 ? 56.313 -0.004 0.113 1.00 85.12 741 ASN A N 1
ATOM 5832 C CA . ASN A 1 741 ? 55.548 0.725 1.126 1.00 85.12 741 ASN A CA 1
ATOM 5833 C C . ASN A 1 741 ? 55.223 -0.152 2.351 1.00 85.12 741 ASN A C 1
ATOM 5835 O O . ASN A 1 741 ? 55.184 0.339 3.478 1.00 85.12 741 ASN A O 1
ATOM 5839 N N . ILE A 1 742 ? 54.973 -1.452 2.149 1.00 86.94 742 ILE A N 1
ATOM 5840 C CA . ILE A 1 742 ? 54.794 -2.436 3.225 1.00 86.94 742 ILE A CA 1
ATOM 5841 C C . ILE A 1 742 ? 56.114 -2.657 3.957 1.00 86.94 742 ILE A C 1
ATOM 5843 O O . ILE A 1 742 ? 56.104 -2.831 5.171 1.00 86.94 742 ILE A O 1
ATOM 5847 N N . GLU A 1 743 ? 57.246 -2.655 3.257 1.00 88.50 743 GLU A N 1
ATOM 5848 C CA . GLU A 1 743 ? 58.556 -2.777 3.887 1.00 88.50 743 GLU A CA 1
ATOM 5849 C C . GLU A 1 743 ? 58.900 -1.550 4.741 1.00 88.50 743 GLU A C 1
ATOM 5851 O O . GLU A 1 743 ? 59.301 -1.718 5.896 1.00 88.50 743 GLU A O 1
ATOM 5856 N N . GLU A 1 744 ? 58.655 -0.346 4.219 1.00 87.88 744 GLU A N 1
ATOM 5857 C CA . GLU A 1 744 ? 58.841 0.921 4.930 1.00 87.88 744 GLU A CA 1
ATOM 5858 C C . GLU A 1 744 ? 57.932 1.000 6.165 1.00 87.88 744 GLU A C 1
ATOM 5860 O O . GLU A 1 744 ? 58.416 1.099 7.294 1.00 87.88 744 GLU A O 1
ATOM 5865 N N . ARG A 1 745 ? 56.615 0.811 5.992 1.00 87.06 745 ARG A N 1
ATOM 5866 C CA . ARG A 1 745 ? 55.674 0.774 7.125 1.00 87.06 745 ARG A CA 1
ATOM 5867 C C . ARG A 1 745 ? 55.912 -0.413 8.051 1.00 87.06 745 ARG A C 1
ATOM 5869 O O . ARG A 1 745 ? 55.614 -0.339 9.236 1.00 87.06 745 ARG A O 1
ATOM 5876 N N . GLY A 1 746 ? 56.442 -1.521 7.546 1.00 86.69 746 GLY A N 1
ATOM 5877 C CA . GLY A 1 746 ? 56.778 -2.699 8.339 1.00 86.69 746 GLY A CA 1
ATOM 5878 C C . GLY A 1 746 ? 57.882 -2.412 9.356 1.00 86.69 746 GLY A C 1
ATOM 5879 O O . GLY A 1 746 ? 57.831 -2.933 10.474 1.00 86.69 746 GLY A O 1
ATOM 5880 N N . ALA A 1 747 ? 58.844 -1.552 9.008 1.00 86.88 747 ALA A N 1
ATOM 5881 C CA . ALA A 1 747 ? 59.849 -1.068 9.949 1.00 86.88 747 ALA A CA 1
ATOM 5882 C C . ALA A 1 747 ? 59.199 -0.242 11.075 1.00 86.88 747 ALA A C 1
ATOM 5884 O O . ALA A 1 747 ? 59.455 -0.510 12.252 1.00 86.88 747 ALA A O 1
ATOM 5885 N N . ASP A 1 748 ? 58.266 0.653 10.733 1.00 87.38 748 ASP A N 1
ATOM 5886 C CA . ASP A 1 748 ? 57.516 1.462 11.705 1.00 87.38 748 ASP A CA 1
ATOM 5887 C C . ASP A 1 748 ? 56.617 0.615 12.612 1.00 87.38 748 ASP A C 1
ATOM 5889 O O . ASP A 1 748 ? 56.549 0.831 13.823 1.00 87.38 748 ASP A O 1
ATOM 5893 N N . LEU A 1 749 ? 55.953 -0.393 12.046 1.00 86.25 749 LEU A N 1
ATOM 5894 C CA . LEU A 1 749 ? 55.080 -1.322 12.763 1.00 86.25 749 LEU A CA 1
ATOM 5895 C C . LEU A 1 749 ? 55.852 -2.299 13.659 1.00 86.25 749 LEU A C 1
ATOM 5897 O O . LEU A 1 749 ? 55.276 -2.882 14.574 1.00 86.25 749 LEU A O 1
ATOM 5901 N N . THR A 1 750 ? 57.157 -2.471 13.446 1.00 90.44 750 THR A N 1
ATOM 5902 C CA . THR A 1 750 ? 58.003 -3.251 14.361 1.00 90.44 750 THR A CA 1
ATOM 5903 C C . THR A 1 750 ? 58.321 -2.458 15.638 1.00 90.44 750 THR A C 1
ATOM 5905 O O . THR A 1 750 ? 58.647 -3.051 16.670 1.00 90.44 750 THR A O 1
ATOM 5908 N N . ASN A 1 751 ? 58.166 -1.126 15.623 1.00 91.38 751 ASN A N 1
ATOM 5909 C CA . ASN A 1 751 ? 58.283 -0.307 16.823 1.00 91.38 751 ASN A CA 1
ATOM 5910 C C . ASN A 1 751 ? 57.046 -0.504 17.728 1.00 91.38 751 ASN A C 1
ATOM 5912 O O . ASN A 1 751 ? 55.928 -0.147 17.335 1.00 91.38 751 ASN A O 1
ATOM 5916 N N . PRO A 1 752 ? 57.211 -1.017 18.965 1.00 86.50 752 PRO A N 1
ATOM 5917 C CA . PRO A 1 752 ? 56.089 -1.330 19.850 1.00 86.50 752 PRO A CA 1
ATOM 5918 C C . PRO A 1 752 ? 55.237 -0.103 20.204 1.00 86.50 752 PRO A C 1
ATOM 5920 O O . PRO A 1 752 ? 54.039 -0.245 20.438 1.00 86.50 752 PRO A O 1
ATOM 5923 N N . GLN A 1 753 ? 55.810 1.106 20.218 1.00 88.25 753 GLN A N 1
ATOM 5924 C CA . GLN A 1 753 ? 55.051 2.323 20.522 1.00 88.25 753 GLN A CA 1
ATOM 5925 C C . GLN A 1 753 ? 54.105 2.713 19.378 1.00 88.25 753 GLN A C 1
ATOM 5927 O O . GLN A 1 753 ? 52.949 3.062 19.626 1.00 88.25 753 GLN A O 1
ATOM 5932 N N . THR A 1 754 ? 54.573 2.621 18.132 1.00 87.38 754 THR A N 1
ATOM 5933 C CA . THR A 1 754 ? 53.796 2.958 16.928 1.00 87.38 754 THR A CA 1
ATOM 5934 C C . THR A 1 754 ? 52.717 1.914 16.653 1.00 87.38 754 THR A C 1
ATOM 5936 O O . THR A 1 754 ? 51.560 2.267 16.400 1.00 87.38 754 THR A O 1
ATOM 5939 N N . ALA A 1 755 ? 53.072 0.631 16.781 1.00 83.81 755 ALA A N 1
ATOM 5940 C CA . ALA A 1 755 ? 52.142 -0.487 16.652 1.00 83.81 755 ALA A CA 1
ATOM 5941 C C . ALA A 1 755 ? 51.031 -0.428 17.703 1.00 83.81 755 ALA A C 1
ATOM 5943 O O . ALA A 1 755 ? 49.858 -0.570 17.364 1.00 83.81 755 ALA A O 1
ATOM 5944 N N . SER A 1 756 ? 51.389 -0.163 18.966 1.00 82.75 756 SER A N 1
ATOM 5945 C CA . SER A 1 756 ? 50.414 -0.046 20.048 1.00 82.75 756 SER A CA 1
ATOM 5946 C C . SER A 1 756 ? 49.435 1.100 19.788 1.00 82.75 756 SER A C 1
ATOM 5948 O O . SER A 1 756 ? 48.230 0.882 19.799 1.00 82.75 756 SER A O 1
ATOM 5950 N N . LYS A 1 757 ? 49.911 2.301 19.432 1.00 85.56 757 LYS A N 1
ATOM 5951 C CA . LYS A 1 757 ? 49.015 3.437 19.150 1.00 85.56 757 LYS A CA 1
ATOM 5952 C C . LYS A 1 757 ? 48.052 3.173 17.989 1.00 85.56 757 LYS A C 1
ATOM 5954 O O . LYS A 1 757 ? 46.881 3.515 18.099 1.00 85.56 757 LYS A O 1
ATOM 5959 N N . SER A 1 758 ? 48.525 2.558 16.908 1.00 86.75 758 SER A N 1
ATOM 5960 C CA . SER A 1 758 ? 47.735 2.430 15.675 1.00 86.75 758 SER A CA 1
ATOM 5961 C C . SER A 1 758 ? 46.822 1.198 15.682 1.00 86.75 758 SER A C 1
ATOM 5963 O O . SER A 1 758 ? 45.628 1.312 15.415 1.00 86.75 758 SER A O 1
ATOM 5965 N N . ILE A 1 759 ? 47.347 0.024 16.054 1.00 91.44 759 ILE A N 1
ATOM 5966 C CA . ILE A 1 759 ? 46.586 -1.236 16.041 1.00 91.44 759 ILE A CA 1
ATOM 5967 C C . ILE A 1 759 ? 45.629 -1.308 17.225 1.00 91.44 759 ILE A C 1
ATOM 5969 O O . ILE A 1 759 ? 44.453 -1.616 17.042 1.00 91.44 759 ILE A O 1
ATOM 5973 N N . VAL A 1 760 ? 46.108 -1.024 18.444 1.00 92.06 760 VAL A N 1
ATOM 5974 C CA . VAL A 1 760 ? 45.287 -1.197 19.656 1.00 92.06 760 VAL A CA 1
ATOM 5975 C C . VAL A 1 760 ? 44.102 -0.248 19.631 1.00 92.06 760 VAL A C 1
ATOM 5977 O O . VAL A 1 760 ? 43.004 -0.647 20.009 1.00 92.06 760 VAL A O 1
ATOM 5980 N N . GLN A 1 761 ? 44.287 0.985 19.153 1.00 90.56 761 GLN A N 1
ATOM 5981 C CA . GLN A 1 761 ? 43.197 1.952 19.068 1.00 90.56 761 GLN A CA 1
ATOM 5982 C C . GLN A 1 761 ? 42.106 1.500 18.089 1.00 90.56 761 GLN A C 1
ATOM 5984 O O . GLN A 1 761 ? 40.921 1.633 18.398 1.00 90.56 761 GLN A O 1
ATOM 5989 N N . GLU A 1 762 ? 42.479 0.946 16.935 1.00 90.56 762 GLU A N 1
ATOM 5990 C CA . GLU A 1 762 ? 41.507 0.464 15.952 1.00 90.56 762 GLU A CA 1
ATOM 5991 C C . GLU A 1 762 ? 40.814 -0.825 16.387 1.00 90.56 762 GLU A C 1
ATOM 5993 O O . GLU A 1 762 ? 39.586 -0.918 16.313 1.00 90.56 762 GLU A O 1
ATOM 5998 N N . MET A 1 763 ? 41.562 -1.770 16.957 1.00 93.06 763 MET A N 1
ATOM 5999 C CA . MET A 1 763 ? 40.976 -2.974 17.543 1.00 93.06 763 MET A CA 1
ATOM 6000 C C . MET A 1 763 ? 40.024 -2.623 18.693 1.00 93.06 763 MET A C 1
ATOM 6002 O O . MET A 1 763 ? 38.899 -3.110 18.722 1.00 93.06 763 MET A O 1
ATOM 6006 N N . ALA A 1 764 ? 40.408 -1.710 19.592 1.00 92.06 764 ALA A N 1
ATOM 6007 C CA . ALA A 1 764 ? 39.561 -1.277 20.704 1.00 92.06 764 ALA A CA 1
ATOM 6008 C C . ALA A 1 764 ? 38.264 -0.602 20.232 1.00 92.06 764 ALA A C 1
ATOM 6010 O O . ALA A 1 764 ? 37.208 -0.832 20.820 1.00 92.06 764 ALA A O 1
ATOM 6011 N N . LYS A 1 765 ? 38.311 0.211 19.167 1.00 92.06 765 LYS A N 1
ATOM 6012 C CA . LYS A 1 765 ? 37.100 0.790 18.556 1.00 92.06 765 LYS A CA 1
ATOM 6013 C C . LYS A 1 765 ? 36.200 -0.298 17.974 1.00 92.06 765 LYS A C 1
ATOM 6015 O O . LYS A 1 765 ? 34.991 -0.244 18.182 1.00 92.06 765 LYS A O 1
ATOM 6020 N N . SER A 1 766 ? 36.777 -1.262 17.257 1.00 90.62 766 SER A N 1
ATOM 6021 C CA . SER A 1 766 ? 36.024 -2.360 16.641 1.00 90.62 766 SER A CA 1
ATOM 6022 C C . SER A 1 766 ? 35.352 -3.251 17.693 1.00 90.62 766 SER A C 1
ATOM 6024 O O . SER A 1 766 ? 34.157 -3.533 17.596 1.00 90.62 766 SER A O 1
ATOM 6026 N N . PHE A 1 767 ? 36.067 -3.582 18.773 1.00 92.38 767 PHE A N 1
ATOM 6027 C CA . PHE A 1 767 ? 35.525 -4.357 19.889 1.00 92.38 767 PHE A CA 1
ATOM 6028 C C . PHE A 1 767 ? 34.394 -3.644 20.623 1.00 92.38 767 PHE A C 1
ATOM 6030 O O . PHE A 1 767 ? 33.350 -4.248 20.852 1.00 92.38 767 PHE A O 1
ATOM 6037 N N . LYS A 1 768 ? 34.549 -2.346 20.915 1.00 89.88 768 LYS A N 1
ATOM 6038 C CA . LYS A 1 768 ? 33.485 -1.551 21.547 1.00 89.88 768 LYS A CA 1
ATOM 6039 C C . LYS A 1 768 ? 32.230 -1.466 20.677 1.00 89.88 768 LYS A C 1
ATOM 6041 O O . LYS A 1 768 ? 31.133 -1.628 21.192 1.00 89.88 768 LYS A O 1
ATOM 6046 N N . ARG A 1 769 ? 32.379 -1.255 19.361 1.00 88.00 769 ARG A N 1
ATOM 6047 C CA . ARG A 1 769 ? 31.242 -1.234 18.415 1.00 88.00 769 ARG A CA 1
ATOM 6048 C C . ARG A 1 769 ? 30.522 -2.574 18.329 1.00 88.00 769 ARG A C 1
ATOM 6050 O O . ARG A 1 769 ? 29.324 -2.595 18.087 1.00 88.00 769 ARG A O 1
ATOM 6057 N N . SER A 1 770 ? 31.259 -3.662 18.517 1.00 86.88 770 SER A N 1
ATOM 6058 C CA . SER A 1 770 ? 30.730 -5.024 18.454 1.00 86.88 770 SER A CA 1
ATOM 6059 C C . SER A 1 770 ? 30.241 -5.536 19.816 1.00 86.88 770 SER A C 1
ATOM 6061 O O . SER A 1 770 ? 29.911 -6.708 19.927 1.00 86.88 770 SER A O 1
ATOM 6063 N N . GLY A 1 771 ? 30.202 -4.689 20.853 1.00 89.94 771 GLY A N 1
ATOM 6064 C CA . GLY A 1 771 ? 29.680 -5.052 22.175 1.00 89.94 771 GLY A CA 1
ATOM 6065 C C . GLY A 1 771 ? 30.608 -5.922 23.027 1.00 89.94 771 GLY A C 1
ATOM 6066 O O . GLY A 1 771 ? 30.135 -6.644 23.899 1.00 89.94 771 GLY A O 1
ATOM 6067 N N . TYR A 1 772 ? 31.926 -5.878 22.812 1.00 91.81 772 TYR A N 1
ATOM 6068 C CA . TYR A 1 772 ? 32.888 -6.636 23.619 1.00 91.81 772 TYR A CA 1
ATOM 6069 C C . TYR A 1 772 ? 33.541 -5.791 24.716 1.00 91.81 772 TYR A C 1
ATOM 6071 O O . TYR A 1 772 ? 33.996 -4.668 24.477 1.00 91.81 772 TYR A O 1
ATOM 6079 N N . LEU A 1 773 ? 33.650 -6.365 25.917 1.00 90.88 773 LEU A N 1
ATOM 6080 C CA . LEU A 1 773 ? 34.257 -5.705 27.069 1.00 90.88 773 LEU A CA 1
ATOM 6081 C C . LEU A 1 773 ? 35.791 -5.788 26.992 1.00 90.88 773 LEU A C 1
ATOM 6083 O O . LEU A 1 773 ? 36.378 -6.870 26.887 1.00 90.88 773 LEU A O 1
ATOM 6087 N N . MET A 1 774 ? 36.439 -4.626 27.063 1.00 92.19 774 MET A N 1
ATOM 6088 C CA . MET A 1 774 ? 37.894 -4.485 26.967 1.00 92.19 774 MET A CA 1
ATOM 6089 C C . MET A 1 774 ? 38.591 -4.721 28.320 1.00 92.19 774 MET A C 1
ATOM 6091 O O . MET A 1 774 ? 38.061 -4.312 29.355 1.00 92.19 774 MET A O 1
ATOM 6095 N N . PRO A 1 775 ? 39.813 -5.290 28.344 1.00 89.31 775 PRO A N 1
ATOM 6096 C CA . PRO A 1 775 ? 40.601 -5.406 29.570 1.00 89.31 775 PRO A CA 1
ATOM 6097 C C . PRO A 1 775 ? 40.910 -4.038 30.191 1.00 89.31 775 PRO A C 1
ATOM 6099 O O . PRO A 1 775 ? 41.258 -3.094 29.479 1.00 89.31 775 PRO A O 1
ATOM 6102 N N . LYS A 1 776 ? 40.884 -3.950 31.530 1.00 86.50 776 LYS A N 1
ATOM 6103 C CA . LYS A 1 776 ? 41.181 -2.715 32.289 1.00 86.50 776 LYS A CA 1
ATOM 6104 C C . LYS A 1 776 ? 42.540 -2.098 31.936 1.00 86.50 776 LYS A C 1
ATOM 6106 O O . LYS A 1 776 ? 42.682 -0.881 31.929 1.00 86.50 776 LYS A O 1
ATOM 6111 N N . TYR A 1 777 ? 43.527 -2.939 31.633 1.00 86.50 777 TYR A N 1
ATOM 6112 C CA . TYR A 1 777 ? 44.894 -2.528 31.297 1.00 86.50 777 TYR A CA 1
ATOM 6113 C C . TYR A 1 777 ? 45.141 -2.393 29.783 1.00 86.50 777 TYR A C 1
ATOM 6115 O O . TYR A 1 777 ? 46.274 -2.168 29.363 1.00 86.50 777 TYR A O 1
ATOM 6123 N N . GLY A 1 778 ? 44.090 -2.502 28.962 1.00 88.62 778 GLY A N 1
ATOM 6124 C CA . GLY A 1 778 ? 44.176 -2.431 27.506 1.00 88.62 778 GLY A CA 1
ATOM 6125 C C . GLY A 1 778 ? 44.775 -3.683 26.859 1.00 88.62 778 GLY A C 1
ATOM 6126 O O . GLY A 1 778 ? 44.953 -4.720 27.496 1.00 88.62 778 GLY A O 1
ATOM 6127 N N . LEU A 1 779 ? 45.058 -3.584 25.558 1.00 90.88 779 LEU A N 1
ATOM 6128 C CA . LEU A 1 779 ? 45.765 -4.611 24.793 1.00 90.88 779 LEU A CA 1
ATOM 6129 C C . LEU A 1 779 ? 47.199 -4.143 24.536 1.00 90.88 779 LEU A C 1
ATOM 6131 O O . LEU A 1 779 ? 47.432 -2.967 24.264 1.00 90.88 779 LEU A O 1
ATOM 6135 N N . SER A 1 780 ? 48.150 -5.073 24.577 1.00 91.19 780 SER A N 1
ATOM 6136 C CA . SER A 1 780 ? 49.524 -4.835 24.134 1.00 91.19 780 SER A CA 1
ATOM 6137 C C . SER A 1 780 ? 49.789 -5.665 22.886 1.00 91.19 780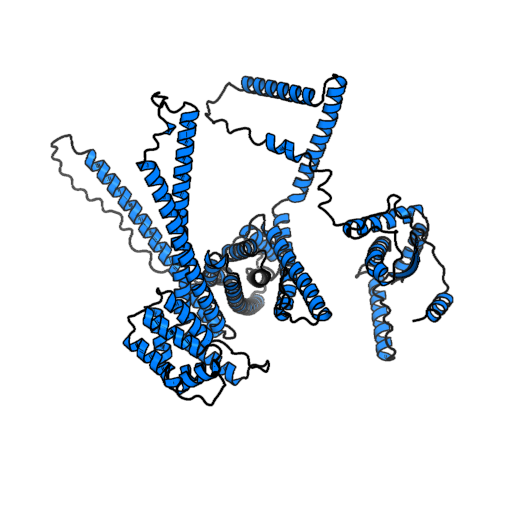 SER A C 1
ATOM 6139 O O . SER A 1 780 ? 49.572 -6.876 22.889 1.00 91.19 780 SER A O 1
ATOM 6141 N N . VAL A 1 781 ? 50.238 -5.015 21.813 1.00 92.44 781 VAL A N 1
ATOM 6142 C CA . VAL A 1 781 ? 50.536 -5.670 20.536 1.00 92.44 781 VAL A CA 1
ATOM 6143 C C . VAL A 1 781 ? 52.032 -5.574 20.277 1.00 92.44 781 VAL A C 1
ATOM 6145 O O . VAL A 1 781 ? 52.594 -4.481 20.216 1.00 92.44 781 VAL A O 1
ATOM 6148 N N . ARG A 1 782 ? 52.676 -6.731 20.106 1.00 92.06 782 ARG A N 1
ATOM 6149 C CA . ARG A 1 782 ? 54.077 -6.834 19.695 1.00 92.06 782 ARG A CA 1
ATOM 6150 C C . ARG A 1 782 ? 54.144 -7.523 18.342 1.00 92.06 782 ARG A C 1
ATOM 6152 O O . ARG A 1 782 ? 53.755 -8.681 18.221 1.00 92.06 782 ARG A O 1
ATOM 6159 N N . ILE A 1 783 ? 54.666 -6.817 17.347 1.00 92.38 783 ILE A N 1
ATOM 6160 C CA . ILE A 1 783 ? 54.851 -7.348 15.998 1.00 92.38 783 ILE A CA 1
ATOM 6161 C C . ILE A 1 783 ? 56.304 -7.774 15.844 1.00 92.38 783 ILE A C 1
ATOM 6163 O O . ILE A 1 783 ? 57.222 -7.055 16.233 1.00 92.38 783 ILE A O 1
ATOM 6167 N N . GLN A 1 784 ? 56.512 -8.960 15.282 1.00 91.69 784 GLN A N 1
ATOM 6168 C CA . GLN A 1 784 ? 57.835 -9.457 14.938 1.00 91.69 784 GLN A CA 1
ATOM 6169 C C . GLN A 1 784 ? 57.862 -9.780 13.444 1.00 91.69 784 GLN A C 1
ATOM 6171 O O . GLN A 1 784 ? 57.217 -10.734 13.008 1.00 91.69 784 GLN A O 1
ATOM 6176 N N . LYS A 1 785 ? 58.624 -9.003 12.663 1.00 89.06 785 LYS A N 1
ATOM 6177 C CA . LYS A 1 785 ? 58.909 -9.323 11.257 1.00 89.06 785 LYS A CA 1
ATOM 6178 C C . LYS A 1 785 ? 59.749 -10.603 11.227 1.00 89.06 785 LYS A C 1
ATOM 6180 O O . LYS A 1 785 ? 60.846 -10.642 11.784 1.00 89.06 785 LYS A O 1
ATOM 6185 N N . ARG A 1 786 ? 59.235 -11.666 10.606 1.00 83.12 786 ARG A N 1
ATOM 6186 C CA . ARG A 1 786 ? 60.024 -12.861 10.276 1.00 83.12 786 ARG A CA 1
ATOM 6187 C C . ARG A 1 786 ? 60.454 -12.755 8.820 1.00 83.12 786 ARG A C 1
ATOM 6189 O O . ARG A 1 786 ? 59.610 -12.786 7.932 1.00 83.12 786 ARG A O 1
ATOM 6196 N N . ALA A 1 787 ? 61.756 -12.629 8.585 1.00 69.25 787 ALA A N 1
ATOM 6197 C CA . ALA A 1 787 ? 62.327 -12.843 7.263 1.00 69.25 787 ALA A CA 1
ATOM 6198 C C . ALA A 1 787 ? 62.352 -14.355 7.019 1.00 69.25 787 ALA A C 1
ATOM 6200 O O . ALA A 1 787 ? 63.294 -15.033 7.414 1.00 69.25 787 ALA A O 1
ATOM 6201 N N . ALA A 1 788 ? 61.270 -14.901 6.474 1.00 59.50 788 ALA A N 1
ATOM 6202 C CA . ALA A 1 788 ? 61.249 -16.298 6.074 1.00 59.50 788 ALA A CA 1
ATOM 6203 C C . ALA A 1 788 ? 61.775 -16.392 4.639 1.00 59.50 788 ALA A C 1
ATOM 6205 O O . ALA A 1 788 ? 61.283 -15.688 3.754 1.00 59.50 788 ALA A O 1
ATOM 6206 N N . SER A 1 789 ? 62.782 -17.236 4.395 1.00 60.81 789 SER A N 1
ATOM 6207 C CA . SER A 1 789 ? 63.117 -17.581 3.014 1.00 60.81 789 SER A CA 1
ATOM 6208 C C . SER A 1 789 ? 61.923 -18.323 2.403 1.00 60.81 789 SER A C 1
ATOM 6210 O O . SER A 1 789 ? 61.252 -19.099 3.086 1.00 60.81 789 SER A O 1
ATOM 6212 N N . LEU A 1 790 ? 61.654 -18.108 1.113 1.00 54.66 790 LEU A N 1
ATOM 6213 C CA . LEU A 1 790 ? 60.599 -18.822 0.373 1.00 54.66 790 LEU A CA 1
ATOM 6214 C C . LEU A 1 790 ? 60.685 -20.350 0.562 1.00 54.66 790 LEU A C 1
ATOM 6216 O O . LEU A 1 790 ? 59.666 -21.026 0.653 1.00 54.66 790 LEU A O 1
ATOM 6220 N N . THR A 1 791 ? 61.900 -20.880 0.717 1.00 60.59 791 THR A N 1
ATOM 6221 C CA . THR A 1 791 ? 62.182 -22.288 1.028 1.00 60.59 791 THR A CA 1
ATOM 6222 C C . THR A 1 791 ? 61.710 -22.733 2.415 1.00 60.59 791 THR A C 1
ATOM 6224 O O . THR A 1 791 ? 61.206 -23.845 2.543 1.00 60.59 791 THR A O 1
ATOM 6227 N N . GLN A 1 792 ? 61.821 -21.889 3.445 1.00 63.62 792 GLN A N 1
ATOM 6228 C CA . GLN A 1 792 ? 61.302 -22.196 4.785 1.00 63.62 792 GLN A CA 1
ATOM 6229 C C . GLN A 1 792 ? 59.773 -22.117 4.842 1.00 63.62 792 GLN A C 1
ATOM 6231 O O . GLN A 1 792 ? 59.152 -22.943 5.503 1.00 63.62 792 GLN A O 1
ATOM 6236 N N . LEU A 1 793 ? 59.157 -21.178 4.113 1.00 59.84 793 LEU A N 1
ATOM 6237 C CA . LEU A 1 793 ? 57.693 -21.090 4.007 1.00 59.84 793 LEU A CA 1
ATOM 6238 C C . LEU A 1 793 ? 57.098 -22.316 3.305 1.00 59.84 793 LEU A C 1
ATOM 6240 O O . LEU A 1 793 ? 56.090 -22.847 3.763 1.00 59.84 793 LEU A O 1
ATOM 6244 N N . ALA A 1 794 ? 57.749 -22.802 2.244 1.00 59.78 794 ALA A N 1
ATOM 6245 C CA . ALA A 1 794 ? 57.336 -24.023 1.556 1.00 59.78 794 ALA A CA 1
ATOM 6246 C C . ALA A 1 794 ? 57.479 -25.276 2.445 1.00 59.78 794 ALA A C 1
ATOM 6248 O O . ALA A 1 794 ? 56.599 -26.133 2.435 1.00 59.78 794 ALA A O 1
ATOM 6249 N N . GLN A 1 795 ? 58.541 -25.371 3.257 1.00 70.44 795 GLN A N 1
ATOM 6250 C CA . GLN A 1 795 ? 58.724 -26.477 4.208 1.00 70.44 795 GLN A CA 1
ATOM 6251 C C . GLN A 1 795 ? 57.729 -26.441 5.376 1.00 70.44 795 GLN A C 1
ATOM 6253 O O . GLN A 1 795 ? 57.216 -27.489 5.761 1.00 70.44 795 GLN A O 1
ATOM 6258 N N . GLU A 1 796 ? 57.421 -25.265 5.933 1.00 61.78 796 GLU A N 1
ATOM 6259 C CA . GLU A 1 796 ? 56.413 -25.141 6.997 1.00 61.78 796 GLU A CA 1
ATOM 6260 C C . GLU A 1 796 ? 54.998 -25.460 6.484 1.00 61.78 796 GLU A C 1
ATOM 6262 O O . GLU A 1 796 ? 54.234 -26.111 7.193 1.00 61.78 796 GLU A O 1
ATOM 6267 N N . ALA A 1 797 ? 54.658 -25.072 5.249 1.00 56.47 797 ALA A N 1
ATOM 6268 C CA . ALA A 1 797 ? 53.365 -25.395 4.640 1.00 56.47 797 ALA A CA 1
ATOM 6269 C C . ALA A 1 797 ? 53.183 -26.905 4.389 1.00 56.47 797 ALA A C 1
ATOM 6271 O O . ALA A 1 797 ? 52.072 -27.417 4.501 1.00 56.47 797 ALA A O 1
ATOM 6272 N N . GLN A 1 798 ? 54.269 -27.634 4.107 1.00 59.91 798 GLN A N 1
ATOM 6273 C CA . GLN A 1 798 ? 54.246 -29.093 3.932 1.00 59.91 798 GLN A CA 1
ATOM 6274 C C . GLN A 1 798 ? 54.149 -29.878 5.252 1.00 59.91 798 GLN A C 1
ATOM 6276 O O . GLN A 1 798 ? 53.793 -31.054 5.228 1.00 59.91 798 GLN A O 1
ATOM 6281 N N . LEU A 1 799 ? 54.457 -29.254 6.394 1.00 52.62 799 LEU A N 1
ATOM 6282 C CA . LEU A 1 799 ? 54.459 -29.897 7.715 1.00 52.62 799 LEU A CA 1
ATOM 6283 C C . LEU A 1 799 ? 53.212 -29.592 8.561 1.00 52.62 799 LEU A C 1
ATOM 6285 O O . LEU A 1 799 ? 53.093 -30.120 9.666 1.00 52.62 799 LEU A O 1
ATOM 6289 N N . SER A 1 800 ? 52.277 -28.774 8.067 1.00 42.59 800 SER A N 1
ATOM 6290 C CA . SER A 1 800 ? 50.993 -28.547 8.738 1.00 42.59 800 SER A CA 1
ATOM 6291 C C . SER A 1 800 ? 50.076 -29.761 8.529 1.00 42.59 800 SER A C 1
ATOM 6293 O O . SER A 1 800 ? 49.717 -30.037 7.381 1.00 42.59 800 SER A O 1
ATOM 6295 N N . PRO A 1 801 ? 49.678 -30.505 9.579 1.00 43.75 801 PRO A N 1
ATOM 6296 C CA . PRO A 1 801 ? 48.672 -31.550 9.429 1.00 43.75 801 PRO A CA 1
ATOM 6297 C C . PRO A 1 801 ? 47.351 -30.907 8.986 1.00 43.75 801 PRO A C 1
ATOM 6299 O O . PRO A 1 801 ? 46.952 -29.881 9.537 1.00 43.75 801 PRO A O 1
ATOM 6302 N N . LYS A 1 802 ? 46.738 -31.479 7.945 1.00 36.03 802 LYS A N 1
ATOM 6303 C CA . LYS A 1 802 ? 45.402 -31.103 7.465 1.00 36.03 802 LYS A CA 1
ATOM 6304 C C . LYS A 1 802 ? 44.322 -31.473 8.469 1.00 36.03 802 LYS A C 1
ATOM 6306 O O . LYS A 1 802 ? 44.462 -32.554 9.087 1.00 36.03 802 LYS A O 1
#

pLDDT: mean 82.63, std 17.1, range [30.33, 98.56]

Mean predicted aligned error: 15.51 Å

Sequence (802 aa):
MSRCLAAPRKDEKPSRVDLQHSFVRMGGSRHACHMMMLRLHDEKIVACVVRLLAASVENAPLASEAFQRDNLDNLKLVMRSMERHVASPEVAEAGCLLIGHLCSCTAATSGDLMPVRVKAHRDAQNTLCREGAMETIVDILTLIMKEVRMMTNKAHMMMQEKLKDAEAARQKQEAVDLGLSRVDRNPVNMFSKMGLKDRILKVQANIELRTAWQRLIDKEVMAGKVINAALQALLLLVVGNAGAIRQLSGNFYAYHMNKLLDLGEEFLGAAANKVQEKKEKQDERRGLERTEDSDGESDNSKGSKGPRMRKKLGQVEVPQGQERRVMSSLQSLSLKCQVLVDALRGHAARDRPAIVTKACRLFLLILEHHRGLIMKANDQGENQSRRVELMLKKGAPKEDLQFEEVFHHLASIKAALISTLRTHNENSPVISAVFSVMAKLREIALLSVPAGMHLCGSNAEKQWQAALLTAGGEDTELVLRQAAKRLHTALEETKKGDHRIETLGALPQELRGNGEWLTPRMRQEVQTNLQVGEVLAADAFRANWAQQEEPDRWDKIYKRQQQLAAQQKYREDKKKAKELGISYEEFHRLELEEQAKRDAADSDSSSAMSFGKEEPGGSKEEEEEEELLNWDEEDVHGHVEWLRAIGFGSHDEEDFGQLWRQPIRDAFMRMLPGPAPADSYWALEAAAKRRELVEQAERTGEPLEDPDMDTLLQIEMLESVQGKLKIRALVRPQDKIQANNIEERGADLTNPQTASKSIVQEMAKSFKRSGYLMPKYGLSVRIQKRAASLTQLAQEAQLSPK

Secondary structure (DSSP, 8-state):
-GGGG--PPTT-PPPHHHHHHHHHHTTHHHHHHHHHHHTTT-HHHHHHHHHHHHHHHTT-HHHHHHHHHH-HHHHHHHHHHHHHTTT-HHHHHHHHHHHHHHT--PPPTTSS--HHHHHHHHHHHHHHHHTTHHHHHHHHHHHHHHHHHHHHHHHHHHHHHHHHHHHHHHHHHHHHHTT-S-----TTSSTT-S-HHHHHHHHHHHHHHHHHHHHHHHHHHHHHHHHHHHHHHHHHHHTT-HHHHHHHHHHHHHHHHHHHHHHHHHHHHHHHHHHHHHHHHHHHHHHHT-SS----------------------------SGGGSSHHHHHHHHHHHHHHHHHHHSHHHHT-HHHHHHHHHHHHHHHHHHHHHHHHHHHHHHHHHHHHHHH--SPPP------TTTTGGGHHHHHHHHHHHHHTTT-HHHHHHHHHHHHHHHHHHHHSPPTTS-TT-HHHHHHHHHHHHHHH-TTHHHHHHHHHHHHHHHHHHHHHHHHHHHHH---TTT--SSS----HHHHHHHHHHHHHHHHHHHHHHHHHHHHSSSHHHHHHHHHHHHHHHHHHHHHHHHHHHHHHTS-HHHHHHHHHHHHHHHHHHHHHHS-SS-----------SHHHHTGGGG-TTTGGGTT----EETTSS---HHHHIIIIIHHHHHHHHHHSPPPPPTTSHHHHHHHHHHHHHHHHHHHH--------TT-SEEEEEEEEETTEEEEEEEE--SSHHHHHHHHHHHHHHHSHHHHIIIIIHHHHHHHHHTTEEPPTT------------HHHHHHHHHSS--

Solvent-accessible surface area (backbone atoms only — not comparable to full-atom values): 45315 Å² total; per-residue (Å²): 111,79,79,78,67,76,75,81,69,88,90,68,81,77,49,74,66,55,53,25,49,48,38,46,74,71,44,41,60,60,51,43,49,52,53,35,66,79,36,68,87,41,60,67,59,40,19,52,41,38,37,50,51,22,64,36,22,52,88,30,66,68,33,36,52,48,58,56,67,74,38,64,64,54,56,48,48,51,44,54,52,39,58,77,35,45,85,38,62,60,28,41,26,22,46,22,42,26,52,22,35,54,27,50,83,70,78,44,99,79,79,57,78,57,69,70,57,56,50,55,38,50,52,42,30,53,50,41,54,72,60,42,48,59,58,50,43,53,51,38,47,51,52,46,52,50,52,48,50,53,44,52,52,52,44,48,50,57,49,51,51,52,49,50,55,49,50,53,51,47,54,52,48,49,34,45,76,70,59,72,44,86,65,81,86,65,89,88,58,67,92,76,56,72,42,72,66,56,52,49,52,52,51,50,53,51,51,52,52,52,53,44,47,50,53,40,51,57,48,35,57,52,40,34,50,30,45,41,27,33,43,46,18,51,43,36,43,27,62,98,30,72,68,44,44,51,50,50,46,49,50,35,33,52,52,46,54,51,52,53,51,52,51,50,51,53,50,53,50,53,51,50,49,54,52,47,54,51,48,52,57,48,50,55,54,56,60,72,70,66,80,83,83,77,95,73,94,74,93,78,92,76,88,78,81,72,84,84,87,78,88,85,92,74,77,87,74,76,81,88,58,82,83,60,72,49,71,52,52,51,42,52,49,34,42,33,42,42,66,49,36,52,48,51,66,30,74,49,28,64,86,29,60,68,41,41,35,41,41,31,53,47,48,40,57,52,49,53,55,49,43,58,51,49,52,54,50,49,58,53,47,52,57,50,48,54,56,47,48,74,70,42,91,62,82,81,80,88,75,90,68,87,62,83,64,70,58,55,48,47,28,64,53,49,27,32,49,48,51,42,44,67,67,39,53,83,44,51,69,41,43,31,34,45,33,51,37,52,52,54,49,49,54,45,55,35,68,56,59,57,90,90,57,65,74,71,29,72,67,54,50,52,51,49,16,42,45,52,30,71,32,50,39,90,61,36,32,58,54,33,45,50,42,25,51,42,41,52,50,35,51,53,42,25,52,55,49,52,53,47,28,69,73,67,72,49,56,82,87,68,70,75,69,98,67,55,78,60,53,76,71,51,44,55,50,37,58,57,24,31,58,50,23,50,52,51,19,51,34,26,45,52,24,46,53,71,74,34,85,52,60,70,56,53,50,52,49,48,52,50,48,49,51,51,48,50,53,48,49,53,52,51,48,47,48,50,14,58,75,72,74,47,54,54,69,59,41,51,52,51,49,52,54,50,49,56,49,49,55,52,54,54,56,64,72,62,76,82,76,79,98,71,97,74,80,89,79,81,93,70,66,72,76,64,57,66,72,63,73,78,49,79,88,65,56,90,56,65,83,62,70,63,76,46,70,59,53,77,55,64,55,55,73,66,53,35,54,71,68,46,46,55,39,52,47,55,31,48,60,72,71,42,75,70,79,65,55,78,88,34,72,65,35,48,49,44,52,50,53,50,51,52,52,52,54,47,29,70,70,68,68,50,78,70,79,70,64,72,74,88,47,51,62,46,78,43,84,75,44,54,42,65,71,44,79,42,71,46,75,50,74,54,62,83,47,72,65,45,40,52,52,43,52,56,50,45,58,51,40,46,37,53,70,56,26,29,61,56,40,42,52,42,32,51,52,45,35,52,77,70,24,37,42,74,48,95,87,58,75,85,54,81,55,77,90,75,90,68,54,73,70,55,52,54,52,54,63,73,67,57,84,131

Organism: NCBI:txid2562239

Radius of gyration: 38.56 Å; Cα contacts (8 Å, |Δi|>4): 672; chains: 1; bounding box: 111×105×93 Å

Foldseek 3Di:
DVVVPPDDPPDDDDDLQNVLVSCLVVVVLVVLLVQCVVPLVDPVSLLVSLLVLLSSLALHLVSLLSSCPVDLVSVLSNLVSCLVVLVPLSSLLSSLSNLLSSLDQNADPVRDRDVVSVVSNLVSLVSCVVSCVLLSLLSSLVSLLVVLVVLVVVLVVLVVVVVVVVVVVVVVVVCVVVVVDPDPPPPPPDVPPPPPVVVVVVVVSVVVSVVSVVVSVVSLVSSLSSLLSSLSSLLSSPVPNLVSLVVLLVSLLVVLVVVVVVVVVVVVVVVVVVVVVVVVVVVVVVVVVPDDDDDDDDDDDDDDDDDPPDDDPPDPDPDPDPVCQQLVLLLSLLSSLVSLLSQLPGPSCLVPLSSLLSSLSSLLSNLVSSLVVLVVSVVVVVVVVVVVCVVDVDDDDQDPDDDLCSCVSCLSVLLSLLVSLVSPVQPLSNLLSSLSSVVSVLQVQLSSDDPNDDRNDPVSLLSVLLSNCVSHDPCSLVSLVSSLVNLVQQLVLQVVLVVCCVVVVDDSVRPDDPGHHADPVSNVSSVVSSVSSVVSSVSNVVNNCVVDVCVVVVVVVVVVVVVVVVVVVLVVLCVVCVVVVHDSVVSVVVVVVVVVVVVVVVVVVPPDDDDDDDDDDDDPPPVVVVVVPPCPPPPVCPPLPQPEAPQAFFDDQVSCVPQPPVLQLVLVCVLQDDDDPCPDPFVVVLVVVVVVLVVVCVVVVPPPPPPVVVRQWDKDWDDTDRNDTDIDIDGDQSGPVSVVRCVVSVVVCQPQVSVCVRSQVSSVVVCVVVNHHADPVGDGDHDDDDPDDPVNVVVVVVPDDD